Protein 2BAS (pdb70)

Solvent-accessible surface area: 36760 Å² total

Sequence (780 aa):
LDPLDILTNIDDVLPYYQAIFSAEEQKVVGYEVLGRILADSEIQSLGPFFLDAGIPEEYKLEVDNRIIRQALDRFLEADSDLLIFNQDANLLLDHGESFLELLKEYEAKGIELHRFVLEITEHNFEGDIEQLYHLAYYRTYGIKIAVDNIGKESSNLDRIALLSPDLLKIDLQALKSPSYEHVLYSISLLARKIGAALLYEDIEANFQLQYAWRNGGRYFQGYYLVSPSETFLERDVLKQRLKTEFHQFITHEKKKLETVYEHSEQFYKRVHQAVTSLRKNNLSSDDDFIKKLAEELTDCSFRIYCDEEGDQLTGNVFKQDGEWIYQPEYAEKNWSWRPYFLENIRRNLRKGFFSDLYSDLETGEIRTFSYPDDQYLFIDLPYSYLYEQDGLIALDPLDILTNIDDVLPYYQAIFSAEEQKVVGYEVLGRILADSEIQSLGPFFLDAGIPEEYKLEVDNRIIRQALDRFLEADSDLLIFNQDANLLLDHGESFLELLKEYEAKGIELHRFVLEITEHNFEGDIEQLYHLAYYRTYGIKIAVDNIGKESSNLDRIALLSPDLLKIDLQALKSPSYEHVLYSISLLARKIGAALLYEDIEANFQLQYAWRNGGRYFQGYYLVSPSETFLERDVLKQRLKTEFHQFITHEKKKLETVYEHSEQFYKRVHQAVTSLRKNNLSSDDDFIKKLAEELTDCSFRIYCDEEGDQLTGNVFKQDGEWIYQPEYAEKNWSWRPYFLENIRRNLRKGFFSDLYSDLETGEIRTFSYPDDQYLFIDLPYSYL

Structure (mmCIF, N/CA/C/O backbone):
data_2BAS
#
_entry.id   2BAS
#
_cell.length_a   46.335
_cell.length_b   125.271
_cell.length_c   167.962
_cell.angle_alpha   90.00
_cell.angle_beta   90.00
_cell.angle_gamma   90.00
#
_symmetry.space_group_name_H-M   'P 21 21 21'
#
loop_
_entity.id
_entity.type
_entity.pdbx_description
1 polymer 'YkuI protein'
2 non-polymer BETA-MERCAPTOETHANOL
3 water water
#
loop_
_atom_site.group_PDB
_atom_site.id
_atom_site.type_symbol
_atom_site.label_atom_id
_atom_site.label_alt_id
_atom_site.label_comp_id
_atom_site.label_asym_id
_atom_site.label_entity_id
_atom_site.label_seq_id
_atom_site.pdbx_PDB_ins_code
_atom_site.Cartn_x
_atom_site.Cartn_y
_atom_site.Cartn_z
_atom_site.occupancy
_atom_site.B_iso_or_equiv
_atom_site.auth_seq_id
_atom_site.auth_comp_id
_atom_site.auth_asym_id
_atom_site.auth_atom_id
_atom_site.pdbx_PDB_model_num
ATOM 1 N N . LEU A 1 26 ? 8.080 74.097 94.391 1.00 71.93 2 LEU A N 1
ATOM 2 C CA . LEU A 1 26 ? 8.943 73.904 95.595 1.00 71.58 2 LEU A CA 1
ATOM 3 C C . LEU A 1 26 ? 9.960 75.016 95.816 1.00 71.12 2 LEU A C 1
ATOM 4 O O . LEU A 1 26 ? 10.793 75.301 94.952 1.00 70.50 2 LEU A O 1
ATOM 9 N N . ASP A 1 27 ? 9.874 75.636 96.990 1.00 70.70 3 ASP A N 1
ATOM 10 C CA . ASP A 1 27 ? 10.825 76.646 97.427 1.00 70.32 3 ASP A CA 1
ATOM 11 C C . ASP A 1 27 ? 12.142 75.920 97.709 1.00 69.67 3 ASP A C 1
ATOM 12 O O . ASP A 1 27 ? 12.127 74.775 98.166 1.00 70.04 3 ASP A O 1
ATOM 17 N N . PRO A 1 28 ? 13.285 76.556 97.394 1.00 68.84 4 PRO A N 1
ATOM 18 C CA . PRO A 1 28 ? 14.574 75.986 97.806 1.00 68.05 4 PRO A CA 1
ATOM 19 C C . PRO A 1 28 ? 14.671 75.771 99.325 1.00 66.43 4 PRO A C 1
ATOM 20 O O . PRO A 1 28 ? 15.402 74.894 99.775 1.00 65.56 4 PRO A O 1
ATOM 24 N N . LEU A 1 29 ? 13.930 76.562 100.097 1.00 65.78 5 LEU A N 1
ATOM 25 C CA . LEU A 1 29 ? 13.921 76.437 101.558 1.00 64.83 5 LEU A CA 1
ATOM 26 C C . LEU A 1 29 ? 13.184 75.175 102.030 1.00 64.22 5 LEU A C 1
ATOM 27 O O . LEU A 1 29 ? 13.597 74.528 103.000 1.00 63.56 5 LEU A O 1
ATOM 32 N N . ASP A 1 30 ? 12.102 74.828 101.337 1.00 63.39 6 ASP A N 1
ATOM 33 C CA . ASP A 1 30 ? 11.354 73.607 101.636 1.00 63.27 6 ASP A CA 1
ATOM 34 C C . ASP A 1 30 ? 12.246 72.371 101.449 1.00 63.13 6 ASP A C 1
ATOM 35 O O . ASP A 1 30 ? 12.137 71.406 102.205 1.00 63.75 6 ASP A O 1
ATOM 40 N N . ILE A 1 31 ? 13.132 72.417 100.454 1.00 61.63 7 ILE A N 1
ATOM 41 C CA . ILE A 1 31 ? 14.090 71.339 100.222 1.00 60.56 7 ILE A CA 1
ATOM 42 C C . ILE A 1 31 ? 15.215 71.314 101.274 1.00 60.47 7 ILE A C 1
ATOM 43 O O . ILE A 1 31 ? 15.523 70.264 101.831 1.00 61.43 7 ILE A O 1
ATOM 48 N N . LEU A 1 32 ? 15.806 72.465 101.558 1.00 60.04 8 LEU A N 1
ATOM 49 C CA . LEU A 1 32 ? 16.963 72.530 102.451 1.00 61.08 8 LEU A CA 1
ATOM 50 C C . LEU A 1 32 ? 16.709 72.152 103.907 1.00 62.04 8 LEU A C 1
ATOM 51 O O . LEU A 1 32 ? 17.545 71.492 104.522 1.00 63.50 8 LEU A O 1
ATOM 56 N N . THR A 1 33 ? 15.579 72.572 104.468 1.00 61.63 9 THR A N 1
ATOM 57 C CA . THR A 1 33 ? 15.279 72.203 105.845 1.00 61.61 9 THR A CA 1
ATOM 58 C C . THR A 1 33 ? 14.717 70.779 105.954 1.00 61.94 9 THR A C 1
ATOM 59 O O . THR A 1 33 ? 14.754 70.175 107.028 1.00 62.48 9 THR A O 1
ATOM 63 N N . ASN A 1 34 ? 14.221 70.237 104.845 1.00 60.90 10 ASN A N 1
ATOM 64 C CA . ASN A 1 34 ? 13.784 68.837 104.807 1.00 61.35 10 ASN A CA 1
ATOM 65 C C . ASN A 1 34 ? 14.808 67.933 104.110 1.00 61.04 10 ASN A C 1
ATOM 66 O O . ASN A 1 34 ? 14.452 66.932 103.475 1.00 61.44 10 ASN A O 1
ATOM 71 N N . ILE A 1 35 ? 16.082 68.286 104.250 1.00 60.47 11 ILE A N 1
ATOM 72 C CA . ILE A 1 35 ? 17.165 67.562 103.591 1.00 59.94 11 ILE A CA 1
ATOM 73 C C . ILE A 1 35 ? 17.127 66.050 103.842 1.00 61.43 11 ILE A C 1
ATOM 74 O O . ILE A 1 35 ? 17.669 65.281 103.055 1.00 63.12 11 ILE A O 1
ATOM 79 N N . ASP A 1 36 ? 16.457 65.633 104.912 1.00 62.83 12 ASP A N 1
ATOM 80 C CA . ASP A 1 36 ? 16.329 64.209 105.257 1.00 65.28 12 ASP A CA 1
ATOM 81 C C . ASP A 1 36 ? 15.351 63.400 104.381 1.00 65.05 12 ASP A C 1
ATOM 82 O O . ASP A 1 36 ? 15.541 62.196 104.202 1.00 65.18 12 ASP A O 1
ATOM 87 N N . ASP A 1 37 ? 14.317 64.053 103.846 1.00 64.56 13 ASP A N 1
ATOM 88 C CA . ASP A 1 37 ? 13.340 63.385 102.974 1.00 64.22 13 ASP A CA 1
ATOM 89 C C . ASP A 1 37 ? 13.918 63.091 101.590 1.00 63.43 13 ASP A C 1
ATOM 90 O O . ASP A 1 37 ? 13.402 62.252 100.852 1.00 62.38 13 ASP A O 1
ATOM 95 N N . VAL A 1 38 ? 14.987 63.805 101.252 1.00 62.87 14 VAL A N 1
ATOM 96 C CA . VAL A 1 38 ? 15.688 63.663 99.977 1.00 62.77 14 VAL A CA 1
ATOM 97 C C . VAL A 1 38 ? 16.171 62.225 99.762 1.00 62.02 14 VAL A C 1
ATOM 98 O O . VAL A 1 38 ? 16.627 61.565 100.707 1.00 62.22 14 VAL A O 1
ATOM 102 N N . LEU A 1 39 ? 16.055 61.747 98.525 1.00 59.34 15 LEU A N 1
ATOM 103 C CA . LEU A 1 39 ? 16.432 60.382 98.204 1.00 59.05 15 LEU A CA 1
ATOM 104 C C . LEU A 1 39 ? 16.843 60.212 96.737 1.00 58.82 15 LEU A C 1
ATOM 105 O O . LEU A 1 39 ? 16.418 60.993 95.880 1.00 57.65 15 LEU A O 1
ATOM 110 N N . PRO A 1 40 ? 17.688 59.199 96.448 1.00 58.97 16 PRO A N 1
ATOM 111 C CA . PRO A 1 40 ? 17.982 58.860 95.061 1.00 59.31 16 PRO A CA 1
ATOM 112 C C . PRO A 1 40 ? 16.928 57.957 94.422 1.00 59.67 16 PRO A C 1
ATOM 113 O O . PRO A 1 40 ? 16.368 57.089 95.081 1.00 60.59 16 PRO A O 1
ATOM 117 N N . TYR A 1 41 ? 16.648 58.196 93.148 1.00 59.41 17 TYR A N 1
ATOM 118 C CA . TYR A 1 41 ? 15.900 57.259 92.331 1.00 58.47 17 TYR A CA 1
ATOM 119 C C . TYR A 1 41 ? 16.860 56.699 91.295 1.00 58.55 17 TYR A C 1
ATOM 120 O O . TYR A 1 41 ? 18.004 57.160 91.191 1.00 57.47 17 TYR A O 1
ATOM 129 N N . TYR A 1 42 ? 16.406 55.702 90.534 1.00 58.17 18 TYR A N 1
ATOM 130 C CA . TYR A 1 42 ? 17.265 55.048 89.541 1.00 57.44 18 TYR A CA 1
ATOM 131 C C . TYR A 1 42 ? 16.542 54.735 88.231 1.00 57.82 18 TYR A C 1
ATOM 132 O O . TYR A 1 42 ? 15.343 54.443 88.220 1.00 56.59 18 TYR A O 1
ATOM 141 N N . GLN A 1 43 ? 17.283 54.797 87.127 1.00 58.35 19 GLN A N 1
ATOM 142 C CA . GLN A 1 43 ? 16.764 54.385 85.831 1.00 57.63 19 GLN A CA 1
ATOM 143 C C . GLN A 1 43 ? 17.766 53.453 85.168 1.00 57.09 19 GLN A C 1
ATOM 144 O O . GLN A 1 43 ? 18.931 53.798 85.002 1.00 56.74 19 GLN A O 1
ATOM 150 N N . ALA A 1 44 ? 17.301 52.266 84.799 1.00 57.50 20 ALA A N 1
ATOM 151 C CA . ALA A 1 44 ? 18.166 51.239 84.224 1.00 56.34 20 ALA A CA 1
ATOM 152 C C . ALA A 1 44 ? 18.661 51.597 82.840 1.00 55.99 20 ALA A C 1
ATOM 153 O O . ALA A 1 44 ? 17.973 52.278 82.064 1.00 55.53 20 ALA A O 1
ATOM 155 N N . ILE A 1 45 ? 19.874 51.142 82.546 1.00 54.61 21 ILE A N 1
ATOM 156 C CA . ILE A 1 45 ? 20.459 51.318 81.235 1.00 54.80 21 ILE A CA 1
ATOM 157 C C . ILE A 1 45 ? 20.725 49.940 80.663 1.00 56.27 21 ILE A C 1
ATOM 158 O O . ILE A 1 45 ? 21.266 49.065 81.356 1.00 56.45 21 ILE A O 1
ATOM 163 N N . PHE A 1 46 ? 20.334 49.758 79.402 1.00 56.52 22 PHE A N 1
ATOM 164 C CA . PHE A 1 46 ? 20.292 48.432 78.789 1.00 57.83 22 PHE A CA 1
ATOM 165 C C . PHE A 1 46 ? 21.381 48.116 77.786 1.00 57.96 22 PHE A C 1
ATOM 166 O O . PHE A 1 46 ? 21.770 48.953 76.988 1.00 57.03 22 PHE A O 1
ATOM 174 N N . SER A 1 47 ? 21.857 46.878 77.866 1.00 60.25 23 SER A N 1
ATOM 175 C CA . SER A 1 47 ? 22.906 46.328 77.012 1.00 61.63 23 SER A CA 1
ATOM 176 C C . SER A 1 47 ? 22.337 45.977 75.649 1.00 61.76 23 SER A C 1
ATOM 177 O O . SER A 1 47 ? 21.167 45.600 75.544 1.00 61.61 23 SER A O 1
ATOM 180 N N . ALA A 1 48 ? 23.159 46.083 74.608 1.00 61.91 24 ALA A N 1
ATOM 181 C CA . ALA A 1 48 ? 22.730 45.680 73.275 1.00 62.81 24 ALA A CA 1
ATOM 182 C C . ALA A 1 48 ? 23.074 44.221 72.990 1.00 63.91 24 ALA A C 1
ATOM 183 O O . ALA A 1 48 ? 22.283 43.517 72.358 1.00 63.98 24 ALA A O 1
ATOM 185 N N . GLU A 1 49 ? 24.241 43.775 73.466 1.00 65.14 25 GLU A N 1
ATOM 186 C CA . GLU A 1 49 ? 24.736 42.411 73.220 1.00 65.97 25 GLU A CA 1
ATOM 187 C C . GLU A 1 49 ? 23.848 41.369 73.896 1.00 66.83 25 GLU A C 1
ATOM 188 O O . GLU A 1 49 ? 23.226 40.545 73.220 1.00 65.87 25 GLU A O 1
ATOM 194 N N . GLU A 1 50 ? 23.829 41.391 75.229 1.00 67.94 26 GLU A N 1
ATOM 195 C CA . GLU A 1 50 ? 22.795 40.715 76.006 1.00 68.26 26 GLU A CA 1
ATOM 196 C C . GLU A 1 50 ? 21.721 41.784 76.023 1.00 68.12 26 GLU A C 1
ATOM 197 O O . GLU A 1 50 ? 22.012 42.937 75.702 1.00 68.88 26 GLU A O 1
ATOM 203 N N . GLN A 1 51 ? 20.488 41.452 76.375 1.00 66.89 27 GLN A N 1
ATOM 204 C CA . GLN A 1 51 ? 19.500 42.518 76.464 1.00 66.78 27 GLN A CA 1
ATOM 205 C C . GLN A 1 51 ? 19.229 42.771 77.939 1.00 65.54 27 GLN A C 1
ATOM 206 O O . GLN A 1 51 ? 18.097 42.606 78.400 1.00 65.57 27 GLN A O 1
ATOM 212 N N . LYS A 1 52 ? 20.275 43.166 78.672 1.00 64.38 28 LYS A N 1
ATOM 213 C CA . LYS A 1 52 ? 20.192 43.306 80.133 1.00 64.18 28 LYS A CA 1
ATOM 214 C C . LYS A 1 52 ? 20.681 44.632 80.714 1.00 62.84 28 LYS A C 1
ATOM 215 O O . LYS A 1 52 ? 21.324 45.432 80.025 1.00 62.00 28 LYS A O 1
ATOM 221 N N . VAL A 1 53 ? 20.375 44.842 81.996 1.00 60.69 29 VAL A N 1
ATOM 222 C CA . VAL A 1 53 ? 20.764 46.060 82.687 1.00 60.05 29 VAL A CA 1
ATOM 223 C C . VAL A 1 53 ? 22.272 46.031 82.994 1.00 59.49 29 VAL A C 1
ATOM 224 O O . VAL A 1 53 ? 22.789 45.055 83.528 1.00 60.26 29 VAL A O 1
ATOM 228 N N . VAL A 1 54 ? 22.969 47.097 82.614 1.00 59.10 30 VAL A N 1
ATOM 229 C CA . VAL A 1 54 ? 24.420 47.203 82.799 1.00 57.49 30 VAL A CA 1
ATOM 230 C C . VAL A 1 54 ? 24.755 48.224 83.887 1.00 58.73 30 VAL A C 1
ATOM 231 O O . VAL A 1 54 ? 25.882 48.267 84.390 1.00 58.51 30 VAL A O 1
ATOM 235 N N . GLY A 1 55 ? 23.758 49.037 84.236 1.00 58.14 31 GLY A N 1
ATOM 236 C CA . GLY A 1 55 ? 23.883 50.038 85.283 1.00 58.28 31 GLY A CA 1
ATOM 237 C C . GLY A 1 55 ? 22.606 50.836 85.468 1.00 57.63 31 GLY A C 1
ATOM 238 O O . GLY A 1 55 ? 21.561 50.498 84.907 1.00 57.34 31 GLY A O 1
ATOM 239 N N . TYR A 1 56 ? 22.698 51.892 86.269 1.00 57.01 32 TYR A N 1
ATOM 240 C CA . TYR A 1 56 ? 21.566 52.762 86.551 1.00 57.45 32 TYR A CA 1
ATOM 241 C C . TYR A 1 56 ? 22.052 54.196 86.652 1.00 58.48 32 TYR A C 1
ATOM 242 O O . TYR A 1 56 ? 23.054 54.465 87.314 1.00 59.27 32 TYR A O 1
ATOM 251 N N . GLU A 1 57 ? 21.352 55.121 86.009 1.00 58.94 33 GLU A N 1
ATOM 252 C CA . GLU A 1 57 ? 21.631 56.530 86.224 1.00 59.73 33 GLU A CA 1
ATOM 253 C C . GLU A 1 57 ? 21.056 56.851 87.597 1.00 60.06 33 GLU A C 1
ATOM 254 O O . GLU A 1 57 ? 19.980 56.354 87.953 1.00 59.22 33 GLU A O 1
ATOM 260 N N . VAL A 1 58 ? 21.797 57.646 88.370 1.00 59.95 34 VAL A N 1
ATOM 261 C CA . VAL A 1 58 ? 21.380 58.065 89.703 1.00 59.64 34 VAL A CA 1
ATOM 262 C C . VAL A 1 58 ? 20.622 59.394 89.603 1.00 59.93 34 VAL A C 1
ATOM 263 O O . VAL A 1 58 ? 21.188 60.403 89.186 1.00 60.62 34 VAL A O 1
ATOM 267 N N . LEU A 1 59 ? 19.347 59.382 89.991 1.00 59.31 35 LEU A N 1
ATOM 268 C CA . LEU A 1 59 ? 18.471 60.554 89.858 1.00 59.00 35 LEU A CA 1
ATOM 269 C C . LEU A 1 59 ? 18.077 61.151 91.213 1.00 58.48 35 LEU A C 1
ATOM 270 O O . LEU A 1 59 ? 17.886 60.420 92.175 1.00 59.86 35 LEU A O 1
ATOM 275 N N . GLY A 1 60 ? 17.961 62.476 91.284 1.00 58.46 36 GLY A N 1
ATOM 276 C CA . GLY A 1 60 ? 17.632 63.166 92.539 1.00 58.97 36 GLY A CA 1
ATOM 277 C C . GLY A 1 60 ? 16.150 63.402 92.782 1.00 59.85 36 GLY A C 1
ATOM 278 O O . GLY A 1 60 ? 15.456 63.921 91.914 1.00 58.85 36 GLY A O 1
ATOM 279 N N . ARG A 1 61 ? 15.661 63.028 93.965 1.00 60.77 37 ARG A N 1
ATOM 280 C CA . ARG A 1 61 ? 14.240 63.206 94.294 1.00 61.88 37 ARG A CA 1
ATOM 281 C C . ARG A 1 61 ? 14.025 63.686 95.719 1.00 62.54 37 ARG A C 1
ATOM 282 O O . ARG A 1 61 ? 14.917 63.594 96.566 1.00 63.70 37 ARG A O 1
ATOM 290 N N . ILE A 1 62 ? 12.815 64.180 95.973 1.00 64.12 38 ILE A N 1
ATOM 291 C CA . ILE A 1 62 ? 12.386 64.574 97.310 1.00 63.54 38 ILE A CA 1
ATOM 292 C C . ILE A 1 62 ? 10.920 64.174 97.560 1.00 65.16 38 ILE A C 1
ATOM 293 O O . ILE A 1 62 ? 10.043 64.379 96.708 1.00 63.11 38 ILE A O 1
ATOM 298 N N . LEU A 1 63 ? 10.683 63.563 98.723 1.00 67.63 39 LEU A N 1
ATOM 299 C CA . LEU A 1 63 ? 9.336 63.260 99.204 1.00 68.51 39 LEU A CA 1
ATOM 300 C C . LEU A 1 63 ? 8.789 64.480 99.939 1.00 69.06 39 LEU A C 1
ATOM 301 O O . LEU A 1 63 ? 9.217 64.799 101.048 1.00 69.17 39 LEU A O 1
ATOM 306 N N . ALA A 1 64 ? 7.853 65.162 99.294 1.00 70.58 40 ALA A N 1
ATOM 307 C CA . ALA A 1 64 ? 7.262 66.368 99.836 1.00 72.66 40 ALA A CA 1
ATOM 308 C C . ALA A 1 64 ? 5.757 66.276 99.710 1.00 74.69 40 ALA A C 1
ATOM 309 O O . ALA A 1 64 ? 5.231 65.954 98.634 1.00 75.85 40 ALA A O 1
ATOM 311 N N . ASP A 1 65 ? 5.079 66.547 100.824 1.00 75.93 41 ASP A N 1
ATOM 312 C CA . ASP A 1 65 ? 3.622 66.472 100.924 1.00 77.32 41 ASP A CA 1
ATOM 313 C C . ASP A 1 65 ? 3.082 65.170 100.326 1.00 77.44 41 ASP A C 1
ATOM 314 O O . ASP A 1 65 ? 2.148 65.180 99.521 1.00 77.72 41 ASP A O 1
ATOM 319 N N . SER A 1 66 ? 3.709 64.064 100.733 1.00 78.03 42 SER A N 1
ATOM 320 C CA . SER A 1 66 ? 3.357 62.694 100.316 1.00 78.53 42 SER A CA 1
ATOM 321 C C . SER A 1 66 ? 3.443 62.398 98.811 1.00 78.53 42 SER A C 1
ATOM 322 O O . SER A 1 66 ? 2.668 61.602 98.286 1.00 79.26 42 SER A O 1
ATOM 325 N N . GLU A 1 67 ? 4.398 63.023 98.127 1.00 79.18 43 GLU A N 1
ATOM 326 C CA . GLU A 1 67 ? 4.600 62.777 96.698 1.00 79.62 43 GLU A CA 1
ATOM 327 C C . GLU A 1 67 ? 6.070 62.972 96.267 1.00 78.34 43 GLU A C 1
ATOM 328 O O . GLU A 1 67 ? 6.732 63.923 96.694 1.00 78.61 43 GLU A O 1
ATOM 334 N N . ILE A 1 68 ? 6.563 62.056 95.433 1.00 76.41 44 ILE A N 1
ATOM 335 C CA . ILE A 1 68 ? 7.926 62.106 94.901 1.00 75.33 44 ILE A CA 1
ATOM 336 C C . ILE A 1 68 ? 8.036 63.202 93.835 1.00 75.04 44 ILE A C 1
ATOM 337 O O . ILE A 1 68 ? 7.252 63.233 92.888 1.00 76.11 44 ILE A O 1
ATOM 342 N N . GLN A 1 69 ? 9.007 64.098 93.996 1.00 74.30 45 GLN A N 1
ATOM 343 C CA . GLN A 1 69 ? 9.194 65.221 93.074 1.00 74.03 45 GLN A CA 1
ATOM 344 C C . GLN A 1 69 ? 10.656 65.390 92.630 1.00 73.39 45 GLN A C 1
ATOM 345 O O . GLN A 1 69 ? 11.586 65.086 93.384 1.00 74.22 45 GLN A O 1
ATOM 351 N N . SER A 1 70 ? 10.847 65.875 91.405 1.00 71.51 46 SER A N 1
ATOM 352 C CA . SER A 1 70 ? 12.184 66.117 90.861 1.00 71.08 46 SER A CA 1
ATOM 353 C C . SER A 1 70 ? 12.934 67.227 91.577 1.00 69.40 46 SER A C 1
ATOM 354 O O . SER A 1 70 ? 12.343 68.228 91.975 1.00 69.05 46 SER A O 1
ATOM 357 N N . LEU A 1 71 ? 14.244 67.038 91.713 1.00 67.78 47 LEU A N 1
ATOM 358 C CA . LEU A 1 71 ? 15.140 68.062 92.234 1.00 66.70 47 LEU A CA 1
ATOM 359 C C . LEU A 1 71 ? 15.800 68.861 91.092 1.00 68.28 47 LEU A C 1
ATOM 360 O O . LEU A 1 71 ? 16.610 69.762 91.338 1.00 67.58 47 LEU A O 1
ATOM 365 N N . GLY A 1 72 ? 15.442 68.521 89.849 1.00 68.91 48 GLY A N 1
ATOM 366 C CA . GLY A 1 72 ? 15.949 69.203 88.653 1.00 68.67 48 GLY A CA 1
ATOM 367 C C . GLY A 1 72 ? 15.711 70.706 88.663 1.00 68.95 48 GLY A C 1
ATOM 368 O O . GLY A 1 72 ? 16.657 71.487 88.508 1.00 68.91 48 GLY A O 1
ATOM 369 N N . PRO A 1 73 ? 14.444 71.127 88.841 1.00 68.81 49 PRO A N 1
ATOM 370 C CA . PRO A 1 73 ? 14.101 72.553 88.955 1.00 68.68 49 PRO A CA 1
ATOM 371 C C . PRO A 1 73 ? 14.828 73.280 90.099 1.00 69.14 49 PRO A C 1
ATOM 372 O O . PRO A 1 73 ? 14.614 74.481 90.309 1.00 70.07 49 PRO A O 1
ATOM 376 N N . PHE A 1 74 ? 15.678 72.554 90.823 1.00 68.34 50 PHE A N 1
ATOM 377 C CA . PHE A 1 74 ? 16.430 73.094 91.956 1.00 66.86 50 PHE A CA 1
ATOM 378 C C . PHE A 1 74 ? 17.925 73.222 91.615 1.00 67.47 50 PHE A C 1
ATOM 379 O O . PHE A 1 74 ? 18.543 74.256 91.891 1.00 67.73 50 PHE A O 1
ATOM 387 N N . PHE A 1 75 ? 18.492 72.180 91.003 1.00 67.02 51 PHE A N 1
ATOM 388 C CA . PHE A 1 75 ? 19.882 72.195 90.550 1.00 66.59 51 PHE A CA 1
ATOM 389 C C . PHE A 1 75 ? 20.104 73.145 89.381 1.00 67.28 51 PHE A C 1
ATOM 390 O O . PHE A 1 75 ? 21.241 73.505 89.094 1.00 67.09 51 PHE A O 1
ATOM 398 N N . LEU A 1 76 ? 19.017 73.536 88.715 1.00 68.70 52 LEU A N 1
ATOM 399 C CA . LEU A 1 76 ? 19.068 74.489 87.606 1.00 70.35 52 LEU A CA 1
ATOM 400 C C . LEU A 1 76 ? 19.008 75.934 88.081 1.00 70.70 52 LEU A C 1
ATOM 401 O O . LEU A 1 76 ? 19.570 76.824 87.439 1.00 70.46 52 LEU A O 1
ATOM 406 N N . ASP A 1 77 ? 18.308 76.166 89.190 1.00 71.34 53 ASP A N 1
ATOM 407 C CA . ASP A 1 77 ? 18.089 77.521 89.709 1.00 71.34 53 ASP A CA 1
ATOM 408 C C . ASP A 1 77 ? 19.404 78.292 89.886 1.00 71.55 53 ASP A C 1
ATOM 409 O O . ASP A 1 77 ? 20.386 77.765 90.418 1.00 71.79 53 ASP A O 1
ATOM 414 N N . ALA A 1 78 ? 19.409 79.541 89.431 1.00 71.18 54 ALA A N 1
ATOM 415 C CA . ALA A 1 78 ? 20.631 80.337 89.379 1.00 70.13 54 ALA A CA 1
ATOM 416 C C . ALA A 1 78 ? 20.918 81.125 90.660 1.00 69.44 54 ALA A C 1
ATOM 417 O O . ALA A 1 78 ? 22.076 81.449 90.949 1.00 68.45 54 ALA A O 1
ATOM 419 N N . GLY A 1 79 ? 19.864 81.423 91.419 1.00 68.58 55 GLY A N 1
ATOM 420 C CA . GLY A 1 79 ? 19.982 82.205 92.654 1.00 67.62 55 GLY A CA 1
ATOM 421 C C . GLY A 1 79 ? 20.328 81.423 93.914 1.00 66.63 55 GLY A C 1
ATOM 422 O O . GLY A 1 79 ? 20.473 82.015 94.990 1.00 66.96 55 GLY A O 1
ATOM 423 N N . ILE A 1 80 ? 20.448 80.100 93.781 1.00 65.45 56 ILE A N 1
ATOM 424 C CA . ILE A 1 80 ? 20.812 79.211 94.891 1.00 63.39 56 ILE A CA 1
ATOM 425 C C . ILE A 1 80 ? 22.326 78.996 94.874 1.00 62.47 56 ILE A C 1
ATOM 426 O O . ILE A 1 80 ? 22.844 78.376 93.932 1.00 61.14 56 ILE A O 1
ATOM 431 N N . PRO A 1 81 ? 23.038 79.504 95.908 1.00 61.45 57 PRO A N 1
ATOM 432 C CA . PRO A 1 81 ? 24.495 79.367 96.000 1.00 61.64 57 PRO A CA 1
ATOM 433 C C . PRO A 1 81 ? 24.920 77.907 95.984 1.00 61.89 57 PRO A C 1
ATOM 434 O O . PRO A 1 81 ? 24.146 77.028 96.378 1.00 61.30 57 PRO A O 1
ATOM 438 N N . GLU A 1 82 ? 26.147 77.666 95.534 1.00 62.05 58 GLU A N 1
ATOM 439 C CA . GLU A 1 82 ? 26.651 76.314 95.324 1.00 63.53 58 GLU A CA 1
ATOM 440 C C . GLU A 1 82 ? 26.758 75.529 96.612 1.00 62.71 58 GLU A C 1
ATOM 441 O O . GLU A 1 82 ? 26.522 74.325 96.611 1.00 62.58 58 GLU A O 1
ATOM 447 N N . GLU A 1 83 ? 27.110 76.211 97.703 1.00 63.03 59 GLU A N 1
ATOM 448 C CA . GLU A 1 83 ? 27.138 75.608 99.037 1.00 63.38 59 GLU A CA 1
ATOM 449 C C . GLU A 1 83 ? 25.980 74.635 99.170 1.00 61.76 59 GLU A C 1
ATOM 450 O O . GLU A 1 83 ? 26.159 73.467 99.508 1.00 62.14 59 GLU A O 1
ATOM 456 N N . TYR A 1 84 ? 24.789 75.153 98.874 1.00 61.09 60 TYR A N 1
ATOM 457 C CA . TYR A 1 84 ? 23.528 74.457 99.084 1.00 59.38 60 TYR A CA 1
ATOM 458 C C . TYR A 1 84 ? 23.208 73.383 98.055 1.00 58.62 60 TYR A C 1
ATOM 459 O O . TYR A 1 84 ? 22.595 72.372 98.398 1.00 58.43 60 TYR A O 1
ATOM 468 N N . LYS A 1 85 ? 23.628 73.588 96.809 1.00 58.27 61 LYS A N 1
ATOM 469 C CA . LYS A 1 85 ? 23.433 72.575 95.777 1.00 58.25 61 LYS A CA 1
ATOM 470 C C . LYS A 1 85 ? 24.305 71.359 96.086 1.00 58.69 61 LYS A C 1
ATOM 471 O O . LYS A 1 85 ? 23.854 70.210 95.969 1.00 58.02 61 LYS A O 1
ATOM 477 N N . LEU A 1 86 ? 25.544 71.621 96.499 1.00 58.92 62 LEU A N 1
ATOM 478 C CA . LEU A 1 86 ? 26.481 70.560 96.870 1.00 59.69 62 LEU A CA 1
ATOM 479 C C . LEU A 1 86 ? 26.015 69.788 98.106 1.00 59.40 62 LEU A C 1
ATOM 480 O O . LEU A 1 86 ? 26.176 68.572 98.157 1.00 59.96 62 LEU A O 1
ATOM 485 N N . GLU A 1 87 ? 25.435 70.485 99.083 1.00 58.08 63 GLU A N 1
ATOM 486 C CA . GLU A 1 87 ? 24.876 69.824 100.269 1.00 59.33 63 GLU A CA 1
ATOM 487 C C . GLU A 1 87 ? 23.800 68.779 99.924 1.00 58.43 63 GLU A C 1
ATOM 488 O O . GLU A 1 87 ? 23.771 67.685 100.494 1.00 58.56 63 GLU A O 1
ATOM 494 N N . VAL A 1 88 ? 22.914 69.132 99.004 1.00 57.87 64 VAL A N 1
ATOM 495 C CA . VAL A 1 88 ? 21.868 68.228 98.568 1.00 58.11 64 VAL A CA 1
ATOM 496 C C . VAL A 1 88 ? 22.476 67.107 97.714 1.00 58.74 64 VAL A C 1
ATOM 497 O O . VAL A 1 88 ? 22.213 65.929 97.944 1.00 57.92 64 VAL A O 1
ATOM 501 N N . ASP A 1 89 ? 23.302 67.484 96.745 1.00 60.87 65 ASP A N 1
ATOM 502 C CA . ASP A 1 89 ? 23.949 66.524 95.854 1.00 63.08 65 ASP A CA 1
ATOM 503 C C . ASP A 1 89 ? 24.691 65.432 96.622 1.00 62.91 65 ASP A C 1
ATOM 504 O O . ASP A 1 89 ? 24.524 64.249 96.339 1.00 62.82 65 ASP A O 1
ATOM 509 N N . ASN A 1 90 ? 25.485 65.835 97.608 1.00 64.11 66 ASN A N 1
ATOM 510 C CA . ASN A 1 90 ? 26.205 64.897 98.468 1.00 65.40 66 ASN A CA 1
ATOM 511 C C . ASN A 1 90 ? 25.302 63.901 99.211 1.00 65.09 66 ASN A C 1
ATOM 512 O O . ASN A 1 90 ? 25.634 62.719 99.327 1.00 65.28 66 ASN A O 1
ATOM 517 N N . ARG A 1 91 ? 24.157 64.365 99.697 1.00 65.09 67 ARG A N 1
ATOM 518 C CA . ARG A 1 91 ? 23.226 63.470 100.370 1.00 65.24 67 ARG A CA 1
ATOM 519 C C . ARG A 1 91 ? 22.743 62.392 99.397 1.00 63.75 67 ARG A C 1
ATOM 520 O O . ARG A 1 91 ? 22.844 61.198 99.684 1.00 65.20 67 ARG A O 1
ATOM 528 N N . ILE A 1 92 ? 22.259 62.811 98.236 1.00 61.56 68 ILE A N 1
ATOM 529 C CA . ILE A 1 92 ? 21.780 61.868 97.229 1.00 61.09 68 ILE A CA 1
ATOM 530 C C . ILE A 1 92 ? 22.829 60.823 96.840 1.00 60.44 68 ILE A C 1
ATOM 531 O O . ILE A 1 92 ? 22.545 59.629 96.896 1.00 60.21 68 ILE A O 1
ATOM 536 N N . ILE A 1 93 ? 24.024 61.276 96.445 1.00 59.42 69 ILE A N 1
ATOM 537 C CA . ILE A 1 93 ? 25.109 60.387 96.001 1.00 59.61 69 ILE A CA 1
ATOM 538 C C . ILE A 1 93 ? 25.455 59.312 97.027 1.00 60.73 69 ILE A C 1
ATOM 539 O O . ILE A 1 93 ? 25.530 58.126 96.691 1.00 61.06 69 ILE A O 1
ATOM 544 N N . ARG A 1 94 ? 25.664 59.734 98.273 1.00 62.20 70 ARG A N 1
ATOM 545 C CA . ARG A 1 94 ? 26.003 58.818 99.359 1.00 63.37 70 ARG A CA 1
ATOM 546 C C . ARG A 1 94 ? 24.941 57.747 99.609 1.00 64.30 70 ARG A C 1
ATOM 547 O O . ARG A 1 94 ? 25.275 56.574 99.785 1.00 66.12 70 ARG A O 1
ATOM 555 N N . GLN A 1 95 ? 23.670 58.134 99.613 1.00 63.67 71 GLN A N 1
ATOM 556 C CA . GLN A 1 95 ? 22.601 57.155 99.751 1.00 64.01 71 GLN A CA 1
ATOM 557 C C . GLN A 1 95 ? 22.647 56.150 98.618 1.00 64.14 71 GLN A C 1
ATOM 558 O O . GLN A 1 95 ? 22.455 54.953 98.836 1.00 65.94 71 GLN A O 1
ATOM 564 N N . ALA A 1 96 ? 22.905 56.643 97.409 1.00 62.31 72 ALA A N 1
ATOM 565 C CA . ALA A 1 96 ? 22.916 55.803 96.233 1.00 60.90 72 ALA A CA 1
ATOM 566 C C . ALA A 1 96 ? 24.078 54.822 96.237 1.00 61.12 72 ALA A C 1
ATOM 567 O O . ALA A 1 96 ? 23.882 53.640 95.950 1.00 62.27 72 ALA A O 1
ATOM 569 N N . LEU A 1 97 ? 25.281 55.297 96.554 1.00 60.41 73 LEU A N 1
ATOM 570 C CA . LEU A 1 97 ? 26.440 54.405 96.585 1.00 61.45 73 LEU A CA 1
ATOM 571 C C . LEU A 1 97 ? 26.281 53.386 97.715 1.00 62.83 73 LEU A C 1
ATOM 572 O O . LEU A 1 97 ? 26.812 52.278 97.636 1.00 63.05 73 LEU A O 1
ATOM 577 N N . ASP A 1 98 ? 25.535 53.760 98.752 1.00 63.63 74 ASP A N 1
ATOM 578 C CA . ASP A 1 98 ? 25.169 52.817 99.804 1.00 66.70 74 ASP A CA 1
ATOM 579 C C . ASP A 1 98 ? 24.293 51.699 99.218 1.00 67.61 74 ASP A C 1
ATOM 580 O O . ASP A 1 98 ? 24.549 50.517 99.459 1.00 69.32 74 ASP A O 1
ATOM 585 N N . ARG A 1 99 ? 23.286 52.071 98.428 1.00 67.77 75 ARG A N 1
ATOM 586 C CA . ARG A 1 99 ? 22.403 51.089 97.796 1.00 67.29 75 ARG A CA 1
ATOM 587 C C . ARG A 1 99 ? 23.181 50.159 96.868 1.00 68.32 75 ARG A C 1
ATOM 588 O O . ARG A 1 99 ? 22.972 48.944 96.901 1.00 69.60 75 ARG A O 1
ATOM 596 N N . PHE A 1 100 ? 24.083 50.730 96.064 1.00 67.99 76 PHE A N 1
ATOM 597 C CA . PHE A 1 100 ? 24.954 49.949 95.174 1.00 66.86 76 PHE A CA 1
ATOM 598 C C . PHE A 1 100 ? 25.821 48.925 95.918 1.00 67.50 76 PHE A C 1
ATOM 599 O O . PHE A 1 100 ? 26.002 47.803 95.435 1.00 67.54 76 PHE A O 1
ATOM 607 N N . LEU A 1 101 ? 26.339 49.301 97.091 1.00 67.93 77 LEU A N 1
ATOM 608 C CA . LEU A 1 101 ? 27.157 48.399 97.915 1.00 67.74 77 LEU A CA 1
ATOM 609 C C . LEU A 1 101 ? 26.446 47.081 98.262 1.00 68.13 77 LEU A C 1
ATOM 610 O O . LEU A 1 101 ? 27.086 46.127 98.706 1.00 66.89 77 LEU A O 1
ATOM 615 N N . GLU A 1 102 ? 25.128 47.043 98.059 1.00 68.48 78 GLU A N 1
ATOM 616 C CA . GLU A 1 102 ? 24.322 45.853 98.330 1.00 68.65 78 GLU A CA 1
ATOM 617 C C . GLU A 1 102 ? 24.048 45.035 97.070 1.00 68.04 78 GLU A C 1
ATOM 618 O O . GLU A 1 102 ? 23.926 43.814 97.132 1.00 68.91 78 GLU A O 1
ATOM 624 N N . ALA A 1 103 ? 23.959 45.708 95.929 1.00 67.98 79 ALA A N 1
ATOM 625 C CA . ALA A 1 103 ? 23.648 45.041 94.663 1.00 67.72 79 ALA A CA 1
ATOM 626 C C . ALA A 1 103 ? 24.856 44.379 93.990 1.00 67.13 79 ALA A C 1
ATOM 627 O O . ALA A 1 103 ? 25.921 44.242 94.588 1.00 66.39 79 ALA A O 1
ATOM 629 N N . ASP A 1 104 ? 24.670 43.988 92.732 1.00 67.67 80 ASP A N 1
ATOM 630 C CA . ASP A 1 104 ? 25.686 43.293 91.942 1.00 68.28 80 ASP A CA 1
ATOM 631 C C . ASP A 1 104 ? 26.951 44.131 91.746 1.00 68.16 80 ASP A C 1
ATOM 632 O O . ASP A 1 104 ? 26.878 45.325 91.448 1.00 67.97 80 ASP A O 1
ATOM 637 N N . SER A 1 105 ? 28.102 43.478 91.898 1.00 67.41 81 SER A N 1
ATOM 638 C CA . SER A 1 105 ? 29.426 44.116 91.873 1.00 66.63 81 SER A CA 1
ATOM 639 C C . SER A 1 105 ? 29.915 44.625 90.493 1.00 66.10 81 SER A C 1
ATOM 640 O O . SER A 1 105 ? 31.025 45.160 90.376 1.00 66.29 81 SER A O 1
ATOM 643 N N . ASP A 1 106 ? 29.089 44.480 89.459 1.00 64.49 82 ASP A N 1
ATOM 644 C CA . ASP A 1 106 ? 29.503 44.818 88.092 1.00 62.34 82 ASP A CA 1
ATOM 645 C C . ASP A 1 106 ? 28.630 45.893 87.436 1.00 61.65 82 ASP A C 1
ATOM 646 O O . ASP A 1 106 ? 28.866 46.284 86.283 1.00 59.19 82 ASP A O 1
ATOM 651 N N . LEU A 1 107 ? 27.620 46.350 88.175 1.00 61.25 83 LEU A N 1
ATOM 652 C CA . LEU A 1 107 ? 26.709 47.387 87.711 1.00 60.17 83 LEU A CA 1
ATOM 653 C C . LEU A 1 107 ? 27.448 48.707 87.509 1.00 60.56 83 LEU A C 1
ATOM 654 O O . LEU A 1 107 ? 28.286 49.097 88.319 1.00 60.54 83 LEU A O 1
ATOM 659 N N . LEU A 1 108 ? 27.153 49.376 86.407 1.00 61.12 84 LEU A N 1
ATOM 660 C CA . LEU A 1 108 ? 27.746 50.677 86.142 1.00 62.04 84 LEU A CA 1
ATOM 661 C C . LEU A 1 108 ? 26.979 51.719 86.941 1.00 61.48 84 LEU A C 1
ATOM 662 O O . LEU A 1 108 ? 25.777 51.563 87.156 1.00 62.95 84 LEU A O 1
ATOM 667 N N . ILE A 1 109 ? 27.674 52.762 87.394 1.00 60.29 85 ILE A N 1
ATOM 668 C CA . ILE A 1 109 ? 27.039 53.858 88.132 1.00 58.29 85 ILE A CA 1
ATOM 669 C C . ILE A 1 109 ? 27.138 55.162 87.327 1.00 59.07 85 ILE A C 1
ATOM 670 O O . ILE A 1 109 ? 28.211 55.782 87.255 1.00 59.40 85 ILE A O 1
ATOM 675 N N . PHE A 1 110 ? 26.024 55.564 86.713 1.00 59.03 86 PHE A N 1
ATOM 676 C CA . PHE A 1 110 ? 25.960 56.809 85.930 1.00 59.35 86 PHE A CA 1
ATOM 677 C C . PHE A 1 110 ? 25.518 57.997 86.795 1.00 61.93 86 PHE A C 1
ATOM 678 O O . PHE A 1 110 ? 24.378 58.051 87.278 1.00 59.75 86 PHE A O 1
ATOM 694 N N . ASN A 1 112 ? 25.310 62.165 86.719 1.00 70.67 88 ASN A N 1
ATOM 695 C CA . ASN A 1 112 ? 25.345 63.409 85.943 1.00 71.29 88 ASN A CA 1
ATOM 696 C C . ASN A 1 112 ? 25.771 64.566 86.826 1.00 71.45 88 ASN A C 1
ATOM 697 O O . ASN A 1 112 ? 25.004 65.033 87.667 1.00 71.77 88 ASN A O 1
ATOM 702 N N . GLN A 1 113 ? 26.994 65.035 86.618 1.00 71.47 89 GLN A N 1
ATOM 703 C CA . GLN A 1 113 ? 27.576 66.043 87.487 1.00 70.65 89 GLN A CA 1
ATOM 704 C C . GLN A 1 113 ? 27.809 67.343 86.761 1.00 69.32 89 GLN A C 1
ATOM 705 O O . GLN A 1 113 ? 28.345 67.355 85.662 1.00 68.56 89 GLN A O 1
ATOM 711 N N . ASP A 1 114 ? 27.384 68.428 87.399 1.00 68.61 90 ASP A N 1
ATOM 712 C CA . ASP A 1 114 ? 27.530 69.786 86.888 1.00 67.42 90 ASP A CA 1
ATOM 713 C C . ASP A 1 114 ? 29.014 70.169 86.856 1.00 65.67 90 ASP A C 1
ATOM 714 O O . ASP A 1 114 ? 29.691 70.148 87.880 1.00 64.49 90 ASP A O 1
ATOM 719 N N . ALA A 1 115 ? 29.511 70.492 85.668 1.00 64.54 91 ALA A N 1
ATOM 720 C CA . ALA A 1 115 ? 30.915 70.834 85.471 1.00 64.71 91 ALA A CA 1
ATOM 721 C C . ALA A 1 115 ? 31.357 72.050 86.298 1.00 65.71 91 ALA A C 1
ATOM 722 O O . ALA A 1 115 ? 32.465 72.064 86.842 1.00 65.78 91 ALA A O 1
ATOM 724 N N . ASN A 1 116 ? 30.494 73.062 86.388 1.00 65.17 92 ASN A N 1
ATOM 725 C CA . ASN A 1 116 ? 30.795 74.259 87.170 1.00 64.76 92 ASN A CA 1
ATOM 726 C C . ASN A 1 116 ? 30.927 73.952 88.665 1.00 63.62 92 ASN A C 1
ATOM 727 O O . ASN A 1 116 ? 31.867 74.419 89.308 1.00 64.59 92 ASN A O 1
ATOM 732 N N . LEU A 1 117 ? 29.992 73.172 89.213 1.00 61.98 93 LEU A N 1
ATOM 733 C CA . LEU A 1 117 ? 30.062 72.759 90.625 1.00 60.84 93 LEU A CA 1
ATOM 734 C C . LEU A 1 117 ? 31.303 71.929 90.882 1.00 59.51 93 LEU A C 1
ATOM 735 O O . LEU A 1 117 ? 31.973 72.089 91.905 1.00 60.52 93 LEU A O 1
ATOM 740 N N . LEU A 1 118 ? 31.606 71.058 89.928 1.00 58.45 94 LEU A N 1
ATOM 741 C CA . LEU A 1 118 ? 32.737 70.163 90.004 1.00 58.06 94 LEU A CA 1
ATOM 742 C C . LEU A 1 118 ? 34.058 70.934 90.009 1.00 57.41 94 LEU A C 1
ATOM 743 O O . LEU A 1 118 ? 34.961 70.644 90.793 1.00 56.36 94 LEU A O 1
ATOM 756 N N . LEU A 1 120 ? 34.791 73.916 90.981 1.00 59.76 96 LEU A N 1
ATOM 757 C CA . LEU A 1 120 ? 35.020 74.870 92.085 1.00 60.26 96 LEU A CA 1
ATOM 758 C C . LEU A 1 120 ? 36.245 74.545 92.956 1.00 60.07 96 LEU A C 1
ATOM 759 O O . LEU A 1 120 ? 36.789 75.431 93.624 1.00 61.26 96 LEU A O 1
ATOM 764 N N . ASP A 1 121 ? 36.657 73.276 92.951 1.00 59.47 97 ASP A N 1
ATOM 765 C CA . ASP A 1 121 ? 37.829 72.815 93.697 1.00 58.83 97 ASP A CA 1
ATOM 766 C C . ASP A 1 121 ? 38.649 71.812 92.890 1.00 57.85 97 ASP A C 1
ATOM 767 O O . ASP A 1 121 ? 39.368 70.993 93.468 1.00 57.79 97 ASP A O 1
ATOM 772 N N . HIS A 1 122 ? 38.525 71.886 91.560 1.00 57.16 98 HIS A N 1
ATOM 773 C CA . HIS A 1 122 ? 39.249 71.026 90.610 1.00 56.22 98 HIS A CA 1
ATOM 774 C C . HIS A 1 122 ? 38.935 69.546 90.814 1.00 55.49 98 HIS A C 1
ATOM 775 O O . HIS A 1 122 ? 39.822 68.692 90.683 1.00 53.48 98 HIS A O 1
ATOM 782 N N . GLY A 1 123 ? 37.677 69.253 91.150 1.00 54.43 99 GLY A N 1
ATOM 783 C CA . GLY A 1 123 ? 37.227 67.878 91.373 1.00 54.41 99 GLY A CA 1
ATOM 784 C C . GLY A 1 123 ? 37.757 67.172 92.622 1.00 54.10 99 GLY A C 1
ATOM 785 O O . GLY A 1 123 ? 37.365 66.037 92.914 1.00 52.93 99 GLY A O 1
ATOM 786 N N . GLU A 1 124 ? 38.635 67.838 93.365 1.00 54.14 100 GLU A N 1
ATOM 787 C CA . GLU A 1 124 ? 39.259 67.246 94.543 1.00 56.25 100 GLU A CA 1
ATOM 788 C C . GLU A 1 124 ? 38.261 66.559 95.499 1.00 57.05 100 GLU A C 1
ATOM 789 O O . GLU A 1 124 ? 38.302 65.334 95.655 1.00 57.19 100 GLU A O 1
ATOM 795 N N . SER A 1 125 ? 37.357 67.328 96.105 1.00 55.93 101 SER A N 1
ATOM 796 C CA . SER A 1 125 ? 36.398 66.758 97.061 1.00 57.34 101 SER A CA 1
ATOM 797 C C . SER A 1 125 ? 35.526 65.612 96.508 1.00 58.76 101 SER A C 1
ATOM 798 O O . SER A 1 125 ? 35.295 64.624 97.211 1.00 59.55 101 SER A O 1
ATOM 801 N N . PHE A 1 126 ? 35.048 65.731 95.268 1.00 58.96 102 PHE A N 1
ATOM 802 C CA . PHE A 1 126 ? 34.220 64.670 94.662 1.00 58.77 102 PHE A CA 1
ATOM 803 C C . PHE A 1 126 ? 35.006 63.375 94.438 1.00 58.05 102 PHE A C 1
ATOM 804 O O . PHE A 1 126 ? 34.488 62.282 94.664 1.00 58.76 102 PHE A O 1
ATOM 812 N N . LEU A 1 127 ? 36.251 63.504 93.990 1.00 56.68 103 LEU A N 1
ATOM 813 C CA . LEU A 1 127 ? 37.125 62.349 93.849 1.00 56.07 103 LEU A CA 1
ATOM 814 C C . LEU A 1 127 ? 37.384 61.760 95.240 1.00 58.51 103 LEU A C 1
ATOM 815 O O . LEU A 1 127 ? 37.430 60.536 95.398 1.00 58.10 103 LEU A O 1
ATOM 820 N N . GLU A 1 128 ? 37.538 62.642 96.236 1.00 60.22 104 GLU A N 1
ATOM 821 C CA . GLU A 1 128 ? 37.676 62.242 97.644 1.00 61.73 104 GLU A CA 1
ATOM 822 C C . GLU A 1 128 ? 36.448 61.415 98.057 1.00 61.97 104 GLU A C 1
ATOM 823 O O . GLU A 1 128 ? 36.585 60.365 98.688 1.00 61.72 104 GLU A O 1
ATOM 829 N N . LEU A 1 129 ? 35.257 61.883 97.678 1.00 62.58 105 LEU A N 1
ATOM 830 C CA . LEU A 1 129 ? 34.021 61.140 97.930 1.00 62.31 105 LEU A CA 1
ATOM 831 C C . LEU A 1 129 ? 34.050 59.791 97.236 1.00 63.25 105 LEU A C 1
ATOM 832 O O . LEU A 1 129 ? 33.588 58.803 97.803 1.00 64.95 105 LEU A O 1
ATOM 837 N N . LEU A 1 130 ? 34.592 59.750 96.020 1.00 63.31 106 LEU A N 1
ATOM 838 C CA . LEU A 1 130 ? 34.672 58.499 95.269 1.00 63.73 106 LEU A CA 1
ATOM 839 C C . LEU A 1 130 ? 35.626 57.499 95.921 1.00 64.32 106 LEU A C 1
ATOM 840 O O . LEU A 1 130 ? 35.313 56.310 96.016 1.00 64.21 106 LEU A O 1
ATOM 845 N N . LYS A 1 131 ? 36.772 57.995 96.385 1.00 65.20 107 LYS A N 1
ATOM 846 C CA . LYS A 1 131 ? 37.802 57.170 97.027 1.00 66.13 107 LYS A CA 1
ATOM 847 C C . LYS A 1 131 ? 37.344 56.499 98.325 1.00 66.03 107 LYS A C 1
ATOM 848 O O . LYS A 1 131 ? 37.835 55.429 98.681 1.00 64.99 107 LYS A O 1
ATOM 854 N N . GLU A 1 132 ? 36.404 57.135 99.023 1.00 67.36 108 GLU A N 1
ATOM 855 C CA . GLU A 1 132 ? 35.848 56.597 100.269 1.00 68.16 108 GLU A CA 1
ATOM 856 C C . GLU A 1 132 ? 35.050 55.320 99.996 1.00 67.53 108 GLU A C 1
ATOM 857 O O . GLU A 1 132 ? 35.086 54.371 100.783 1.00 66.92 108 GLU A O 1
ATOM 863 N N . TYR A 1 133 ? 34.325 55.312 98.881 1.00 66.94 109 TYR A N 1
ATOM 864 C CA . TYR A 1 133 ? 33.545 54.146 98.493 1.00 66.64 109 TYR A CA 1
ATOM 865 C C . TYR A 1 133 ? 34.392 53.123 97.758 1.00 67.34 109 TYR A C 1
ATOM 866 O O . TYR A 1 133 ? 33.994 51.965 97.616 1.00 68.62 109 TYR A O 1
ATOM 875 N N . GLU A 1 134 ? 35.572 53.559 97.318 1.00 67.85 110 GLU A N 1
ATOM 876 C CA . GLU A 1 134 ? 36.598 52.662 96.792 1.00 67.76 110 GLU A CA 1
ATOM 877 C C . GLU A 1 134 ? 37.105 51.846 97.983 1.00 66.67 110 GLU A C 1
ATOM 878 O O . GLU A 1 134 ? 37.349 50.645 97.869 1.00 66.53 110 GLU A O 1
ATOM 884 N N . ALA A 1 135 ? 37.226 52.520 99.127 1.00 65.91 111 ALA A N 1
ATOM 885 C CA . ALA A 1 135 ? 37.644 51.907 100.384 1.00 65.20 111 ALA A CA 1
ATOM 886 C C . ALA A 1 135 ? 36.592 50.944 100.940 1.00 65.29 111 ALA A C 1
ATOM 887 O O . ALA A 1 135 ? 36.923 50.027 101.687 1.00 65.46 111 ALA A O 1
ATOM 889 N N . LYS A 1 136 ? 35.329 51.156 100.574 1.00 65.68 112 LYS A N 1
ATOM 890 C CA . LYS A 1 136 ? 34.235 50.290 101.029 1.00 65.25 112 LYS A CA 1
ATOM 891 C C . LYS A 1 136 ? 33.973 49.132 100.059 1.00 65.25 112 LYS A C 1
ATOM 892 O O . LYS A 1 136 ? 33.135 48.268 100.327 1.00 65.39 112 LYS A O 1
ATOM 898 N N . GLY A 1 137 ? 34.685 49.124 98.933 1.00 64.79 113 GLY A N 1
ATOM 899 C CA . GLY A 1 137 ? 34.616 48.010 97.990 1.00 65.32 113 GLY A CA 1
ATOM 900 C C . GLY A 1 137 ? 34.004 48.247 96.618 1.00 66.35 113 GLY A C 1
ATOM 901 O O . GLY A 1 137 ? 33.612 47.285 95.959 1.00 67.17 113 GLY A O 1
ATOM 902 N N . ILE A 1 138 ? 33.905 49.508 96.186 1.00 66.06 114 ILE A N 1
ATOM 903 C CA . ILE A 1 138 ? 33.425 49.821 94.832 1.00 65.76 114 ILE A CA 1
ATOM 904 C C . ILE A 1 138 ? 34.588 50.240 93.936 1.00 66.41 114 ILE A C 1
ATOM 905 O O . ILE A 1 138 ? 35.155 51.325 94.098 1.00 66.92 114 ILE A O 1
ATOM 910 N N . GLU A 1 139 ? 34.924 49.379 92.984 1.00 65.69 115 GLU A N 1
ATOM 911 C CA . GLU A 1 139 ? 36.011 49.642 92.054 1.00 65.57 115 GLU A CA 1
ATOM 912 C C . GLU A 1 139 ? 35.725 50.905 91.237 1.00 65.13 115 GLU A C 1
ATOM 913 O O . GLU A 1 139 ? 34.637 51.060 90.680 1.00 66.23 115 GLU A O 1
ATOM 919 N N . LEU A 1 140 ? 36.703 51.807 91.185 1.00 64.22 116 LEU A N 1
ATOM 920 C CA . LEU A 1 140 ? 36.558 53.098 90.502 1.00 63.58 116 LEU A CA 1
ATOM 921 C C . LEU A 1 140 ? 36.144 53.005 89.035 1.00 63.88 116 LEU A C 1
ATOM 922 O O . LEU A 1 140 ? 35.545 53.946 88.497 1.00 63.40 116 LEU A O 1
ATOM 927 N N . HIS A 1 141 ? 36.456 51.877 88.398 1.00 64.10 117 HIS A N 1
ATOM 928 C CA . HIS A 1 141 ? 36.146 51.682 86.985 1.00 64.33 117 HIS A CA 1
ATOM 929 C C . HIS A 1 141 ? 34.652 51.501 86.740 1.00 64.47 117 HIS A C 1
ATOM 930 O O . HIS A 1 141 ? 34.221 51.408 85.599 1.00 64.89 117 HIS A O 1
ATOM 937 N N . ARG A 1 142 ? 33.870 51.450 87.813 1.00 64.64 118 ARG A N 1
ATOM 938 C CA . ARG A 1 142 ? 32.425 51.281 87.701 1.00 65.16 118 ARG A CA 1
ATOM 939 C C . ARG A 1 142 ? 31.671 52.603 87.598 1.00 65.05 118 ARG A C 1
ATOM 940 O O . ARG A 1 142 ? 30.458 52.614 87.345 1.00 65.71 118 ARG A O 1
ATOM 948 N N . PHE A 1 143 ? 32.386 53.707 87.801 1.00 63.71 119 PHE A N 1
ATOM 949 C CA . PHE A 1 143 ? 31.776 55.029 87.791 1.00 63.95 119 PHE A CA 1
ATOM 950 C C . PHE A 1 143 ? 31.773 55.654 86.412 1.00 63.31 119 PHE A C 1
ATOM 951 O O . PHE A 1 143 ? 32.805 55.718 85.739 1.00 63.07 119 PHE A O 1
ATOM 959 N N . VAL A 1 144 ? 30.602 56.121 85.996 1.00 63.09 120 VAL A N 1
ATOM 960 C CA . VAL A 1 144 ? 30.501 56.887 84.764 1.00 62.18 120 VAL A CA 1
ATOM 961 C C . VAL A 1 144 ? 30.099 58.330 85.095 1.00 61.05 120 VAL A C 1
ATOM 962 O O . VAL A 1 144 ? 28.963 58.611 85.483 1.00 60.52 120 VAL A O 1
ATOM 966 N N . LEU A 1 145 ? 31.070 59.225 84.959 1.00 59.50 121 LEU A N 1
ATOM 967 C CA . LEU A 1 145 ? 30.875 60.636 85.195 1.00 59.44 121 LEU A CA 1
ATOM 968 C C . LEU A 1 145 ? 30.372 61.322 83.917 1.00 61.27 121 LEU A C 1
ATOM 969 O O . LEU A 1 145 ? 31.118 61.482 82.939 1.00 59.56 121 LEU A O 1
ATOM 974 N N . GLU A 1 146 ? 29.098 61.711 83.932 1.00 62.61 122 GLU A N 1
ATOM 975 C CA . GLU A 1 146 ? 28.501 62.426 82.821 1.00 66.50 122 GLU A CA 1
ATOM 976 C C . GLU A 1 146 ? 28.753 63.922 82.967 1.00 65.45 122 GLU A C 1
ATOM 977 O O . GLU A 1 146 ? 28.444 64.513 84.000 1.00 68.19 122 GLU A O 1
ATOM 983 N N . ILE A 1 147 ? 29.316 64.525 81.931 1.00 65.38 123 ILE A N 1
ATOM 984 C CA . ILE A 1 147 ? 29.605 65.947 81.929 1.00 67.83 123 ILE A CA 1
ATOM 985 C C . ILE A 1 147 ? 28.823 66.662 80.819 1.00 68.48 123 ILE A C 1
ATOM 986 O O . ILE A 1 147 ? 28.618 66.110 79.732 1.00 67.87 123 ILE A O 1
ATOM 991 N N . THR A 1 148 ? 28.368 67.877 81.117 1.00 68.58 124 THR A N 1
ATOM 992 C CA . THR A 1 148 ? 27.679 68.716 80.147 1.00 70.29 124 THR A CA 1
ATOM 993 C C . THR A 1 148 ? 28.526 69.967 79.942 1.00 70.26 124 THR A C 1
ATOM 994 O O . THR A 1 148 ? 28.583 70.836 80.817 1.00 70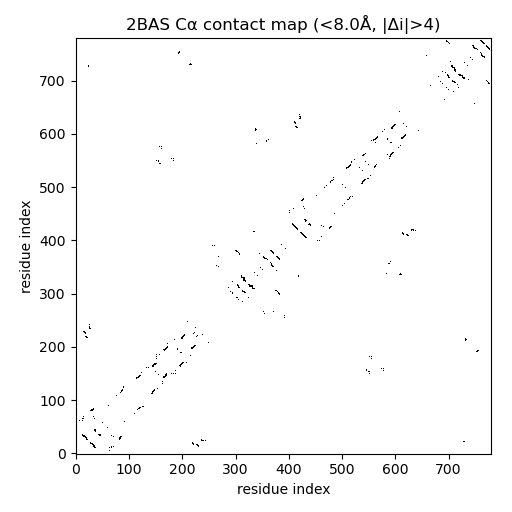.93 124 THR A O 1
ATOM 998 N N . GLU A 1 149 ? 29.189 70.049 78.791 1.00 71.04 125 GLU A N 1
ATOM 999 C CA . GLU A 1 149 ? 30.085 71.175 78.498 1.00 71.96 125 GLU A CA 1
ATOM 1000 C C . GLU A 1 149 ? 29.336 72.355 77.899 1.00 72.14 125 GLU A C 1
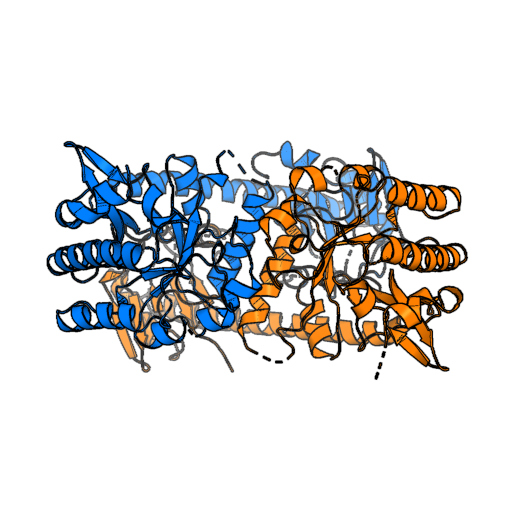ATOM 1001 O O . GLU A 1 149 ? 29.914 73.416 77.683 1.00 72.43 125 GLU A O 1
ATOM 1007 N N . HIS A 1 150 ? 28.057 72.154 77.604 1.00 73.34 126 HIS A N 1
ATOM 1008 C CA . HIS A 1 150 ? 27.207 73.225 77.116 1.00 74.80 126 HIS A CA 1
ATOM 1009 C C . HIS A 1 150 ? 27.178 74.366 78.140 1.00 75.12 126 HIS A C 1
ATOM 1010 O O . HIS A 1 150 ? 27.292 75.540 77.784 1.00 75.17 126 HIS A O 1
ATOM 1017 N N . ASN A 1 151 ? 27.072 74.002 79.414 1.00 75.44 127 ASN A N 1
ATOM 1018 C CA . ASN A 1 151 ? 26.914 74.971 80.492 1.00 75.79 127 ASN A CA 1
ATOM 1019 C C . ASN A 1 151 ? 28.189 75.671 80.987 1.00 75.67 127 ASN A C 1
ATOM 1020 O O . ASN A 1 151 ? 28.105 76.594 81.797 1.00 74.95 127 ASN A O 1
ATOM 1025 N N . PHE A 1 152 ? 29.351 75.258 80.481 1.00 75.06 128 PHE A N 1
ATOM 1026 C CA . PHE A 1 152 ? 30.631 75.622 81.099 1.00 74.41 128 PHE A CA 1
ATOM 1027 C C . PHE A 1 152 ? 31.114 77.053 80.890 1.00 75.55 128 PHE A C 1
ATOM 1028 O O . PHE A 1 152 ? 31.386 77.472 79.764 1.00 76.84 128 PHE A O 1
ATOM 1036 N N . GLU A 1 153 ? 31.224 77.793 81.995 1.00 75.68 129 GLU A N 1
ATOM 1037 C CA . GLU A 1 153 ? 31.710 79.174 81.969 1.00 75.34 129 GLU A CA 1
ATOM 1038 C C . GLU A 1 153 ? 33.225 79.246 82.095 1.00 74.11 129 GLU A C 1
ATOM 1039 O O . GLU A 1 153 ? 33.840 80.217 81.648 1.00 74.46 129 GLU A O 1
ATOM 1045 N N . GLY A 1 154 ? 33.819 78.221 82.700 1.00 72.30 130 GLY A N 1
ATOM 1046 C CA . GLY A 1 154 ? 35.256 78.201 82.959 1.00 70.59 130 GLY A CA 1
ATOM 1047 C C . GLY A 1 154 ? 36.147 78.007 81.746 1.00 69.49 130 GLY A C 1
ATOM 1048 O O . GLY A 1 154 ? 35.686 78.020 80.601 1.00 68.68 130 GLY A O 1
ATOM 1049 N N . ASP A 1 155 ? 37.440 77.842 82.019 1.00 69.13 131 ASP A N 1
ATOM 1050 C CA . ASP A 1 155 ? 38.449 77.576 80.998 1.00 69.29 131 ASP A CA 1
ATOM 1051 C C . ASP A 1 155 ? 38.258 76.135 80.547 1.00 68.65 131 ASP A C 1
ATOM 1052 O O . ASP A 1 155 ? 38.326 75.212 81.362 1.00 68.54 131 ASP A O 1
ATOM 1057 N N . ILE A 1 156 ? 38.020 75.947 79.253 1.00 68.12 132 ILE A N 1
ATOM 1058 C CA . ILE A 1 156 ? 37.652 74.627 78.731 1.00 68.08 132 ILE A CA 1
ATOM 1059 C C . ILE A 1 156 ? 38.749 73.550 78.815 1.00 67.99 132 ILE A C 1
ATOM 1060 O O . ILE A 1 156 ? 38.456 72.380 79.087 1.00 66.79 132 ILE A O 1
ATOM 1065 N N . GLU A 1 157 ? 40.002 73.942 78.591 1.00 67.41 133 GLU A N 1
ATOM 1066 C CA . GLU A 1 157 ? 41.106 72.984 78.671 1.00 67.65 133 GLU A CA 1
ATOM 1067 C C . GLU A 1 157 ? 41.495 72.696 80.129 1.00 66.46 133 GLU A C 1
ATOM 1068 O O . GLU A 1 157 ? 42.215 71.739 80.412 1.00 66.93 133 GLU A O 1
ATOM 1074 N N . GLN A 1 158 ? 40.987 73.521 81.042 1.00 64.91 134 GLN A N 1
ATOM 1075 C CA . GLN A 1 158 ? 41.153 73.315 82.473 1.00 64.57 134 GLN A CA 1
ATOM 1076 C C . GLN A 1 158 ? 40.274 72.137 82.921 1.00 64.40 134 GLN A C 1
ATOM 1077 O O . GLN A 1 158 ? 40.697 71.306 83.728 1.00 64.17 134 GLN A O 1
ATOM 1083 N N . LEU A 1 159 ? 39.054 72.074 82.389 1.00 63.38 135 LEU A N 1
ATOM 1084 C CA . LEU A 1 159 ? 38.134 70.984 82.677 1.00 63.69 135 LEU A CA 1
ATOM 1085 C C . LEU A 1 159 ? 38.675 69.658 82.155 1.00 64.68 135 LEU A C 1
ATOM 1086 O O . LEU A 1 159 ? 38.614 68.639 82.844 1.00 65.44 135 LEU A O 1
ATOM 1091 N N . TYR A 1 160 ? 39.207 69.689 80.936 1.00 65.34 136 TYR A N 1
ATOM 1092 C CA . TYR A 1 160 ? 39.739 68.501 80.271 1.00 65.79 136 TYR A CA 1
ATOM 1093 C C . TYR A 1 160 ? 40.978 68.003 80.994 1.00 65.97 136 TYR A C 1
ATOM 1094 O O . TYR A 1 160 ? 41.302 66.816 80.950 1.00 65.99 136 TYR A O 1
ATOM 1103 N N . HIS A 1 161 ? 41.656 68.933 81.663 1.00 66.62 137 HIS A N 1
ATOM 1104 C CA . HIS A 1 161 ? 42.815 68.631 82.489 1.00 67.61 137 HIS A CA 1
ATOM 1105 C C . HIS A 1 161 ? 42.403 67.732 83.660 1.00 68.04 137 HIS A C 1
ATOM 1106 O O . HIS A 1 161 ? 42.945 66.633 83.799 1.00 68.21 137 HIS A O 1
ATOM 1121 N N . LEU A 1 163 ? 39.646 66.140 83.952 1.00 65.75 139 LEU A N 1
ATOM 1122 C CA . LEU A 1 163 ? 38.973 64.969 83.409 1.00 64.43 139 LEU A CA 1
ATOM 1123 C C . LEU A 1 163 ? 39.989 63.918 82.989 1.00 64.74 139 LEU A C 1
ATOM 1124 O O . LEU A 1 163 ? 39.772 62.725 83.197 1.00 65.57 139 LEU A O 1
ATOM 1129 N N . ALA A 1 164 ? 41.110 64.361 82.429 1.00 64.09 140 ALA A N 1
ATOM 1130 C CA . ALA A 1 164 ? 42.184 63.437 82.077 1.00 64.20 140 ALA A CA 1
ATOM 1131 C C . ALA A 1 164 ? 42.747 62.800 83.346 1.00 63.83 140 ALA A C 1
ATOM 1132 O O . ALA A 1 164 ? 43.092 61.618 83.347 1.00 63.70 140 ALA A O 1
ATOM 1134 N N . TYR A 1 165 ? 42.810 63.588 84.420 1.00 63.90 141 TYR A N 1
ATOM 1135 C CA . TYR A 1 165 ? 43.325 63.135 85.714 1.00 64.50 141 TYR A CA 1
ATOM 1136 C C . TYR A 1 165 ? 42.414 62.078 86.333 1.00 64.57 141 TYR A C 1
ATOM 1137 O O . TYR A 1 165 ? 42.878 61.043 86.808 1.00 64.59 141 TYR A O 1
ATOM 1146 N N . TYR A 1 166 ? 41.115 62.357 86.320 1.00 64.12 142 TYR A N 1
ATOM 1147 C CA . TYR A 1 166 ? 40.108 61.419 86.786 1.00 63.88 142 TYR A CA 1
ATOM 1148 C C . TYR A 1 166 ? 40.237 60.073 86.089 1.00 65.27 142 TYR A C 1
ATOM 1149 O O . TYR A 1 166 ? 40.020 59.028 86.707 1.00 66.39 142 TYR A O 1
ATOM 1158 N N . ARG A 1 167 ? 40.593 60.111 84.806 1.00 65.52 143 ARG A N 1
ATOM 1159 C CA . ARG A 1 167 ? 40.748 58.905 83.994 1.00 67.04 143 ARG A CA 1
ATOM 1160 C C . ARG A 1 167 ? 41.886 58.000 84.495 1.00 65.68 143 ARG A C 1
ATOM 1161 O O . ARG A 1 167 ? 41.788 56.776 84.383 1.00 66.20 143 ARG A O 1
ATOM 1169 N N . THR A 1 168 ? 42.935 58.596 85.069 1.00 64.23 144 THR A N 1
ATOM 1170 C CA . THR A 1 168 ? 44.094 57.826 85.572 1.00 63.49 144 THR A CA 1
ATOM 1171 C C . THR A 1 168 ? 43.733 56.866 86.720 1.00 63.00 144 THR A C 1
ATOM 1172 O O . THR A 1 168 ? 44.523 55.989 87.073 1.00 61.33 144 THR A O 1
ATOM 1176 N N . TYR A 1 169 ? 42.539 57.044 87.288 1.00 61.96 145 TYR A N 1
ATOM 1177 C CA . TYR A 1 169 ? 42.011 56.149 88.314 1.00 60.39 145 TYR A CA 1
ATOM 1178 C C . TYR A 1 169 ? 41.059 55.091 87.736 1.00 58.79 145 TYR A C 1
ATOM 1179 O O . TYR A 1 169 ? 40.488 54.293 88.483 1.00 58.04 145 TYR A O 1
ATOM 1188 N N . GLY A 1 170 ? 40.889 55.090 86.415 1.00 57.56 146 GLY A N 1
ATOM 1189 C CA . GLY A 1 170 ? 40.000 54.139 85.750 1.00 57.66 146 GLY A CA 1
ATOM 1190 C C . GLY A 1 170 ? 38.552 54.592 85.587 1.00 58.71 146 GLY A C 1
ATOM 1191 O O . GLY A 1 170 ? 37.748 53.888 84.978 1.00 60.68 146 GLY A O 1
ATOM 1192 N N . ILE A 1 171 ? 38.215 55.757 86.136 1.00 57.41 147 ILE A N 1
ATOM 1193 C CA . ILE A 1 171 ? 36.871 56.333 86.019 1.00 57.61 147 ILE A CA 1
ATOM 1194 C C . ILE A 1 171 ? 36.460 56.519 84.545 1.00 58.16 147 ILE A C 1
ATOM 1195 O O . ILE A 1 171 ? 37.262 56.953 83.711 1.00 58.12 147 ILE A O 1
ATOM 1200 N N . LYS A 1 172 ? 35.217 56.166 84.228 1.00 57.91 148 LYS A N 1
ATOM 1201 C CA . LYS A 1 172 ? 34.708 56.323 82.865 1.00 57.30 148 LYS A CA 1
ATOM 1202 C C . LYS A 1 172 ? 34.038 57.684 82.670 1.00 56.70 148 LYS A C 1
ATOM 1203 O O . LYS A 1 172 ? 33.393 58.217 83.583 1.00 57.70 148 LYS A O 1
ATOM 1209 N N . ILE A 1 173 ? 34.208 58.253 81.483 1.00 55.29 149 ILE A N 1
ATOM 1210 C CA . ILE A 1 173 ? 33.704 59.594 81.201 1.00 54.95 149 ILE A CA 1
ATOM 1211 C C . ILE A 1 173 ? 32.719 59.625 80.032 1.00 54.75 149 ILE A C 1
ATOM 1212 O O . ILE A 1 173 ? 33.023 59.197 78.917 1.00 55.25 149 ILE A O 1
ATOM 1217 N N . ALA A 1 174 ? 31.523 60.113 80.326 1.00 55.73 150 ALA A N 1
ATOM 1218 C CA . ALA A 1 174 ? 30.469 60.241 79.351 1.00 56.87 150 ALA A CA 1
ATOM 1219 C C . ALA A 1 174 ? 30.272 61.719 79.073 1.00 59.09 150 ALA A C 1
ATOM 1220 O O . ALA A 1 174 ? 30.246 62.515 80.002 1.00 58.63 150 ALA A O 1
ATOM 1222 N N . VAL A 1 175 ? 30.174 62.080 77.796 1.00 61.18 151 VAL A N 1
ATOM 1223 C CA . VAL A 1 175 ? 29.820 63.441 77.404 1.00 63.79 151 VAL A CA 1
ATOM 1224 C C . VAL A 1 175 ? 28.323 63.450 77.048 1.00 65.30 151 VAL A C 1
ATOM 1225 O O . VAL A 1 175 ? 27.801 62.497 76.465 1.00 63.98 151 VAL A O 1
ATOM 1229 N N . ASP A 1 176 ? 27.661 64.518 77.355 1.00 67.43 152 ASP A N 1
ATOM 1230 C CA . ASP A 1 176 ? 26.201 64.674 77.316 1.00 68.41 152 ASP A CA 1
ATOM 1231 C C . ASP A 1 176 ? 25.798 65.621 76.166 1.00 66.33 152 ASP A C 1
ATOM 1232 O O . ASP A 1 176 ? 26.631 66.371 75.642 1.00 66.85 152 ASP A O 1
ATOM 1237 N N . ASN A 1 177 ? 24.517 65.534 75.822 1.00 64.87 153 ASN A N 1
ATOM 1238 C CA . ASN A 1 177 ? 23.869 66.353 74.757 1.00 64.85 153 ASN A CA 1
ATOM 1239 C C . ASN A 1 177 ? 24.664 66.383 73.440 1.00 64.57 153 ASN A C 1
ATOM 1240 O O . ASN A 1 177 ? 24.933 67.450 72.870 1.00 65.08 153 ASN A O 1
ATOM 1245 N N . ILE A 1 178 ? 25.034 65.229 72.949 1.00 64.08 154 ILE A N 1
ATOM 1246 C CA . ILE A 1 178 ? 25.787 65.157 71.691 1.00 64.65 154 ILE A CA 1
ATOM 1247 C C . ILE A 1 178 ? 24.809 65.129 70.504 1.00 65.10 154 ILE A C 1
ATOM 1248 O O . ILE A 1 178 ? 23.740 64.496 70.571 1.00 64.82 154 ILE A O 1
ATOM 1253 N N . GLY A 1 179 ? 25.227 65.834 69.463 1.00 65.65 155 GLY A N 1
ATOM 1254 C CA . GLY A 1 179 ? 24.477 65.953 68.206 1.00 66.94 155 GLY A CA 1
ATOM 1255 C C . GLY A 1 179 ? 23.734 67.291 68.127 1.00 68.55 155 GLY A C 1
ATOM 1256 O O . GLY A 1 179 ? 23.654 67.918 67.059 1.00 67.00 155 GLY A O 1
ATOM 1257 N N . LYS A 1 180 ? 23.220 67.698 69.261 1.00 69.84 156 LYS A N 1
ATOM 1258 C CA . LYS A 1 180 ? 22.423 68.917 69.361 1.00 72.47 156 LYS A CA 1
ATOM 1259 C C . LYS A 1 180 ? 23.221 70.148 69.863 1.00 73.29 156 LYS A C 1
ATOM 1260 O O . LYS A 1 180 ? 23.845 70.889 69.101 1.00 73.52 156 LYS A O 1
ATOM 1266 N N . GLU A 1 181 ? 23.197 70.365 71.139 1.00 73.20 157 GLU A N 1
ATOM 1267 C CA . GLU A 1 181 ? 23.834 71.550 71.732 1.00 73.76 157 GLU A CA 1
ATOM 1268 C C . GLU A 1 181 ? 25.341 71.394 71.857 1.00 73.29 157 GLU A C 1
ATOM 1269 O O . GLU A 1 181 ? 26.106 72.360 71.739 1.00 73.87 157 GLU A O 1
ATOM 1275 N N . SER A 1 182 ? 25.760 70.210 72.094 1.00 73.61 158 SER A N 1
ATOM 1276 C CA . SER A 1 182 ? 27.168 69.933 72.199 1.00 73.07 158 SER A CA 1
ATOM 1277 C C . SER A 1 182 ? 27.540 69.044 71.032 1.00 71.84 158 SER A C 1
ATOM 1278 O O . SER A 1 182 ? 27.622 67.822 71.166 1.00 72.12 158 SER A O 1
ATOM 1281 N N . SER A 1 183 ? 27.751 69.687 69.896 1.00 70.00 159 SER A N 1
ATOM 1282 C CA . SER A 1 183 ? 28.109 68.979 68.661 1.00 68.03 159 SER A CA 1
ATOM 1283 C C . SER A 1 183 ? 29.360 69.595 68.021 1.00 67.38 159 SER A C 1
ATOM 1284 O O . SER A 1 183 ? 29.277 70.345 67.037 1.00 66.12 159 SER A O 1
ATOM 1287 N N . ASN A 1 184 ? 30.493 69.250 68.611 1.00 66.59 160 ASN A N 1
ATOM 1288 C CA . ASN A 1 184 ? 31.811 69.712 68.146 1.00 67.25 160 ASN A CA 1
ATOM 1289 C C . ASN A 1 184 ? 32.787 68.530 68.087 1.00 67.02 160 ASN A C 1
ATOM 1290 O O . ASN A 1 184 ? 33.136 67.932 69.117 1.00 66.20 160 ASN A O 1
ATOM 1295 N N . LEU A 1 185 ? 33.159 68.161 66.857 1.00 65.85 161 LEU A N 1
ATOM 1296 C CA . LEU A 1 185 ? 34.098 67.078 66.568 1.00 65.84 161 LEU A CA 1
ATOM 1297 C C . LEU A 1 185 ? 35.491 67.298 67.179 1.00 66.03 161 LEU A C 1
ATOM 1298 O O . LEU A 1 185 ? 36.030 66.411 67.847 1.00 64.34 161 LEU A O 1
ATOM 1303 N N . ASP A 1 186 ? 36.057 68.485 66.953 1.00 67.32 162 ASP A N 1
ATOM 1304 C CA . ASP A 1 186 ? 37.372 68.850 67.489 1.00 67.66 162 ASP A CA 1
ATOM 1305 C C . ASP A 1 186 ? 37.468 68.523 68.975 1.00 66.04 162 ASP A C 1
ATOM 1306 O O . ASP A 1 186 ? 38.531 68.149 69.462 1.00 67.24 162 ASP A O 1
ATOM 1311 N N . ARG A 1 187 ? 36.346 68.648 69.675 1.00 64.39 163 ARG A N 1
ATOM 1312 C CA . ARG A 1 187 ? 36.324 68.561 71.134 1.00 64.06 163 ARG A CA 1
ATOM 1313 C C . ARG A 1 187 ? 36.141 67.160 71.686 1.00 63.57 163 ARG A C 1
ATOM 1314 O O . ARG A 1 187 ? 36.779 66.783 72.685 1.00 63.38 163 ARG A O 1
ATOM 1322 N N . ILE A 1 188 ? 35.288 66.429 71.029 1.00 62.38 164 ILE A N 1
ATOM 1323 C CA . ILE A 1 188 ? 35.087 65.008 71.326 1.00 63.97 164 ILE A CA 1
ATOM 1324 C C . ILE A 1 188 ? 36.413 64.240 71.209 1.00 63.96 164 ILE A C 1
ATOM 1325 O O . ILE A 1 188 ? 36.806 63.498 72.119 1.00 63.66 164 ILE A O 1
ATOM 1330 N N . ALA A 1 189 ? 37.072 64.448 70.085 1.00 64.50 165 ALA A N 1
ATOM 1331 C CA . ALA A 1 189 ? 38.349 63.778 69.767 1.00 66.54 165 ALA A CA 1
ATOM 1332 C C . ALA A 1 189 ? 39.458 64.129 70.778 1.00 67.47 165 ALA A C 1
ATOM 1333 O O . ALA A 1 189 ? 40.231 63.261 71.202 1.00 67.13 165 ALA A O 1
ATOM 1335 N N . LEU A 1 190 ? 39.522 65.395 71.151 1.00 68.56 166 LEU A N 1
ATOM 1336 C CA . LEU A 1 190 ? 40.547 65.887 72.104 1.00 69.26 166 LEU A CA 1
ATOM 1337 C C . LEU A 1 190 ? 40.380 65.191 73.484 1.00 68.71 166 LEU A C 1
ATOM 1338 O O . LEU A 1 190 ? 41.355 64.784 74.119 1.00 68.93 166 LEU A O 1
ATOM 1343 N N . LEU A 1 191 ? 39.141 65.059 73.923 1.00 68.38 167 LEU A N 1
ATOM 1344 C CA . LEU A 1 191 ? 38.806 64.424 75.231 1.00 67.31 167 LEU A CA 1
ATOM 1345 C C . LEU A 1 191 ? 38.864 62.897 75.070 1.00 66.90 167 LEU A C 1
ATOM 1346 O O . LEU A 1 191 ? 39.413 62.172 75.911 1.00 65.49 167 LEU A O 1
ATOM 1351 N N . SER A 1 192 ? 38.303 62.438 73.985 1.00 66.95 168 SER A N 1
ATOM 1352 C CA . SER A 1 192 ? 38.269 61.011 73.675 1.00 66.61 168 SER A CA 1
ATOM 1353 C C . SER A 1 192 ? 37.547 60.263 74.798 1.00 66.08 168 SER A C 1
ATOM 1354 O O . SER A 1 192 ? 38.128 59.398 75.470 1.00 65.84 168 SER A O 1
ATOM 1357 N N . PRO A 1 193 ? 36.266 60.620 75.006 1.00 65.13 169 PRO A N 1
ATOM 1358 C CA . PRO A 1 193 ? 35.579 60.058 76.163 1.00 64.73 169 PRO A CA 1
ATOM 1359 C C . PRO A 1 193 ? 35.184 58.610 75.913 1.00 63.79 169 PRO A C 1
ATOM 1360 O O . PRO A 1 193 ? 35.154 58.162 74.771 1.00 61.99 169 PRO A O 1
ATOM 1364 N N . ASP A 1 194 ? 34.894 57.890 76.990 1.00 63.75 170 ASP A N 1
ATOM 1365 C CA . ASP A 1 194 ? 34.493 56.492 76.922 1.00 62.03 170 ASP A CA 1
ATOM 1366 C C . ASP A 1 194 ? 33.046 56.340 76.429 1.00 61.62 170 ASP A C 1
ATOM 1367 O O . ASP A 1 194 ? 32.672 55.299 75.913 1.00 61.82 170 ASP A O 1
ATOM 1372 N N . LEU A 1 195 ? 32.244 57.392 76.572 1.00 61.15 171 LEU A N 1
ATOM 1373 C CA . LEU A 1 195 ? 30.833 57.338 76.210 1.00 61.97 171 LEU A CA 1
ATOM 1374 C C . LEU A 1 195 ? 30.292 58.659 75.668 1.00 61.16 171 LEU A C 1
ATOM 1375 O O . LEU A 1 195 ? 30.637 59.734 76.155 1.00 60.84 171 LEU A O 1
ATOM 1380 N N . LEU A 1 196 ? 29.416 58.554 74.675 1.00 59.78 172 LEU A N 1
ATOM 1381 C CA . LEU A 1 196 ? 28.703 59.701 74.144 1.00 59.11 172 LEU A CA 1
ATOM 1382 C C . LEU A 1 196 ? 27.225 59.471 74.385 1.00 58.62 172 LEU A C 1
ATOM 1383 O O . LEU A 1 196 ? 26.684 58.453 73.959 1.00 58.85 172 LEU A O 1
ATOM 1388 N N . LYS A 1 197 ? 26.571 60.389 75.086 1.00 60.34 173 LYS A N 1
ATOM 1389 C CA . LYS A 1 197 ? 25.127 60.275 75.324 1.00 62.77 173 LYS A CA 1
ATOM 1390 C C . LYS A 1 197 ? 24.361 61.116 74.314 1.00 63.21 173 LYS A C 1
ATOM 1391 O O . LYS A 1 197 ? 24.550 62.336 74.230 1.00 62.90 173 LYS A O 1
ATOM 1397 N N . ILE A 1 198 ? 23.503 60.450 73.550 1.00 62.88 174 ILE A N 1
ATOM 1398 C CA . ILE A 1 198 ? 22.704 61.093 72.516 1.00 61.36 174 ILE A CA 1
ATOM 1399 C C . ILE A 1 198 ? 21.232 61.084 72.927 1.00 61.25 174 ILE A C 1
ATOM 1400 O O . ILE A 1 198 ? 20.673 60.043 73.242 1.00 59.21 174 ILE A O 1
ATOM 1405 N N . ASP A 1 199 ? 20.637 62.271 72.965 1.00 65.19 175 ASP A N 1
ATOM 1406 C CA . ASP A 1 199 ? 19.229 62.475 73.290 1.00 69.01 175 ASP A CA 1
ATOM 1407 C C . ASP A 1 199 ? 18.419 62.338 72.003 1.00 71.40 175 ASP A C 1
ATOM 1408 O O . ASP A 1 199 ? 18.850 62.796 70.949 1.00 72.92 175 ASP A O 1
ATOM 1413 N N . LEU A 1 200 ? 17.249 61.717 72.078 1.00 73.87 176 LEU A N 1
ATOM 1414 C CA . LEU A 1 200 ? 16.454 61.495 70.871 1.00 76.38 176 LEU A CA 1
ATOM 1415 C C . LEU A 1 200 ? 15.095 62.198 70.872 1.00 78.85 176 LEU A C 1
ATOM 1416 O O . LEU A 1 200 ? 14.222 61.871 70.060 1.00 79.23 176 LEU A O 1
ATOM 1421 N N . GLN A 1 201 ? 14.919 63.155 71.783 1.00 81.03 177 GLN A N 1
ATOM 1422 C CA . GLN A 1 201 ? 13.722 63.991 71.803 1.00 82.99 177 GLN A CA 1
ATOM 1423 C C . GLN A 1 201 ? 13.667 64.801 70.516 1.00 84.40 177 GLN A C 1
ATOM 1424 O O . GLN A 1 201 ? 12.606 64.946 69.902 1.00 84.42 177 GLN A O 1
ATOM 1430 N N . ALA A 1 202 ? 14.832 65.313 70.120 1.00 85.60 178 ALA A N 1
ATOM 1431 C CA . ALA A 1 202 ? 14.994 66.143 68.928 1.00 87.41 178 ALA A CA 1
ATOM 1432 C C . ALA A 1 202 ? 14.488 65.483 67.643 1.00 88.04 178 ALA A C 1
ATOM 1433 O O . ALA A 1 202 ? 13.994 66.169 66.745 1.00 87.71 178 ALA A O 1
ATOM 1435 N N . LEU A 1 203 ? 14.624 64.157 67.564 1.00 88.68 179 LEU A N 1
ATOM 1436 C CA . LEU A 1 203 ? 14.199 63.380 66.398 1.00 88.18 179 LEU A CA 1
ATOM 1437 C C . LEU A 1 203 ? 12.703 63.534 66.122 1.00 88.24 179 LEU A C 1
ATOM 1438 O O . LEU A 1 203 ? 12.283 63.513 64.961 1.00 88.41 179 LEU A O 1
ATOM 1443 N N . LYS A 1 204 ? 11.915 63.691 67.188 1.00 88.01 180 LYS A N 1
ATOM 1444 C CA . LYS A 1 204 ? 10.467 63.916 67.091 1.00 88.10 180 LYS A CA 1
ATOM 1445 C C . LYS A 1 204 ? 10.133 65.295 66.520 1.00 87.08 180 LYS A C 1
ATOM 1446 O O . LYS A 1 204 ? 9.426 65.404 65.491 1.00 85.99 180 LYS A O 1
ATOM 1452 N N . SER A 1 209 ? 17.095 61.941 54.826 1.00 75.78 185 SER A N 1
ATOM 1453 C CA . SER A 1 209 ? 17.467 62.445 56.145 1.00 76.05 185 SER A CA 1
ATOM 1454 C C . SER A 1 209 ? 17.477 63.973 56.205 1.00 75.85 185 SER A C 1
ATOM 1455 O O . SER A 1 209 ? 17.906 64.628 55.249 1.00 75.91 185 SER A O 1
ATOM 1458 N N . PRO A 1 210 ? 16.985 64.545 57.322 1.00 75.38 186 PRO A N 1
ATOM 1459 C CA . PRO A 1 210 ? 17.222 65.964 57.578 1.00 74.18 186 PRO A CA 1
ATOM 1460 C C . PRO A 1 210 ? 18.650 66.164 58.125 1.00 72.80 186 PRO A C 1
ATOM 1461 O O . PRO A 1 210 ? 19.344 65.183 58.451 1.00 72.60 186 PRO A O 1
ATOM 1465 N N . SER A 1 211 ? 19.073 67.421 58.229 1.00 70.13 187 SER A N 1
ATOM 1466 C CA . SER A 1 211 ? 20.390 67.771 58.757 1.00 67.75 187 SER A CA 1
ATOM 1467 C C . SER A 1 211 ? 20.788 66.963 60.001 1.00 66.89 187 SER A C 1
ATOM 1468 O O . SER A 1 211 ? 21.906 66.447 60.080 1.00 65.21 187 SER A O 1
ATOM 1471 N N . TYR A 1 212 ? 19.863 66.849 60.957 1.00 65.76 188 TYR A N 1
ATOM 1472 C CA . TYR A 1 212 ? 20.136 66.197 62.243 1.00 65.36 188 TYR A CA 1
ATOM 1473 C C . TYR A 1 212 ? 20.654 64.762 62.137 1.00 63.64 188 TYR A C 1
ATOM 1474 O O . TYR A 1 212 ? 21.572 64.374 62.874 1.00 62.31 188 TYR A O 1
ATOM 1483 N N . GLU A 1 213 ? 20.072 63.982 61.226 1.00 61.95 189 GLU A N 1
ATOM 1484 C CA . GLU A 1 213 ? 20.509 62.608 61.012 1.00 60.64 189 GLU A CA 1
ATOM 1485 C C . GLU A 1 213 ? 21.902 62.539 60.352 1.00 58.19 189 GLU A C 1
ATOM 1486 O O . GLU A 1 213 ? 22.678 61.621 60.600 1.00 59.21 189 GLU A O 1
ATOM 1492 N N . HIS A 1 214 ? 22.242 63.525 59.539 1.00 53.63 190 HIS A N 1
ATOM 1493 C CA . HIS A 1 214 ? 23.574 63.543 58.981 1.00 50.51 190 HIS A CA 1
ATOM 1494 C C . HIS A 1 214 ? 24.628 63.877 60.038 1.00 51.92 190 HIS A C 1
ATOM 1495 O O . HIS A 1 214 ? 25.677 63.239 60.088 1.00 53.46 190 HIS A O 1
ATOM 1502 N N . VAL A 1 215 ? 24.335 64.849 60.897 1.00 51.58 191 VAL A N 1
ATOM 1503 C CA . VAL A 1 215 ? 25.230 65.204 61.992 1.00 51.48 191 VAL A CA 1
ATOM 1504 C C . VAL A 1 215 ? 25.502 64.003 62.898 1.00 55.83 191 VAL A C 1
ATOM 1505 O O . VAL A 1 215 ? 26.652 63.749 63.251 1.00 58.43 191 VAL A O 1
ATOM 1509 N N . LEU A 1 216 ? 24.456 63.261 63.262 1.00 58.50 192 LEU A N 1
ATOM 1510 C CA . LEU A 1 216 ? 24.618 62.067 64.094 1.00 60.48 192 LEU A CA 1
ATOM 1511 C C . LEU A 1 216 ? 25.471 61.009 63.415 1.00 61.77 192 LEU A C 1
ATOM 1512 O O . LEU A 1 216 ? 26.278 60.335 64.063 1.00 61.67 192 LEU A O 1
ATOM 1517 N N . TYR A 1 217 ? 25.273 60.871 62.108 1.00 63.54 193 TYR A N 1
ATOM 1518 C CA . TYR A 1 217 ? 26.022 59.922 61.295 1.00 65.50 193 TYR A CA 1
ATOM 1519 C C . TYR A 1 217 ? 27.542 60.191 61.323 1.00 65.10 193 TYR A C 1
ATOM 1520 O O . TYR A 1 217 ? 28.325 59.255 61.504 1.00 66.06 193 TYR A O 1
ATOM 1529 N N . SER A 1 218 ? 27.953 61.449 61.180 1.00 62.98 194 SER A N 1
ATOM 1530 C CA . SER A 1 218 ? 29.375 61.778 61.243 1.00 66.57 194 SER A CA 1
ATOM 1531 C C . SER A 1 218 ? 29.946 61.605 62.651 1.00 68.02 194 SER A C 1
ATOM 1532 O O . SER A 1 218 ? 31.116 61.227 62.818 1.00 68.96 194 SER A O 1
ATOM 1535 N N . ILE A 1 219 ? 29.126 61.886 63.659 1.00 69.05 195 ILE A N 1
ATOM 1536 C CA . ILE A 1 219 ? 29.529 61.681 65.049 1.00 68.63 195 ILE A CA 1
ATOM 1537 C C . ILE A 1 219 ? 29.708 60.184 65.324 1.00 68.84 195 ILE A C 1
ATOM 1538 O O . ILE A 1 219 ? 30.664 59.772 65.986 1.00 68.22 195 ILE A O 1
ATOM 1543 N N . SER A 1 220 ? 28.781 59.386 64.802 1.00 68.27 196 SER A N 1
ATOM 1544 C CA . SER A 1 220 ? 28.801 57.933 64.935 1.00 68.51 196 SER A CA 1
ATOM 1545 C C . SER A 1 220 ? 30.131 57.346 64.419 1.00 69.23 196 SER A C 1
ATOM 1546 O O . SER A 1 220 ? 30.738 56.493 65.074 1.00 69.00 196 SER A O 1
ATOM 1549 N N . LEU A 1 221 ? 30.575 57.822 63.252 1.00 68.25 197 LEU A N 1
ATOM 1550 C CA . LEU A 1 221 ? 31.825 57.375 62.630 1.00 68.46 197 LEU A CA 1
ATOM 1551 C C . LEU A 1 221 ? 33.037 57.695 63.470 1.00 68.46 197 LEU A C 1
ATOM 1552 O O . LEU A 1 221 ? 33.853 56.814 63.746 1.00 71.13 197 LEU A O 1
ATOM 1557 N N . LEU A 1 222 ? 33.167 58.970 63.835 1.00 66.37 198 LEU A N 1
ATOM 1558 C CA . LEU A 1 222 ? 34.256 59.439 64.677 1.00 63.46 198 LEU A CA 1
ATOM 1559 C C . LEU A 1 222 ? 34.339 58.595 65.942 1.00 62.53 198 LEU A C 1
ATOM 1560 O O . LEU A 1 222 ? 35.446 58.279 66.407 1.00 61.04 198 LEU A O 1
ATOM 1565 N N . ALA A 1 223 ? 33.172 58.219 66.470 1.00 61.25 199 ALA A N 1
ATOM 1566 C CA . ALA A 1 223 ? 33.088 57.441 67.708 1.00 61.50 199 ALA A CA 1
ATOM 1567 C C . ALA A 1 223 ? 33.615 56.031 67.508 1.00 62.41 199 ALA A C 1
ATOM 1568 O O . ALA A 1 223 ? 34.256 55.467 68.398 1.00 64.74 199 ALA A O 1
ATOM 1570 N N . ARG A 1 224 ? 33.358 55.454 66.342 1.00 61.12 200 ARG A N 1
ATOM 1571 C CA . ARG A 1 224 ? 33.844 54.111 66.080 1.00 60.82 200 ARG A CA 1
ATOM 1572 C C . ARG A 1 224 ? 35.364 54.151 66.009 1.00 60.47 200 ARG A C 1
ATOM 1573 O O . ARG A 1 224 ? 36.043 53.259 66.531 1.00 59.36 200 ARG A O 1
ATOM 1581 N N . LYS A 1 225 ? 35.885 55.201 65.369 1.00 59.12 201 LYS A N 1
ATOM 1582 C CA . LYS A 1 225 ? 37.330 55.383 65.223 1.00 58.29 201 LYS A CA 1
ATOM 1583 C C . LYS A 1 225 ? 38.083 55.587 66.544 1.00 56.96 201 LYS A C 1
ATOM 1584 O O . LYS A 1 225 ? 39.164 55.034 66.718 1.00 55.83 201 LYS A O 1
ATOM 1590 N N . ILE A 1 226 ? 37.498 56.343 67.472 1.00 55.66 202 ILE A N 1
ATOM 1591 C CA . ILE A 1 226 ? 38.188 56.714 68.723 1.00 55.56 202 ILE A CA 1
ATOM 1592 C C . ILE A 1 226 ? 37.816 55.863 69.936 1.00 55.99 202 ILE A C 1
ATOM 1593 O O . ILE A 1 226 ? 38.450 55.964 70.981 1.00 56.48 202 ILE A O 1
ATOM 1598 N N . GLY A 1 227 ? 36.777 55.045 69.805 1.00 57.39 203 GLY A N 1
ATOM 1599 C CA . GLY A 1 227 ? 36.407 54.098 70.852 1.00 57.27 203 GLY A CA 1
ATOM 1600 C C . GLY A 1 227 ? 35.443 54.618 71.895 1.00 58.53 203 GLY A C 1
ATOM 1601 O O . GLY A 1 227 ? 35.519 54.242 73.063 1.00 60.84 203 GLY A O 1
ATOM 1602 N N . ALA A 1 228 ? 34.534 55.488 71.486 1.00 58.17 204 ALA A N 1
ATOM 1603 C CA . ALA A 1 228 ? 33.490 55.948 72.389 1.00 59.34 204 ALA A CA 1
ATOM 1604 C C . ALA A 1 228 ? 32.227 55.173 72.036 1.00 60.22 204 ALA A C 1
ATOM 1605 O O . ALA A 1 228 ? 31.827 55.144 70.866 1.00 61.95 204 ALA A O 1
ATOM 1607 N N . ALA A 1 229 ? 31.627 54.521 73.030 1.00 58.53 205 ALA A N 1
ATOM 1608 C CA . ALA A 1 229 ? 30.356 53.837 72.826 1.00 58.93 205 ALA A CA 1
ATOM 1609 C C . ALA A 1 229 ? 29.238 54.879 72.841 1.00 60.67 205 ALA A C 1
ATOM 1610 O O . ALA A 1 229 ? 29.342 55.906 73.524 1.00 62.76 205 ALA A O 1
ATOM 1612 N N . LEU A 1 230 ? 28.173 54.604 72.102 1.00 60.14 206 LEU A N 1
ATOM 1613 C CA . LEU A 1 230 ? 27.031 55.493 72.037 1.00 60.04 206 LEU A CA 1
ATOM 1614 C C . LEU A 1 230 ? 25.941 55.022 72.982 1.00 60.68 206 LEU A C 1
ATOM 1615 O O . LEU A 1 230 ? 25.525 53.861 72.949 1.00 59.22 206 LEU A O 1
ATOM 1620 N N . LEU A 1 231 ? 25.482 55.944 73.819 1.00 61.31 207 LEU A N 1
ATOM 1621 C CA . LEU A 1 231 ? 24.331 55.721 74.681 1.00 61.54 207 LEU A CA 1
ATOM 1622 C C . LEU A 1 231 ? 23.163 56.604 74.220 1.00 60.73 207 LEU A C 1
ATOM 1623 O O . LEU A 1 231 ? 23.233 57.838 74.290 1.00 59.99 207 LEU A O 1
ATOM 1628 N N . TYR A 1 232 ? 22.105 55.977 73.718 1.00 60.09 208 TYR A N 1
ATOM 1629 C CA . TYR A 1 232 ? 20.922 56.729 73.318 1.00 59.32 208 TYR A CA 1
ATOM 1630 C C . TYR A 1 232 ? 19.980 56.792 74.486 1.00 58.92 208 TYR A C 1
ATOM 1631 O O . TYR A 1 232 ? 19.535 55.760 74.971 1.00 59.42 208 TYR A O 1
ATOM 1640 N N . GLU A 1 233 ? 19.706 58.009 74.947 1.00 60.63 209 GLU A N 1
ATOM 1641 C CA . GLU A 1 233 ? 18.776 58.254 76.051 1.00 62.15 209 GLU A CA 1
ATOM 1642 C C . GLU A 1 233 ? 17.493 58.931 75.558 1.00 61.46 209 GLU A C 1
ATOM 1643 O O . GLU A 1 233 ? 17.384 59.297 74.387 1.00 59.89 209 GLU A O 1
ATOM 1649 N N . ASP A 1 234 ? 16.540 59.108 76.474 1.00 63.08 210 ASP A N 1
ATOM 1650 C CA . ASP A 1 234 ? 15.205 59.643 76.181 1.00 63.45 210 ASP A CA 1
ATOM 1651 C C . ASP A 1 234 ? 14.459 58.865 75.090 1.00 63.07 210 ASP A C 1
ATOM 1652 O O . ASP A 1 234 ? 13.785 59.455 74.248 1.00 63.96 210 ASP A O 1
ATOM 1657 N N . ILE A 1 235 ? 14.600 57.542 75.111 1.00 62.44 211 ILE A N 1
ATOM 1658 C CA . ILE A 1 235 ? 13.850 56.655 74.232 1.00 62.08 211 ILE A CA 1
ATOM 1659 C C . ILE A 1 235 ? 12.459 56.466 74.833 1.00 63.88 211 ILE A C 1
ATOM 1660 O O . ILE A 1 235 ? 12.300 55.875 75.903 1.00 62.92 211 ILE A O 1
ATOM 1665 N N . GLU A 1 236 ? 11.453 56.983 74.139 1.00 65.70 212 GLU A N 1
ATOM 1666 C CA . GLU A 1 236 ? 10.088 56.941 74.639 1.00 67.34 212 GLU A CA 1
ATOM 1667 C C . GLU A 1 236 ? 9.053 56.533 73.586 1.00 67.29 212 GLU A C 1
ATOM 1668 O O . GLU A 1 236 ? 7.862 56.814 73.740 1.00 67.64 212 GLU A O 1
ATOM 1674 N N . ALA A 1 237 ? 9.514 55.858 72.533 1.00 66.80 213 ALA A N 1
ATOM 1675 C CA . ALA A 1 237 ? 8.645 55.333 71.473 1.00 66.14 213 ALA A CA 1
ATOM 1676 C C . ALA A 1 237 ? 9.347 54.188 70.753 1.00 66.54 213 ALA A C 1
ATOM 1677 O O . ALA A 1 237 ? 10.460 53.804 71.115 1.00 67.79 213 ALA A O 1
ATOM 1679 N N . ASN A 1 238 ? 8.708 53.641 69.731 1.00 66.99 214 ASN A N 1
ATOM 1680 C CA . ASN A 1 238 ? 9.299 52.527 69.015 1.00 67.02 214 ASN A CA 1
ATOM 1681 C C . ASN A 1 238 ? 10.359 52.955 68.005 1.00 66.63 214 ASN A C 1
ATOM 1682 O O . ASN A 1 238 ? 11.460 52.397 67.978 1.00 66.29 214 ASN A O 1
ATOM 1687 N N . PHE A 1 239 ? 10.032 53.957 67.192 1.00 65.99 215 PHE A N 1
ATOM 1688 C CA . PHE A 1 239 ? 10.942 54.446 66.153 1.00 65.03 215 PHE A CA 1
ATOM 1689 C C . PHE A 1 239 ? 12.273 54.984 66.702 1.00 65.05 215 PHE A C 1
ATOM 1690 O O . PHE A 1 239 ? 13.274 55.041 65.973 1.00 65.32 215 PHE A O 1
ATOM 16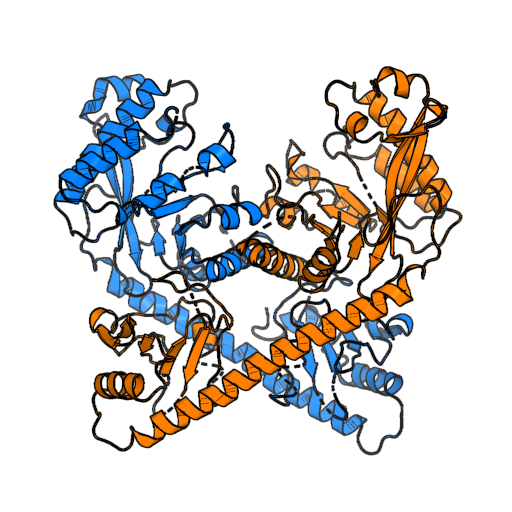98 N N . GLN A 1 240 ? 12.277 55.385 67.975 1.00 64.27 216 GLN A N 1
ATOM 1699 C CA . GLN A 1 240 ? 13.492 55.890 68.632 1.00 62.86 216 GLN A CA 1
ATOM 1700 C C . GLN A 1 240 ? 14.442 54.757 69.024 1.00 61.40 216 GLN A C 1
ATOM 1701 O O . GLN A 1 240 ? 15.659 54.882 68.879 1.00 60.08 216 GLN A O 1
ATOM 1707 N N . LEU A 1 241 ? 13.873 53.654 69.509 1.00 61.65 217 LEU A N 1
ATOM 1708 C CA . LEU A 1 241 ? 14.639 52.450 69.814 1.00 61.81 217 LEU A CA 1
ATOM 1709 C C . LEU A 1 241 ? 15.179 51.866 68.516 1.00 62.71 217 LEU A C 1
ATOM 1710 O O . LEU A 1 241 ? 16.358 51.510 68.427 1.00 63.18 217 LEU A O 1
ATOM 1715 N N . GLN A 1 242 ? 14.301 51.780 67.516 1.00 63.26 218 GLN A N 1
ATOM 1716 C CA . GLN A 1 242 ? 14.670 51.412 66.153 1.00 63.71 218 GLN A CA 1
ATOM 1717 C C . GLN A 1 242 ? 15.864 52.245 65.710 1.00 63.31 218 GLN A C 1
ATOM 1718 O O . GLN A 1 242 ? 16.895 51.700 65.315 1.00 64.18 218 GLN A O 1
ATOM 1724 N N . TYR A 1 243 ? 15.740 53.564 65.816 1.00 62.77 219 TYR A N 1
ATOM 1725 C CA . TYR A 1 243 ? 16.798 54.444 65.360 1.00 63.15 219 TYR A CA 1
ATOM 1726 C C . TYR A 1 243 ? 18.136 54.156 66.040 1.00 63.30 219 TYR A C 1
ATOM 1727 O O . TYR A 1 243 ? 19.158 54.024 65.359 1.00 63.88 219 TYR A O 1
ATOM 1736 N N . ALA A 1 244 ? 18.122 54.063 67.370 1.00 61.64 220 ALA A N 1
ATOM 1737 C CA . ALA A 1 244 ? 19.338 53.836 68.158 1.00 61.20 220 ALA A CA 1
ATOM 1738 C C . ALA A 1 244 ? 20.053 52.567 67.724 1.00 61.58 220 ALA A C 1
ATOM 1739 O O . ALA A 1 244 ? 21.267 52.549 67.496 1.00 60.56 220 ALA A O 1
ATOM 1741 N N . TRP A 1 245 ? 19.273 51.502 67.595 1.00 61.71 221 TRP A N 1
ATOM 1742 C CA . TRP A 1 245 ? 19.804 50.218 67.223 1.00 60.88 221 TRP A CA 1
ATOM 1743 C C . TRP A 1 245 ? 20.439 50.212 65.829 1.00 62.47 221 TRP A C 1
ATOM 1744 O O . TRP A 1 245 ? 21.491 49.601 65.637 1.00 65.03 221 TRP A O 1
ATOM 1755 N N . ARG A 1 246 ? 19.821 50.878 64.855 1.00 62.25 222 ARG A N 1
ATOM 1756 C CA . ARG A 1 246 ? 20.371 50.867 63.491 1.00 62.80 222 ARG A CA 1
ATOM 1757 C C . ARG A 1 246 ? 21.560 51.827 63.373 1.00 62.18 222 ARG A C 1
ATOM 1758 O O . ARG A 1 246 ? 22.333 51.753 62.425 1.00 61.42 222 ARG A O 1
ATOM 1766 N N . ASN A 1 247 ? 21.710 52.705 64.363 1.00 62.62 223 ASN A N 1
ATOM 1767 C CA . ASN A 1 247 ? 22.763 53.714 64.353 1.00 62.17 223 ASN A CA 1
ATOM 1768 C C . ASN A 1 247 ? 23.874 53.526 65.378 1.00 62.22 223 ASN A C 1
ATOM 1769 O O . ASN A 1 247 ? 24.291 54.484 66.025 1.00 64.34 223 ASN A O 1
ATOM 1774 N N . GLY A 1 248 ? 24.351 52.293 65.518 1.00 62.37 224 GLY A N 1
ATOM 1775 C CA . GLY A 1 248 ? 25.480 51.986 66.398 1.00 62.46 224 GLY A CA 1
ATOM 1776 C C . GLY A 1 248 ? 25.271 52.082 67.899 1.00 63.05 224 GLY A C 1
ATOM 1777 O O . GLY A 1 248 ? 26.240 52.031 68.653 1.00 65.10 224 GLY A O 1
ATOM 1778 N N . GLY A 1 249 ? 24.022 52.207 68.340 1.00 63.48 225 GLY A N 1
ATOM 1779 C CA . GLY A 1 249 ? 23.708 52.292 69.772 1.00 65.31 225 GLY A CA 1
ATOM 1780 C C . GLY A 1 249 ? 24.116 51.071 70.574 1.00 66.51 225 GLY A C 1
ATOM 1781 O O . GLY A 1 249 ? 23.644 49.964 70.315 1.00 68.40 225 GLY A O 1
ATOM 1782 N N . ARG A 1 250 ? 24.997 51.261 71.548 1.00 67.57 226 ARG A N 1
ATOM 1783 C CA . ARG A 1 250 ? 25.431 50.148 72.386 1.00 69.70 226 ARG A CA 1
ATOM 1784 C C . ARG A 1 250 ? 24.632 50.028 73.688 1.00 70.04 226 ARG A C 1
ATOM 1785 O O . ARG A 1 250 ? 24.469 48.931 74.220 1.00 70.27 226 ARG A O 1
ATOM 1793 N N . TYR A 1 251 ? 24.154 51.160 74.200 1.00 70.46 227 TYR A N 1
ATOM 1794 C CA . TYR A 1 251 ? 23.337 51.188 75.416 1.00 70.11 227 TYR A CA 1
ATOM 1795 C C . TYR A 1 251 ? 22.098 52.043 75.194 1.00 69.37 227 TYR A C 1
ATOM 1796 O O . TYR A 1 251 ? 22.126 52.970 74.385 1.00 69.89 227 TYR A O 1
ATOM 1805 N N . PHE A 1 252 ? 21.021 51.730 75.915 1.00 68.16 228 PHE A N 1
ATOM 1806 C CA . PHE A 1 252 ? 19.732 52.389 75.720 1.00 66.62 228 PHE A CA 1
ATOM 1807 C C . PHE A 1 252 ? 19.043 52.739 77.040 1.00 66.79 228 PHE A C 1
ATOM 1808 O O . PHE A 1 252 ? 19.110 51.977 78.008 1.00 67.75 228 PHE A O 1
ATOM 1816 N N . GLN A 1 253 ? 18.336 53.867 77.054 1.00 65.51 229 GLN A N 1
ATOM 1817 C CA . GLN A 1 253 ? 17.661 54.362 78.251 1.00 63.09 229 GLN A CA 1
ATOM 1818 C C . GLN A 1 253 ? 16.433 55.197 77.893 1.00 62.55 229 GLN A C 1
ATOM 1819 O O . GLN A 1 253 ? 16.490 56.008 76.968 1.00 64.15 229 GLN A O 1
ATOM 1825 N N . GLY A 1 254 ? 15.339 55.006 78.630 1.00 60.96 230 GLY A N 1
ATOM 1826 C CA . GLY A 1 254 ? 14.121 55.798 78.458 1.00 60.30 230 GLY A CA 1
ATOM 1827 C C . GLY A 1 254 ? 12.824 55.194 78.998 1.00 61.06 230 GLY A C 1
ATOM 1828 O O . GLY A 1 254 ? 12.778 54.019 79.406 1.00 58.48 230 GLY A O 1
ATOM 1829 N N . TYR A 1 255 ? 11.764 56.007 78.988 1.00 61.98 231 TYR A N 1
ATOM 1830 C CA . TYR A 1 255 ? 10.421 55.564 79.386 1.00 63.71 231 TYR A CA 1
ATOM 1831 C C . TYR A 1 255 ? 9.992 54.305 78.644 1.00 63.16 231 TYR A C 1
ATOM 1832 O O . TYR A 1 255 ? 9.419 53.397 79.248 1.00 63.91 231 TYR A O 1
ATOM 1841 N N . TYR A 1 256 ? 10.273 54.253 77.341 1.00 62.30 232 TYR A N 1
ATOM 1842 C CA . TYR A 1 256 ? 9.875 53.115 76.513 1.00 61.80 232 TYR A CA 1
ATOM 1843 C C . TYR A 1 256 ? 10.427 51.812 77.065 1.00 60.98 232 TYR A C 1
ATOM 1844 O O . TYR A 1 256 ? 9.731 50.801 77.072 1.00 61.12 232 TYR A O 1
ATOM 1853 N N . LEU A 1 257 ? 11.668 51.848 77.542 1.00 60.28 233 LEU A N 1
ATOM 1854 C CA . LEU A 1 257 ? 12.291 50.672 78.129 1.00 60.91 233 LEU A CA 1
ATOM 1855 C C . LEU A 1 257 ? 11.826 50.464 79.567 1.00 61.40 233 LEU A C 1
ATOM 1856 O O . LEU A 1 257 ? 11.094 49.516 79.842 1.00 61.68 233 LEU A O 1
ATOM 1861 N N . VAL A 1 258 ? 12.240 51.353 80.469 1.00 61.81 234 VAL A N 1
ATOM 1862 C CA . VAL A 1 258 ? 11.868 51.284 81.886 1.00 62.18 234 VAL A CA 1
ATOM 1863 C C . VAL A 1 258 ? 11.918 52.673 82.525 1.00 61.71 234 VAL A C 1
ATOM 1864 O O . VAL A 1 258 ? 12.942 53.346 82.482 1.00 61.20 234 VAL A O 1
ATOM 1868 N N . SER A 1 259 ? 10.799 53.090 83.111 1.00 62.85 235 SER A N 1
ATOM 1869 C CA . SER A 1 259 ? 10.704 54.360 83.845 1.00 64.11 235 SER A CA 1
ATOM 1870 C C . SER A 1 259 ? 11.589 54.378 85.118 1.00 64.12 235 SER A C 1
ATOM 1871 O O . SER A 1 259 ? 12.047 53.328 85.570 1.00 64.94 235 SER A O 1
ATOM 1874 N N . PRO A 1 260 ? 11.870 55.570 85.679 1.00 63.91 236 PRO A N 1
ATOM 1875 C CA . PRO A 1 260 ? 12.663 55.584 86.913 1.00 64.58 236 PRO A CA 1
ATOM 1876 C C . PRO A 1 260 ? 11.907 55.068 88.142 1.00 64.98 236 PRO A C 1
ATOM 1877 O O . PRO A 1 260 ? 10.749 55.428 88.355 1.00 65.22 236 PRO A O 1
ATOM 1881 N N . SER A 1 261 ? 12.565 54.224 88.932 1.00 65.12 237 SER A N 1
ATOM 1882 C CA . SER A 1 261 ? 12.010 53.773 90.204 1.00 66.32 237 SER A CA 1
ATOM 1883 C C . SER A 1 261 ? 13.053 53.844 91.313 1.00 65.64 237 SER A C 1
ATOM 1884 O O . SER A 1 261 ? 14.224 54.138 91.068 1.00 65.10 237 SER A O 1
ATOM 1887 N N . GLU A 1 262 ? 12.605 53.572 92.533 1.00 65.16 238 GLU A N 1
ATOM 1888 C CA . GLU A 1 262 ? 13.446 53.644 93.712 1.00 65.25 238 GLU A CA 1
ATOM 1889 C C . GLU A 1 262 ? 14.191 52.342 93.991 1.00 64.67 238 GLU A C 1
ATOM 1890 O O . GLU A 1 262 ? 15.019 52.284 94.910 1.00 64.64 238 GLU A O 1
ATOM 1896 N N . THR A 1 263 ? 13.903 51.305 93.198 1.00 64.76 239 THR A N 1
ATOM 1897 C CA . THR A 1 263 ? 14.481 49.984 93.446 1.00 65.34 239 THR A CA 1
ATOM 1898 C C . THR A 1 263 ? 15.121 49.364 92.207 1.00 64.56 239 THR A C 1
ATOM 1899 O O . THR A 1 263 ? 14.626 49.525 91.090 1.00 64.63 239 THR A O 1
ATOM 1903 N N . PHE A 1 264 ? 16.222 48.648 92.421 1.00 63.47 240 PHE A N 1
ATOM 1904 C CA . PHE A 1 264 ? 16.869 47.912 91.355 1.00 63.00 240 PHE A CA 1
ATOM 1905 C C . PHE A 1 264 ? 15.965 46.791 90.863 1.00 63.07 240 PHE A C 1
ATOM 1906 O O . PHE A 1 264 ? 15.193 46.211 91.629 1.00 63.90 240 PHE A O 1
ATOM 1914 N N . LEU A 1 265 ? 16.070 46.512 89.571 1.00 62.85 241 LEU A N 1
ATOM 1915 C CA . LEU A 1 265 ? 15.243 45.527 88.901 1.00 62.18 241 LEU A CA 1
ATOM 1916 C C . LEU A 1 265 ? 16.016 44.236 88.753 1.00 61.59 241 LEU A C 1
ATOM 1917 O O . LEU A 1 265 ? 17.218 44.196 89.016 1.00 62.70 241 LEU A O 1
ATOM 1922 N N . GLU A 1 266 ? 15.326 43.181 88.332 1.00 60.07 242 GLU A N 1
ATOM 1923 C CA . GLU A 1 266 ? 15.987 41.941 87.942 1.00 60.30 242 GLU A CA 1
ATOM 1924 C C . GLU A 1 266 ? 16.850 42.277 86.724 1.00 59.72 242 GLU A C 1
ATOM 1925 O O . GLU A 1 266 ? 16.435 43.039 85.847 1.00 59.46 242 GLU A O 1
ATOM 1931 N N . ARG A 1 267 ? 18.057 41.730 86.672 1.00 58.46 243 ARG A N 1
ATOM 1932 C CA . ARG A 1 267 ? 18.983 42.084 85.604 1.00 57.23 243 ARG A CA 1
ATOM 1933 C C . ARG A 1 267 ? 18.552 41.630 84.206 1.00 58.07 243 ARG A C 1
ATOM 1934 O O . ARG A 1 267 ? 19.001 42.186 83.198 1.00 57.87 243 ARG A O 1
ATOM 1942 N N . ASP A 1 268 ? 17.658 40.641 84.165 1.00 59.02 244 ASP A N 1
ATOM 1943 C CA . ASP A 1 268 ? 17.065 40.144 82.928 1.00 59.40 244 ASP A CA 1
ATOM 1944 C C . ASP A 1 268 ? 15.637 40.661 82.758 1.00 59.21 244 ASP A C 1
ATOM 1945 O O . ASP A 1 268 ? 14.867 40.115 81.964 1.00 59.84 244 ASP A O 1
ATOM 1950 N N . VAL A 1 269 ? 15.292 41.715 83.496 1.00 58.74 245 VAL A N 1
ATOM 1951 C CA . VAL A 1 269 ? 13.923 42.243 83.528 1.00 58.56 245 VAL A CA 1
ATOM 1952 C C . VAL A 1 269 ? 13.272 42.380 82.151 1.00 59.58 245 VAL A C 1
ATOM 1953 O O . VAL A 1 269 ? 12.073 42.131 81.999 1.00 59.78 245 VAL A O 1
ATOM 1957 N N . LEU A 1 270 ? 14.072 42.740 81.150 1.00 60.36 246 LEU A N 1
ATOM 1958 C CA . LEU A 1 270 ? 13.536 43.082 79.844 1.00 60.12 246 LEU A CA 1
ATOM 1959 C C . LEU A 1 270 ? 14.065 42.218 78.688 1.00 60.71 246 LEU A C 1
ATOM 1960 O O . LEU A 1 270 ? 13.690 42.440 77.534 1.00 60.87 246 LEU A O 1
ATOM 1965 N N . LYS A 1 271 ? 14.902 41.225 79.000 1.00 61.38 247 LYS A N 1
ATOM 1966 C CA . LYS A 1 271 ? 15.571 40.387 77.982 1.00 62.63 247 LYS A CA 1
ATOM 1967 C C . LYS A 1 271 ? 14.678 39.888 76.834 1.00 62.92 247 LYS A C 1
ATOM 1968 O O . LYS A 1 271 ? 15.059 39.976 75.661 1.00 62.21 247 LYS A O 1
ATOM 1974 N N . GLN A 1 272 ? 13.500 39.368 77.173 1.00 63.01 248 GLN A N 1
ATOM 1975 C CA . GLN A 1 272 ? 12.617 38.782 76.162 1.00 63.73 248 GLN A CA 1
ATOM 1976 C C . GLN A 1 272 ? 11.972 39.786 75.218 1.00 63.22 248 GLN A C 1
ATOM 1977 O O . GLN A 1 272 ? 11.953 39.567 74.011 1.00 64.03 248 GLN A O 1
ATOM 1983 N N . ARG A 1 273 ? 11.456 40.879 75.765 1.00 63.16 249 ARG A N 1
ATOM 1984 C CA . ARG A 1 273 ? 10.839 41.922 74.959 1.00 63.53 249 ARG A CA 1
ATOM 1985 C C . ARG A 1 273 ? 11.849 42.503 73.965 1.00 63.71 249 ARG A C 1
ATOM 1986 O O . ARG A 1 273 ? 11.536 42.661 72.786 1.00 64.59 249 ARG A O 1
ATOM 1994 N N . LEU A 1 274 ? 13.061 42.790 74.443 1.00 63.57 250 LEU A N 1
ATOM 1995 C CA . LEU A 1 274 ? 14.136 43.321 73.596 1.00 63.57 250 LEU A CA 1
ATOM 1996 C C . LEU A 1 274 ? 14.647 42.303 72.572 1.00 63.71 250 LEU A C 1
ATOM 1997 O O . LEU A 1 274 ? 14.826 42.646 71.405 1.00 64.19 250 LEU A O 1
ATOM 2002 N N . LYS A 1 275 ? 14.873 41.063 73.009 1.00 63.57 251 LYS A N 1
ATOM 2003 C CA . LYS A 1 275 ? 15.350 39.995 72.125 1.00 64.38 251 LYS A CA 1
ATOM 2004 C C . LYS A 1 275 ? 14.517 39.847 70.853 1.00 64.15 251 LYS A C 1
ATOM 2005 O O . LYS A 1 275 ? 15.076 39.753 69.757 1.00 65.08 251 LYS A O 1
ATOM 2011 N N . THR A 1 276 ? 13.194 39.842 70.996 1.00 63.34 252 THR A N 1
ATOM 2012 C CA . THR A 1 276 ? 12.303 39.715 69.843 1.00 63.41 252 THR A CA 1
ATOM 2013 C C . THR A 1 276 ? 12.172 41.034 69.092 1.00 63.68 252 THR A C 1
ATOM 2014 O O . THR A 1 276 ? 12.124 41.049 67.864 1.00 64.13 252 THR A O 1
ATOM 2018 N N . GLU A 1 277 ? 12.117 42.140 69.828 1.00 63.75 253 GLU A N 1
ATOM 2019 C CA . GLU A 1 277 ? 11.970 43.449 69.205 1.00 64.46 253 GLU A CA 1
ATOM 2020 C C . GLU A 1 277 ? 13.162 43.771 68.292 1.00 64.10 253 GLU A C 1
ATOM 2021 O O . GLU A 1 277 ? 13.004 44.456 67.274 1.00 63.31 253 GLU A O 1
ATOM 2027 N N . PHE A 1 278 ? 14.339 43.250 68.642 1.00 63.72 254 PHE A N 1
ATOM 2028 C CA . PHE A 1 278 ? 15.517 43.415 67.796 1.00 64.02 254 PHE A CA 1
ATOM 2029 C C . PHE A 1 278 ? 15.457 42.539 66.542 1.00 65.19 254 PHE A C 1
ATOM 2030 O O . PHE A 1 278 ? 15.944 42.943 65.481 1.00 66.30 254 PHE A O 1
ATOM 2038 N N . HIS A 1 279 ? 14.868 41.346 66.664 1.00 65.53 255 HIS A N 1
ATOM 2039 C CA . HIS A 1 279 ? 14.720 40.441 65.521 1.00 66.02 255 HIS A CA 1
ATOM 2040 C C . HIS A 1 279 ? 13.882 41.056 64.406 1.00 64.73 255 HIS A C 1
ATOM 2041 O O . HIS A 1 279 ? 14.123 40.789 63.228 1.00 64.48 255 HIS A O 1
ATOM 2048 N N . GLN A 1 280 ? 12.890 41.857 64.786 1.00 63.24 256 GLN A N 1
ATOM 2049 C CA . GLN A 1 280 ? 12.100 42.600 63.820 1.00 63.25 256 GLN A CA 1
ATOM 2050 C C . GLN A 1 280 ? 13.024 43.580 63.102 1.00 63.57 256 GLN A C 1
ATOM 2051 O O . GLN A 1 280 ? 13.028 43.626 61.870 1.00 64.67 256 GLN A O 1
ATOM 2057 N N . PHE A 1 281 ? 13.827 44.324 63.876 1.00 62.14 257 PHE A N 1
ATOM 2058 C CA . PHE A 1 281 ? 14.809 45.272 63.338 1.00 61.23 257 PHE A CA 1
ATOM 2059 C C . PHE A 1 281 ? 15.796 44.615 62.370 1.00 62.77 257 PHE A C 1
ATOM 2060 O O . PHE A 1 281 ? 16.101 45.181 61.313 1.00 62.33 257 PHE A O 1
ATOM 2068 N N . ILE A 1 282 ? 16.292 43.432 62.735 1.00 62.68 258 ILE A N 1
ATOM 2069 C CA . ILE A 1 282 ? 17.234 42.690 61.891 1.00 62.47 258 ILE A CA 1
ATOM 2070 C C . ILE A 1 282 ? 16.596 42.302 60.553 1.00 63.26 258 ILE A C 1
ATOM 2071 O O . ILE A 1 282 ? 17.142 42.614 59.495 1.00 64.24 258 ILE A O 1
ATOM 2076 N N . THR A 1 283 ? 15.437 41.648 60.609 1.00 63.32 259 THR A N 1
ATOM 2077 C CA . THR A 1 283 ? 14.715 41.205 59.405 1.00 63.69 259 THR A CA 1
ATOM 2078 C C . THR A 1 283 ? 14.299 42.361 58.491 1.00 63.74 259 THR A C 1
ATOM 2079 O O . THR A 1 283 ? 14.309 42.224 57.268 1.00 61.81 259 THR A O 1
ATOM 2083 N N . HIS A 1 284 ? 13.945 43.501 59.086 1.00 65.41 260 HIS A N 1
ATOM 2084 C CA . HIS A 1 284 ? 13.600 44.685 58.304 1.00 65.52 260 HIS A CA 1
ATOM 2085 C C . HIS A 1 284 ? 14.844 45.272 57.640 1.00 64.94 260 HIS A C 1
ATOM 2086 O O . HIS A 1 284 ? 14.758 45.797 56.526 1.00 65.19 260 HIS A O 1
ATOM 2093 N N . GLU A 1 285 ? 15.991 45.169 58.317 1.00 64.17 261 GLU A N 1
ATOM 2094 C CA . GLU A 1 285 ? 17.260 45.658 57.765 1.00 64.33 261 GLU A CA 1
ATOM 2095 C C . GLU A 1 285 ? 17.847 44.727 56.713 1.00 64.78 261 GLU A C 1
ATOM 2096 O O . GLU A 1 285 ? 18.421 45.203 55.715 1.00 63.56 261 GLU A O 1
ATOM 2102 N N . LYS A 1 286 ? 17.711 43.414 56.945 1.00 63.74 262 LYS A N 1
ATOM 2103 C CA . LYS A 1 286 ? 18.144 42.409 55.979 1.00 63.27 262 LYS A CA 1
ATOM 2104 C C . LYS A 1 286 ? 17.444 42.714 54.662 1.00 64.20 262 LYS A C 1
ATOM 2105 O O . LYS A 1 286 ? 18.100 42.898 53.632 1.00 62.93 262 LYS A O 1
ATOM 2111 N N . LYS A 1 287 ? 16.113 42.802 54.733 1.00 65.36 263 LYS A N 1
ATOM 2112 C CA . LYS A 1 287 ? 15.238 43.074 53.589 1.00 67.46 263 LYS A CA 1
ATOM 2113 C C . LYS A 1 287 ? 15.600 44.389 52.912 1.00 68.49 263 LYS A C 1
ATOM 2114 O O . LYS A 1 287 ? 15.583 44.484 51.688 1.00 70.39 263 LYS A O 1
ATOM 2120 N N . LYS A 1 288 ? 15.943 45.390 53.716 1.00 68.78 264 LYS A N 1
ATOM 2121 C CA . LYS A 1 288 ? 16.315 46.700 53.212 1.00 68.00 264 LYS A CA 1
ATOM 2122 C C . LYS A 1 288 ? 17.659 46.671 52.483 1.00 66.89 264 LYS A C 1
ATOM 2123 O O . LYS A 1 288 ? 17.816 47.320 51.456 1.00 69.17 264 LYS A O 1
ATOM 2129 N N . LEU A 1 289 ? 18.623 45.915 53.000 1.00 64.78 265 LEU A N 1
ATOM 2130 C CA . LEU A 1 289 ? 19.964 45.863 52.399 1.00 61.43 265 LEU A CA 1
ATOM 2131 C C . LEU A 1 289 ? 20.011 45.149 51.054 1.00 60.76 265 LEU A C 1
ATOM 2132 O O . LEU A 1 289 ? 20.774 45.543 50.161 1.00 61.57 265 LEU A O 1
ATOM 2137 N N . GLU A 1 290 ? 19.179 44.120 50.917 1.00 58.98 266 GLU A N 1
ATOM 2138 C CA . GLU A 1 290 ? 19.175 43.263 49.745 1.00 58.82 266 GLU A CA 1
ATOM 2139 C C . GLU A 1 290 ? 18.420 43.906 48.606 1.00 58.15 266 GLU A C 1
ATOM 2140 O O . GLU A 1 290 ? 18.771 43.705 47.444 1.00 57.39 266 GLU A O 1
ATOM 2146 N N . THR A 1 291 ? 17.388 44.680 48.938 1.00 56.80 267 THR A N 1
ATOM 2147 C CA . THR A 1 291 ? 16.645 45.403 47.907 1.00 55.15 267 THR A CA 1
ATOM 2148 C C . THR A 1 291 ? 17.528 46.418 47.187 1.00 55.67 267 THR A C 1
ATOM 2149 O O . THR A 1 291 ? 17.446 46.541 45.962 1.00 56.32 267 THR A O 1
ATOM 2153 N N . VAL A 1 292 ? 18.371 47.124 47.940 1.00 56.48 268 VAL A N 1
ATOM 2154 C CA . VAL A 1 292 ? 19.358 48.024 47.333 1.00 58.31 268 VAL A CA 1
ATOM 2155 C C . VAL A 1 292 ? 20.348 47.194 46.516 1.00 60.44 268 VAL A C 1
ATOM 2156 O O . VAL A 1 292 ? 20.602 47.515 45.350 1.00 60.47 268 VAL A O 1
ATOM 2160 N N . TYR A 1 293 ? 20.867 46.117 47.117 1.00 61.78 269 TYR A N 1
ATOM 2161 C CA . TYR A 1 293 ? 21.836 45.246 46.441 1.00 63.34 269 TYR A CA 1
ATOM 2162 C C . TYR A 1 293 ? 21.282 44.643 45.153 1.00 63.88 269 TYR A C 1
ATOM 2163 O O . TYR A 1 293 ? 21.977 44.607 44.136 1.00 64.37 269 TYR A O 1
ATOM 2172 N N . GLU A 1 294 ? 20.040 44.166 45.215 1.00 63.75 270 GLU A N 1
ATOM 2173 C CA . GLU A 1 294 ? 19.347 43.630 44.056 1.00 64.70 270 GLU A CA 1
ATOM 2174 C C . GLU A 1 294 ? 19.291 44.683 42.945 1.00 64.66 270 GLU A C 1
ATOM 2175 O O . GLU A 1 294 ? 19.652 44.400 41.803 1.00 65.23 270 GLU A O 1
ATOM 2181 N N . HIS A 1 295 ? 18.862 45.897 43.290 1.00 63.38 271 HIS A N 1
ATOM 2182 C CA . HIS A 1 295 ? 18.720 46.953 42.309 1.00 64.21 271 HIS A CA 1
ATOM 2183 C C . HIS A 1 295 ? 20.047 47.294 41.622 1.00 65.25 271 HIS A C 1
ATOM 2184 O O . HIS A 1 295 ? 20.091 47.539 40.415 1.00 66.75 271 HIS A O 1
ATOM 2191 N N . SER A 1 296 ? 21.119 47.322 42.400 1.00 65.09 272 SER A N 1
ATOM 2192 C CA . SER A 1 296 ? 22.448 47.515 41.878 1.00 63.79 272 SER A CA 1
ATOM 2193 C C . SER A 1 296 ? 22.782 46.420 40.857 1.00 64.30 272 SER A C 1
ATOM 2194 O O . SER A 1 296 ? 23.338 46.715 39.805 1.00 64.63 272 SER A O 1
ATOM 2197 N N . GLU A 1 297 ? 22.443 45.163 41.166 1.00 63.87 273 GLU A N 1
ATOM 2198 C CA . GLU A 1 297 ? 22.679 44.046 40.243 1.00 62.63 273 GLU A CA 1
ATOM 2199 C C . GLU A 1 297 ? 21.929 44.270 38.945 1.00 62.00 273 GLU A C 1
ATOM 2200 O O . GLU A 1 297 ? 22.534 44.284 37.885 1.00 62.73 273 GLU A O 1
ATOM 2206 N N . GLN A 1 298 ? 20.619 44.479 39.021 1.00 60.99 274 GLN A N 1
ATOM 2207 C CA . GLN A 1 298 ? 19.857 44.721 37.803 1.00 61.93 274 GLN A CA 1
ATOM 2208 C C . GLN A 1 298 ? 20.340 45.956 37.041 1.00 61.92 274 GLN A C 1
ATOM 2209 O O . GLN A 1 298 ? 20.298 45.981 35.823 1.00 62.18 274 GLN A O 1
ATOM 2215 N N . PHE A 1 299 ? 20.832 46.967 37.751 1.00 63.80 275 PHE A N 1
ATOM 2216 C CA . PHE A 1 299 ? 21.322 48.172 37.090 1.00 64.83 275 PHE A CA 1
ATOM 2217 C C . PHE A 1 299 ? 22.578 47.838 36.301 1.00 66.13 275 PHE A C 1
ATOM 2218 O O . PHE A 1 299 ? 22.703 48.231 35.140 1.00 67.88 275 PHE A O 1
ATOM 2226 N N . TYR A 1 300 ? 23.485 47.090 36.929 1.00 64.09 276 TYR A N 1
ATOM 2227 C CA . TYR A 1 300 ? 24.730 46.689 36.294 1.00 64.41 276 TYR A CA 1
ATOM 2228 C C . TYR A 1 300 ? 24.482 45.966 34.975 1.00 64.20 276 TYR A C 1
ATOM 2229 O O . TYR A 1 300 ? 25.212 46.176 34.005 1.00 64.96 276 TYR A O 1
ATOM 2238 N N . LYS A 1 301 ? 23.463 45.113 34.942 1.00 63.34 277 LYS A N 1
ATOM 2239 C CA . LYS A 1 301 ? 23.161 44.340 33.734 1.00 63.91 277 LYS A CA 1
ATOM 2240 C C . LYS A 1 301 ? 22.712 45.263 32.605 1.00 64.15 277 LYS A C 1
ATOM 2241 O O . LYS A 1 301 ? 23.142 45.094 31.457 1.00 63.91 277 LYS A O 1
ATOM 2247 N N . ARG A 1 302 ? 21.874 46.245 32.945 1.00 63.13 278 ARG A N 1
ATOM 2248 C CA . ARG A 1 302 ? 21.380 47.208 31.965 1.00 64.11 278 ARG A CA 1
ATOM 2249 C C . ARG A 1 302 ? 22.543 47.974 31.330 1.00 64.76 278 ARG A C 1
ATOM 2250 O O . ARG A 1 302 ? 22.647 48.057 30.100 1.00 66.72 278 ARG A O 1
ATOM 2258 N N . VAL A 1 303 ? 23.432 48.494 32.168 1.00 64.81 279 VAL A N 1
ATOM 2259 C CA . VAL A 1 303 ? 24.590 49.251 31.703 1.00 64.12 279 VAL A CA 1
ATOM 2260 C C . VAL A 1 303 ? 25.576 48.388 30.902 1.00 64.44 279 VAL A C 1
ATOM 2261 O O . VAL A 1 303 ? 26.096 48.836 29.883 1.00 66.41 279 VAL A O 1
ATOM 2265 N N . HIS A 1 304 ? 25.813 47.155 31.342 1.00 63.45 280 HIS A N 1
ATOM 2266 C CA . HIS A 1 304 ? 26.701 46.239 30.632 1.00 61.75 280 HIS A CA 1
ATOM 2267 C C . HIS A 1 304 ? 26.197 45.972 29.193 1.00 62.42 280 HIS A C 1
ATOM 2268 O O . HIS A 1 304 ? 26.990 45.983 28.240 1.00 61.90 280 HIS A O 1
ATOM 2275 N N . GLN A 1 305 ? 24.892 45.740 29.032 1.00 61.48 281 GLN A N 1
ATOM 2276 C CA . GLN A 1 305 ? 24.305 45.592 27.695 1.00 61.89 281 GLN A CA 1
ATOM 2277 C C . GLN A 1 305 ? 24.546 46.837 26.857 1.00 61.70 281 GLN A C 1
ATOM 2278 O O . GLN A 1 305 ? 25.051 46.746 25.746 1.00 62.54 281 GLN A O 1
ATOM 2284 N N . ALA A 1 306 ? 24.195 47.997 27.409 1.00 61.57 282 ALA A N 1
ATOM 2285 C CA . ALA A 1 306 ? 24.335 49.274 26.713 1.00 61.76 282 ALA A CA 1
ATOM 2286 C C . ALA A 1 306 ? 25.770 49.567 26.237 1.00 62.54 282 ALA A C 1
ATOM 2287 O O . ALA A 1 306 ? 25.990 49.776 25.040 1.00 63.14 282 ALA A O 1
ATOM 2289 N N . VAL A 1 307 ? 26.734 49.570 27.159 1.00 61.80 283 VAL A N 1
ATOM 2290 C CA . VAL A 1 307 ? 28.144 49.764 26.805 1.00 62.24 283 VAL A CA 1
ATOM 2291 C C . VAL A 1 307 ? 28.605 48.767 25.720 1.00 63.47 283 VAL A C 1
ATOM 2292 O O . VAL A 1 307 ? 28.834 49.156 24.580 1.00 61.95 283 VAL A O 1
ATOM 2296 N N . THR A 1 308 ? 28.706 47.486 26.075 1.00 64.57 284 THR A N 1
ATOM 2297 C CA . THR A 1 308 ? 29.187 46.452 25.150 1.00 66.93 284 THR A CA 1
ATOM 2298 C C . THR A 1 308 ? 28.485 46.488 23.786 1.00 65.93 284 THR A C 1
ATOM 2299 O O . THR A 1 308 ? 29.119 46.291 22.755 1.00 64.55 284 THR A O 1
ATOM 2303 N N . SER A 1 309 ? 27.181 46.752 23.794 1.00 65.31 285 SER A N 1
ATOM 2304 C CA . SER A 1 309 ? 26.400 46.909 22.567 1.00 63.44 285 SER A CA 1
ATOM 2305 C C . SER A 1 309 ? 26.810 48.157 21.768 1.00 62.28 285 SER A C 1
ATOM 2306 O O . SER A 1 309 ? 27.061 48.072 20.563 1.00 62.84 285 SER A O 1
ATOM 2309 N N . LEU A 1 310 ? 26.876 49.308 22.441 1.00 62.66 286 LEU A N 1
ATOM 2310 C CA . LEU A 1 310 ? 27.307 50.564 21.810 1.00 61.36 286 LEU A CA 1
ATOM 2311 C C . LEU A 1 310 ? 28.773 50.555 21.379 1.00 62.18 286 LEU A C 1
ATOM 2312 O O . LEU A 1 310 ? 29.119 51.113 20.333 1.00 61.44 286 LEU A O 1
ATOM 2317 N N . ARG A 1 311 ? 29.623 49.907 22.171 1.00 63.06 287 ARG A N 1
ATOM 2318 C CA . ARG A 1 311 ? 31.050 49.862 21.867 1.00 64.96 287 ARG A CA 1
ATOM 2319 C C . ARG A 1 311 ? 31.436 48.793 20.862 1.00 67.92 287 ARG A C 1
ATOM 2320 O O . ARG A 1 311 ? 32.411 48.966 20.129 1.00 68.91 287 ARG A O 1
ATOM 2328 N N . LYS A 1 312 ? 30.676 47.699 20.820 1.00 70.57 288 LYS A N 1
ATOM 2329 C CA . LYS A 1 312 ? 30.992 46.585 19.927 1.00 72.29 288 LYS A CA 1
ATOM 2330 C C . LYS A 1 312 ? 30.873 46.994 18.469 1.00 73.26 288 LYS A C 1
ATOM 2331 O O . LYS A 1 312 ? 29.871 47.589 18.059 1.00 74.03 288 LYS A O 1
ATOM 2337 N N . ASN A 1 313 ? 31.918 46.672 17.707 1.00 74.16 289 ASN A N 1
ATOM 2338 C CA . ASN A 1 313 ? 32.006 46.969 16.278 1.00 74.92 289 ASN A CA 1
ATOM 2339 C C . ASN A 1 313 ? 31.830 48.449 15.920 1.00 75.21 289 ASN A C 1
ATOM 2340 O O . ASN A 1 313 ? 31.443 48.777 14.793 1.00 75.41 289 ASN A O 1
ATOM 2345 N N . ASN A 1 314 ? 32.123 49.336 16.873 1.00 74.93 290 ASN A N 1
ATOM 2346 C CA . ASN A 1 314 ? 31.994 50.776 16.645 1.00 74.84 290 ASN A CA 1
ATOM 2347 C C . ASN A 1 314 ? 33.288 51.546 16.884 1.00 73.90 290 ASN A C 1
ATOM 2348 O O . ASN A 1 314 ? 33.892 51.443 17.959 1.00 73.07 290 ASN A O 1
ATOM 2353 N N . LEU A 1 315 ? 33.672 52.343 15.884 1.00 72.00 291 LEU A N 1
ATOM 2354 C CA . LEU A 1 315 ? 34.969 53.028 15.848 1.00 70.33 291 LEU A CA 1
ATOM 2355 C C . LEU A 1 315 ? 34.993 54.499 16.322 1.00 69.07 291 LEU A C 1
ATOM 2356 O O . LEU A 1 315 ? 35.965 55.211 16.077 1.00 69.03 291 LEU A O 1
ATOM 2361 N N . SER A 1 316 ? 33.952 54.952 17.010 1.00 67.84 292 SER A N 1
ATOM 2362 C CA . SER A 1 316 ? 33.874 56.364 17.419 1.00 67.84 292 SER A CA 1
ATOM 2363 C C . SER A 1 316 ? 34.422 56.676 18.823 1.00 66.85 292 SER A C 1
ATOM 2364 O O . SER A 1 316 ? 34.344 55.846 19.727 1.00 67.22 292 SER A O 1
ATOM 2367 N N . SER A 1 317 ? 34.943 57.895 18.987 1.00 65.38 293 SER A N 1
ATOM 2368 C CA . SER A 1 317 ? 35.629 58.353 20.210 1.00 63.16 293 SER A CA 1
ATOM 2369 C C . SER A 1 317 ? 34.803 58.332 21.502 1.00 63.31 293 SER A C 1
ATOM 2370 O O . SER A 1 317 ? 33.587 58.146 21.470 1.00 64.33 293 SER A O 1
ATOM 2373 N N . ASP A 1 318 ? 35.485 58.557 22.627 1.00 62.77 294 ASP A N 1
ATOM 2374 C CA . ASP A 1 318 ? 34.888 58.517 23.964 1.00 62.09 294 ASP A CA 1
ATOM 2375 C C . ASP A 1 318 ? 33.763 59.532 24.166 1.00 63.37 294 ASP A C 1
ATOM 2376 O O . ASP A 1 318 ? 32.710 59.184 24.717 1.00 64.27 294 ASP A O 1
ATOM 2381 N N . ASP A 1 319 ? 33.989 60.780 23.745 1.00 63.14 295 ASP A N 1
ATOM 2382 C CA . ASP A 1 319 ? 32.992 61.855 23.901 1.00 64.12 295 ASP A CA 1
ATOM 2383 C C . ASP A 1 319 ? 31.712 61.563 23.120 1.00 64.62 295 ASP A C 1
ATOM 2384 O O . ASP A 1 319 ? 30.609 61.864 23.578 1.00 66.57 295 ASP A O 1
ATOM 2389 N N . ASP A 1 320 ? 31.862 60.953 21.953 1.00 64.31 296 ASP A N 1
ATOM 2390 C CA . ASP A 1 320 ? 30.716 60.554 21.166 1.00 65.44 296 ASP A CA 1
ATOM 2391 C C . ASP A 1 320 ? 30.010 59.352 21.792 1.00 65.02 296 ASP A C 1
ATOM 2392 O O . ASP A 1 320 ? 28.782 59.250 21.725 1.00 65.81 296 ASP A O 1
ATOM 2397 N N . PHE A 1 321 ? 30.781 58.464 22.423 1.00 62.44 297 PHE A N 1
ATOM 2398 C CA . PHE A 1 321 ? 30.209 57.283 23.083 1.00 60.24 297 PHE A CA 1
ATOM 2399 C C . PHE A 1 321 ? 29.252 57.617 24.239 1.00 59.65 297 PHE A C 1
ATOM 2400 O O . PHE A 1 321 ? 28.182 57.009 24.351 1.00 60.32 297 PHE A O 1
ATOM 2408 N N . ILE A 1 322 ? 29.633 58.572 25.088 1.00 58.27 298 ILE A N 1
ATOM 2409 C CA . ILE A 1 322 ? 28.805 58.920 26.248 1.00 58.30 298 ILE A CA 1
ATOM 2410 C C . ILE A 1 322 ? 27.528 59.670 25.855 1.00 60.03 298 ILE A C 1
ATOM 2411 O O . ILE A 1 322 ? 26.502 59.557 26.536 1.00 61.11 298 ILE A O 1
ATOM 2416 N N . LYS A 1 323 ? 27.592 60.419 24.755 1.00 60.43 299 LYS A N 1
ATOM 2417 C CA . LYS A 1 323 ? 26.428 61.134 24.250 1.00 60.55 299 LYS A CA 1
ATOM 2418 C C . LYS A 1 323 ? 25.372 60.122 23.840 1.00 59.80 299 LYS A C 1
ATOM 2419 O O . LYS A 1 323 ? 24.173 60.326 24.067 1.00 59.84 299 LYS A O 1
ATOM 2425 N N . LYS A 1 324 ? 25.837 59.028 23.240 1.00 58.50 300 LYS A N 1
ATOM 2426 C CA . LYS A 1 324 ? 24.973 57.937 22.824 1.00 57.63 300 LYS A CA 1
ATOM 2427 C C . LYS A 1 324 ? 24.529 57.135 24.043 1.00 57.03 300 LYS A C 1
ATOM 2428 O O . LYS A 1 324 ? 23.373 56.747 24.138 1.00 56.57 300 LYS A O 1
ATOM 2434 N N . LEU A 1 325 ? 25.437 56.886 24.984 1.00 57.29 301 LEU A N 1
ATOM 2435 C CA . LEU A 1 325 ? 25.033 56.193 26.206 1.00 56.81 301 LEU A CA 1
ATOM 2436 C C . LEU A 1 325 ? 23.923 56.971 26.932 1.00 57.11 301 LEU A C 1
ATOM 2437 O O . LEU A 1 325 ? 22.914 56.383 27.333 1.00 56.86 301 LEU A O 1
ATOM 2442 N N . ALA A 1 326 ? 24.108 58.287 27.051 1.00 56.88 302 ALA A N 1
ATOM 2443 C CA . ALA A 1 326 ? 23.150 59.169 27.722 1.00 59.62 302 ALA A CA 1
ATOM 2444 C C . ALA A 1 326 ? 21.740 58.974 27.207 1.00 60.52 302 ALA A C 1
ATOM 2445 O O . ALA A 1 326 ? 20.803 58.859 27.995 1.00 61.74 302 ALA A O 1
ATOM 2447 N N . GLU A 1 327 ? 21.601 58.945 25.886 1.00 60.67 303 GLU A N 1
ATOM 2448 C CA . GLU A 1 327 ? 20.312 58.751 25.239 1.00 61.94 303 GLU A CA 1
ATOM 2449 C C . GLU A 1 327 ? 19.734 57.363 25.481 1.00 62.15 303 GLU A C 1
ATOM 2450 O O . GLU A 1 327 ? 18.525 57.215 25.654 1.00 63.46 303 GLU A O 1
ATOM 2456 N N . GLU A 1 328 ? 20.596 56.352 25.499 1.00 63.30 304 GLU A N 1
ATOM 2457 C CA . GLU A 1 328 ? 20.180 54.985 25.803 1.00 64.60 304 GLU A CA 1
ATOM 2458 C C . GLU A 1 328 ? 19.705 54.873 27.258 1.00 64.84 304 GLU A C 1
ATOM 2459 O O . GLU A 1 328 ? 18.740 54.166 27.550 1.00 64.54 304 GLU A O 1
ATOM 2465 N N . LEU A 1 329 ? 20.384 55.577 28.159 1.00 63.56 305 LEU A N 1
ATOM 2466 C CA . LEU A 1 329 ? 20.014 55.581 29.571 1.00 63.87 305 LEU A CA 1
ATOM 2467 C C . LEU A 1 329 ? 19.241 56.843 29.989 1.00 64.36 305 LEU A C 1
ATOM 2468 O O . LEU A 1 329 ? 19.158 57.170 31.179 1.00 65.01 305 LEU A O 1
ATOM 2473 N N . THR A 1 330 ? 18.639 57.527 29.018 1.00 64.35 306 THR A N 1
ATOM 2474 C CA . THR A 1 330 ? 17.998 58.827 29.281 1.00 64.27 306 THR A CA 1
ATOM 2475 C C . THR A 1 330 ? 17.067 58.892 30.495 1.00 63.76 306 THR A C 1
ATOM 2476 O O . THR A 1 330 ? 17.026 59.914 31.192 1.00 62.76 306 THR A O 1
ATOM 2480 N N . ASP A 1 331 ? 16.350 57.799 30.752 1.00 64.75 307 ASP A N 1
ATOM 2481 C CA . ASP A 1 331 ? 15.343 57.759 31.819 1.00 66.26 307 ASP A CA 1
ATOM 2482 C C . ASP A 1 331 ? 15.899 57.610 33.246 1.00 67.15 307 ASP A C 1
ATOM 2483 O O . ASP A 1 331 ? 15.198 57.911 34.206 1.00 67.56 307 ASP A O 1
ATOM 2488 N N . CYS A 1 332 ? 17.159 57.191 33.387 1.00 67.60 308 CYS A N 1
ATOM 2489 C CA . CYS A 1 332 ? 17.730 56.978 34.722 1.00 67.60 308 CYS A CA 1
ATOM 2490 C C . CYS A 1 332 ? 19.029 57.709 35.038 1.00 66.46 308 CYS A C 1
ATOM 2491 O O . CYS A 1 332 ? 19.708 57.366 36.003 1.00 68.19 308 CYS A O 1
ATOM 2494 N N . SER A 1 333 ? 19.379 58.723 34.258 1.00 64.41 309 SER A N 1
ATOM 2495 C CA . SER A 1 333 ? 20.583 59.492 34.573 1.00 62.62 309 SER A CA 1
ATOM 2496 C C . SER A 1 333 ? 20.468 60.975 34.219 1.00 61.83 309 SER A C 1
ATOM 2497 O O . SER A 1 333 ? 19.548 61.374 33.526 1.00 61.59 309 SER A O 1
ATOM 2500 N N . PHE A 1 334 ? 21.388 61.793 34.722 1.00 62.10 310 PHE A N 1
ATOM 2501 C CA . PHE A 1 334 ? 21.388 63.225 34.378 1.00 61.95 310 PHE A CA 1
ATOM 2502 C C . PHE A 1 334 ? 22.823 63.712 34.154 1.00 59.37 310 PHE A C 1
ATOM 2503 O O . PHE A 1 334 ? 23.044 64.809 33.667 1.00 61.50 310 PHE A O 1
ATOM 2511 N N . ARG A 1 335 ? 23.793 62.880 34.490 1.00 58.11 311 ARG A N 1
ATOM 2512 C CA . ARG A 1 335 ? 25.199 63.190 34.182 1.00 57.85 311 ARG A CA 1
ATOM 2513 C C . ARG A 1 335 ? 25.985 61.915 33.941 1.00 58.62 311 ARG A C 1
ATOM 2514 O O . ARG A 1 335 ? 25.829 60.932 34.684 1.00 58.19 311 ARG A O 1
ATOM 2522 N N . ILE A 1 336 ? 26.792 61.929 32.877 1.00 59.90 312 ILE A N 1
ATOM 2523 C CA . ILE A 1 336 ? 27.695 60.818 32.527 1.00 59.67 312 ILE A CA 1
ATOM 2524 C C . ILE A 1 336 ? 29.066 61.359 32.089 1.00 60.94 312 ILE A C 1
ATOM 2525 O O . ILE A 1 336 ? 29.129 62.341 31.342 1.00 60.09 312 ILE A O 1
ATOM 2530 N N . TYR A 1 337 ? 30.143 60.714 32.561 1.00 61.46 313 TYR A N 1
ATOM 2531 C CA . TYR A 1 337 ? 31.533 61.058 32.219 1.00 60.90 313 TYR A CA 1
ATOM 2532 C C . TYR A 1 337 ? 32.476 59.878 32.521 1.00 62.25 313 TYR A C 1
ATOM 2533 O O . TYR A 1 337 ? 32.099 58.961 33.261 1.00 62.19 313 TYR A O 1
ATOM 2550 N N . CYS A 1 339 ? 36.731 58.598 33.508 1.00 58.57 315 CYS A N 1
ATOM 2551 C CA . CYS A 1 339 ? 38.032 58.952 34.096 1.00 58.34 315 CYS A CA 1
ATOM 2552 C C . CYS A 1 339 ? 39.033 57.798 33.994 1.00 57.36 315 CYS A C 1
ATOM 2553 O O . CYS A 1 339 ? 38.619 56.641 33.871 1.00 57.92 315 CYS A O 1
ATOM 2556 N N . ASP A 1 340 ? 40.333 58.108 34.101 1.00 55.42 316 ASP A N 1
ATOM 2557 C CA . ASP A 1 340 ? 41.412 57.089 34.096 1.00 56.19 316 ASP A CA 1
ATOM 2558 C C . ASP A 1 340 ? 41.813 56.637 35.522 1.00 57.37 316 ASP A C 1
ATOM 2559 O O . ASP A 1 340 ? 41.228 57.113 36.494 1.00 56.72 316 ASP A O 1
ATOM 2564 N N . GLU A 1 341 ? 42.808 55.752 35.644 1.00 57.77 317 GLU A N 1
ATOM 2565 C CA . GLU A 1 341 ? 43.171 55.187 36.952 1.00 62.01 317 GLU A CA 1
ATOM 2566 C C . GLU A 1 341 ? 43.442 56.243 38.034 1.00 62.68 317 GLU A C 1
ATOM 2567 O O . GLU A 1 341 ? 43.203 56.000 39.211 1.00 62.02 317 GLU A O 1
ATOM 2573 N N . GLU A 1 342 ? 43.942 57.406 37.629 1.00 63.27 318 GLU A N 1
ATOM 2574 C CA . GLU A 1 342 ? 44.357 58.433 38.583 1.00 63.89 318 GLU A CA 1
ATOM 2575 C C . GLU A 1 342 ? 43.330 59.550 38.830 1.00 63.11 318 GLU A C 1
ATOM 2576 O O . GLU A 1 342 ? 43.623 60.524 39.515 1.00 63.31 318 GLU A O 1
ATOM 2582 N N . GLY A 1 343 ? 42.126 59.405 38.286 1.00 62.73 319 GLY A N 1
ATOM 2583 C CA . GLY A 1 343 ? 41.081 60.383 38.505 1.00 62.23 319 GLY A CA 1
ATOM 2584 C C . GLY A 1 343 ? 40.962 61.466 37.452 1.00 64.41 319 GLY A C 1
ATOM 2585 O O . GLY A 1 343 ? 40.114 62.354 37.578 1.00 65.43 319 GLY A O 1
ATOM 2586 N N . ASP A 1 344 ? 41.801 61.408 36.416 1.00 63.87 320 ASP A N 1
ATOM 2587 C CA . ASP A 1 344 ? 41.732 62.373 35.327 1.00 63.07 320 ASP A CA 1
ATOM 2588 C C . ASP A 1 344 ? 40.535 62.083 34.426 1.00 62.78 320 ASP A C 1
ATOM 2589 O O . ASP A 1 344 ? 40.407 60.994 33.886 1.00 64.69 320 ASP A O 1
ATOM 2594 N N . GLN A 1 345 ? 39.670 63.074 34.257 1.00 61.86 321 GLN A N 1
ATOM 2595 C CA . GLN A 1 345 ? 38.509 62.934 33.404 1.00 62.94 321 GLN A CA 1
ATOM 2596 C C . GLN A 1 345 ? 38.938 62.855 31.933 1.00 63.65 321 GLN A C 1
ATOM 2597 O O . GLN A 1 345 ? 39.602 63.760 31.435 1.00 64.83 321 GLN A O 1
ATOM 2603 N N . LEU A 1 346 ? 38.578 61.758 31.260 1.00 63.83 322 LEU A N 1
ATOM 2604 C CA . LEU A 1 346 ? 38.957 61.507 29.854 1.00 62.94 322 LEU A CA 1
ATOM 2605 C C . LEU A 1 346 ? 38.015 62.150 28.824 1.00 62.70 322 LEU A C 1
ATOM 2606 O O . LEU A 1 346 ? 38.326 62.191 27.636 1.00 63.18 322 LEU A O 1
ATOM 2611 N N . THR A 1 347 ? 36.864 62.629 29.286 1.00 63.07 323 THR A N 1
ATOM 2612 C CA . THR A 1 347 ? 35.817 63.185 28.431 1.00 63.48 323 THR A CA 1
ATOM 2613 C C . THR A 1 347 ? 35.268 64.471 29.032 1.00 65.45 323 THR A C 1
ATOM 2614 O O . THR A 1 347 ? 35.465 64.739 30.210 1.00 66.47 323 THR A O 1
ATOM 2618 N N . GLY A 1 348 ? 34.542 65.253 28.239 1.00 66.32 324 GLY A N 1
ATOM 2619 C CA . GLY A 1 348 ? 33.723 66.311 28.812 1.00 64.61 324 GLY A CA 1
ATOM 2620 C C . GLY A 1 348 ? 32.578 65.622 29.542 1.00 64.50 324 GLY A C 1
ATOM 2621 O O . GLY A 1 348 ? 32.578 64.391 29.676 1.00 64.24 324 GLY A O 1
ATOM 2622 N N . ASN A 1 349 ? 31.607 66.400 30.021 1.00 63.06 325 ASN A N 1
ATOM 2623 C CA . ASN A 1 349 ? 30.412 65.833 30.631 1.00 61.22 325 ASN A CA 1
ATOM 2624 C C . ASN A 1 349 ? 29.276 65.864 29.634 1.00 62.11 325 ASN A C 1
ATOM 2625 O O . ASN A 1 349 ? 29.243 66.742 28.760 1.00 63.03 325 ASN A O 1
ATOM 2630 N N . VAL A 1 350 ? 28.353 64.908 29.752 1.00 60.49 326 VAL A N 1
ATOM 2631 C CA . VAL A 1 350 ? 27.037 65.066 29.133 1.00 60.61 326 VAL A CA 1
ATOM 2632 C C . VAL A 1 350 ? 26.096 65.249 30.309 1.00 60.29 326 VAL A C 1
ATOM 2633 O O . VAL A 1 350 ? 26.245 64.571 31.333 1.00 59.34 326 VAL A O 1
ATOM 2637 N N . PHE A 1 351 ? 25.171 66.195 30.178 1.00 59.03 327 PHE A N 1
ATOM 2638 C CA . PHE A 1 351 ? 24.377 66.650 31.309 1.00 60.09 327 PHE A CA 1
ATOM 2639 C C . PHE A 1 351 ? 22.946 66.862 30.866 1.00 60.70 327 PHE A C 1
ATOM 2640 O O . PHE A 1 351 ? 22.700 67.449 29.812 1.00 61.29 327 PHE A O 1
ATOM 2648 N N . LYS A 1 352 ? 22.007 66.349 31.656 1.00 61.83 328 LYS A N 1
ATOM 2649 C CA . LYS A 1 352 ? 20.582 66.472 31.352 1.00 63.29 328 LYS A CA 1
ATOM 2650 C C . LYS A 1 352 ? 19.956 67.624 32.138 1.00 65.78 328 LYS A C 1
ATOM 2651 O O . LYS A 1 352 ? 19.751 67.532 33.356 1.00 66.80 328 LYS A O 1
ATOM 2657 N N . GLN A 1 353 ? 19.664 68.707 31.424 1.00 66.16 329 GLN A N 1
ATOM 2658 C CA . GLN A 1 353 ? 19.116 69.913 32.014 1.00 67.09 329 GLN A CA 1
ATOM 2659 C C . GLN A 1 353 ? 17.757 70.173 31.392 1.00 68.07 329 GLN A C 1
ATOM 2660 O O . GLN A 1 353 ? 17.649 70.407 30.184 1.00 68.51 329 GLN A O 1
ATOM 2666 N N . ASP A 1 354 ? 16.718 70.123 32.221 1.00 68.97 330 ASP A N 1
ATOM 2667 C CA . ASP A 1 354 ? 15.342 70.333 31.763 1.00 68.72 330 ASP A CA 1
ATOM 2668 C C . ASP A 1 354 ? 14.941 69.394 30.614 1.00 68.16 330 ASP A C 1
ATOM 2669 O O . ASP A 1 354 ? 14.351 69.830 29.633 1.00 68.91 330 ASP A O 1
ATOM 2674 N N . GLY A 1 355 ? 15.283 68.113 30.737 1.00 68.38 331 GLY A N 1
ATOM 2675 C CA . GLY A 1 355 ? 14.843 67.087 29.778 1.00 68.54 331 GLY A CA 1
ATOM 2676 C C . GLY A 1 355 ? 15.606 66.917 28.468 1.00 68.25 331 GLY A C 1
ATOM 2677 O O . GLY A 1 355 ? 15.259 66.049 27.656 1.00 68.29 331 GLY A O 1
ATOM 2678 N N . GLU A 1 356 ? 16.638 67.736 28.257 1.00 66.78 332 GLU A N 1
ATOM 2679 C CA . GLU A 1 356 ? 17.441 67.696 27.029 1.00 65.10 332 GLU A CA 1
ATOM 2680 C C . GLU A 1 356 ? 18.931 67.584 27.374 1.00 63.96 332 GLU A C 1
ATOM 2681 O O . GLU A 1 356 ? 19.439 68.339 28.207 1.00 63.92 332 GLU A O 1
ATOM 2687 N N . TRP A 1 357 ? 19.626 66.641 26.737 1.00 63.04 333 TRP A N 1
ATOM 2688 C CA . TRP A 1 357 ? 21.047 66.391 27.026 1.00 62.36 333 TRP A CA 1
ATOM 2689 C C . TRP A 1 357 ? 21.954 67.458 26.443 1.00 62.80 333 TRP A C 1
ATOM 2690 O O . TRP A 1 357 ? 21.749 67.918 25.322 1.00 62.23 333 TRP A O 1
ATOM 2701 N N . ILE A 1 358 ? 22.960 67.833 27.222 1.00 62.98 334 ILE A N 1
ATOM 2702 C CA . ILE A 1 358 ? 23.897 68.882 26.855 1.00 64.80 334 ILE A CA 1
ATOM 2703 C C . ILE A 1 358 ? 25.333 68.354 26.939 1.00 63.52 334 ILE A C 1
ATOM 2704 O O . ILE A 1 358 ? 25.581 67.345 27.575 1.00 64.03 334 ILE A O 1
ATOM 2709 N N . TYR A 1 359 ? 26.265 69.007 26.257 1.00 63.38 335 TYR A N 1
ATOM 2710 C CA . TYR A 1 359 ? 27.648 68.570 26.267 1.00 63.52 335 TYR A CA 1
ATOM 2711 C C . TYR A 1 359 ? 28.552 69.668 26.790 1.00 62.90 335 TYR A C 1
ATOM 2712 O O . TYR A 1 359 ? 28.604 70.766 26.231 1.00 63.07 335 TYR A O 1
ATOM 2721 N N . GLN A 1 360 ? 29.270 69.352 27.862 1.00 61.84 336 GLN A N 1
ATOM 2722 C CA . GLN A 1 360 ? 30.157 70.304 28.518 1.00 62.41 336 GLN A CA 1
ATOM 2723 C C . GLN A 1 360 ? 31.633 69.876 28.407 1.00 62.64 336 GLN A C 1
ATOM 2724 O O . GLN A 1 360 ? 32.150 69.180 29.288 1.00 63.41 336 GLN A O 1
ATOM 2730 N N . PRO A 1 361 ? 32.311 70.289 27.318 1.00 62.38 337 PRO A N 1
ATOM 2731 C CA . PRO A 1 361 ? 33.711 69.928 27.065 1.00 62.97 337 PRO A CA 1
ATOM 2732 C C . PRO A 1 361 ? 34.692 70.401 28.140 1.00 64.07 337 PRO A C 1
ATOM 2733 O O . PRO A 1 361 ? 35.702 69.740 28.373 1.00 64.87 337 PRO A O 1
ATOM 2737 N N . GLU A 1 362 ? 34.395 71.533 28.778 1.00 64.55 338 GLU A N 1
ATOM 2738 C CA . GLU A 1 362 ? 35.284 72.131 29.785 1.00 64.81 338 GLU A CA 1
ATOM 2739 C C . GLU A 1 362 ? 35.653 71.193 30.950 1.00 64.77 338 GLU A C 1
ATOM 2740 O O . GLU A 1 362 ? 36.687 71.365 31.586 1.00 65.73 338 GLU A O 1
ATOM 2746 N N . TYR A 1 363 ? 34.819 70.194 31.207 1.00 64.30 339 TYR A N 1
ATOM 2747 C CA . TYR A 1 363 ? 35.069 69.253 32.293 1.00 64.64 339 TYR A CA 1
ATOM 2748 C C . TYR A 1 363 ? 36.203 68.276 32.030 1.00 64.84 339 TYR A C 1
ATOM 2749 O O . TYR A 1 363 ? 36.591 67.525 32.931 1.00 65.20 339 TYR A O 1
ATOM 2758 N N . ALA A 1 364 ? 36.718 68.265 30.805 1.00 64.68 340 ALA A N 1
ATOM 2759 C CA . ALA A 1 364 ? 37.834 67.390 30.472 1.00 66.16 340 ALA A CA 1
ATOM 2760 C C . ALA A 1 364 ? 39.120 67.887 31.121 1.00 66.46 340 ALA A C 1
ATOM 2761 O O . ALA A 1 364 ? 39.401 69.089 31.131 1.00 69.17 340 ALA A O 1
ATOM 2763 N N . GLU A 1 365 ? 39.902 66.956 31.657 1.00 66.25 341 GLU A N 1
ATOM 2764 C CA . GLU A 1 365 ? 41.186 67.272 32.299 1.00 66.74 341 GLU A CA 1
ATOM 2765 C C . GLU A 1 365 ? 41.074 67.660 33.785 1.00 64.92 341 GLU A C 1
ATOM 2766 O O . GLU A 1 365 ? 42.091 67.803 34.462 1.00 65.42 341 GLU A O 1
ATOM 2772 N N . LYS A 1 366 ? 39.848 67.823 34.285 1.00 61.84 342 LYS A N 1
ATOM 2773 C CA . LYS A 1 366 ? 39.616 68.013 35.717 1.00 58.80 342 LYS A CA 1
ATOM 2774 C C . LYS A 1 366 ? 39.988 66.721 36.441 1.00 57.88 342 LYS A C 1
ATOM 2775 O O . LYS A 1 366 ? 39.899 65.640 35.858 1.00 56.42 342 LYS A O 1
ATOM 2781 N N . ASN A 1 367 ? 40.394 66.839 37.709 1.00 56.26 343 ASN A N 1
ATOM 2782 C CA . ASN A 1 367 ? 40.802 65.681 38.501 1.00 54.80 343 ASN A CA 1
ATOM 2783 C C . ASN A 1 367 ? 39.919 65.438 39.711 1.00 53.68 343 ASN A C 1
ATOM 2784 O O . ASN A 1 367 ? 39.676 66.346 40.474 1.00 58.50 343 ASN A O 1
ATOM 2789 N N . TRP A 1 368 ? 39.468 64.211 39.914 1.00 53.42 344 TRP A N 1
ATOM 2790 C CA . TRP A 1 368 ? 38.507 63.948 40.994 1.00 56.72 344 TRP A CA 1
ATOM 2791 C C . TRP A 1 368 ? 39.038 63.136 42.160 1.00 57.29 344 TRP A C 1
ATOM 2792 O O . TRP A 1 368 ? 38.263 62.701 43.018 1.00 60.63 344 TRP A O 1
ATOM 2803 N N . SER A 1 369 ? 40.346 62.965 42.215 1.00 55.96 345 SER A N 1
ATOM 2804 C CA . SER A 1 369 ? 40.922 62.044 43.175 1.00 60.04 345 SER A CA 1
ATOM 2805 C C . SER A 1 369 ? 40.813 62.450 44.642 1.00 60.03 345 SER A C 1
ATOM 2806 O O . SER A 1 369 ? 40.999 61.610 45.529 1.00 60.11 345 SER A O 1
ATOM 2809 N N . TRP A 1 370 ? 40.503 63.730 44.869 1.00 59.20 346 TRP A N 1
ATOM 2810 C CA . TRP A 1 370 ? 40.365 64.304 46.205 1.00 57.83 346 TRP A CA 1
ATOM 2811 C C . TRP A 1 370 ? 39.010 63.948 46.825 1.00 57.78 346 TRP A C 1
ATOM 2812 O O . TRP A 1 370 ? 38.867 64.002 48.048 1.00 60.26 346 TRP A O 1
ATOM 2823 N N . ARG A 1 371 ? 38.032 63.580 45.995 1.00 57.56 347 ARG A N 1
ATOM 2824 C CA . ARG A 1 371 ? 36.705 63.161 46.478 1.00 59.96 347 ARG A CA 1
ATOM 2825 C C . ARG A 1 371 ? 36.779 61.902 47.352 1.00 60.86 347 ARG A C 1
ATOM 2826 O O . ARG A 1 371 ? 37.480 60.940 47.016 1.00 62.44 347 ARG A O 1
ATOM 2834 N N . PRO A 1 372 ? 36.060 61.896 48.480 1.00 61.59 348 PRO A N 1
ATOM 2835 C CA . PRO A 1 372 ? 36.080 60.713 49.341 1.00 60.71 348 PRO A CA 1
ATOM 2836 C C . PRO A 1 372 ? 35.648 59.473 48.579 1.00 59.72 348 PRO A C 1
ATOM 2837 O O . PRO A 1 372 ? 34.662 59.534 47.818 1.00 61.81 348 PRO A O 1
ATOM 2841 N N . TYR A 1 373 ? 36.374 58.371 48.783 1.00 56.78 349 TYR A N 1
ATOM 2842 C CA . TYR A 1 373 ? 36.048 57.080 48.200 1.00 56.46 349 TYR A CA 1
ATOM 2843 C C . TYR A 1 373 ? 36.504 56.890 46.744 1.00 57.83 349 TYR A C 1
ATOM 2844 O O . TYR A 1 373 ? 36.363 55.790 46.184 1.00 57.66 349 TYR A O 1
ATOM 2853 N N . PHE A 1 374 ? 37.013 57.940 46.108 1.00 56.29 350 PHE A N 1
ATOM 2854 C CA . PHE A 1 374 ? 37.274 57.853 44.680 1.00 57.71 350 PHE A CA 1
ATOM 2855 C C . PHE A 1 374 ? 38.349 56.809 44.291 1.00 58.15 350 PHE A C 1
ATOM 2856 O O . PHE A 1 374 ? 38.115 55.974 43.413 1.00 59.50 350 PHE A O 1
ATOM 2864 N N . LEU A 1 375 ? 39.506 56.865 44.939 1.00 56.42 351 LEU A N 1
ATOM 2865 C CA . LEU A 1 375 ? 40.598 55.939 44.643 1.00 56.48 351 LEU A CA 1
ATOM 2866 C C . LEU A 1 375 ? 40.293 54.541 45.195 1.00 57.17 351 LEU A C 1
ATOM 2867 O O . LEU A 1 375 ? 40.746 53.526 44.650 1.00 56.08 351 LEU A O 1
ATOM 2872 N N . GLU A 1 376 ? 39.539 54.522 46.291 1.00 57.89 352 GLU A N 1
ATOM 2873 C CA . GLU A 1 376 ? 39.099 53.307 46.966 1.00 61.28 352 GLU A CA 1
ATOM 2874 C C . GLU A 1 376 ? 38.184 52.546 45.988 1.00 59.90 352 GLU A C 1
ATOM 2875 O O . GLU A 1 376 ? 38.339 51.344 45.790 1.00 58.51 352 GLU A O 1
ATOM 2881 N N . ASN A 1 377 ? 37.253 53.272 45.368 1.00 59.50 353 ASN A N 1
ATOM 2882 C CA . ASN A 1 377 ? 36.334 52.709 44.388 1.00 62.02 353 ASN A CA 1
ATOM 2883 C C . ASN A 1 377 ? 37.020 52.104 43.163 1.00 62.82 353 ASN A C 1
ATOM 2884 O O . ASN A 1 377 ? 36.674 50.998 42.738 1.00 64.14 353 ASN A O 1
ATOM 2889 N N . ILE A 1 378 ? 37.981 52.834 42.603 1.00 62.47 354 ILE A N 1
ATOM 2890 C CA . ILE A 1 378 ? 38.802 52.323 41.511 1.00 61.91 354 ILE A CA 1
ATOM 2891 C C . ILE A 1 378 ? 39.434 50.994 41.913 1.00 62.91 354 ILE A C 1
ATOM 2892 O O . ILE A 1 378 ? 39.272 49.996 41.209 1.00 63.37 354 ILE A O 1
ATOM 2905 N N . ARG A 1 380 ? 38.413 48.911 44.169 1.00 64.57 356 ARG A N 1
ATOM 2906 C CA . ARG A 1 380 ? 37.363 47.901 44.275 1.00 65.30 356 ARG A CA 1
ATOM 2907 C C . ARG A 1 380 ? 36.908 47.390 42.896 1.00 64.57 356 ARG A C 1
ATOM 2908 O O . ARG A 1 380 ? 36.817 46.179 42.684 1.00 63.78 356 ARG A O 1
ATOM 2924 N N . ARG A 1 382 ? 38.554 47.438 40.035 1.00 65.96 358 ARG A N 1
ATOM 2925 C CA . ARG A 1 382 ? 39.676 46.788 39.369 1.00 66.70 358 ARG A CA 1
ATOM 2926 C C . ARG A 1 382 ? 39.963 45.396 39.934 1.00 67.89 358 ARG A C 1
ATOM 2927 O O . ARG A 1 382 ? 40.653 44.598 39.304 1.00 68.89 358 ARG A O 1
ATOM 2935 N N . ASN A 1 383 ? 39.420 45.105 41.111 1.00 68.91 359 ASN A N 1
ATOM 2936 C CA . ASN A 1 383 ? 39.616 43.811 41.750 1.00 70.02 359 ASN A CA 1
ATOM 2937 C C . ASN A 1 383 ? 38.365 42.954 41.750 1.00 70.14 359 ASN A C 1
ATOM 2938 O O . ASN A 1 383 ? 38.446 41.732 41.678 1.00 71.71 359 ASN A O 1
ATOM 2943 N N . LEU A 1 384 ? 37.213 43.602 41.838 1.00 69.83 360 LEU A N 1
ATOM 2944 C CA . LEU A 1 384 ? 35.931 42.918 41.831 1.00 70.51 360 LEU A CA 1
ATOM 2945 C C . LEU A 1 384 ? 35.439 42.718 40.391 1.00 70.91 360 LEU A C 1
ATOM 2946 O O . LEU A 1 384 ? 34.683 41.783 40.106 1.00 69.90 360 LEU A O 1
ATOM 2951 N N . ARG A 1 385 ? 35.879 43.608 39.497 1.00 70.81 361 ARG A N 1
ATOM 2952 C CA . ARG A 1 385 ? 35.514 43.589 38.071 1.00 70.55 361 ARG A CA 1
ATOM 2953 C C . ARG A 1 385 ? 34.016 43.754 37.815 1.00 69.89 361 ARG A C 1
ATOM 2954 O O . ARG A 1 385 ? 33.499 43.278 36.799 1.00 70.27 361 ARG A O 1
ATOM 2962 N N . LYS A 1 386 ? 33.336 44.421 38.751 1.00 69.02 362 LYS A N 1
ATOM 2963 C CA . LYS A 1 386 ? 31.912 44.739 38.647 1.00 68.36 362 LYS A CA 1
ATOM 2964 C C . LYS A 1 386 ? 31.728 46.217 38.948 1.00 68.67 362 LYS A C 1
ATOM 2965 O O . LYS A 1 386 ? 32.626 46.862 39.510 1.00 67.19 362 LYS A O 1
ATOM 2971 N N . GLY A 1 387 ? 30.557 46.745 38.586 1.00 69.12 363 GLY A N 1
ATOM 2972 C CA . GLY A 1 387 ? 30.176 48.117 38.913 1.00 68.81 363 GLY A CA 1
ATOM 2973 C C . GLY A 1 387 ? 29.372 48.126 40.201 1.00 69.67 363 GLY A C 1
ATOM 2974 O O . GLY A 1 387 ? 2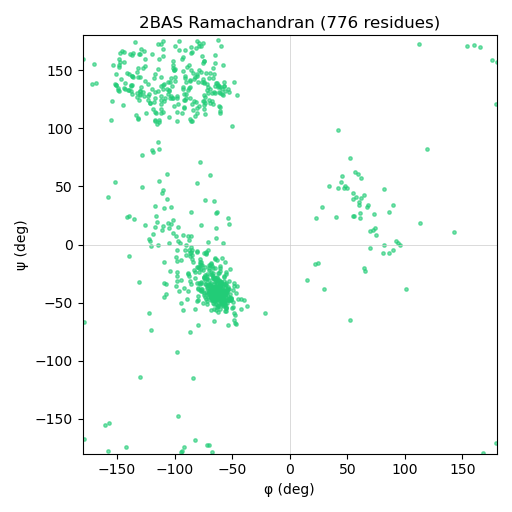9.181 47.059 40.797 1.00 71.06 363 GLY A O 1
ATOM 2975 N N . PHE A 1 388 ? 28.904 49.310 40.636 1.00 68.86 364 PHE A N 1
ATOM 2976 C CA . PHE A 1 388 ? 28.108 49.448 41.885 1.00 66.05 364 PHE A CA 1
ATOM 2977 C C . PHE A 1 388 ? 27.653 50.868 42.235 1.00 66.29 364 PHE A C 1
ATOM 2978 O O . PHE A 1 388 ? 28.265 51.854 41.814 1.00 66.36 364 PHE A O 1
ATOM 2986 N N . PHE A 1 389 ? 26.582 50.943 43.033 1.00 64.33 365 PHE A N 1
ATOM 2987 C CA . PHE A 1 389 ? 25.992 52.195 43.474 1.00 62.74 365 PHE A CA 1
ATOM 2988 C C . PHE A 1 389 ? 26.765 52.804 44.619 1.00 61.76 365 PHE A C 1
ATOM 2989 O O . PHE A 1 389 ? 27.148 52.111 45.563 1.00 61.63 365 PHE A O 1
ATOM 2997 N N . SER A 1 390 ? 26.925 54.116 44.590 1.00 59.60 366 SER A N 1
ATOM 2998 C CA . SER A 1 390 ? 27.400 54.815 45.773 1.00 58.40 366 SER A CA 1
ATOM 2999 C C . SER A 1 390 ? 26.224 54.879 46.734 1.00 58.34 366 SER A C 1
ATOM 3000 O O . SER A 1 390 ? 25.101 54.501 46.379 1.00 59.95 366 SER A O 1
ATOM 3003 N N . ASP A 1 391 ? 26.471 55.359 47.945 1.00 58.09 367 ASP A N 1
ATOM 3004 C CA . ASP A 1 391 ? 25.391 55.676 48.874 1.00 59.63 367 ASP A CA 1
ATOM 3005 C C . ASP A 1 391 ? 24.796 57.045 48.521 1.00 60.73 367 ASP A C 1
ATOM 3006 O O . ASP A 1 391 ? 25.287 57.708 47.614 1.00 62.15 367 ASP A O 1
ATOM 3011 N N . LEU A 1 392 ? 23.725 57.437 49.215 1.00 62.47 368 LEU A N 1
ATOM 3012 C CA . LEU A 1 392 ? 23.073 58.724 49.010 1.00 61.34 368 LEU A CA 1
ATOM 3013 C C . LEU A 1 392 ? 23.972 59.859 49.442 1.00 61.61 368 LEU A C 1
ATOM 3014 O O . LEU A 1 392 ? 24.414 59.920 50.600 1.00 63.52 368 LEU A O 1
ATOM 3019 N N . TYR A 1 393 ? 24.230 60.766 48.514 1.00 59.91 369 TYR A N 1
ATOM 3020 C CA . TYR A 1 393 ? 24.956 61.983 48.824 1.00 60.38 369 TYR A CA 1
ATOM 3021 C C . TYR A 1 393 ? 24.406 63.158 48.010 1.00 60.61 369 TYR A C 1
ATOM 3022 O O . TYR A 1 393 ? 23.667 62.967 47.046 1.00 61.58 369 TYR A O 1
ATOM 3031 N N . SER A 1 394 ? 24.764 64.375 48.393 1.00 62.22 370 SER A N 1
ATOM 3032 C CA . SER A 1 394 ? 24.185 65.568 47.762 1.00 63.54 370 SER A CA 1
ATOM 3033 C C . SER A 1 394 ? 24.992 66.082 46.549 1.00 65.21 370 SER A C 1
ATOM 3034 O O . SER A 1 394 ? 26.191 66.358 46.662 1.00 65.48 370 SER A O 1
ATOM 3037 N N . ASP A 1 395 ? 24.346 66.205 45.391 1.00 66.12 371 ASP A N 1
ATOM 3038 C CA . ASP A 1 395 ? 25.054 66.686 44.191 1.00 67.80 371 ASP A CA 1
ATOM 3039 C C . ASP A 1 395 ? 25.395 68.164 44.336 1.00 68.86 371 ASP A C 1
ATOM 3040 O O . ASP A 1 395 ? 24.505 68.982 44.555 1.00 69.46 371 ASP A O 1
ATOM 3045 N N . LEU A 1 396 ? 26.674 68.511 44.205 1.00 71.54 372 LEU A N 1
ATOM 3046 C CA . LEU A 1 396 ? 27.109 69.903 44.431 1.00 73.97 372 LEU A CA 1
ATOM 3047 C C . LEU A 1 396 ? 26.526 70.938 43.480 1.00 74.78 372 LEU A C 1
ATOM 3048 O O . LEU A 1 396 ? 26.283 72.079 43.883 1.00 74.27 372 LEU A O 1
ATOM 3053 N N . GLU A 1 397 ? 26.280 70.536 42.236 1.00 75.89 373 GLU A N 1
ATOM 3054 C CA . GLU A 1 397 ? 25.730 71.459 41.248 1.00 76.61 373 GLU A CA 1
ATOM 3055 C C . GLU A 1 397 ? 24.219 71.592 41.362 1.00 75.01 373 GLU A C 1
ATOM 3056 O O . GLU A 1 397 ? 23.713 72.700 41.520 1.00 77.41 373 GLU A O 1
ATOM 3062 N N . THR A 1 398 ? 23.501 70.473 41.299 1.00 73.47 374 THR A N 1
ATOM 3063 C CA . THR A 1 398 ? 22.034 70.511 41.264 1.00 72.26 374 THR A CA 1
ATOM 3064 C C . THR A 1 398 ? 21.379 70.766 42.622 1.00 71.96 374 THR A C 1
ATOM 3065 O O . THR A 1 398 ? 20.333 71.425 42.696 1.00 74.81 374 THR A O 1
ATOM 3069 N N . GLY A 1 399 ? 21.995 70.263 43.687 1.00 70.44 375 GLY A N 1
ATOM 3070 C CA . GLY A 1 399 ? 21.501 70.476 45.041 1.00 69.86 375 GLY A CA 1
ATOM 3071 C C . GLY A 1 399 ? 20.455 69.468 45.490 1.00 69.85 375 GLY A C 1
ATOM 3072 O O . GLY A 1 399 ? 19.592 69.776 46.314 1.00 69.40 375 GLY A O 1
ATOM 3073 N N . GLU A 1 400 ? 20.517 68.262 44.942 1.00 69.28 376 GLU A N 1
ATOM 3074 C CA . GLU A 1 400 ? 19.590 67.214 45.357 1.00 67.91 376 GLU A CA 1
ATOM 3075 C C . GLU A 1 400 ? 20.336 65.939 45.691 1.00 63.75 376 GLU A C 1
ATOM 3076 O O . GLU A 1 400 ? 21.460 65.737 45.242 1.00 62.16 376 GLU A O 1
ATOM 3090 N N . ILE A 1 402 ? 21.419 62.407 45.362 1.00 55.19 378 ILE A N 1
ATOM 3091 C CA . ILE A 1 402 ? 21.604 61.494 44.242 1.00 56.51 378 ILE A CA 1
ATOM 3092 C C . ILE A 1 402 ? 22.365 60.196 44.641 1.00 57.79 378 ILE A C 1
ATOM 3093 O O . ILE A 1 402 ? 22.757 59.990 45.801 1.00 56.93 378 ILE A O 1
ATOM 3098 N N . ARG A 1 403 ? 22.565 59.334 43.659 1.00 57.89 379 ARG A N 1
ATOM 3099 C CA . ARG A 1 403 ? 23.478 58.198 43.752 1.00 60.23 379 ARG A CA 1
ATOM 3100 C C . ARG A 1 403 ? 24.240 58.148 42.438 1.00 58.69 379 ARG A C 1
ATOM 3101 O O . ARG A 1 403 ? 23.684 58.484 41.394 1.00 59.84 379 ARG A O 1
ATOM 3109 N N . THR A 1 404 ? 25.508 57.763 42.503 1.00 60.48 380 THR A N 1
ATOM 3110 C CA . THR A 1 404 ? 26.387 57.620 41.337 1.00 61.17 380 THR A CA 1
ATOM 3111 C C . THR A 1 404 ? 26.628 56.136 41.141 1.00 60.51 380 THR A C 1
ATOM 3112 O O . THR A 1 404 ? 26.840 55.416 42.118 1.00 62.36 380 THR A O 1
ATOM 3116 N N . PHE A 1 405 ? 26.604 55.684 39.887 1.00 59.70 381 PHE A N 1
ATOM 3117 C CA . PHE A 1 405 ? 26.930 54.301 39.545 1.00 58.89 381 PHE A CA 1
ATOM 3118 C C . PHE A 1 405 ? 28.275 54.214 38.805 1.00 58.88 381 PHE A C 1
ATOM 3119 O O . PHE A 1 405 ? 28.435 54.853 37.767 1.00 58.89 381 PHE A O 1
ATOM 3127 N N . SER A 1 406 ? 29.206 53.419 39.346 1.00 57.49 382 SER A N 1
ATOM 3128 C CA . SER A 1 406 ? 30.580 53.249 38.827 1.00 59.50 382 SER A CA 1
ATOM 3129 C C . SER A 1 406 ? 30.750 51.945 38.073 1.00 59.10 382 SER A C 1
ATOM 3130 O O . SER A 1 406 ? 30.480 50.883 38.618 1.00 59.69 382 SER A O 1
ATOM 3133 N N . TYR A 1 407 ? 31.262 52.028 36.852 1.00 59.00 383 TYR A N 1
ATOM 3134 C CA . TYR A 1 407 ? 31.388 50.870 35.988 1.00 60.53 383 TYR A CA 1
ATOM 3135 C C . TYR A 1 407 ? 32.805 50.765 35.417 1.00 61.28 383 TYR A C 1
ATOM 3136 O O . TYR A 1 407 ? 33.325 51.750 34.898 1.00 63.31 383 TYR A O 1
ATOM 3145 N N . PRO A 1 408 ? 33.445 49.583 35.541 1.00 61.31 384 PRO A N 1
ATOM 3146 C CA . PRO A 1 408 ? 34.761 49.380 34.935 1.00 62.08 384 PRO A CA 1
ATOM 3147 C C . PRO A 1 408 ? 34.677 48.958 33.464 1.00 63.78 384 PRO A C 1
ATOM 3148 O O . PRO A 1 408 ? 33.963 48.016 33.125 1.00 63.62 384 PRO A O 1
ATOM 3160 N N . ASP A 1 410 ? 37.071 48.459 29.591 1.00 67.09 386 ASP A N 1
ATOM 3161 C CA . ASP A 1 410 ? 38.368 47.965 29.167 1.00 66.62 386 ASP A CA 1
ATOM 3162 C C . ASP A 1 410 ? 39.400 49.104 29.105 1.00 64.99 386 ASP A C 1
ATOM 3163 O O . ASP A 1 410 ? 39.032 50.276 29.024 1.00 62.86 386 ASP A O 1
ATOM 3168 N N . ASP A 1 411 ? 40.684 48.742 29.150 1.00 64.36 387 ASP A N 1
ATOM 3169 C CA . ASP A 1 411 ? 41.803 49.697 29.132 1.00 63.62 387 ASP A CA 1
ATOM 3170 C C . ASP A 1 411 ? 41.832 50.586 30.366 1.00 63.05 387 ASP A C 1
ATOM 3171 O O . ASP A 1 411 ? 42.062 51.793 30.255 1.00 63.73 387 ASP A O 1
ATOM 3176 N N . GLN A 1 412 ? 41.600 49.998 31.535 1.00 61.39 388 GLN A N 1
ATOM 3177 C CA . GLN A 1 412 ? 41.626 50.753 32.786 1.00 60.54 388 GLN A CA 1
ATOM 3178 C C . GLN A 1 412 ? 40.946 52.125 32.654 1.00 59.48 388 GLN A C 1
ATOM 3179 O O . GLN A 1 412 ? 41.543 53.156 32.956 1.00 57.31 388 GLN A O 1
ATOM 3193 N N . TYR A 1 414 ? 37.118 54.301 33.417 1.00 56.67 390 TYR A N 1
ATOM 3194 C CA . TYR A 1 414 ? 36.028 54.211 34.361 1.00 55.46 390 TYR A CA 1
ATOM 3195 C C . TYR A 1 414 ? 34.893 55.137 33.976 1.00 57.16 390 TYR A C 1
ATOM 3196 O O . TYR A 1 414 ? 35.107 56.274 33.560 1.00 57.00 390 TYR A O 1
ATOM 3205 N N . LEU A 1 415 ? 33.683 54.611 34.120 1.00 58.47 391 LEU A N 1
ATOM 3206 C CA . LEU A 1 415 ? 32.483 55.270 33.692 1.00 58.64 391 LEU A CA 1
ATOM 3207 C C . LEU A 1 415 ? 31.677 55.649 34.928 1.00 60.43 391 LEU A C 1
ATOM 3208 O O . LEU A 1 415 ? 31.541 54.856 35.874 1.00 57.09 391 LEU A O 1
ATOM 3213 N N . PHE A 1 416 ? 31.152 56.872 34.918 1.00 59.53 392 PHE A N 1
ATOM 3214 C CA . PHE A 1 416 ? 30.368 57.343 36.034 1.00 59.52 392 PHE A CA 1
ATOM 3215 C C . PHE A 1 416 ? 29.032 57.841 35.524 1.00 61.11 392 PHE A C 1
ATOM 3216 O O . PHE A 1 416 ? 28.967 58.621 34.558 1.00 62.45 392 PHE A O 1
ATOM 3224 N N . ILE A 1 417 ? 27.969 57.325 36.138 1.00 61.61 393 ILE A N 1
ATOM 3225 C CA . ILE A 1 417 ? 26.600 57.673 35.788 1.00 61.33 393 ILE A CA 1
ATOM 3226 C C . ILE A 1 417 ? 25.889 58.158 37.046 1.00 63.14 393 IL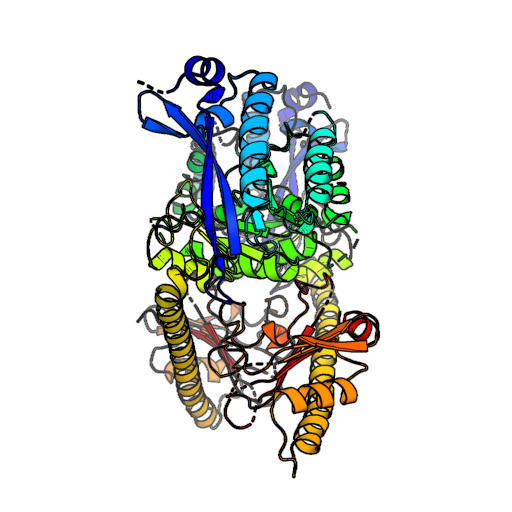E A C 1
ATOM 3227 O O . ILE A 1 417 ? 25.689 57.383 37.977 1.00 65.10 393 ILE A O 1
ATOM 3232 N N . ASP A 1 418 ? 25.526 59.437 37.078 1.00 64.24 394 ASP A N 1
ATOM 3233 C CA . ASP A 1 418 ? 24.816 60.016 38.227 1.00 65.01 394 ASP A CA 1
ATOM 3234 C C . ASP A 1 418 ? 23.324 59.836 38.029 1.00 63.06 394 ASP A C 1
ATOM 3235 O O . ASP A 1 418 ? 22.814 60.104 36.947 1.00 64.60 394 ASP A O 1
ATOM 3240 N N . LEU A 1 419 ? 22.619 59.378 39.056 1.00 62.46 395 LEU A N 1
ATOM 3241 C CA . LEU A 1 419 ? 21.168 59.164 38.927 1.00 62.07 395 LEU A CA 1
ATOM 3242 C C . LEU A 1 419 ? 20.392 60.300 39.601 1.00 61.36 395 LEU A C 1
ATOM 3243 O O . LEU A 1 419 ? 20.727 60.705 40.712 1.00 60.26 395 LEU A O 1
ATOM 3248 N N . PRO A 1 420 ? 19.337 60.808 38.939 1.00 61.16 396 PRO A N 1
ATOM 3249 C CA . PRO A 1 420 ? 18.600 61.923 39.527 1.00 59.84 396 PRO A CA 1
ATOM 3250 C C . PRO A 1 420 ? 17.734 61.446 40.673 1.00 59.04 396 PRO A C 1
ATOM 3251 O O . PRO A 1 420 ? 17.420 60.260 40.742 1.00 61.85 396 PRO A O 1
ATOM 3255 N N . TYR A 1 421 ? 17.366 62.353 41.571 1.00 58.61 397 TYR A N 1
ATOM 3256 C CA . TYR A 1 421 ? 16.423 62.035 42.655 1.00 59.59 397 TYR A CA 1
ATOM 3257 C C . TYR A 1 421 ? 15.072 61.562 42.106 1.00 59.43 397 TYR A C 1
ATOM 3258 O O . TYR A 1 421 ? 14.406 60.734 42.729 1.00 59.35 397 TYR A O 1
ATOM 3267 N N . SER A 1 422 ? 14.673 62.093 40.950 1.00 58.73 398 SER A N 1
ATOM 3268 C CA . SER A 1 422 ? 13.397 61.723 40.347 1.00 60.05 398 SER A CA 1
ATOM 3269 C C . SER A 1 422 ? 13.348 60.245 39.929 1.00 60.37 398 SER A C 1
ATOM 3270 O O . SER A 1 422 ? 12.269 59.682 39.761 1.00 62.04 398 SER A O 1
ATOM 3273 N N . TYR A 1 423 ? 14.509 59.624 39.764 1.00 57.84 399 TYR A N 1
ATOM 3274 C CA . TYR A 1 423 ? 14.559 58.214 39.413 1.00 57.76 399 TYR A CA 1
ATOM 3275 C C . TYR A 1 423 ? 14.575 57.352 40.670 1.00 57.12 399 TYR A C 1
ATOM 3276 O O . TYR A 1 423 ? 13.866 56.348 40.756 1.00 54.69 399 TYR A O 1
ATOM 3285 N N . LEU A 1 424 ? 15.427 57.737 41.616 1.00 56.97 400 LEU A N 1
ATOM 3286 C CA . LEU A 1 424 ? 15.555 57.049 42.890 1.00 58.36 400 LEU A CA 1
ATOM 3287 C C . LEU A 1 424 ? 14.220 56.904 43.618 1.00 61.30 400 LEU A C 1
ATOM 3288 O O . LEU A 1 424 ? 13.859 55.800 44.069 1.00 63.46 400 LEU A O 1
ATOM 3293 N N . TYR A 1 425 ? 13.456 57.995 43.709 1.00 61.42 401 TYR A N 1
ATOM 3294 C CA . TYR A 1 425 ? 12.263 57.946 44.531 1.00 60.95 401 TYR A CA 1
ATOM 3295 C C . TYR A 1 425 ? 11.171 57.062 43.934 1.00 60.76 401 TYR A C 1
ATOM 3296 O O . TYR A 1 425 ? 10.303 56.593 44.671 1.00 60.08 401 TYR A O 1
ATOM 3305 N N . GLU A 1 426 ? 11.203 56.822 42.621 1.00 60.47 402 GLU A N 1
ATOM 3306 C CA . GLU A 1 426 ? 10.205 55.918 42.032 1.00 61.10 402 GLU A CA 1
ATOM 3307 C C . GLU A 1 426 ? 10.654 54.467 41.937 1.00 60.22 402 GLU A C 1
ATOM 3308 O O . GLU A 1 426 ? 9.976 53.630 41.359 1.00 61.92 402 GLU A O 1
ATOM 3314 N N . GLN A 1 427 ? 11.794 54.183 42.550 1.00 61.62 403 GLN A N 1
ATOM 3315 C CA . GLN A 1 427 ? 12.269 52.825 42.729 1.00 62.86 403 GLN A CA 1
ATOM 3316 C C . GLN A 1 427 ? 11.968 52.433 44.162 1.00 63.93 403 GLN A C 1
ATOM 3317 O O . GLN A 1 427 ? 11.946 53.286 45.045 1.00 65.75 403 GLN A O 1
ATOM 3323 N N . ASP A 1 428 ? 11.771 51.145 44.408 1.00 64.90 404 ASP A N 1
ATOM 3324 C CA . ASP A 1 428 ? 11.582 50.685 45.776 1.00 66.62 404 ASP A CA 1
ATOM 3325 C C . ASP A 1 428 ? 12.908 50.688 46.547 1.00 65.81 404 ASP A C 1
ATOM 3326 O O . ASP A 1 428 ? 13.882 50.064 46.133 1.00 67.02 404 ASP A O 1
ATOM 3331 N N . GLY A 1 429 ? 12.937 51.458 47.631 1.00 65.66 405 GLY A N 1
ATOM 3332 C CA . GLY A 1 429 ? 14.004 51.420 48.621 1.00 66.18 405 GLY A CA 1
ATOM 3333 C C . GLY A 1 429 ? 15.360 52.006 48.306 1.00 67.19 405 GLY A C 1
ATOM 3334 O O . GLY A 1 429 ? 16.344 51.577 48.887 1.00 68.50 405 GLY A O 1
ATOM 3335 N N . LEU A 1 430 ? 15.440 52.983 47.409 1.00 68.75 406 LEU A N 1
ATOM 3336 C CA . LEU A 1 430 ? 16.745 53.610 47.105 1.00 69.17 406 LEU A CA 1
ATOM 3337 C C . LEU A 1 430 ? 16.930 54.954 47.792 1.00 70.91 406 LEU A C 1
ATOM 3338 O O . LEU A 1 430 ? 17.859 55.690 47.492 1.00 71.04 406 LEU A O 1
ATOM 3343 N N . ILE A 1 431 ? 16.021 55.285 48.700 1.00 74.81 407 ILE A N 1
ATOM 3344 C CA . ILE A 1 431 ? 16.223 56.412 49.600 1.00 76.79 407 ILE A CA 1
ATOM 3345 C C . ILE A 1 431 ? 16.233 55.841 51.007 1.00 78.37 407 ILE A C 1
ATOM 3346 O O . ILE A 1 431 ? 15.199 55.419 51.545 1.00 79.34 407 ILE A O 1
ATOM 3352 N N . ALA B 1 24 ? 52.848 101.354 70.072 1.00 85.33 0 ALA B N 1
ATOM 3353 C CA . ALA B 1 24 ? 53.632 100.429 69.202 1.00 85.50 0 ALA B CA 1
ATOM 3354 C C . ALA B 1 24 ? 52.860 100.024 67.942 1.00 85.74 0 ALA B C 1
ATOM 3355 O O . ALA B 1 24 ? 53.322 100.271 66.826 1.00 85.47 0 ALA B O 1
ATOM 3365 N N . LEU B 1 26 ? 48.873 99.630 65.739 1.00 79.29 2 LEU B N 1
ATOM 3366 C CA . LEU B 1 26 ? 47.798 100.528 65.285 1.00 75.88 2 LEU B CA 1
ATOM 3367 C C . LEU B 1 26 ? 46.694 100.855 66.290 1.00 73.18 2 LEU B C 1
ATOM 3368 O O . LEU B 1 26 ? 46.168 99.979 66.984 1.00 72.29 2 LEU B O 1
ATOM 3373 N N . ASP B 1 27 ? 46.347 102.140 66.325 1.00 70.08 3 ASP B N 1
ATOM 3374 C CA . ASP B 1 27 ? 45.273 102.668 67.152 1.00 66.60 3 ASP B CA 1
ATOM 3375 C C . ASP B 1 27 ? 44.053 102.928 66.262 1.00 64.11 3 ASP B C 1
ATOM 3376 O O . ASP B 1 27 ? 44.199 103.298 65.087 1.00 61.70 3 ASP B O 1
ATOM 3381 N N . PRO B 1 28 ? 42.845 102.679 66.802 1.00 62.19 4 PRO B N 1
ATOM 3382 C CA . PRO B 1 28 ? 41.594 103.045 66.150 1.00 60.26 4 PRO B CA 1
ATOM 3383 C C . PRO B 1 28 ? 41.671 104.405 65.463 1.00 57.59 4 PRO B C 1
ATOM 3384 O O . PRO B 1 28 ? 41.284 104.529 64.305 1.00 57.18 4 PRO B O 1
ATOM 3388 N N . LEU B 1 29 ? 42.182 105.406 66.175 1.00 55.18 5 LEU B N 1
ATOM 3389 C CA . LEU B 1 29 ? 42.270 106.760 65.640 1.00 53.95 5 LEU B CA 1
ATOM 3390 C C . LEU B 1 29 ? 43.241 106.910 64.470 1.00 53.03 5 LEU B C 1
ATOM 3391 O O . LEU B 1 29 ? 43.040 107.770 63.624 1.00 52.55 5 LEU B O 1
ATOM 3396 N N . ASP B 1 30 ? 44.280 106.078 64.417 1.00 53.31 6 ASP B N 1
ATOM 3397 C CA . ASP B 1 30 ? 45.203 106.066 63.272 1.00 53.82 6 ASP B CA 1
ATOM 3398 C C . ASP B 1 30 ? 44.477 105.700 61.980 1.00 53.75 6 ASP B C 1
ATOM 3399 O O . ASP B 1 30 ? 44.767 106.242 60.910 1.00 54.18 6 ASP B O 1
ATOM 3404 N N . ILE B 1 31 ? 43.523 104.785 62.091 1.00 52.68 7 ILE B N 1
ATOM 3405 C CA . ILE B 1 31 ? 42.774 104.319 60.935 1.00 53.12 7 ILE B CA 1
ATOM 3406 C C . ILE B 1 31 ? 41.646 105.291 60.539 1.00 54.54 7 ILE B C 1
ATOM 3407 O O . ILE B 1 31 ? 41.532 105.661 59.370 1.00 55.34 7 ILE B O 1
ATOM 3412 N N . LEU B 1 32 ? 40.836 105.714 61.509 1.00 54.62 8 LEU B N 1
ATOM 3413 C CA . LEU B 1 32 ? 39.691 106.590 61.238 1.00 55.76 8 LEU B CA 1
ATOM 3414 C C . LEU B 1 32 ? 40.081 107.992 60.778 1.00 56.22 8 LEU B C 1
ATOM 3415 O O . LEU B 1 32 ? 39.264 108.719 60.211 1.00 56.61 8 LEU B O 1
ATOM 3420 N N . THR B 1 33 ? 41.329 108.362 61.037 1.00 56.63 9 THR B N 1
ATOM 3421 C CA . THR B 1 33 ? 41.875 109.640 60.605 1.00 57.10 9 THR B CA 1
ATOM 3422 C C . THR B 1 33 ? 42.410 109.534 59.173 1.00 58.68 9 THR B C 1
ATOM 3423 O O . THR B 1 33 ? 42.318 110.490 58.398 1.00 58.94 9 THR B O 1
ATOM 3427 N N . ASN B 1 34 ? 42.946 108.360 58.830 1.00 59.31 10 ASN B N 1
ATOM 3428 C CA . ASN B 1 34 ? 43.564 108.120 57.529 1.00 59.88 10 ASN B CA 1
ATOM 3429 C C . ASN B 1 34 ? 42.763 107.112 56.703 1.00 60.82 10 ASN B C 1
ATOM 3430 O O . ASN B 1 34 ? 43.290 106.102 56.224 1.00 60.44 10 ASN B O 1
ATOM 3435 N N . ILE B 1 35 ? 41.482 107.413 56.533 1.00 61.49 11 ILE B N 1
ATOM 3436 C CA . ILE B 1 35 ? 40.553 106.537 55.840 1.00 62.43 11 ILE B CA 1
ATOM 3437 C C . ILE B 1 35 ? 40.820 106.450 54.326 1.00 63.63 11 ILE B C 1
ATOM 3438 O O . ILE B 1 35 ? 40.382 105.515 53.668 1.00 65.30 11 ILE B O 1
ATOM 3443 N N . ASP B 1 36 ? 41.565 107.409 53.790 1.00 64.89 12 ASP B N 1
ATOM 3444 C CA . ASP B 1 36 ? 41.886 107.432 52.366 1.00 66.16 12 ASP B CA 1
ATOM 3445 C C . ASP B 1 36 ? 43.041 106.491 52.032 1.00 66.17 12 ASP B C 1
ATOM 3446 O O . ASP B 1 36 ? 43.216 106.128 50.867 1.00 66.68 12 ASP B O 1
ATOM 3451 N N . ASP B 1 37 ? 43.831 106.119 53.044 1.00 65.89 13 ASP B N 1
ATOM 3452 C CA . ASP B 1 37 ? 45.018 105.256 52.861 1.00 65.45 13 ASP B CA 1
ATOM 3453 C C . ASP B 1 37 ? 44.675 103.767 52.861 1.00 64.30 13 ASP B C 1
ATOM 3454 O O . ASP B 1 37 ? 45.527 102.918 52.576 1.00 64.84 13 ASP B O 1
ATOM 3459 N N . VAL B 1 38 ? 43.425 103.477 53.204 1.00 62.18 14 VAL B N 1
ATOM 3460 C CA . VAL B 1 38 ? 42.886 102.128 53.316 1.00 60.48 14 VAL B CA 1
ATOM 3461 C C . VAL B 1 38 ? 42.694 101.456 51.944 1.00 60.47 14 VAL B C 1
ATOM 3462 O O . VAL B 1 38 ? 42.160 102.061 51.014 1.00 61.67 14 VAL B O 1
ATOM 3466 N N . LEU B 1 39 ? 43.154 100.212 51.824 1.00 60.19 15 LEU B N 1
ATOM 3467 C CA . LEU B 1 39 ? 43.058 99.449 50.572 1.00 59.97 15 LEU B CA 1
ATOM 3468 C C . LEU B 1 39 ? 42.802 97.955 50.825 1.00 60.07 15 LEU B C 1
ATOM 3469 O O . LEU B 1 39 ? 43.089 97.448 51.908 1.00 59.39 15 LEU B O 1
ATOM 3474 N N . PRO B 1 40 ? 42.244 97.245 49.832 1.00 60.30 16 PRO B N 1
ATOM 3475 C CA . PRO B 1 40 ? 42.113 95.818 50.060 1.00 61.95 16 PRO B CA 1
ATOM 3476 C C . PRO B 1 40 ? 43.335 95.026 49.595 1.00 62.93 16 PRO B C 1
ATOM 3477 O O . PRO B 1 40 ? 44.057 95.461 48.693 1.00 63.51 16 PRO B O 1
ATOM 3481 N N . TYR B 1 41 ? 43.571 93.880 50.226 1.00 63.85 17 TYR B N 1
ATOM 3482 C CA . TYR B 1 41 ? 44.541 92.905 49.710 1.00 65.92 17 TYR B CA 1
ATOM 3483 C C . TYR B 1 41 ? 43.779 91.692 49.216 1.00 66.04 17 TYR B C 1
ATOM 3484 O O . TYR B 1 41 ? 42.577 91.565 49.481 1.00 67.75 17 TYR B O 1
ATOM 3493 N N . TYR B 1 42 ? 44.466 90.810 48.495 1.00 65.22 18 TYR B N 1
ATOM 3494 C CA . TYR B 1 42 ? 43.829 89.622 47.945 1.00 64.54 18 TYR B CA 1
ATOM 3495 C C . TYR B 1 42 ? 44.699 88.389 48.125 1.00 64.63 18 TYR B C 1
ATOM 3496 O O . TYR B 1 42 ? 45.918 88.449 47.911 1.00 65.71 18 TYR B O 1
ATOM 3505 N N . GLN B 1 43 ? 44.073 87.280 48.522 1.00 62.72 19 GLN B N 1
ATOM 3506 C CA . GLN B 1 43 ? 44.757 85.995 48.600 1.00 60.52 19 GLN B CA 1
ATOM 3507 C C . GLN B 1 43 ? 44.060 84.944 47.746 1.00 61.29 19 GLN B C 1
ATOM 3508 O O . GLN B 1 43 ? 42.861 84.672 47.897 1.00 62.72 19 GLN B O 1
ATOM 3514 N N . ALA B 1 44 ? 44.839 84.352 46.853 1.00 61.37 20 ALA B N 1
ATOM 3515 C CA . ALA B 1 44 ? 44.351 83.379 45.887 1.00 60.75 20 ALA B CA 1
ATOM 3516 C C . ALA B 1 44 ? 43.942 82.067 46.528 1.00 60.88 20 ALA B C 1
ATOM 3517 O O . ALA B 1 44 ? 44.665 81.512 47.363 1.00 61.34 20 ALA B O 1
ATOM 3519 N N . ILE B 1 45 ? 42.774 81.587 46.116 1.00 61.00 21 ILE B N 1
ATOM 3520 C CA . ILE B 1 45 ? 42.261 80.268 46.485 1.00 60.76 21 ILE B CA 1
ATOM 3521 C C . ILE B 1 45 ? 42.416 79.344 45.260 1.00 61.29 21 ILE B C 1
ATOM 3522 O O . ILE B 1 45 ? 42.093 79.729 44.134 1.00 62.58 21 ILE B O 1
ATOM 3527 N N . PHE B 1 46 ? 42.949 78.147 45.484 1.00 61.59 22 PHE B N 1
ATOM 3528 C CA . PHE B 1 46 ? 43.262 77.210 44.401 1.00 61.57 22 PHE B CA 1
ATOM 3529 C C . PHE B 1 46 ? 42.399 75.971 44.485 1.00 63.49 22 PHE B C 1
ATOM 3530 O O . PHE B 1 46 ? 41.971 75.571 45.587 1.00 64.51 22 PHE B O 1
ATOM 3538 N N . SER B 1 47 ? 42.136 75.355 43.333 1.00 63.24 23 SER B N 1
ATOM 3539 C CA . SER B 1 47 ? 41.259 74.170 43.299 1.00 61.74 23 SER B CA 1
ATOM 3540 C C . SER B 1 47 ? 42.038 72.874 43.186 1.00 61.60 23 SER B C 1
ATOM 3541 O O . SER B 1 47 ? 43.176 72.867 42.704 1.00 63.29 23 SER B O 1
ATOM 3544 N N . ALA B 1 48 ? 41.443 71.782 43.651 1.00 60.41 24 ALA B N 1
ATOM 3545 C CA . ALA B 1 48 ? 42.046 70.481 43.459 1.00 62.32 24 ALA B CA 1
ATOM 3546 C C . ALA B 1 48 ? 41.819 70.042 42.000 1.00 63.86 24 ALA B C 1
ATOM 3547 O O . ALA B 1 48 ? 42.720 69.490 41.362 1.00 65.03 24 ALA B O 1
ATOM 3549 N N . GLU B 1 49 ? 40.624 70.332 41.490 1.00 63.27 25 GLU B N 1
ATOM 3550 C CA . GLU B 1 49 ? 40.183 69.971 40.141 1.00 65.05 25 GLU B CA 1
ATOM 3551 C C . GLU B 1 49 ? 41.139 70.348 39.022 1.00 63.45 25 GLU B C 1
ATOM 3552 O O . GLU B 1 49 ? 41.507 69.522 38.188 1.00 61.69 25 GLU B O 1
ATOM 3558 N N . GLU B 1 50 ? 41.483 71.624 38.984 1.00 62.95 26 GLU B N 1
ATOM 3559 C CA . GLU B 1 50 ? 42.277 72.162 37.894 1.00 63.65 26 GLU B CA 1
ATOM 3560 C C . GLU B 1 50 ? 43.581 72.803 38.379 1.00 63.15 26 GLU B C 1
ATOM 3561 O O . GLU B 1 50 ? 44.349 73.354 37.594 1.00 61.14 26 GLU B O 1
ATOM 3567 N N . GLN B 1 51 ? 43.825 72.687 39.681 1.00 63.12 27 GLN B N 1
ATOM 3568 C CA . GLN B 1 51 ? 44.955 73.323 40.340 1.00 63.68 27 GLN B CA 1
ATOM 3569 C C . GLN B 1 51 ? 45.182 74.769 39.849 1.00 64.54 27 GLN B C 1
ATOM 3570 O O . GLN B 1 51 ? 46.297 75.183 39.516 1.00 66.40 27 GLN B O 1
ATOM 3576 N N . LYS B 1 52 ? 44.093 75.532 39.818 1.00 64.04 28 LYS B N 1
ATOM 3577 C CA . LYS B 1 52 ? 44.143 76.911 39.383 1.00 65.28 28 LYS B CA 1
ATOM 3578 C C . LYS B 1 52 ? 43.456 77.875 40.338 1.00 64.61 28 LYS B C 1
ATOM 3579 O O . LYS B 1 52 ? 42.700 77.469 41.215 1.00 67.66 28 LYS B O 1
ATOM 3585 N N . VAL B 1 53 ? 43.756 79.154 40.161 1.00 63.86 29 VAL B N 1
ATOM 3586 C CA . VAL B 1 53 ? 43.145 80.227 40.925 1.00 64.08 29 VAL B CA 1
ATOM 3587 C C . VAL B 1 53 ? 41.642 80.213 40.670 1.00 64.22 29 VAL B C 1
ATOM 3588 O O . VAL B 1 53 ? 41.204 80.448 39.550 1.00 65.34 29 VAL B O 1
ATOM 3592 N N . VAL B 1 54 ? 40.859 79.922 41.703 1.00 64.93 30 VAL B N 1
ATOM 3593 C CA . VAL B 1 54 ? 39.408 79.842 41.547 1.00 65.88 30 VAL B CA 1
ATOM 3594 C C . VAL B 1 54 ? 38.705 81.138 41.991 1.00 66.43 30 VAL B C 1
ATOM 3595 O O . VAL B 1 54 ? 37.588 81.443 41.546 1.00 65.89 30 VAL B O 1
ATOM 3599 N N . GLY B 1 55 ? 39.381 81.888 42.863 1.00 66.64 31 GLY B N 1
ATOM 3600 C CA . GLY B 1 55 ? 38.880 83.160 43.405 1.00 67.05 31 GLY B CA 1
ATOM 3601 C C . GLY B 1 55 ? 39.891 83.804 44.353 1.00 67.28 31 GLY B C 1
ATOM 3602 O O . GLY B 1 55 ? 41.065 83.399 44.399 1.00 69.05 31 GLY B O 1
ATOM 3603 N N . TYR B 1 56 ? 39.448 84.810 45.102 1.00 64.49 32 TYR B N 1
ATOM 3604 C CA . TYR B 1 56 ? 40.324 85.530 46.031 1.00 63.37 32 TYR B CA 1
ATOM 3605 C C . TYR B 1 56 ? 39.597 85.888 47.315 1.00 62.99 32 TYR B C 1
ATOM 3606 O O . TYR B 1 56 ? 38.395 86.138 47.300 1.00 61.92 32 TYR B O 1
ATOM 3615 N N . GLU B 1 57 ? 40.317 85.916 48.429 1.00 63.86 33 GLU B N 1
ATOM 3616 C CA . GLU B 1 57 ? 39.735 86.458 49.653 1.00 65.95 33 GLU B CA 1
ATOM 3617 C C . GLU B 1 57 ? 40.133 87.939 49.687 1.00 65.61 33 GLU B C 1
ATOM 3618 O O . GLU B 1 57 ? 41.262 88.292 49.362 1.00 65.51 33 GLU B O 1
ATOM 3624 N N . VAL B 1 58 ? 39.179 88.796 50.025 1.00 65.53 34 VAL B N 1
ATOM 3625 C CA . VAL B 1 58 ? 39.421 90.222 50.137 1.00 64.42 34 VAL B CA 1
ATOM 3626 C C . VAL B 1 58 ? 39.789 90.501 51.589 1.00 65.13 34 VAL B C 1
ATOM 3627 O O . VAL B 1 58 ? 39.042 90.152 52.513 1.00 64.85 34 VAL B O 1
ATOM 3631 N N . LEU B 1 59 ? 40.944 91.119 51.792 1.00 64.34 35 LEU B N 1
ATOM 3632 C CA . LEU B 1 59 ? 41.428 91.361 53.142 1.00 63.70 35 LEU B CA 1
ATOM 3633 C C . LEU B 1 59 ? 41.677 92.849 53.356 1.00 63.68 35 LEU B C 1
ATOM 3634 O O . LEU B 1 59 ? 42.212 93.528 52.475 1.00 64.11 35 LEU B O 1
ATOM 3639 N N . GLY B 1 60 ? 41.280 93.342 54.528 1.00 62.81 36 GLY B N 1
ATOM 3640 C CA . GLY B 1 60 ? 41.494 94.736 54.906 1.00 62.34 36 GLY B CA 1
ATOM 3641 C C . GLY B 1 60 ? 42.949 95.055 55.200 1.00 61.92 36 GLY B C 1
ATOM 3642 O O . GLY B 1 60 ? 43.604 94.324 55.947 1.00 62.66 36 GLY B O 1
ATOM 3643 N N . ARG B 1 61 ? 43.443 96.138 54.590 1.00 60.23 37 ARG B N 1
ATOM 3644 C CA . ARG B 1 61 ? 44.812 96.650 54.761 1.00 59.35 37 ARG B CA 1
ATOM 3645 C C . ARG B 1 61 ? 44.832 98.182 54.901 1.00 59.71 37 ARG B C 1
ATOM 3646 O O . ARG B 1 61 ? 43.858 98.863 54.550 1.00 59.24 37 ARG B O 1
ATOM 3654 N N . ILE B 1 62 ? 45.946 98.715 55.409 1.00 59.48 38 ILE B N 1
ATOM 3655 C CA . ILE B 1 62 ? 46.182 100.168 55.474 1.00 57.95 38 ILE B CA 1
ATOM 3656 C C . ILE B 1 62 ? 47.666 100.505 55.338 1.00 58.60 38 ILE B C 1
ATOM 3657 O O . ILE B 1 62 ? 48.520 99.902 56.004 1.00 57.32 38 ILE B O 1
ATOM 3662 N N . LEU B 1 63 ? 47.955 101.472 54.466 1.00 59.55 39 LEU B N 1
ATOM 3663 C CA . LEU B 1 63 ? 49.300 102.012 54.301 1.00 60.08 39 LEU B CA 1
ATOM 3664 C C . LEU B 1 63 ? 49.507 103.107 55.343 1.00 60.25 39 LEU B C 1
ATOM 3665 O O . LEU B 1 63 ? 48.940 104.196 55.240 1.00 61.32 39 LEU B O 1
ATOM 3670 N N . ALA B 1 64 ? 50.302 102.800 56.360 1.00 60.78 40 ALA B N 1
ATOM 3671 C CA . ALA B 1 64 ? 50.597 103.756 57.414 1.00 61.47 40 ALA B CA 1
ATOM 3672 C C . ALA B 1 64 ? 52.098 103.820 57.630 1.00 63.23 40 ALA B C 1
ATOM 3673 O O . ALA B 1 64 ? 52.761 102.784 57.735 1.00 62.80 40 ALA B O 1
ATOM 3675 N N . ASP B 1 65 ? 52.620 105.046 57.692 1.00 64.82 41 ASP B N 1
ATOM 3676 C CA . ASP B 1 65 ? 54.046 105.291 57.862 1.00 66.21 41 ASP B CA 1
ATOM 3677 C C . ASP B 1 65 ? 54.866 104.387 56.940 1.00 67.40 41 ASP B C 1
ATOM 3678 O O . ASP B 1 65 ? 55.686 103.578 57.393 1.00 66.49 41 ASP B O 1
ATOM 3683 N N . SER B 1 66 ? 54.594 104.528 55.641 1.00 69.24 42 SER B N 1
ATOM 3684 C CA . SER B 1 66 ? 55.289 103.809 54.567 1.00 71.70 42 SER B CA 1
ATOM 3685 C C . SER B 1 66 ? 55.261 102.293 54.736 1.00 72.20 42 SER B C 1
ATOM 3686 O O . SER B 1 66 ? 56.124 101.585 54.214 1.00 73.21 42 SER B O 1
ATOM 3689 N N . GLU B 1 67 ? 54.261 101.804 55.463 1.00 73.05 43 GLU B N 1
ATOM 3690 C CA . GLU B 1 67 ? 54.108 100.375 55.722 1.00 73.11 43 GLU B CA 1
ATOM 3691 C C . GLU B 1 67 ? 52.664 99.925 55.589 1.00 72.68 43 GLU B C 1
ATOM 3692 O O . GLU B 1 67 ? 51.757 100.525 56.172 1.00 72.45 43 GLU B O 1
ATOM 3698 N N . ILE B 1 68 ? 52.470 98.866 54.808 1.00 72.27 44 ILE B N 1
ATOM 3699 C CA . ILE B 1 68 ? 51.169 98.240 54.646 1.00 71.64 44 ILE B CA 1
ATOM 3700 C C . ILE B 1 68 ? 50.977 97.272 55.807 1.00 71.10 44 ILE B C 1
ATOM 3701 O O . ILE B 1 68 ? 51.732 96.312 55.948 1.00 70.96 44 ILE B O 1
ATOM 3706 N N . GLN B 1 69 ? 49.984 97.556 56.649 1.00 71.04 45 GLN B N 1
ATOM 3707 C CA . GLN B 1 69 ? 49.716 96.762 57.847 1.00 71.59 45 GLN B CA 1
ATOM 3708 C C . GLN B 1 69 ? 48.253 96.289 57.908 1.00 72.13 45 GLN B C 1
ATOM 3709 O O . GLN B 1 69 ? 47.407 96.790 57.161 1.00 72.69 45 GLN B O 1
ATOM 3715 N N . SER B 1 70 ? 47.961 95.340 58.804 1.00 71.99 46 SER B N 1
ATOM 3716 C CA . SER B 1 70 ? 46.647 94.676 58.849 1.00 71.93 46 SER B CA 1
ATOM 3717 C C . SER B 1 70 ? 45.559 95.360 59.681 1.00 70.29 46 SER B C 1
ATOM 3718 O O . SER B 1 70 ? 45.781 95.769 60.828 1.00 69.71 46 SER B O 1
ATOM 3721 N N . LEU B 1 71 ? 44.372 95.436 59.089 1.00 67.98 47 LEU B N 1
ATOM 3722 C CA . LEU B 1 71 ? 43.187 95.940 59.765 1.00 66.88 47 LEU B CA 1
ATOM 3723 C C . LEU B 1 71 ? 42.464 94.809 60.496 1.00 66.67 47 LEU B C 1
ATOM 3724 O O . LEU B 1 71 ? 41.362 95.004 61.010 1.00 66.42 47 LEU B O 1
ATOM 3729 N N . GLY B 1 72 ? 43.093 93.632 60.531 1.00 66.50 48 GLY B N 1
ATOM 3730 C CA . GLY B 1 72 ? 42.551 92.451 61.204 1.00 65.27 48 GLY B CA 1
ATOM 3731 C C . GLY B 1 72 ? 42.021 92.697 62.607 1.00 65.75 48 GLY B C 1
ATOM 3732 O O . GLY B 1 72 ? 40.834 92.468 62.863 1.00 66.14 48 GLY B O 1
ATOM 3733 N N . PRO B 1 73 ? 42.894 93.153 63.533 1.00 65.61 49 PRO B N 1
ATOM 3734 C CA . PRO B 1 73 ? 42.465 93.427 64.906 1.00 65.08 49 PRO B CA 1
ATOM 3735 C C . PRO B 1 73 ? 41.406 94.525 64.999 1.00 65.07 49 PRO B C 1
ATOM 3736 O O . PRO B 1 73 ? 40.487 94.414 65.813 1.00 65.34 49 PRO B O 1
ATOM 3740 N N . PHE B 1 74 ? 41.538 95.566 64.174 1.00 64.98 50 PHE B N 1
ATOM 3741 C CA . PHE B 1 74 ? 40.586 96.683 64.155 1.00 65.23 50 PHE B CA 1
ATOM 3742 C C . PHE B 1 74 ? 39.148 96.189 64.004 1.00 67.04 50 PHE B C 1
ATOM 3743 O O . PHE B 1 74 ? 38.253 96.643 64.726 1.00 67.68 50 PHE B O 1
ATOM 3751 N N . PHE B 1 75 ? 38.942 95.256 63.075 1.00 67.92 51 PHE B N 1
ATOM 3752 C CA . PHE B 1 75 ? 37.625 94.684 62.829 1.00 69.62 51 PHE B CA 1
ATOM 3753 C C . PHE B 1 75 ? 37.237 93.671 63.902 1.00 71.05 51 PHE B C 1
ATOM 3754 O O . PHE B 1 75 ? 36.062 93.331 64.045 1.00 71.67 51 PHE B O 1
ATOM 3762 N N . LEU B 1 76 ? 38.226 93.195 64.653 1.00 72.28 52 LEU B N 1
ATOM 3763 C CA . LEU B 1 76 ? 37.983 92.210 65.700 1.00 73.35 52 LEU B CA 1
ATOM 3764 C C . LEU B 1 76 ? 38.061 92.844 67.086 1.00 73.27 52 LEU B C 1
ATOM 3765 O O . LEU B 1 76 ? 38.225 92.141 68.082 1.00 73.53 52 LEU B O 1
ATOM 3770 N N . ASP B 1 77 ? 37.947 94.168 67.142 1.00 73.72 53 ASP B N 1
ATOM 3771 C CA . ASP B 1 77 ? 38.003 94.898 68.407 1.00 74.98 53 ASP B CA 1
ATOM 3772 C C . ASP B 1 77 ? 36.615 95.379 68.820 1.00 75.58 53 ASP B C 1
ATOM 3773 O O . ASP B 1 77 ? 35.910 96.017 68.035 1.00 75.67 53 ASP B O 1
ATOM 3778 N N . ALA B 1 78 ? 36.240 95.084 70.061 1.00 76.38 54 ALA B N 1
ATOM 3779 C CA . ALA B 1 78 ? 34.915 95.425 70.584 1.00 76.87 54 ALA B CA 1
ATOM 3780 C C . ALA B 1 78 ? 34.821 96.839 71.167 1.00 77.40 54 ALA B C 1
ATOM 3781 O O . ALA B 1 78 ? 33.725 97.319 71.477 1.00 77.68 54 ALA B O 1
ATOM 3783 N N . GLY B 1 79 ? 35.966 97.500 71.316 1.00 77.47 55 GLY B N 1
ATOM 3784 C CA . GLY B 1 79 ? 36.000 98.864 71.837 1.00 77.26 55 GLY B CA 1
ATOM 3785 C C . GLY B 1 79 ? 35.581 99.885 70.797 1.00 77.40 55 GLY B C 1
ATOM 3786 O O . GLY B 1 79 ? 35.177 100.996 71.139 1.00 77.09 55 GLY B O 1
ATOM 3787 N N . ILE B 1 80 ? 35.669 99.497 69.525 1.00 78.06 56 ILE B N 1
ATOM 3788 C CA . ILE B 1 80 ? 35.373 100.388 68.401 1.00 78.22 56 ILE B CA 1
ATOM 3789 C C . ILE B 1 80 ? 33.876 100.444 68.109 1.00 77.85 56 ILE B C 1
ATOM 3790 O O . ILE B 1 80 ? 33.249 99.402 67.887 1.00 78.17 56 ILE B O 1
ATOM 3795 N N . PRO B 1 81 ? 33.299 101.660 68.131 1.00 77.10 57 PRO B N 1
ATOM 3796 C CA . PRO B 1 81 ? 31.922 101.919 67.707 1.00 76.57 57 PRO B CA 1
ATOM 3797 C C . PRO B 1 81 ? 31.650 101.368 66.303 1.00 76.42 57 PRO B C 1
ATOM 3798 O O . PRO B 1 81 ? 32.425 101.617 65.374 1.00 75.54 57 PRO B O 1
ATOM 3802 N N . GLU B 1 82 ? 30.548 100.630 66.176 1.00 76.16 58 GLU B N 1
ATOM 3803 C CA . GLU B 1 82 ? 30.185 99.892 64.956 1.00 75.85 58 GLU B CA 1
ATOM 3804 C C . GLU B 1 82 ? 29.959 100.724 63.688 1.00 75.54 58 GLU B C 1
ATOM 3805 O O . GLU B 1 82 ? 30.197 100.233 62.584 1.00 74.34 58 GLU B O 1
ATOM 3811 N N . GLU B 1 83 ? 29.489 101.962 63.842 1.00 75.96 59 GLU B N 1
ATOM 3812 C CA . GLU B 1 83 ? 29.224 102.824 62.685 1.00 76.32 59 GLU B CA 1
ATOM 3813 C C . GLU B 1 83 ? 30.508 103.130 61.918 1.00 75.88 59 GLU B C 1
ATOM 3814 O O . GLU B 1 83 ? 30.497 103.213 60.688 1.00 76.31 59 GLU B O 1
ATOM 3820 N N . TYR B 1 84 ? 31.608 103.273 62.655 1.00 75.09 60 TYR B N 1
ATOM 3821 C CA . TYR B 1 84 ? 32.903 103.573 62.066 1.00 74.21 60 TYR B CA 1
ATOM 3822 C C . TYR B 1 84 ? 33.498 102.354 61.371 1.00 74.19 60 TYR B C 1
ATOM 3823 O O . TYR B 1 84 ? 34.274 102.494 60.423 1.00 74.48 60 TYR B O 1
ATOM 3832 N N . LYS B 1 85 ? 33.128 101.163 61.840 1.00 73.40 61 LYS B N 1
ATOM 3833 C CA . LYS B 1 85 ? 33.550 99.925 61.196 1.00 73.08 61 LYS B CA 1
ATOM 3834 C C . LYS B 1 85 ? 32.952 99.811 59.802 1.00 73.23 61 LYS B C 1
ATOM 3835 O O . LYS B 1 85 ? 33.684 99.573 58.843 1.00 74.10 61 LYS B O 1
ATOM 3841 N N . LEU B 1 86 ? 31.633 99.993 59.690 1.00 73.13 62 LEU B N 1
ATOM 3842 C CA . LEU B 1 86 ? 30.944 99.927 58.396 1.00 73.35 62 LEU B CA 1
ATOM 3843 C C . LEU B 1 86 ? 31.517 100.868 57.359 1.00 73.42 62 LEU B C 1
ATOM 3844 O O . LEU B 1 86 ? 31.654 100.491 56.195 1.00 74.03 62 LEU B O 1
ATOM 3849 N N . GLU B 1 87 ? 31.842 102.090 57.780 1.00 72.56 63 GLU B N 1
ATOM 3850 C CA . GLU B 1 87 ? 32.435 103.082 56.883 1.00 72.52 63 GLU B CA 1
ATOM 3851 C C . GLU B 1 87 ? 33.807 102.631 56.356 1.00 71.25 63 GLU B C 1
ATOM 3852 O O . GLU B 1 87 ? 34.177 102.949 55.227 1.00 71.66 63 GLU B O 1
ATOM 3858 N N . VAL B 1 88 ? 34.549 101.886 57.171 1.00 69.51 64 VAL B N 1
ATOM 3859 C CA . VAL B 1 88 ? 35.843 101.358 56.755 1.00 68.25 64 VAL B CA 1
ATOM 3860 C C . VAL B 1 88 ? 35.663 100.172 55.788 1.00 68.64 64 VAL B C 1
ATOM 3861 O O . VAL B 1 88 ? 36.262 100.129 54.702 1.00 68.76 64 VAL B O 1
ATOM 3865 N N . ASP B 1 89 ? 34.825 99.223 56.194 1.00 67.65 65 ASP B N 1
ATOM 3866 C CA . ASP B 1 89 ? 34.551 98.031 55.411 1.00 67.55 65 ASP B CA 1
ATOM 3867 C C . ASP B 1 89 ? 33.955 98.422 54.068 1.00 67.08 65 ASP B C 1
ATOM 3868 O O . ASP B 1 89 ? 34.296 97.840 53.044 1.00 66.99 65 ASP B O 1
ATOM 3873 N N . ASN B 1 90 ? 33.075 99.422 54.083 1.00 67.41 66 ASN B N 1
ATOM 3874 C CA . ASN B 1 90 ? 32.435 99.918 52.872 1.00 67.89 66 ASN B CA 1
ATOM 3875 C C . ASN B 1 90 ? 33.453 100.327 51.812 1.00 67.94 66 ASN B C 1
ATOM 3876 O O . ASN B 1 90 ? 33.328 99.929 50.653 1.00 68.02 66 ASN B O 1
ATOM 3881 N N . ARG B 1 91 ? 34.463 101.100 52.220 1.00 67.24 67 ARG B N 1
ATOM 3882 C CA . ARG B 1 91 ? 35.533 101.543 51.322 1.00 67.35 67 ARG B CA 1
ATOM 3883 C C . ARG B 1 91 ? 36.357 100.400 50.741 1.00 67.47 67 ARG B C 1
ATOM 3884 O O . ARG B 1 91 ? 36.660 100.394 49.547 1.00 68.26 67 ARG B O 1
ATOM 3892 N N . ILE B 1 92 ? 36.707 99.432 51.581 1.00 66.35 68 ILE B N 1
ATOM 3893 C CA . ILE B 1 92 ? 37.489 98.283 51.138 1.00 65.78 68 ILE B CA 1
ATOM 3894 C C . ILE B 1 92 ? 36.723 97.452 50.109 1.00 65.69 68 ILE B C 1
ATOM 3895 O O . ILE B 1 92 ? 37.285 97.048 49.082 1.00 65.18 68 ILE B O 1
ATOM 3900 N N . ILE B 1 93 ? 35.441 97.211 50.384 1.00 64.71 69 ILE B N 1
ATOM 3901 C CA . ILE B 1 93 ? 34.615 96.390 49.511 1.00 63.91 69 ILE B CA 1
ATOM 3902 C C . ILE B 1 93 ? 34.457 97.076 48.152 1.00 63.58 69 ILE B C 1
ATOM 3903 O O . ILE B 1 93 ? 34.657 96.443 47.110 1.00 64.26 69 ILE B O 1
ATOM 3908 N N . ARG B 1 94 ? 34.129 98.367 48.164 1.00 62.27 70 ARG B N 1
ATOM 3909 C CA . ARG B 1 94 ? 33.920 99.105 46.917 1.00 62.56 70 ARG B CA 1
ATOM 3910 C C . ARG B 1 94 ? 35.159 99.082 46.021 1.00 62.97 70 ARG B C 1
ATOM 3911 O O . ARG B 1 94 ? 35.040 99.076 44.791 1.00 62.56 70 ARG B O 1
ATOM 3919 N N . GLN B 1 95 ? 36.337 99.089 46.644 1.00 61.70 71 GLN B N 1
ATOM 3920 C CA . GLN B 1 95 ? 37.592 99.022 45.914 1.00 62.20 71 GLN B CA 1
ATOM 3921 C C . GLN B 1 95 ? 37.784 97.625 45.344 1.00 61.79 71 GLN B C 1
ATOM 3922 O O . GLN B 1 95 ? 38.045 97.469 44.150 1.00 61.54 71 GLN B O 1
ATOM 3928 N N . ALA B 1 96 ? 37.645 96.619 46.205 1.00 61.28 72 ALA B N 1
ATOM 3929 C CA . ALA B 1 96 ? 37.719 95.228 45.789 1.00 61.24 72 ALA B CA 1
ATOM 3930 C C . ALA B 1 96 ? 36.847 94.991 44.563 1.00 61.95 72 ALA B C 1
ATOM 3931 O O . ALA B 1 96 ? 37.338 94.600 43.511 1.00 62.99 72 ALA B O 1
ATOM 3933 N N . LEU B 1 97 ? 35.556 95.267 44.689 1.00 62.33 73 LEU B N 1
ATOM 3934 C CA . LEU B 1 97 ? 34.623 94.971 43.611 1.00 62.90 73 LEU B CA 1
ATOM 3935 C C . LEU B 1 97 ? 34.913 95.757 42.328 1.00 63.67 73 LEU B C 1
ATOM 3936 O O . LEU B 1 97 ? 34.599 95.288 41.225 1.00 63.59 73 LEU B O 1
ATOM 3941 N N . ASP B 1 98 ? 35.517 96.940 42.474 1.00 63.19 74 ASP B N 1
ATOM 3942 C CA . ASP B 1 98 ? 35.999 97.710 41.327 1.00 62.21 74 ASP B CA 1
ATOM 3943 C C . ASP B 1 98 ? 37.117 96.952 40.606 1.00 63.17 74 ASP B C 1
ATOM 3944 O O . ASP B 1 98 ? 37.182 96.952 39.375 1.00 63.31 74 ASP B O 1
ATOM 3949 N N . ARG B 1 99 ? 37.987 96.295 41.375 1.00 63.44 75 ARG B N 1
ATOM 3950 C CA . ARG B 1 99 ? 39.075 95.508 40.800 1.00 64.98 75 ARG B CA 1
ATOM 3951 C C . ARG B 1 99 ? 38.497 94.319 40.030 1.00 65.54 75 ARG B C 1
ATOM 3952 O O . ARG B 1 99 ? 38.929 94.034 38.910 1.00 67.07 75 ARG B O 1
ATOM 3960 N N . PHE B 1 100 ? 37.516 93.646 40.630 1.00 65.25 76 PHE B N 1
ATOM 3961 C CA . PHE B 1 100 ? 36.845 92.512 40.001 1.00 65.69 76 PHE B CA 1
ATOM 3962 C C . PHE B 1 100 ? 36.146 92.860 38.684 1.00 65.73 76 PHE B C 1
ATOM 3963 O O . PHE B 1 100 ? 36.139 92.049 37.761 1.00 66.24 76 PHE B O 1
ATOM 3971 N N . LEU B 1 101 ? 35.570 94.058 38.589 1.00 66.04 77 LEU B N 1
ATOM 3972 C CA . LEU B 1 101 ? 34.874 94.472 37.362 1.00 66.35 77 LEU B CA 1
ATOM 3973 C C . LEU B 1 101 ? 35.746 94.409 36.116 1.00 66.75 77 LEU B C 1
ATOM 3974 O O . LEU B 1 101 ? 35.268 94.092 35.031 1.00 64.92 77 LEU B O 1
ATOM 3979 N N . GLU B 1 102 ? 37.028 94.700 36.294 1.00 69.07 78 GLU B N 1
ATOM 3980 C CA . GLU B 1 102 ? 37.988 94.734 35.201 1.00 70.59 78 GLU B CA 1
ATOM 3981 C C . GLU B 1 102 ? 38.912 93.527 35.256 1.00 71.08 78 GLU B C 1
ATOM 3982 O O . GLU B 1 102 ? 40.112 93.644 34.988 1.00 72.66 78 GLU B O 1
ATOM 3988 N N . ALA B 1 103 ? 38.342 92.372 35.609 1.00 69.98 79 ALA B N 1
ATOM 3989 C CA . ALA B 1 103 ? 39.070 91.104 35.659 1.00 69.33 79 ALA B CA 1
ATOM 3990 C C . ALA B 1 103 ? 38.199 89.935 35.165 1.00 69.91 79 ALA B C 1
ATOM 3991 O O . ALA B 1 103 ? 37.071 90.148 34.700 1.00 68.30 79 ALA B O 1
ATOM 3993 N N . ASP B 1 104 ? 38.729 88.710 35.273 1.00 70.24 80 ASP B N 1
ATOM 3994 C CA . ASP B 1 104 ? 38.050 87.497 34.802 1.00 70.23 80 ASP B CA 1
ATOM 3995 C C . ASP B 1 104 ? 36.701 87.243 35.487 1.00 69.85 80 ASP B C 1
ATOM 3996 O O . ASP B 1 104 ? 36.627 86.942 36.681 1.00 70.21 80 ASP B O 1
ATOM 4001 N N . SER B 1 105 ? 35.645 87.343 34.685 1.00 69.20 81 SER B N 1
ATOM 4002 C CA . SER B 1 105 ? 34.251 87.288 35.130 1.00 68.10 81 SER B CA 1
ATOM 4003 C C . SER B 1 105 ? 33.732 85.986 35.761 1.00 67.36 81 SER B C 1
ATOM 4004 O O . SER B 1 105 ? 32.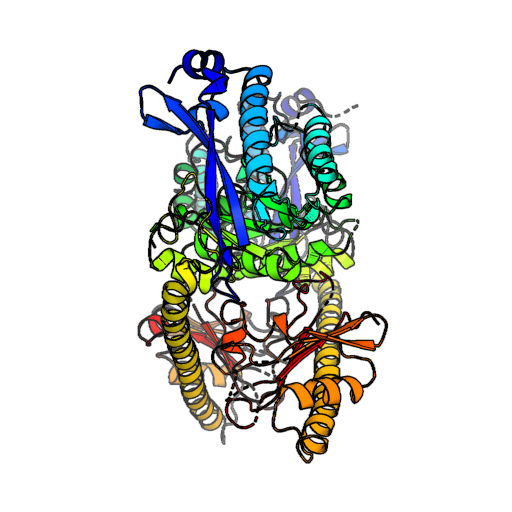536 85.885 36.031 1.00 68.36 81 SER B O 1
ATOM 4007 N N . ASP B 1 106 ? 34.582 84.985 35.983 1.00 64.84 82 ASP B N 1
ATOM 4008 C CA . ASP B 1 106 ? 34.103 83.754 36.650 1.00 63.97 82 ASP B CA 1
ATOM 4009 C C . ASP B 1 106 ? 34.737 83.544 38.025 1.00 62.37 82 ASP B C 1
ATOM 4010 O O . ASP B 1 106 ? 34.445 82.560 38.716 1.00 62.97 82 ASP B O 1
ATOM 4015 N N . LEU B 1 107 ? 35.612 84.471 38.402 1.00 59.61 83 LEU B N 1
ATOM 4016 C CA . LEU B 1 107 ? 36.275 84.442 39.690 1.00 56.95 83 LEU B CA 1
ATOM 4017 C C . LEU B 1 107 ? 35.277 84.514 40.851 1.00 56.25 83 LEU B C 1
ATOM 4018 O O . LEU B 1 107 ? 34.329 85.317 40.822 1.00 54.00 83 LEU B O 1
ATOM 4023 N N . LEU B 1 108 ? 35.495 83.676 41.864 1.00 54.17 84 LEU B N 1
ATOM 4024 C CA . LEU B 1 108 ? 34.725 83.763 43.105 1.00 54.28 84 LEU B CA 1
ATOM 4025 C C . LEU B 1 108 ? 35.282 84.880 43.995 1.00 54.24 84 LEU B C 1
ATOM 4026 O O . LEU B 1 108 ? 36.490 85.127 44.024 1.00 55.47 84 LEU B O 1
ATOM 4031 N N . ILE B 1 109 ? 34.392 85.555 44.707 1.00 54.17 85 ILE B N 1
ATOM 4032 C CA . ILE B 1 109 ? 34.748 86.675 45.585 1.00 54.15 85 ILE B CA 1
ATOM 4033 C C . ILE B 1 109 ? 34.475 86.288 47.048 1.00 54.42 85 ILE B C 1
ATOM 4034 O O . ILE B 1 109 ? 33.317 86.217 47.472 1.00 53.63 85 ILE B O 1
ATOM 4039 N N . PHE B 1 110 ? 35.531 86.018 47.807 1.00 55.12 86 PHE B N 1
ATOM 4040 C CA . PHE B 1 110 ? 35.383 85.616 49.207 1.00 57.40 86 PHE B CA 1
ATOM 4041 C C . PHE B 1 110 ? 35.467 86.834 50.119 1.00 59.77 86 PHE B C 1
ATOM 4042 O O . PHE B 1 110 ? 36.487 87.535 50.156 1.00 58.85 86 PHE B O 1
ATOM 4058 N N . ASN B 1 112 ? 34.542 88.371 54.129 1.00 67.15 88 ASN B N 1
ATOM 4059 C CA . ASN B 1 112 ? 34.085 88.203 55.499 1.00 68.70 88 ASN B CA 1
ATOM 4060 C C . ASN B 1 112 ? 33.024 89.238 55.828 1.00 68.13 88 ASN B C 1
ATOM 4061 O O . ASN B 1 112 ? 33.159 90.412 55.483 1.00 68.11 88 ASN B O 1
ATOM 4066 N N . GLN B 1 113 ? 31.957 88.790 56.474 1.00 67.76 89 GLN B N 1
ATOM 4067 C CA . GLN B 1 113 ? 30.948 89.694 56.992 1.00 68.46 89 GLN B CA 1
ATOM 4068 C C . GLN B 1 113 ? 30.525 89.252 58.385 1.00 68.22 89 GLN B C 1
ATOM 4069 O O . GLN B 1 113 ? 30.344 88.066 58.645 1.00 68.40 89 GLN B O 1
ATOM 4075 N N . ASP B 1 114 ? 30.404 90.215 59.285 1.00 69.34 90 ASP B N 1
ATOM 4076 C CA . ASP B 1 114 ? 29.909 89.950 60.625 1.00 70.64 90 ASP B CA 1
ATOM 4077 C C . ASP B 1 114 ? 28.385 89.881 60.574 1.00 71.06 90 ASP B C 1
ATOM 4078 O O . ASP B 1 114 ? 27.727 90.866 60.234 1.00 70.90 90 ASP B O 1
ATOM 4083 N N . ALA B 1 115 ? 27.838 88.713 60.905 1.00 71.91 91 ALA B N 1
ATOM 4084 C CA . ALA B 1 115 ? 26.389 88.487 60.892 1.00 72.29 91 ALA B CA 1
ATOM 4085 C C . ALA B 1 115 ? 25.659 89.326 61.936 1.00 72.56 91 ALA B C 1
ATOM 4086 O O . ALA B 1 115 ? 24.499 89.687 61.738 1.00 72.57 91 ALA B O 1
ATOM 4088 N N . ASN B 1 116 ? 26.340 89.629 63.040 1.00 73.01 92 ASN B N 1
ATOM 4089 C CA . ASN B 1 116 ? 25.793 90.521 64.064 1.00 73.86 92 ASN B CA 1
ATOM 4090 C C . ASN B 1 116 ? 25.659 91.942 63.528 1.00 73.85 92 ASN B C 1
ATOM 4091 O O . ASN B 1 116 ? 24.678 92.634 63.807 1.00 74.72 92 ASN B O 1
ATOM 4096 N N . LEU B 1 117 ? 26.655 92.364 62.756 1.00 74.08 93 LEU B N 1
ATOM 4097 C CA . LEU B 1 117 ? 26.677 93.692 62.156 1.00 74.96 93 LEU B CA 1
ATOM 4098 C C . LEU B 1 117 ? 25.729 93.753 60.962 1.00 74.81 93 LEU B C 1
ATOM 4099 O O . LEU B 1 117 ? 25.049 94.759 60.744 1.00 74.86 93 LEU B O 1
ATOM 4104 N N . LEU B 1 118 ? 25.692 92.659 60.206 1.00 74.85 94 LEU B N 1
ATOM 4105 C CA . LEU B 1 118 ? 24.870 92.533 59.004 1.00 75.01 94 LEU B CA 1
ATOM 4106 C C . LEU B 1 118 ? 23.373 92.569 59.313 1.00 75.38 94 LEU B C 1
ATOM 4107 O O . LEU B 1 118 ? 22.574 93.005 58.482 1.00 75.45 94 LEU B O 1
ATOM 4120 N N . LEU B 1 120 ? 21.781 94.368 61.550 1.00 71.73 96 LEU B N 1
ATOM 4121 C CA . LEU B 1 120 ? 21.279 95.695 61.928 1.00 70.25 96 LEU B CA 1
ATOM 4122 C C . LEU B 1 120 ? 20.191 96.251 61.000 1.00 70.12 96 LEU B C 1
ATOM 4123 O O . LEU B 1 120 ? 19.432 97.141 61.395 1.00 70.95 96 LEU B O 1
ATOM 4128 N N . ASP B 1 121 ? 20.119 95.726 59.779 1.00 69.56 97 ASP B N 1
ATOM 4129 C CA . ASP B 1 121 ? 19.109 96.140 58.806 1.00 69.41 97 ASP B CA 1
ATOM 4130 C C . ASP B 1 121 ? 18.597 94.945 57.998 1.00 69.94 97 ASP B C 1
ATOM 4131 O O . ASP B 1 121 ? 18.101 95.105 56.879 1.00 70.29 97 ASP B O 1
ATOM 4136 N N . HIS B 1 122 ? 18.720 93.753 58.580 1.00 70.64 98 HIS B N 1
ATOM 4137 C CA . HIS B 1 122 ? 18.383 92.481 57.919 1.00 71.50 98 HIS B CA 1
ATOM 4138 C C . HIS B 1 122 ? 19.213 92.212 56.651 1.00 71.76 98 HIS B C 1
ATOM 4139 O O . HIS B 1 122 ? 18.797 91.442 55.778 1.00 71.47 98 HIS B O 1
ATOM 4146 N N . GLY B 1 123 ? 20.385 92.849 56.573 1.00 72.00 99 GLY B N 1
ATOM 4147 C CA . GLY B 1 123 ? 21.315 92.693 55.449 1.00 71.30 99 GLY B CA 1
ATOM 4148 C C . GLY B 1 123 ? 20.899 93.378 54.158 1.00 70.68 99 GLY B C 1
ATOM 4149 O O . GLY B 1 123 ? 21.465 93.090 53.099 1.00 70.30 99 GLY B O 1
ATOM 4150 N N . GLU B 1 124 ? 19.919 94.283 54.245 1.00 69.63 100 GLU B N 1
ATOM 4151 C CA . GLU B 1 124 ? 19.382 94.979 53.071 1.00 68.86 100 GLU B CA 1
ATOM 4152 C C . GLU B 1 124 ? 20.410 95.831 52.344 1.00 68.07 100 GLU B C 1
ATOM 4153 O O . GLU B 1 124 ? 20.648 95.628 51.153 1.00 68.41 100 GLU B O 1
ATOM 4159 N N . SER B 1 125 ? 21.010 96.783 53.058 1.00 66.92 101 SER B N 1
ATOM 4160 C CA . SER B 1 125 ? 22.015 97.668 52.469 1.00 65.57 101 SER B CA 1
ATOM 4161 C C . SER B 1 125 ? 23.169 96.879 51.854 1.00 64.94 101 SER B C 1
ATOM 4162 O O . SER B 1 125 ? 23.698 97.260 50.811 1.00 66.29 101 SER B O 1
ATOM 4165 N N . PHE B 1 126 ? 23.543 95.772 52.487 1.00 62.80 102 PHE B N 1
ATOM 4166 C CA . PHE B 1 126 ? 24.586 94.923 51.935 1.00 61.09 102 PHE B CA 1
ATOM 4167 C C . PHE B 1 126 ? 24.113 94.223 50.662 1.00 61.12 102 PHE B C 1
ATOM 4168 O O . PHE B 1 126 ? 24.840 94.177 49.667 1.00 62.15 102 PHE B O 1
ATOM 4176 N N . LEU B 1 127 ? 22.899 93.680 50.695 1.00 60.61 103 LEU B N 1
ATOM 4177 C CA . LEU B 1 127 ? 22.319 93.058 49.512 1.00 60.06 103 LEU B CA 1
ATOM 4178 C C . LEU B 1 127 ? 22.198 94.080 48.382 1.00 60.24 103 LEU B C 1
ATOM 4179 O O . LEU B 1 127 ? 22.458 93.761 47.223 1.00 60.68 103 LEU B O 1
ATOM 4184 N N . GLU B 1 128 ? 21.808 95.303 48.733 1.00 59.38 104 GLU B N 1
ATOM 4185 C CA . GLU B 1 128 ? 21.714 96.401 47.775 1.00 59.25 104 GLU B CA 1
ATOM 4186 C C . GLU B 1 128 ? 23.052 96.681 47.118 1.00 58.61 104 GLU B C 1
ATOM 4187 O O . GLU B 1 128 ? 23.125 96.880 45.905 1.00 58.56 104 GLU B O 1
ATOM 4193 N N . LEU B 1 129 ? 24.106 96.686 47.929 1.00 57.69 105 LEU B N 1
ATOM 4194 C CA . LEU B 1 129 ? 25.452 96.923 47.443 1.00 56.94 105 LEU B CA 1
ATOM 4195 C C . LEU B 1 129 ? 25.817 95.826 46.448 1.00 56.02 105 LEU B C 1
ATOM 4196 O O . LEU B 1 129 ? 26.323 96.114 45.363 1.00 56.76 105 LEU B O 1
ATOM 4201 N N . LEU B 1 130 ? 25.542 94.575 46.820 1.00 53.76 106 LEU B N 1
ATOM 4202 C CA . LEU B 1 130 ? 25.763 93.441 45.936 1.00 50.95 106 LEU B CA 1
ATOM 4203 C C . LEU B 1 130 ? 24.889 93.539 44.678 1.00 50.54 106 LEU B C 1
ATOM 4204 O O . LEU B 1 130 ? 25.373 93.324 43.563 1.00 47.01 106 LEU B O 1
ATOM 4209 N N . LYS B 1 131 ? 23.612 93.889 44.872 1.00 51.32 107 LYS B N 1
ATOM 4210 C CA . LYS B 1 131 ? 22.656 94.086 43.774 1.00 53.11 107 LYS B CA 1
ATOM 4211 C C . LYS B 1 131 ? 23.141 95.181 42.830 1.00 53.83 107 LYS B C 1
ATOM 4212 O O . LYS B 1 131 ? 22.926 95.113 41.618 1.00 54.10 107 LYS B O 1
ATOM 4218 N N . GLU B 1 132 ? 23.793 96.189 43.403 1.00 54.42 108 GLU B N 1
ATOM 4219 C CA . GLU B 1 132 ? 24.399 97.270 42.639 1.00 55.44 108 GLU B CA 1
ATOM 4220 C C . GLU B 1 132 ? 25.505 96.748 41.721 1.00 55.84 108 GLU B C 1
ATOM 4221 O O . GLU B 1 132 ? 25.635 97.205 40.586 1.00 55.97 108 GLU B O 1
ATOM 4227 N N . TYR B 1 133 ? 26.293 95.788 42.199 1.00 56.85 109 TYR B N 1
ATOM 4228 C CA . TYR B 1 133 ? 27.383 95.252 41.370 1.00 57.83 109 TYR B CA 1
ATOM 4229 C C . TYR B 1 133 ? 26.938 94.247 40.311 1.00 58.37 109 TYR B C 1
ATOM 4230 O O . TYR B 1 133 ? 27.609 94.093 39.289 1.00 58.89 109 TYR B O 1
ATOM 4239 N N . GLU B 1 134 ? 25.795 93.602 40.536 1.00 59.60 110 GLU B N 1
ATOM 4240 C CA . GLU B 1 134 ? 25.190 92.732 39.528 1.00 61.70 110 GLU B CA 1
ATOM 4241 C C . GLU B 1 134 ? 24.856 93.553 38.284 1.00 61.32 110 GLU B C 1
ATOM 4242 O O . GLU B 1 134 ? 25.137 93.137 37.157 1.00 61.29 110 GLU B O 1
ATOM 4248 N N . ALA B 1 135 ? 24.266 94.726 38.504 1.00 61.52 111 ALA B N 1
ATOM 4249 C CA . ALA B 1 135 ? 23.900 95.623 37.419 1.00 61.59 111 ALA B CA 1
ATOM 4250 C C . ALA B 1 135 ? 25.152 96.156 36.739 1.00 62.03 111 ALA B C 1
ATOM 4251 O O . ALA B 1 135 ? 25.132 96.453 35.547 1.00 62.25 111 ALA B O 1
ATOM 4253 N N . LYS B 1 136 ? 26.243 96.254 37.498 1.00 63.05 112 LYS B N 1
ATOM 4254 C CA . LYS B 1 136 ? 27.518 96.732 36.961 1.00 64.02 112 LYS B CA 1
ATOM 4255 C C . LYS B 1 136 ? 28.328 95.655 36.224 1.00 64.59 112 LYS B C 1
ATOM 4256 O O . LYS B 1 136 ? 29.154 95.992 35.377 1.00 65.86 112 LYS B O 1
ATOM 4262 N N . GLY B 1 137 ? 28.090 94.377 36.528 1.00 63.95 113 GLY B N 1
ATOM 4263 C CA . GLY B 1 137 ? 28.726 93.286 35.779 1.00 64.33 113 GLY B CA 1
ATOM 4264 C C . GLY B 1 137 ? 29.174 92.041 36.539 1.00 65.29 113 GLY B C 1
ATOM 4265 O O . GLY B 1 137 ? 29.890 91.195 35.985 1.00 64.83 113 GLY B O 1
ATOM 4266 N N . ILE B 1 138 ? 28.763 91.917 37.800 1.00 65.04 114 ILE B N 1
ATOM 4267 C CA . ILE B 1 138 ? 29.157 90.775 38.616 1.00 65.55 114 ILE B CA 1
ATOM 4268 C C . ILE B 1 138 ? 27.940 89.947 39.004 1.00 66.19 114 ILE B C 1
ATOM 4269 O O . ILE B 1 138 ? 27.079 90.414 39.751 1.00 67.32 114 ILE B O 1
ATOM 4274 N N . GLU B 1 139 ? 27.877 88.723 38.488 1.00 66.14 115 GLU B N 1
ATOM 4275 C CA . GLU B 1 139 ? 26.802 87.791 38.817 1.00 67.43 115 GLU B CA 1
ATOM 4276 C C . GLU B 1 139 ? 26.865 87.491 40.317 1.00 66.63 115 GLU B C 1
ATOM 4277 O O . GLU B 1 139 ? 27.947 87.279 40.869 1.00 67.17 115 GLU B O 1
ATOM 4283 N N . LEU B 1 140 ? 25.708 87.466 40.968 1.00 65.43 116 LEU B N 1
ATOM 4284 C CA . LEU B 1 140 ? 25.643 87.317 42.421 1.00 65.02 116 LEU B CA 1
ATOM 4285 C C . LEU B 1 140 ? 26.158 85.977 42.934 1.00 65.57 116 LEU B C 1
ATOM 4286 O O . LEU B 1 140 ? 26.669 85.890 44.054 1.00 65.64 116 LEU B O 1
ATOM 4291 N N . HIS B 1 141 ? 26.034 84.937 42.112 1.00 65.79 117 HIS B N 1
ATOM 4292 C CA . HIS B 1 141 ? 26.489 83.606 42.507 1.00 64.47 117 HIS B CA 1
ATOM 4293 C C . HIS B 1 141 ? 27.991 83.512 42.707 1.00 62.36 117 HIS B C 1
ATOM 4294 O O . HIS B 1 141 ? 28.469 82.540 43.275 1.00 64.38 117 HIS B O 1
ATOM 4301 N N . ARG B 1 142 ? 28.721 84.537 42.278 1.00 61.45 118 ARG B N 1
ATOM 4302 C CA . ARG B 1 142 ? 30.181 84.616 42.485 1.00 60.96 118 ARG B CA 1
ATOM 4303 C C . ARG B 1 142 ? 30.555 85.022 43.919 1.00 60.77 118 ARG B C 1
ATOM 4304 O O . ARG B 1 142 ? 31.700 84.839 44.354 1.00 59.98 118 ARG B O 1
ATOM 4312 N N . PHE B 1 143 ? 29.595 85.587 44.650 1.00 61.02 119 PHE B N 1
ATOM 4313 C CA . PHE B 1 143 ? 29.866 86.051 46.008 1.00 60.08 119 PHE B CA 1
ATOM 4314 C C . PHE B 1 143 ? 29.798 84.903 46.998 1.00 59.16 119 PHE B C 1
ATOM 4315 O O . PHE B 1 143 ? 28.791 84.194 47.078 1.00 60.57 119 PHE B O 1
ATOM 4323 N N . VAL B 1 144 ? 30.895 84.702 47.717 1.00 57.46 120 VAL B N 1
ATOM 4324 C CA . VAL B 1 144 ? 30.948 83.735 48.796 1.00 56.40 120 VAL B CA 1
ATOM 4325 C C . VAL B 1 144 ? 31.048 84.565 50.060 1.00 56.70 120 VAL B C 1
ATOM 4326 O O . VAL B 1 144 ? 32.036 85.271 50.276 1.00 57.27 120 VAL B O 1
ATOM 4330 N N . LEU B 1 145 ? 30.003 84.495 50.877 1.00 58.25 121 LEU B N 1
ATOM 4331 C CA . LEU B 1 145 ? 29.901 85.290 52.098 1.00 59.33 121 LEU B CA 1
ATOM 4332 C C . LEU B 1 145 ? 30.341 84.433 53.277 1.00 60.24 121 LEU B C 1
ATOM 4333 O O . LEU B 1 145 ? 29.709 83.431 53.603 1.00 61.04 121 LEU B O 1
ATOM 4338 N N . GLU B 1 146 ? 31.451 84.818 53.893 1.00 62.06 122 GLU B N 1
ATOM 4339 C CA . GLU B 1 146 ? 32.044 84.029 54.966 1.00 63.50 122 GLU B CA 1
ATOM 4340 C C . GLU B 1 146 ? 31.508 84.520 56.285 1.00 62.00 122 GLU B C 1
ATOM 4341 O O . GLU B 1 146 ? 31.463 85.721 56.543 1.00 61.92 122 GLU B O 1
ATOM 4347 N N . ILE B 1 147 ? 31.114 83.578 57.126 1.00 62.26 123 ILE B N 1
ATOM 4348 C CA . ILE B 1 147 ? 30.416 83.913 58.344 1.00 62.27 123 ILE B CA 1
ATOM 4349 C C . ILE B 1 147 ? 30.755 82.893 59.429 1.00 63.38 123 ILE B C 1
ATOM 4350 O O . ILE B 1 147 ? 31.126 81.760 59.123 1.00 63.26 123 ILE B O 1
ATOM 4355 N N . THR B 1 148 ? 30.650 83.307 60.691 1.00 63.58 124 THR B N 1
ATOM 4356 C CA . THR B 1 148 ? 30.916 82.416 61.816 1.00 63.35 124 THR B CA 1
ATOM 4357 C C . THR B 1 148 ? 29.626 82.260 62.618 1.00 62.06 124 THR B C 1
ATOM 4358 O O . THR B 1 148 ? 29.228 83.195 63.312 1.00 62.54 124 THR B O 1
ATOM 4362 N N . GLU B 1 149 ? 28.979 81.089 62.530 1.00 60.82 125 GLU B N 1
ATOM 4363 C CA . GLU B 1 149 ? 27.691 80.865 63.221 1.00 59.73 125 GLU B CA 1
ATOM 4364 C C . GLU B 1 149 ? 27.763 80.969 64.735 1.00 59.02 125 GLU B C 1
ATOM 4365 O O . GLU B 1 149 ? 26.750 81.248 65.373 1.00 59.00 125 GLU B O 1
ATOM 4371 N N . HIS B 1 150 ? 28.943 80.741 65.308 1.00 58.15 126 HIS B N 1
ATOM 4372 C CA . HIS B 1 150 ? 29.066 80.783 66.760 1.00 59.27 126 HIS B CA 1
ATOM 4373 C C . HIS B 1 150 ? 29.292 82.175 67.330 1.00 58.89 126 HIS B C 1
ATOM 4374 O O . HIS B 1 150 ? 29.306 82.352 68.552 1.00 58.53 126 HIS B O 1
ATOM 4381 N N . ASN B 1 151 ? 29.443 83.163 66.448 1.00 59.24 127 ASN B N 1
ATOM 4382 C CA . ASN B 1 151 ? 29.526 84.574 66.864 1.00 60.79 127 ASN B CA 1
ATOM 4383 C C . ASN B 1 151 ? 28.168 85.296 66.815 1.00 60.83 127 ASN B C 1
ATOM 4384 O O . ASN B 1 151 ? 28.003 86.385 67.377 1.00 59.92 127 ASN B O 1
ATOM 4389 N N . PHE B 1 152 ? 27.204 84.652 66.157 1.00 61.60 128 PHE B N 1
ATOM 4390 C CA . PHE B 1 152 ? 25.851 85.170 65.967 1.00 62.81 128 PHE B CA 1
ATOM 4391 C C . PHE B 1 152 ? 24.961 85.006 67.217 1.00 63.59 128 PHE B C 1
ATOM 4392 O O . PHE B 1 152 ? 24.733 83.880 67.678 1.00 63.99 128 PHE B O 1
ATOM 4400 N N . GLU B 1 153 ? 24.477 86.119 67.773 1.00 63.80 129 GLU B N 1
ATOM 4401 C CA . GLU B 1 153 ? 23.456 86.050 68.833 1.00 65.36 129 GLU B CA 1
ATOM 4402 C C . GLU B 1 153 ? 22.089 86.429 68.262 1.00 66.09 129 GLU B C 1
ATOM 4403 O O . GLU B 1 153 ? 21.973 87.343 67.444 1.00 65.98 129 GLU B O 1
ATOM 4409 N N . GLY B 1 154 ? 21.060 85.712 68.697 1.00 67.19 130 GLY B N 1
ATOM 4410 C CA . GLY B 1 154 ? 19.742 85.817 68.087 1.00 68.20 130 GLY B CA 1
ATOM 4411 C C . GLY B 1 154 ? 19.424 84.511 67.380 1.00 69.04 130 GLY B C 1
ATOM 4412 O O . GLY B 1 154 ? 20.291 83.639 67.253 1.00 68.23 130 GLY B O 1
ATOM 4413 N N . ASP B 1 155 ? 18.188 84.388 66.904 1.00 70.02 131 ASP B N 1
ATOM 4414 C CA . ASP B 1 155 ? 17.672 83.127 66.366 1.00 70.92 131 ASP B CA 1
ATOM 4415 C C . ASP B 1 155 ? 18.303 82.653 65.064 1.00 71.66 131 ASP B C 1
ATOM 4416 O O . ASP B 1 155 ? 18.415 83.416 64.100 1.00 70.95 131 ASP B O 1
ATOM 4421 N N . ILE B 1 156 ? 18.703 81.381 65.065 1.00 72.83 132 ILE B N 1
ATOM 4422 C CA . ILE B 1 156 ? 19.163 80.676 63.872 1.00 74.64 132 ILE B CA 1
ATOM 4423 C C . ILE B 1 156 ? 18.138 80.764 62.743 1.00 75.09 132 ILE B C 1
ATOM 4424 O O . ILE B 1 156 ? 18.508 81.018 61.597 1.00 75.72 132 ILE B O 1
ATOM 4429 N N . GLU B 1 157 ? 16.861 80.569 63.079 1.00 76.00 133 GLU B N 1
ATOM 4430 C CA . GLU B 1 157 ? 15.767 80.622 62.100 1.00 76.48 133 GLU B CA 1
ATOM 4431 C C . GLU B 1 157 ? 15.656 81.978 61.412 1.00 76.04 133 GLU B C 1
ATOM 4432 O O . GLU B 1 157 ? 15.355 82.040 60.221 1.00 75.67 133 GLU B O 1
ATOM 4438 N N . GLN B 1 158 ? 15.906 83.053 62.160 1.00 76.11 134 GLN B N 1
ATOM 4439 C CA . GLN B 1 158 ? 15.874 84.403 61.600 1.00 76.42 134 GLN B CA 1
ATOM 4440 C C . GLN B 1 158 ? 17.050 84.627 60.644 1.00 76.74 134 GLN B C 1
ATOM 4441 O O . GLN B 1 158 ? 16.878 85.204 59.570 1.00 77.04 134 GLN B O 1
ATOM 4447 N N . LEU B 1 159 ? 18.233 84.158 61.037 1.00 76.73 135 LEU B N 1
ATOM 4448 C CA . LEU B 1 159 ? 19.424 84.238 60.195 1.00 76.70 135 LEU B CA 1
ATOM 4449 C C . LEU B 1 159 ? 19.278 83.360 58.957 1.00 77.55 135 LEU B C 1
ATOM 4450 O O . LEU B 1 159 ? 19.561 83.807 57.843 1.00 78.57 135 LEU B O 1
ATOM 4455 N N . TYR B 1 160 ? 18.840 82.118 59.162 1.00 78.01 136 TYR B N 1
ATOM 4456 C CA . TYR B 1 160 ? 18.656 81.151 58.072 1.00 78.90 136 TYR B CA 1
ATOM 4457 C C . TYR B 1 160 ? 17.802 81.697 56.922 1.00 79.01 136 TYR B C 1
ATOM 4458 O O . TYR B 1 160 ? 18.198 81.571 55.763 1.00 78.86 136 TYR B O 1
ATOM 4467 N N . HIS B 1 161 ? 16.651 82.299 57.243 1.00 78.71 137 HIS B N 1
ATOM 4468 C CA . HIS B 1 161 ? 15.758 82.850 56.214 1.00 79.30 137 HIS B CA 1
ATOM 4469 C C . HIS B 1 161 ? 16.410 83.988 55.430 1.00 79.28 137 HIS B C 1
ATOM 4470 O O . HIS B 1 161 ? 16.172 84.132 54.229 1.00 79.63 137 HIS B O 1
ATOM 4485 N N . LEU B 1 163 ? 19.763 84.340 54.886 1.00 74.81 139 LEU B N 1
ATOM 4486 C CA . LEU B 1 163 ? 20.726 83.659 54.024 1.00 73.12 139 LEU B CA 1
ATOM 4487 C C . LEU B 1 163 ? 20.035 82.830 52.946 1.00 72.46 139 LEU B C 1
ATOM 4488 O O . LEU B 1 163 ? 20.582 82.663 51.857 1.00 72.14 139 LEU B O 1
ATOM 4493 N N . ALA B 1 164 ? 18.845 82.313 53.262 1.00 71.69 140 ALA B N 1
ATOM 4494 C CA . ALA B 1 164 ? 18.025 81.543 52.312 1.00 71.46 140 ALA B CA 1
ATOM 4495 C C . ALA B 1 164 ? 17.414 82.455 51.261 1.00 70.86 140 ALA B C 1
ATOM 4496 O O . ALA B 1 164 ? 17.144 82.029 50.136 1.00 70.92 140 ALA B O 1
ATOM 4498 N N . TYR B 1 165 ? 17.183 83.707 51.645 1.00 70.32 141 TYR B N 1
ATOM 4499 C CA . TYR B 1 165 ? 16.734 84.722 50.713 1.00 69.92 141 TYR B CA 1
ATOM 4500 C C . TYR B 1 165 ? 17.925 85.111 49.852 1.00 69.11 141 TYR B C 1
ATOM 4501 O O . TYR B 1 165 ? 17.813 85.244 48.635 1.00 69.16 141 TYR B O 1
ATOM 4510 N N . TYR B 1 166 ? 19.069 85.275 50.508 1.00 68.72 142 TYR B N 1
ATOM 4511 C CA . TYR B 1 166 ? 20.340 85.527 49.841 1.00 68.16 142 TYR B CA 1
ATOM 4512 C C . TYR B 1 166 ? 20.602 84.460 48.779 1.00 69.55 142 TYR B C 1
ATOM 4513 O O . TYR B 1 166 ? 20.949 84.780 47.640 1.00 69.92 142 TYR B O 1
ATOM 4522 N N . ARG B 1 167 ? 20.389 83.200 49.159 1.00 70.94 143 ARG B N 1
ATOM 4523 C CA . ARG B 1 167 ? 20.594 82.039 48.287 1.00 71.89 143 ARG B CA 1
ATOM 4524 C C . ARG B 1 167 ? 19.725 81.988 47.022 1.00 71.54 143 ARG B C 1
ATOM 4525 O O . ARG B 1 167 ? 20.105 81.343 46.039 1.00 72.21 143 ARG B O 1
ATOM 4533 N N . THR B 1 168 ? 18.567 82.648 47.042 1.00 69.78 144 THR B N 1
ATOM 4534 C CA . THR B 1 168 ? 17.679 82.653 45.873 1.00 68.65 144 THR B CA 1
ATOM 4535 C C . THR B 1 168 ? 18.286 83.436 44.703 1.00 68.71 144 THR B C 1
ATOM 4536 O O . THR B 1 168 ? 17.839 83.305 43.558 1.00 68.65 144 THR B O 1
ATOM 4540 N N . TYR B 1 169 ? 19.300 84.248 45.007 1.00 67.61 145 TYR B N 1
ATOM 4541 C CA . TYR B 1 169 ? 20.035 85.015 44.004 1.00 66.11 145 TYR B CA 1
ATOM 4542 C C . TYR B 1 169 ? 21.334 84.304 43.610 1.00 65.14 145 TYR B C 1
ATOM 4543 O O . TYR B 1 169 ? 22.055 84.749 42.706 1.00 64.11 145 TYR B O 1
ATOM 4552 N N . GLY B 1 170 ? 21.617 83.200 44.298 1.00 63.53 146 GLY B N 1
ATOM 4553 C CA . GLY B 1 170 ? 22.792 82.390 44.025 1.00 62.88 146 GLY B CA 1
ATOM 4554 C C . GLY B 1 170 ? 23.997 82.772 44.866 1.00 63.02 146 GLY B C 1
ATOM 4555 O O . GLY B 1 170 ? 25.075 82.210 44.686 1.00 63.50 146 GLY B O 1
ATOM 4556 N N . ILE B 1 171 ? 23.821 83.738 45.770 1.00 62.15 147 ILE B N 1
ATOM 4557 C CA . ILE B 1 171 ? 24.873 84.134 46.708 1.00 59.98 147 ILE B CA 1
ATOM 4558 C C . ILE B 1 171 ? 25.255 82.907 47.523 1.00 60.17 147 ILE B C 1
ATOM 4559 O O . ILE B 1 171 ? 24.386 82.223 48.058 1.00 60.97 147 ILE B O 1
ATOM 4564 N N . LYS B 1 172 ? 26.547 82.612 47.595 1.00 60.14 148 LYS B N 1
ATOM 4565 C CA . LYS B 1 172 ? 27.004 81.466 48.368 1.00 60.71 148 LYS B CA 1
ATOM 4566 C C . LYS B 1 172 ? 27.339 81.836 49.803 1.00 61.04 148 LYS B C 1
ATOM 4567 O O . LYS B 1 172 ? 27.822 82.946 50.086 1.00 60.21 148 LYS B O 1
ATOM 4573 N N . ILE B 1 173 ? 27.058 80.900 50.703 1.00 61.15 149 ILE B N 1
ATOM 4574 C CA . ILE B 1 173 ? 27.340 81.052 52.127 1.00 61.25 149 ILE B CA 1
ATOM 4575 C C . ILE B 1 173 ? 28.440 80.095 52.569 1.00 60.93 149 ILE B C 1
ATOM 4576 O O . ILE B 1 173 ? 28.270 78.884 52.496 1.00 63.27 149 ILE B O 1
ATOM 4581 N N . ALA B 1 174 ? 29.564 80.644 53.010 1.00 62.09 150 ALA B N 1
ATOM 4582 C CA . ALA B 1 174 ? 30.641 79.862 53.628 1.00 61.65 150 ALA B CA 1
ATOM 4583 C C . ALA B 1 174 ? 30.542 79.977 55.145 1.00 62.11 150 ALA B C 1
ATOM 4584 O O . ALA B 1 174 ? 30.235 81.051 55.672 1.00 63.54 150 ALA B O 1
ATOM 4586 N N . VAL B 1 175 ? 30.798 78.881 55.847 1.00 60.83 151 VAL B N 1
ATOM 4587 C CA . VAL B 1 175 ? 30.894 78.934 57.297 1.00 62.20 151 VAL B CA 1
ATOM 4588 C C . VAL B 1 175 ? 32.362 78.753 57.725 1.00 64.23 151 VAL B C 1
ATOM 4589 O O . VAL B 1 175 ? 33.005 77.767 57.355 1.00 65.51 151 VAL B O 1
ATOM 4593 N N . ASP B 1 176 ? 32.885 79.684 58.520 1.00 65.75 152 ASP B N 1
ATOM 4594 C CA . ASP B 1 176 ? 34.284 79.769 58.971 1.00 68.35 152 ASP B CA 1
ATOM 4595 C C . ASP B 1 176 ? 34.476 79.136 60.359 1.00 67.99 152 ASP B C 1
ATOM 4596 O O . ASP B 1 176 ? 33.512 78.714 61.004 1.00 67.51 152 ASP B O 1
ATOM 4601 N N . ASN B 1 177 ? 35.741 79.115 60.722 1.00 68.89 153 ASN B N 1
ATOM 4602 C CA . ASN B 1 177 ? 36.270 78.636 62.020 1.00 69.61 153 ASN B CA 1
ATOM 4603 C C . ASN B 1 177 ? 35.485 77.446 62.640 1.00 70.89 153 ASN B C 1
ATOM 4604 O O . ASN B 1 177 ? 35.108 77.474 63.827 1.00 70.43 153 ASN B O 1
ATOM 4609 N N . ILE B 1 178 ? 35.269 76.421 61.828 1.00 71.48 154 ILE B N 1
ATOM 4610 C CA . ILE B 1 178 ? 34.563 75.191 62.258 1.00 73.23 154 ILE B CA 1
ATOM 4611 C C . ILE B 1 178 ? 35.294 74.546 63.453 1.00 73.88 154 ILE B C 1
ATOM 4612 O O . ILE B 1 178 ? 36.511 74.323 63.405 1.00 73.11 154 ILE B O 1
ATOM 4617 N N . GLY B 1 179 ? 34.508 74.274 64.484 1.00 74.68 155 GLY B N 1
ATOM 4618 C CA . GLY B 1 179 ? 34.971 73.632 65.739 1.00 75.65 155 GLY B CA 1
ATOM 4619 C C . GLY B 1 179 ? 36.115 74.413 66.413 1.00 75.77 155 GLY B C 1
ATOM 4620 O O . GLY B 1 179 ? 37.239 73.908 66.572 1.00 76.41 155 GLY B O 1
ATOM 4621 N N . LYS B 1 180 ? 35.828 75.645 66.817 1.00 76.10 156 LYS B N 1
ATOM 4622 C CA . LYS B 1 180 ? 36.851 76.463 67.482 1.00 77.32 156 LYS B CA 1
ATOM 4623 C C . LYS B 1 180 ? 36.388 76.926 68.877 1.00 77.13 156 LYS B C 1
ATOM 4624 O O . LYS B 1 180 ? 37.022 76.626 69.895 1.00 78.65 156 LYS B O 1
ATOM 4630 N N . GLU B 1 181 ? 35.283 77.658 68.998 1.00 75.43 157 GLU B N 1
ATOM 4631 C CA . GLU B 1 181 ? 34.884 78.089 70.362 1.00 73.21 157 GLU B CA 1
ATOM 4632 C C . GLU B 1 181 ? 33.469 77.568 70.752 1.00 71.97 157 GLU B C 1
ATOM 4633 O O . GLU B 1 181 ? 33.342 76.659 71.572 1.00 71.17 157 GLU B O 1
ATOM 4639 N N . SER B 1 182 ? 32.409 78.128 70.187 1.00 70.75 158 SER B N 1
ATOM 4640 C CA . SER B 1 182 ? 31.020 77.665 70.497 1.00 69.61 158 SER B CA 1
ATOM 4641 C C . SER B 1 182 ? 30.425 76.960 69.267 1.00 68.50 158 SER B C 1
ATOM 4642 O O . SER B 1 182 ? 29.204 76.750 69.170 1.00 67.78 158 SER B O 1
ATOM 4645 N N . SER B 1 183 ? 31.329 76.616 68.358 1.00 67.29 159 SER B N 1
ATOM 4646 C CA . SER B 1 183 ? 30.988 75.940 67.086 1.00 66.97 159 SER B CA 1
ATOM 4647 C C . SER B 1 183 ? 30.009 74.789 67.355 1.00 66.84 159 SER B C 1
ATOM 4648 O O . SER B 1 183 ? 30.254 73.926 68.209 1.00 66.57 159 SER B O 1
ATOM 4651 N N . ASN B 1 184 ? 28.922 74.817 66.598 1.00 65.67 160 ASN B N 1
ATOM 4652 C CA . ASN B 1 184 ? 27.829 73.837 66.727 1.00 65.21 160 ASN B CA 1
ATOM 4653 C C . ASN B 1 184 ? 27.424 73.260 65.349 1.00 66.00 160 ASN B C 1
ATOM 4654 O O . ASN B 1 184 ? 26.820 73.953 64.519 1.00 65.64 160 ASN B O 1
ATOM 4659 N N . LEU B 1 185 ? 27.773 71.990 65.165 1.00 65.41 161 LEU B N 1
ATOM 4660 C CA . LEU B 1 185 ? 27.508 71.231 63.916 1.00 63.65 161 LEU B CA 1
ATOM 4661 C C . LEU B 1 185 ? 26.024 71.228 63.517 1.00 62.48 161 LEU B C 1
ATOM 4662 O O . LEU B 1 185 ? 25.678 71.236 62.330 1.00 61.76 161 LEU B O 1
ATOM 4667 N N . ASP B 1 186 ? 25.151 71.206 64.506 1.00 61.25 162 ASP B N 1
ATOM 4668 C CA . ASP B 1 186 ? 23.706 71.177 64.236 1.00 61.62 162 ASP B CA 1
ATOM 4669 C C . ASP B 1 186 ? 23.250 72.499 63.626 1.00 60.75 162 ASP B C 1
ATOM 4670 O O . ASP B 1 186 ? 22.607 72.518 62.565 1.00 60.81 162 ASP B O 1
ATOM 4675 N N . ARG B 1 187 ? 23.652 73.646 64.206 1.00 59.45 163 ARG B N 1
ATOM 4676 C CA . ARG B 1 187 ? 23.302 74.969 63.656 1.00 58.97 163 ARG B CA 1
ATOM 4677 C C . ARG B 1 187 ? 23.951 75.189 62.280 1.00 59.45 163 ARG B C 1
ATOM 4678 O O . ARG B 1 187 ? 23.384 75.882 61.432 1.00 58.92 163 ARG B O 1
ATOM 4686 N N . ILE B 1 188 ? 25.137 74.603 62.080 1.00 59.45 164 ILE B N 1
ATOM 4687 C CA . ILE B 1 188 ? 25.841 74.638 60.798 1.00 59.09 164 ILE B CA 1
ATOM 4688 C C . ILE B 1 188 ? 25.057 73.867 59.730 1.00 59.92 164 ILE B C 1
ATOM 4689 O O . ILE B 1 188 ? 24.727 74.418 58.682 1.00 59.32 164 ILE B O 1
ATOM 4694 N N . ALA B 1 189 ? 24.752 72.603 60.010 1.00 59.49 165 ALA B N 1
ATOM 4695 C CA . ALA B 1 189 ? 23.987 71.781 59.088 1.00 60.38 165 ALA B CA 1
ATOM 4696 C C . ALA B 1 189 ? 22.692 72.485 58.649 1.00 62.55 165 ALA B C 1
ATOM 4697 O O . ALA B 1 189 ? 22.375 72.513 57.450 1.00 62.97 165 ALA B O 1
ATOM 4699 N N . LEU B 1 190 ? 21.966 73.066 59.609 1.00 62.89 166 LEU B N 1
ATOM 4700 C CA . LEU B 1 190 ? 20.721 73.785 59.314 1.00 64.20 166 LEU B CA 1
ATOM 4701 C C . LEU B 1 190 ? 20.917 74.969 58.353 1.00 64.02 166 LEU B C 1
ATOM 4702 O O . LEU B 1 190 ? 20.127 75.136 57.419 1.00 65.70 166 LEU B O 1
ATOM 4707 N N . LEU B 1 191 ? 21.956 75.779 58.571 1.00 61.99 167 LEU B N 1
ATOM 4708 C CA . LEU B 1 191 ? 22.251 76.906 57.675 1.00 62.49 167 LEU B CA 1
ATOM 4709 C C . LEU B 1 191 ? 22.497 76.428 56.237 1.00 62.58 167 LEU B C 1
ATOM 4710 O O . LEU B 1 191 ? 22.560 77.246 55.313 1.00 63.41 167 LEU B O 1
ATOM 4715 N N . SER B 1 192 ? 22.645 75.108 56.075 1.00 61.67 168 SER B N 1
ATOM 4716 C CA . SER B 1 192 ? 22.919 74.445 54.787 1.00 60.34 168 SER B CA 1
ATOM 4717 C C . SER B 1 192 ? 24.002 75.140 53.934 1.00 57.97 168 SER B C 1
ATOM 4718 O O . SER B 1 192 ? 23.760 75.430 52.763 1.00 59.30 168 SER B O 1
ATOM 4721 N N . PRO B 1 193 ? 25.209 75.375 54.501 1.00 53.46 169 PRO B N 1
ATOM 4722 C CA . PRO B 1 193 ? 26.204 76.195 53.823 1.00 52.60 169 PRO B CA 1
ATOM 4723 C C . PRO B 1 193 ? 26.714 75.598 52.513 1.00 53.34 169 PRO B C 1
ATOM 4724 O O . PRO B 1 193 ? 26.659 74.397 52.308 1.00 51.05 169 PRO B O 1
ATOM 4728 N N . ASP B 1 194 ? 27.217 76.456 51.638 1.00 55.76 170 ASP B N 1
ATOM 4729 C CA . ASP B 1 194 ? 27.763 76.002 50.373 1.00 57.34 170 ASP B CA 1
ATOM 4730 C C . ASP B 1 194 ? 29.192 75.562 50.607 1.00 57.24 170 ASP B C 1
ATOM 4731 O O . ASP B 1 194 ? 29.733 74.732 49.860 1.00 57.53 170 ASP B O 1
ATOM 4736 N N . LEU B 1 195 ? 29.773 76.070 51.686 1.00 55.19 171 LEU B N 1
ATOM 4737 C CA . LEU B 1 195 ? 31.190 75.882 51.907 1.00 58.06 171 LEU B CA 1
ATOM 4738 C C . LEU B 1 195 ? 31.553 75.874 53.390 1.00 57.20 171 LEU B C 1
ATOM 4739 O O . LEU B 1 195 ? 31.035 76.677 54.170 1.00 56.93 171 LEU B O 1
ATOM 4744 N N . LEU B 1 196 ? 32.422 74.943 53.767 1.00 55.77 172 LEU B N 1
ATOM 4745 C CA . LEU B 1 196 ? 32.954 74.874 55.118 1.00 55.67 172 LEU B CA 1
ATOM 4746 C C . LEU B 1 196 ? 34.441 75.221 55.061 1.00 54.68 172 LEU B C 1
ATOM 4747 O O . LEU B 1 196 ? 35.166 74.632 54.277 1.00 55.58 172 LEU B O 1
ATOM 4752 N N . LYS B 1 197 ? 34.884 76.169 55.890 1.00 55.91 173 LYS B N 1
ATOM 4753 C CA . LYS B 1 197 ? 36.288 76.585 55.965 1.00 55.34 173 LYS B CA 1
ATOM 4754 C C . LYS B 1 197 ? 37.027 75.952 57.155 1.00 55.01 173 LYS B C 1
ATOM 4755 O O . LYS B 1 197 ? 36.667 76.189 58.312 1.00 53.15 173 LYS B O 1
ATOM 4761 N N . ILE B 1 198 ? 38.077 75.178 56.868 1.00 54.35 174 ILE B N 1
ATOM 4762 C CA . ILE B 1 198 ? 38.814 74.453 57.902 1.00 55.79 174 ILE B CA 1
ATOM 4763 C C . ILE B 1 198 ? 40.266 74.914 58.011 1.00 59.45 174 ILE B C 1
ATOM 4764 O O . ILE B 1 198 ? 40.980 74.960 57.014 1.00 62.38 174 ILE B O 1
ATOM 4769 N N . ASP B 1 199 ? 40.685 75.293 59.216 1.00 62.55 175 ASP B N 1
ATOM 4770 C CA . ASP B 1 199 ? 42.094 75.573 59.483 1.00 66.74 175 ASP B CA 1
ATOM 4771 C C . ASP B 1 199 ? 42.710 74.358 60.168 1.00 68.56 175 ASP B C 1
ATOM 4772 O O . ASP B 1 199 ? 42.021 73.604 60.855 1.00 70.02 175 ASP B O 1
ATOM 4777 N N . LEU B 1 200 ? 44.004 74.157 59.974 1.00 70.37 176 LEU B N 1
ATOM 4778 C CA . LEU B 1 200 ? 44.643 72.961 60.503 1.00 72.94 176 LEU B CA 1
ATOM 4779 C C . LEU B 1 200 ? 45.577 73.280 61.671 1.00 75.08 176 LEU B C 1
ATOM 4780 O O . LEU B 1 200 ? 46.567 72.587 61.906 1.00 75.24 176 LEU B O 1
ATOM 4785 N N . GLN B 1 201 ? 45.214 74.324 62.416 1.00 77.88 177 GLN B N 1
ATOM 4786 C CA . GLN B 1 201 ? 46.002 74.833 63.541 1.00 80.30 177 GLN B CA 1
ATOM 4787 C C . GLN B 1 201 ? 46.122 73.859 64.705 1.00 81.56 177 GLN B C 1
ATOM 4788 O O . GLN B 1 201 ? 47.117 73.884 65.429 1.00 82.16 177 GLN B O 1
ATOM 4794 N N . ALA B 1 202 ? 45.109 73.009 64.876 1.00 83.60 178 ALA B N 1
ATOM 4795 C CA . ALA B 1 202 ? 45.134 71.944 65.887 1.00 85.05 178 ALA B CA 1
ATOM 4796 C C . ALA B 1 202 ? 45.823 70.689 65.327 1.00 85.62 178 ALA B C 1
ATOM 4797 O O . ALA B 1 202 ? 45.544 69.560 65.739 1.00 85.01 178 ALA B O 1
ATOM 4799 N N . LEU B 1 203 ? 46.727 70.920 64.378 1.00 86.79 179 LEU B N 1
ATOM 4800 C CA . LEU B 1 203 ? 47.519 69.879 63.742 1.00 87.91 179 LEU B CA 1
ATOM 4801 C C . LEU B 1 203 ? 48.984 70.318 63.764 1.00 88.10 179 LEU B C 1
ATOM 4802 O O . LEU B 1 203 ? 49.882 69.483 63.859 1.00 88.30 179 LEU B O 1
ATOM 4807 N N . LYS B 1 204 ? 49.198 71.635 63.682 1.00 88.25 180 LYS B N 1
ATOM 4808 C CA . LYS B 1 204 ? 50.522 72.275 63.771 1.00 88.37 180 LYS B CA 1
ATOM 4809 C C . LYS B 1 204 ? 51.558 71.688 62.809 1.00 88.67 180 LYS B C 1
ATOM 4810 O O . LYS B 1 204 ? 52.378 70.846 63.188 1.00 89.01 180 LYS B O 1
ATOM 4816 N N . SER B 1 209 ? 50.358 63.773 68.302 1.00 79.62 185 SER B N 1
ATOM 4817 C CA . SER B 1 209 ? 49.127 64.197 67.633 1.00 79.66 185 SER B CA 1
ATOM 4818 C C . SER B 1 209 ? 48.577 63.111 66.691 1.00 79.65 185 SER B C 1
ATOM 4819 O O . SER B 1 209 ? 48.846 63.140 65.484 1.00 80.13 185 SER B O 1
ATOM 4822 N N . PRO B 1 210 ? 47.832 62.131 67.245 1.00 79.14 186 PRO B N 1
ATOM 4823 C CA . PRO B 1 210 ? 47.267 61.066 66.418 1.00 77.94 186 PRO B CA 1
ATOM 4824 C C . PRO B 1 210 ? 45.831 61.311 65.946 1.00 76.61 186 PRO B C 1
ATOM 4825 O O . PRO B 1 210 ? 45.543 61.211 64.750 1.00 77.31 186 PRO B O 1
ATOM 4829 N N . SER B 1 211 ? 44.961 61.664 66.887 1.00 74.50 187 SER B N 1
ATOM 4830 C CA . SER B 1 211 ? 43.508 61.642 66.705 1.00 71.19 187 SER B CA 1
ATOM 4831 C C . SER B 1 211 ? 42.836 62.696 65.815 1.00 68.75 187 SER B C 1
ATOM 4832 O O . SER B 1 211 ? 41.631 62.601 65.574 1.00 69.17 187 SER B O 1
ATOM 4835 N N . TYR B 1 212 ? 43.566 63.691 65.323 1.00 65.15 188 TYR B N 1
ATOM 4836 C CA . TYR B 1 212 ? 42.888 64.741 64.559 1.00 62.09 188 TYR B CA 1
ATOM 4837 C C . TYR B 1 212 ? 42.516 64.347 63.118 1.00 60.99 188 TYR B C 1
ATOM 4838 O O . TYR B 1 212 ? 41.702 65.019 62.480 1.00 58.68 188 TYR B O 1
ATOM 4847 N N . GLU B 1 213 ? 43.080 63.262 62.594 1.00 59.91 189 GLU B N 1
ATOM 4848 C CA . GLU B 1 213 ? 42.726 62.913 61.223 1.00 60.03 189 GLU B CA 1
ATOM 4849 C C . GLU B 1 213 ? 41.307 62.334 61.112 1.00 59.63 189 GLU B C 1
ATOM 4850 O O . GLU B 1 213 ? 40.658 62.463 60.053 1.00 57.63 189 GLU B O 1
ATOM 4856 N N . HIS B 1 214 ? 40.823 61.729 62.204 1.00 59.06 190 HIS B N 1
ATOM 4857 C CA . HIS B 1 214 ? 39.455 61.196 62.226 1.00 60.05 190 HIS B CA 1
ATOM 4858 C C . HIS B 1 214 ? 38.444 62.341 62.204 1.00 60.74 190 HIS B C 1
ATOM 4859 O O . HIS B 1 214 ? 37.367 62.228 61.605 1.00 62.56 190 HIS B O 1
ATOM 4866 N N . VAL B 1 215 ? 38.797 63.439 62.860 1.00 60.06 191 VAL B N 1
ATOM 4867 C CA . VAL B 1 215 ? 37.986 64.646 62.813 1.00 59.42 191 VAL B CA 1
ATOM 4868 C C . VAL B 1 215 ? 37.804 65.119 61.371 1.00 59.69 191 VAL B C 1
ATOM 4869 O O . VAL B 1 215 ? 36.684 65.376 60.934 1.00 62.83 191 VAL B O 1
ATOM 4873 N N . LEU B 1 216 ? 38.896 65.234 60.627 1.00 59.76 192 LEU B N 1
ATOM 4874 C CA . LEU B 1 216 ? 38.799 65.706 59.236 1.00 61.18 192 LEU B CA 1
ATOM 4875 C C . LEU B 1 216 ? 38.012 64.730 58.401 1.00 62.23 192 LEU B C 1
ATOM 4876 O O . LEU B 1 216 ? 37.181 65.137 57.602 1.00 62.85 192 LEU B O 1
ATOM 4881 N N . TYR B 1 217 ? 38.273 63.437 58.616 1.00 64.81 193 TYR B N 1
ATOM 4882 C CA . TYR B 1 217 ? 37.597 62.346 57.920 1.00 65.05 193 TYR B CA 1
ATOM 4883 C C . TYR B 1 217 ? 36.069 62.428 58.110 1.00 64.70 193 TYR B C 1
ATOM 4884 O O . TYR B 1 217 ? 35.324 62.434 57.135 1.00 65.24 193 TYR B O 1
ATOM 4893 N N . SER B 1 218 ? 35.608 62.521 59.352 1.00 63.63 194 SER B N 1
ATOM 4894 C CA . SER B 1 218 ? 34.183 62.666 59.623 1.00 65.17 194 SER B CA 1
ATOM 4895 C C . SER B 1 218 ? 33.610 63.952 59.022 1.00 66.12 194 SER B C 1
ATOM 4896 O O . SER B 1 218 ? 32.520 63.926 58.444 1.00 67.50 194 SER B O 1
ATOM 4899 N N . ILE B 1 219 ? 34.323 65.067 59.174 1.00 65.39 195 ILE B N 1
ATOM 4900 C CA . ILE B 1 219 ? 33.882 66.319 58.573 1.00 70.21 195 ILE B CA 1
ATOM 4901 C C . ILE B 1 219 ? 33.681 66.192 57.047 1.00 70.10 195 ILE B C 1
ATOM 4902 O O . ILE B 1 219 ? 32.632 66.593 56.520 1.00 68.17 195 ILE B O 1
ATOM 4907 N N . SER B 1 220 ? 34.659 65.613 56.347 1.00 70.21 196 SER B N 1
ATOM 4908 C CA . SER B 1 220 ? 34.523 65.452 54.895 1.00 71.86 196 SER B CA 1
ATOM 4909 C C . SER B 1 220 ? 33.302 64.633 54.523 1.00 70.65 196 SER B C 1
ATOM 4910 O O . SER B 1 220 ? 32.610 64.959 53.545 1.00 74.17 196 SER B O 1
ATOM 4913 N N . LEU B 1 221 ? 33.031 63.581 55.292 1.00 66.88 197 LEU B N 1
ATOM 4914 C CA . LEU B 1 221 ? 31.860 62.760 55.018 1.00 64.74 197 LEU B CA 1
ATOM 4915 C C . LEU B 1 221 ? 30.575 63.515 55.327 1.00 63.70 197 LEU B C 1
ATOM 4916 O O . LEU B 1 221 ? 29.619 63.437 54.556 1.00 64.76 197 LEU B O 1
ATOM 4921 N N . LEU B 1 222 ? 30.556 64.272 56.424 1.00 62.52 198 LEU B N 1
ATOM 4922 C CA . LEU B 1 222 ? 29.419 65.161 56.698 1.00 63.17 198 LEU B CA 1
ATOM 4923 C C . LEU B 1 222 ? 29.174 66.145 55.535 1.00 61.95 198 LEU B C 1
ATOM 4924 O O . LEU B 1 222 ? 28.050 66.268 55.013 1.00 62.16 198 LEU B O 1
ATOM 4929 N N . ALA B 1 223 ? 30.231 66.826 55.120 1.00 58.72 199 ALA B N 1
ATOM 4930 C CA . ALA B 1 223 ? 30.121 67.782 54.052 1.00 60.26 199 ALA B CA 1
ATOM 4931 C C . ALA B 1 223 ? 29.618 67.122 52.763 1.00 60.96 199 ALA B C 1
ATOM 4932 O O . ALA B 1 223 ? 28.830 67.712 52.018 1.00 60.87 199 ALA B O 1
ATOM 4934 N N . ARG B 1 224 ? 30.051 65.889 52.517 1.00 61.10 200 ARG B N 1
ATOM 4935 C CA . ARG B 1 224 ? 29.561 65.138 51.361 1.00 61.36 200 ARG B CA 1
ATOM 4936 C C . ARG B 1 224 ? 28.051 64.892 51.437 1.00 61.50 200 ARG B C 1
ATOM 4937 O O . ARG B 1 224 ? 27.369 65.026 50.430 1.00 64.59 200 ARG B O 1
ATOM 4945 N N . LYS B 1 225 ? 27.523 64.556 52.617 1.00 61.34 201 LYS B N 1
ATOM 4946 C CA . LYS B 1 225 ? 26.068 64.337 52.785 1.00 60.31 201 LYS B CA 1
ATOM 4947 C C . LYS B 1 225 ? 25.259 65.608 52.644 1.00 60.32 201 LYS B C 1
ATOM 4948 O O . LYS B 1 225 ? 24.225 65.612 51.995 1.00 60.97 201 LYS B O 1
ATOM 4954 N N . ILE B 1 226 ? 25.708 66.693 53.261 1.00 61.96 202 ILE B N 1
ATOM 4955 C CA . ILE B 1 226 ? 24.878 67.918 53.279 1.00 59.75 202 ILE B CA 1
ATOM 4956 C C . ILE B 1 226 ? 25.077 68.815 52.057 1.00 59.08 202 ILE B C 1
ATOM 4957 O O . ILE B 1 226 ? 24.375 69.795 51.892 1.00 59.27 202 ILE B O 1
ATOM 4962 N N . GLY B 1 227 ? 26.048 68.477 51.215 1.00 59.58 203 GLY B N 1
ATOM 4963 C CA . GLY B 1 227 ? 26.306 69.229 50.000 1.00 60.21 203 GLY B CA 1
ATOM 4964 C C . GLY B 1 227 ? 27.136 70.487 50.182 1.00 61.50 203 GLY B C 1
ATOM 4965 O O . GLY B 1 227 ? 26.771 71.546 49.661 1.00 59.72 203 GLY B O 1
ATOM 4966 N N . ALA B 1 228 ? 28.251 70.371 50.910 1.00 61.87 204 ALA B N 1
ATOM 4967 C CA . ALA B 1 228 ? 29.169 71.496 51.122 1.00 62.21 204 ALA B CA 1
ATOM 4968 C C . ALA B 1 228 ? 30.581 71.136 50.715 1.00 64.42 204 ALA B C 1
ATOM 4969 O O . ALA B 1 228 ? 31.067 70.024 50.971 1.00 67.10 204 ALA B O 1
ATOM 4971 N N . ALA B 1 229 ? 31.244 72.101 50.095 1.00 64.13 205 ALA B N 1
ATOM 4972 C CA . ALA B 1 229 ? 32.599 71.948 49.646 1.00 62.71 205 ALA B CA 1
ATOM 4973 C C . ALA B 1 229 ? 33.534 72.284 50.787 1.00 65.90 205 ALA B C 1
ATOM 4974 O O . ALA B 1 229 ? 33.202 73.114 51.639 1.00 69.15 205 ALA B O 1
ATOM 4976 N N . LEU B 1 230 ? 34.710 71.654 50.809 1.00 66.56 206 LEU B N 1
ATOM 4977 C CA . LEU B 1 230 ? 35.711 71.973 51.821 1.00 66.39 206 LEU B CA 1
ATOM 4978 C C . LEU B 1 230 ? 36.824 72.855 51.279 1.00 66.07 206 LEU B C 1
ATOM 4979 O O . LEU B 1 230 ? 37.444 72.544 50.259 1.00 62.83 206 LEU B O 1
ATOM 4984 N N . LEU B 1 231 ? 37.036 73.973 51.976 1.00 67.20 207 LEU B N 1
ATOM 4985 C CA . LEU B 1 231 ? 38.155 74.862 51.752 1.00 67.50 207 LEU B CA 1
ATOM 4986 C C . LEU B 1 231 ? 39.052 74.771 52.968 1.00 67.14 207 LEU B C 1
ATOM 4987 O O . LEU B 1 231 ? 38.608 75.042 54.087 1.00 66.97 207 LEU B O 1
ATOM 4992 N N . TYR B 1 232 ? 40.306 74.384 52.750 1.00 65.92 208 TYR B N 1
ATOM 4993 C CA . TYR B 1 232 ? 41.298 74.348 53.826 1.00 65.94 208 TYR B CA 1
ATOM 4994 C C . TYR B 1 232 ? 42.136 75.624 53.775 1.00 65.95 208 TYR B C 1
ATOM 4995 O O . TYR B 1 232 ? 42.692 75.973 52.734 1.00 66.98 208 TYR B O 1
ATOM 5004 N N . GLU B 1 233 ? 42.211 76.333 54.890 1.00 64.55 209 GLU B N 1
ATOM 5005 C CA . GLU B 1 233 ? 42.935 77.586 54.909 1.00 66.30 209 GLU B CA 1
ATOM 5006 C C . GLU B 1 233 ? 44.157 77.487 55.828 1.00 66.04 209 GLU B C 1
ATOM 5007 O O . GLU B 1 233 ? 44.332 76.477 56.528 1.00 65.47 209 GLU B O 1
ATOM 5013 N N . ASP B 1 234 ? 44.989 78.530 55.807 1.00 65.18 210 ASP B N 1
ATOM 5014 C CA . ASP B 1 234 ? 46.191 78.616 56.636 1.00 66.67 210 ASP B CA 1
ATOM 5015 C C . ASP B 1 234 ? 47.137 77.439 56.393 1.00 64.97 210 ASP B C 1
ATOM 5016 O O . ASP B 1 234 ? 47.712 76.884 57.324 1.00 65.20 210 ASP B O 1
ATOM 5021 N N . ILE B 1 235 ? 47.282 77.057 55.132 1.00 64.03 211 ILE B N 1
ATOM 5022 C CA . ILE B 1 235 ? 48.208 75.987 54.765 1.00 64.40 211 ILE B CA 1
ATOM 5023 C C . ILE B 1 235 ? 49.613 76.570 54.656 1.00 64.05 211 ILE B C 1
ATOM 5024 O O . ILE B 1 235 ? 49.894 77.340 53.744 1.00 64.87 211 ILE B O 1
ATOM 5029 N N . GLU B 1 236 ? 50.478 76.197 55.591 1.00 64.06 212 GLU B N 1
ATOM 5030 C CA . GLU B 1 236 ? 51.836 76.729 55.655 1.00 66.08 212 GLU B CA 1
ATOM 5031 C C . GLU B 1 236 ? 52.920 75.722 55.242 1.00 64.75 212 GLU B C 1
ATOM 5032 O O . GLU B 1 236 ? 53.925 76.112 54.651 1.00 65.23 212 GLU B O 1
ATOM 5038 N N . ALA B 1 237 ? 52.713 74.440 55.530 1.00 63.30 213 ALA B N 1
ATOM 5039 C CA . ALA B 1 237 ? 53.676 73.399 55.151 1.00 62.18 213 ALA B CA 1
ATOM 5040 C C . ALA B 1 237 ? 53.075 72.339 54.221 1.00 63.27 213 ALA B C 1
ATOM 5041 O O . ALA B 1 237 ? 51.852 72.207 54.126 1.00 61.85 213 ALA B O 1
ATOM 5043 N N . ASN B 1 238 ? 53.946 71.562 53.575 1.00 64.00 214 ASN B N 1
ATOM 5044 C CA . ASN B 1 238 ? 53.541 70.530 52.622 1.00 63.95 214 ASN B CA 1
ATOM 5045 C C . ASN B 1 238 ? 52.666 69.444 53.231 1.00 64.15 214 ASN B C 1
ATOM 5046 O O . ASN B 1 238 ? 51.793 68.911 52.551 1.00 66.89 214 ASN B O 1
ATOM 5051 N N . PHE B 1 239 ? 52.885 69.103 54.498 1.00 64.08 215 PHE B N 1
ATOM 5052 C CA . PHE B 1 239 ? 52.074 68.056 55.121 1.00 63.43 215 PHE B CA 1
ATOM 5053 C C . PHE B 1 239 ? 50.654 68.527 55.380 1.00 64.55 215 PHE B C 1
ATOM 5054 O O . PHE B 1 239 ? 49.731 67.722 55.439 1.00 66.07 215 PHE B O 1
ATOM 5062 N N . GLN B 1 240 ? 50.474 69.836 55.516 1.00 65.96 216 GLN B N 1
ATOM 5063 C CA . GLN B 1 240 ? 49.133 70.389 55.694 1.00 66.45 216 GLN B CA 1
ATOM 5064 C C . GLN B 1 240 ? 48.357 70.274 54.392 1.00 64.63 216 GLN B C 1
ATOM 5065 O O . GLN B 1 240 ? 47.192 69.898 54.411 1.00 64.84 216 GLN B O 1
ATOM 5071 N N . LEU B 1 241 ? 49.008 70.563 53.265 1.00 63.25 217 LEU B N 1
ATOM 5072 C CA . LEU B 1 241 ? 48.359 70.417 51.964 1.00 64.00 217 LEU B CA 1
ATOM 5073 C C . LEU B 1 241 ? 47.952 68.964 51.714 1.00 65.05 217 LEU B C 1
ATOM 5074 O O . LEU B 1 241 ? 46.858 68.709 51.196 1.00 62.77 217 LEU B O 1
ATOM 5079 N N . GLN B 1 242 ? 48.828 68.021 52.084 1.00 64.48 218 GLN B N 1
ATOM 5080 C CA . GLN B 1 242 ? 48.533 66.603 51.912 1.00 64.82 218 GLN B CA 1
ATOM 5081 C C . GLN B 1 242 ? 47.313 66.179 52.738 1.00 64.90 218 GLN B C 1
ATOM 5082 O O . GLN B 1 242 ? 46.347 65.611 52.189 1.00 65.66 218 GLN B O 1
ATOM 5088 N N . TYR B 1 243 ? 47.332 66.481 54.037 1.00 63.37 219 TYR B N 1
ATOM 5089 C CA . TYR B 1 243 ? 46.190 66.187 54.906 1.00 62.97 219 TYR B CA 1
ATOM 5090 C C . TYR B 1 243 ? 44.898 66.773 54.347 1.00 62.54 219 TYR B C 1
ATOM 5091 O O . TYR B 1 243 ? 43.842 66.155 54.433 1.00 62.75 219 TYR B O 1
ATOM 5100 N N . ALA B 1 244 ? 44.992 67.969 53.772 1.00 62.58 220 ALA B N 1
ATOM 5101 C CA . ALA B 1 244 ? 43.841 68.647 53.197 1.00 62.92 220 ALA B CA 1
ATOM 5102 C C . ALA B 1 244 ? 43.353 67.890 51.975 1.00 64.27 220 ALA B C 1
ATOM 5103 O O . ALA B 1 244 ? 42.158 67.605 51.846 1.00 66.19 220 ALA B O 1
ATOM 5105 N N . TRP B 1 245 ? 44.280 67.527 51.094 1.00 63.71 221 TRP B N 1
ATOM 5106 C CA . TRP B 1 245 ? 43.899 66.892 49.842 1.00 63.53 221 TRP B CA 1
ATOM 5107 C C . TRP B 1 245 ? 43.263 65.533 50.072 1.00 63.84 221 TRP B C 1
ATOM 5108 O O . TRP B 1 245 ? 42.307 65.196 49.415 1.00 63.54 221 TRP B O 1
ATOM 5119 N N . ARG B 1 246 ? 43.796 64.761 51.012 1.00 65.58 222 ARG B N 1
ATOM 5120 C CA . ARG B 1 246 ? 43.295 63.410 51.249 1.00 65.15 222 ARG B CA 1
ATOM 5121 C C . ARG B 1 246 ? 42.098 63.368 52.212 1.00 64.35 222 ARG B C 1
ATOM 5122 O O . ARG B 1 246 ? 41.636 62.295 52.597 1.00 66.72 222 ARG B O 1
ATOM 5130 N N . ASN B 1 247 ? 41.575 64.530 52.581 1.00 62.75 223 ASN B N 1
ATOM 5131 C CA . ASN B 1 247 ? 40.357 64.583 53.396 1.00 61.42 223 ASN B CA 1
ATOM 5132 C C . ASN B 1 247 ? 39.309 65.499 52.769 1.00 61.48 223 ASN B C 1
ATOM 5133 O O . ASN B 1 247 ? 38.787 66.414 53.425 1.00 63.23 223 ASN B O 1
ATOM 5138 N N . GLY B 1 248 ? 39.057 65.283 51.481 1.00 58.76 224 GLY B N 1
ATOM 5139 C CA . GLY B 1 248 ? 37.989 65.960 50.758 1.00 59.81 224 GLY B CA 1
ATOM 5140 C C . GLY B 1 248 ? 38.198 67.417 50.374 1.00 62.55 224 GLY B C 1
ATOM 5141 O O . GLY B 1 248 ? 37.267 68.079 49.899 1.00 64.30 224 GLY B O 1
ATOM 5142 N N . GLY B 1 249 ? 39.399 67.933 50.576 1.00 59.54 225 GLY B N 1
ATOM 5143 C CA . GLY B 1 249 ? 39.655 69.318 50.250 1.00 59.10 225 GLY B CA 1
ATOM 5144 C C . GLY B 1 249 ? 39.445 69.629 48.792 1.00 60.57 225 GLY B C 1
ATOM 5145 O O . GLY B 1 249 ? 40.126 69.090 47.919 1.00 61.32 225 GLY B O 1
ATOM 5146 N N . ARG B 1 250 ? 38.506 70.520 48.526 1.00 61.54 226 ARG B N 1
ATOM 5147 C CA . ARG B 1 250 ? 38.237 70.952 47.177 1.00 63.23 226 ARG B CA 1
ATOM 5148 C C . ARG B 1 250 ? 38.943 72.271 46.876 1.00 64.54 226 ARG B C 1
ATOM 5149 O O . ARG B 1 250 ? 39.231 72.559 45.719 1.00 66.83 226 ARG B O 1
ATOM 5157 N N . TYR B 1 251 ? 39.187 73.090 47.893 1.00 62.82 227 TYR B N 1
ATOM 5158 C CA . TYR B 1 251 ? 39.830 74.381 47.671 1.00 64.01 227 TYR B CA 1
ATOM 5159 C C . TYR B 1 251 ? 40.894 74.607 48.729 1.00 65.33 227 TYR B C 1
ATOM 5160 O O . TYR B 1 251 ? 40.716 74.211 49.891 1.00 65.50 227 TYR B O 1
ATOM 5169 N N . PHE B 1 252 ? 41.991 75.253 48.325 1.00 64.12 228 PHE B N 1
ATOM 5170 C CA . PHE B 1 252 ? 43.129 75.442 49.206 1.00 63.22 228 PHE B CA 1
ATOM 5171 C C . PHE B 1 252 ? 43.653 76.879 49.237 1.00 63.24 228 PHE B C 1
ATOM 5172 O O . PHE B 1 252 ? 43.686 77.577 48.208 1.00 63.01 228 PHE B O 1
ATOM 5180 N N . GLN B 1 253 ? 44.101 77.288 50.422 1.00 61.19 229 GLN B N 1
ATOM 5181 C CA . GLN B 1 253 ? 44.602 78.634 50.669 1.00 61.98 229 GLN B CA 1
ATOM 5182 C C . GLN B 1 253 ? 45.662 78.631 51.797 1.00 62.07 229 GLN B C 1
ATOM 5183 O O . GLN B 1 253 ? 45.576 77.824 52.733 1.00 61.52 229 GLN B O 1
ATOM 5189 N N . GLY B 1 254 ? 46.655 79.523 51.704 1.00 60.85 230 GLY B N 1
ATOM 5190 C CA . GLY B 1 254 ? 47.716 79.604 52.718 1.00 61.43 230 GLY B CA 1
ATOM 5191 C C . GLY B 1 254 ? 49.020 80.176 52.207 1.00 62.76 230 GLY B C 1
ATOM 5192 O O . GLY B 1 254 ? 49.170 80.379 50.997 1.00 64.22 230 GLY B O 1
ATOM 5193 N N . TYR B 1 255 ? 49.965 80.444 53.116 1.00 62.45 231 TYR B N 1
ATOM 5194 C CA . TYR B 1 255 ? 51.306 80.928 52.712 1.00 63.36 231 TYR B CA 1
ATOM 5195 C C . TYR B 1 255 ? 52.048 79.948 51.816 1.00 62.23 231 TYR B C 1
ATOM 5196 O O . TYR B 1 255 ? 52.803 80.363 50.938 1.00 62.84 231 TYR B O 1
ATOM 5205 N N . TYR B 1 256 ? 51.855 78.652 52.061 1.00 62.02 232 TYR B N 1
ATOM 5206 C CA . TYR B 1 256 ? 52.524 77.605 51.282 1.00 62.90 232 TYR B CA 1
ATOM 5207 C C . TYR B 1 256 ? 52.199 77.729 49.795 1.00 64.04 232 TYR B C 1
ATOM 5208 O O . TYR B 1 256 ? 53.062 77.479 48.937 1.00 62.63 232 TYR B O 1
ATOM 5217 N N . LEU B 1 257 ? 50.960 78.134 49.509 1.00 64.66 233 LEU B N 1
ATOM 5218 C CA . LEU B 1 257 ? 50.514 78.350 48.144 1.00 64.87 233 LEU B CA 1
ATOM 5219 C C . LEU B 1 257 ? 50.875 79.778 47.732 1.00 63.91 233 LEU B C 1
ATOM 5220 O O . LEU B 1 257 ? 51.834 79.968 46.988 1.00 61.55 233 LEU B O 1
ATOM 5225 N N . VAL B 1 258 ? 50.126 80.771 48.227 1.00 63.52 234 VAL B N 1
ATOM 5226 C CA . VAL B 1 258 ? 50.415 82.191 47.964 1.00 62.51 234 VAL B CA 1
ATOM 5227 C C . VAL B 1 258 ? 50.000 83.133 49.110 1.00 61.90 234 VAL B C 1
ATOM 5228 O O . VAL B 1 258 ? 48.890 83.048 49.638 1.00 62.54 234 VAL B O 1
ATOM 5232 N N . SER B 1 259 ? 50.908 84.033 49.480 1.00 61.64 235 SER B N 1
ATOM 5233 C CA . SER B 1 259 ? 50.639 85.089 50.456 1.00 61.27 235 SER B CA 1
ATOM 5234 C C . SER B 1 259 ? 49.788 86.197 49.820 1.00 61.08 235 SER B C 1
ATOM 5235 O O . SER B 1 259 ? 49.789 86.341 48.595 1.00 61.45 235 SER B O 1
ATOM 5238 N N . PRO B 1 260 ? 49.047 86.971 50.644 1.00 60.90 236 PRO B N 1
ATOM 5239 C CA . PRO B 1 260 ? 48.325 88.175 50.213 1.00 60.48 236 PRO B CA 1
ATOM 5240 C C . PRO B 1 260 ? 49.141 89.152 49.373 1.00 60.06 236 PRO B C 1
ATOM 5241 O O . PRO B 1 260 ? 50.314 89.373 49.649 1.00 61.40 236 PRO B O 1
ATOM 5245 N N . SER B 1 261 ? 48.508 89.718 48.349 1.00 60.53 237 SER B N 1
ATOM 5246 C CA . SER B 1 261 ? 49.088 90.785 47.529 1.00 61.49 237 SER B CA 1
ATOM 5247 C C . SER B 1 261 ? 47.978 91.701 47.064 1.00 61.26 237 SER B C 1
ATOM 5248 O O . SER B 1 261 ? 46.798 91.338 47.136 1.00 61.84 237 SER B O 1
ATOM 5251 N N . GLU B 1 262 ? 48.350 92.881 46.578 1.00 61.38 238 GLU B N 1
ATOM 5252 C CA . GLU B 1 262 ? 47.363 93.827 46.076 1.00 61.89 238 GLU B CA 1
ATOM 5253 C C . GLU B 1 262 ? 47.070 93.658 44.591 1.00 62.00 238 GLU B C 1
ATOM 5254 O O . GLU B 1 262 ? 46.243 94.379 44.036 1.00 63.70 238 GLU B O 1
ATOM 5260 N N . THR B 1 263 ? 47.743 92.707 43.953 1.00 62.38 239 THR B N 1
ATOM 5261 C CA . THR B 1 263 ? 47.487 92.411 42.549 1.00 63.16 239 THR B CA 1
ATOM 5262 C C . THR B 1 263 ? 46.970 90.987 42.378 1.00 63.21 239 THR B C 1
ATOM 5263 O O . THR B 1 263 ? 47.346 90.077 43.126 1.00 62.51 239 THR B O 1
ATOM 5267 N N . PHE B 1 264 ? 46.094 90.814 41.392 1.00 63.80 240 PHE B N 1
ATOM 5268 C CA . PHE B 1 264 ? 45.621 89.499 41.003 1.00 63.32 240 PHE B CA 1
ATOM 5269 C C . PHE B 1 264 ? 46.752 88.791 40.277 1.00 63.20 240 PHE B C 1
ATOM 5270 O O . PHE B 1 264 ? 47.562 89.423 39.597 1.00 62.39 240 PHE B O 1
ATOM 5278 N N . LEU B 1 265 ? 46.790 87.474 40.429 1.00 63.39 241 LEU B N 1
ATOM 5279 C CA . LEU B 1 265 ? 47.828 86.646 39.841 1.00 62.91 241 LEU B CA 1
ATOM 5280 C C . LEU B 1 265 ? 47.374 86.051 38.522 1.00 63.43 241 LEU B C 1
ATOM 5281 O O . LEU B 1 265 ? 46.195 86.119 38.183 1.00 63.22 241 LEU B O 1
ATOM 5286 N N . GLU B 1 266 ? 48.315 85.486 37.770 1.00 64.99 242 GLU B N 1
ATOM 5287 C CA . GLU B 1 266 ? 47.981 84.707 36.586 1.00 67.69 242 GLU B CA 1
ATOM 5288 C C . GLU B 1 266 ? 47.176 83.493 37.066 1.00 67.15 242 GLU B C 1
ATOM 5289 O O . GLU B 1 266 ? 47.494 82.912 38.098 1.00 67.15 242 GLU B O 1
ATOM 5295 N N . ARG B 1 267 ? 46.121 83.118 36.350 1.00 66.92 243 ARG B N 1
ATOM 5296 C CA . ARG B 1 267 ? 45.266 82.008 36.811 1.00 66.78 243 ARG B CA 1
ATOM 5297 C C . ARG B 1 267 ? 45.935 80.629 36.859 1.00 65.81 243 ARG B C 1
ATOM 5298 O O . ARG B 1 267 ? 45.415 79.698 37.474 1.00 65.41 243 ARG B O 1
ATOM 5306 N N . ASP B 1 268 ? 47.109 80.528 36.253 1.00 66.40 244 ASP B N 1
ATOM 5307 C CA . ASP B 1 268 ? 47.857 79.278 36.184 1.00 67.50 244 ASP B CA 1
ATOM 5308 C C . ASP B 1 268 ? 49.199 79.327 36.931 1.00 67.06 244 ASP B C 1
ATOM 5309 O O . ASP B 1 268 ? 50.059 78.488 36.685 1.00 67.49 244 ASP B O 1
ATOM 5314 N N . VAL B 1 269 ? 49.364 80.281 37.853 1.00 67.13 245 VAL B N 1
ATOM 5315 C CA . VAL B 1 269 ? 50.644 80.484 38.551 1.00 67.63 245 VAL B CA 1
ATOM 5316 C C . VAL B 1 269 ? 51.216 79.195 39.116 1.00 67.98 245 VAL B C 1
ATOM 5317 O O . VAL B 1 269 ? 52.391 78.886 38.893 1.00 66.95 245 VAL B O 1
ATOM 5321 N N . LEU B 1 270 ? 50.379 78.449 39.842 1.00 67.20 246 LEU B N 1
ATOM 5322 C CA . LEU B 1 270 ? 50.818 77.240 40.544 1.00 65.99 246 LEU B CA 1
ATOM 5323 C C . LEU B 1 270 ? 50.389 75.941 39.875 1.00 65.59 246 LEU B C 1
ATOM 5324 O O . LEU B 1 270 ? 50.462 74.873 40.488 1.00 65.92 246 LEU B O 1
ATOM 5329 N N . LYS B 1 271 ? 49.945 76.015 38.627 1.00 65.85 247 LYS B N 1
ATOM 5330 C CA . LYS B 1 271 ? 49.447 74.820 37.957 1.00 66.66 247 LYS B CA 1
ATOM 5331 C C . LYS B 1 271 ? 50.511 73.735 37.907 1.00 67.41 247 LYS B C 1
ATOM 5332 O O . LYS B 1 271 ? 50.233 72.586 38.244 1.00 67.34 247 LYS B O 1
ATOM 5338 N N . GLN B 1 272 ? 51.727 74.099 37.507 1.00 67.89 248 GLN B N 1
ATOM 5339 C CA . GLN B 1 272 ? 52.790 73.112 37.410 1.00 69.02 248 GLN B CA 1
ATOM 5340 C C . GLN B 1 272 ? 53.179 72.562 38.771 1.00 68.57 248 GLN B C 1
ATOM 5341 O O . GLN B 1 272 ? 53.286 71.349 38.932 1.00 70.16 248 GLN B O 1
ATOM 5347 N N . ARG B 1 273 ? 53.379 73.442 39.748 1.00 67.94 249 ARG B N 1
ATOM 5348 C CA . ARG B 1 273 ? 53.806 73.008 41.077 1.00 66.42 249 ARG B CA 1
ATOM 5349 C C . ARG B 1 273 ? 52.823 71.992 41.657 1.00 67.29 249 ARG B C 1
ATOM 5350 O O . ARG B 1 273 ? 53.227 70.897 42.092 1.00 67.90 249 ARG B O 1
ATOM 5358 N N . LEU B 1 274 ? 51.541 72.361 41.628 1.00 64.85 250 LEU B N 1
ATOM 5359 C CA . LEU B 1 274 ? 50.475 71.579 42.239 1.00 65.91 250 LEU B CA 1
ATOM 5360 C C . LEU B 1 274 ? 50.156 70.297 41.477 1.00 66.75 250 LEU B C 1
ATOM 5361 O O . LEU B 1 274 ? 49.839 69.271 42.095 1.00 68.00 250 LEU B O 1
ATOM 5366 N N . LYS B 1 275 ? 50.237 70.347 40.151 1.00 65.88 251 LYS B N 1
ATOM 5367 C CA . LYS B 1 275 ? 49.992 69.159 39.349 1.00 68.19 251 LYS B CA 1
ATOM 5368 C C . LYS B 1 275 ? 50.944 68.037 39.769 1.00 69.74 251 LYS B C 1
ATOM 5369 O O . LYS B 1 275 ? 50.512 66.895 39.956 1.00 69.96 251 LYS B O 1
ATOM 5375 N N . THR B 1 276 ? 52.223 68.376 39.946 1.00 69.30 252 THR B N 1
ATOM 5376 C CA . THR B 1 276 ? 53.212 67.397 40.371 1.00 70.84 252 THR B CA 1
ATOM 5377 C C . THR B 1 276 ? 52.987 66.978 41.828 1.00 71.83 252 THR B C 1
ATOM 5378 O O . THR B 1 276 ? 53.090 65.790 42.159 1.00 73.27 252 THR B O 1
ATOM 5382 N N . GLU B 1 277 ? 52.665 67.933 42.695 1.00 70.09 253 GLU B N 1
ATOM 5383 C CA . GLU B 1 277 ? 52.414 67.584 44.089 1.00 71.27 253 GLU B CA 1
ATOM 5384 C C . GLU B 1 277 ? 51.166 66.714 44.281 1.00 70.02 253 GLU B C 1
ATOM 5385 O O . GLU B 1 277 ? 51.154 65.820 45.128 1.00 69.78 253 GLU B O 1
ATOM 5391 N N . PHE B 1 278 ? 50.117 66.961 43.504 1.00 69.07 254 PHE B N 1
ATOM 5392 C CA . PHE B 1 278 ? 48.939 66.108 43.621 1.00 68.85 254 PHE B CA 1
ATOM 5393 C C . PHE B 1 278 ? 49.230 64.713 43.067 1.00 68.80 254 PHE B C 1
ATOM 5394 O O . PHE B 1 278 ? 48.812 63.717 43.655 1.00 70.81 254 PHE B O 1
ATOM 5402 N N . HIS B 1 279 ? 49.973 64.630 41.969 1.00 66.93 255 HIS B N 1
ATOM 5403 C CA . HIS B 1 279 ? 50.265 63.325 41.398 1.00 66.79 255 HIS B CA 1
ATOM 5404 C C . HIS B 1 279 ? 50.917 62.444 42.447 1.00 66.97 255 HIS B C 1
ATOM 5405 O O . HIS B 1 279 ? 50.594 61.260 42.570 1.00 67.30 255 HIS B O 1
ATOM 5412 N N . GLN B 1 280 ? 51.818 63.045 43.218 1.00 67.27 256 GLN B N 1
ATOM 5413 C CA . GLN B 1 280 ? 52.476 62.340 44.298 1.00 67.29 256 GLN B CA 1
ATOM 5414 C C . GLN B 1 280 ? 51.484 61.909 45.389 1.00 66.52 256 GLN B C 1
ATOM 5415 O O . GLN B 1 280 ? 51.569 60.789 45.882 1.00 67.75 256 GLN B O 1
ATOM 5421 N N . PHE B 1 281 ? 50.543 62.772 45.759 1.00 64.27 257 PHE B N 1
ATOM 5422 C CA . PHE B 1 281 ? 49.523 62.360 46.729 1.00 63.82 257 PHE B CA 1
ATOM 5423 C C . PHE B 1 281 ? 48.749 61.155 46.182 1.00 62.24 257 PHE B C 1
ATOM 5424 O O . PHE B 1 281 ? 48.628 60.131 46.851 1.00 60.60 257 PHE B O 1
ATOM 5432 N N . ILE B 1 282 ? 48.268 61.281 44.946 1.00 61.59 258 ILE B N 1
ATOM 5433 C CA . ILE B 1 282 ? 47.548 60.203 44.251 1.00 59.25 258 ILE B CA 1
ATOM 5434 C C . ILE B 1 282 ? 48.358 58.911 44.307 1.00 62.19 258 ILE B C 1
ATOM 5435 O O . ILE B 1 282 ? 47.832 57.860 44.683 1.00 64.09 258 ILE B O 1
ATOM 5440 N N . THR B 1 283 ? 49.651 59.005 43.979 1.00 62.21 259 THR B N 1
ATOM 5441 C CA . THR B 1 283 ? 50.539 57.849 43.989 1.00 60.26 259 THR B CA 1
ATOM 5442 C C . THR B 1 283 ? 50.753 57.261 45.390 1.00 60.69 259 THR B C 1
ATOM 5443 O O . THR B 1 283 ? 50.737 56.039 45.560 1.00 60.55 259 THR B O 1
ATOM 5447 N N . HIS B 1 284 ? 50.945 58.122 46.389 1.00 61.81 260 HIS B N 1
ATOM 5448 C CA . HIS B 1 284 ? 51.096 57.669 47.785 1.00 61.35 260 HIS B CA 1
ATOM 5449 C C . HIS B 1 284 ? 49.851 56.886 48.231 1.00 63.64 260 HIS B C 1
ATOM 5450 O O . HIS B 1 284 ? 49.953 55.763 48.743 1.00 65.89 260 HIS B O 1
ATOM 5457 N N . GLU B 1 285 ? 48.684 57.471 47.976 1.00 60.93 261 GLU B N 1
ATOM 5458 C CA . GLU B 1 285 ? 47.415 56.881 48.327 1.00 62.74 261 GLU B CA 1
ATOM 5459 C C . GLU B 1 285 ? 47.136 55.556 47.618 1.00 62.74 261 GLU B C 1
ATOM 5460 O O . GLU B 1 285 ? 46.615 54.612 48.236 1.00 62.65 261 GLU B O 1
ATOM 5466 N N . LYS B 1 286 ? 47.469 55.481 46.328 1.00 60.90 262 LYS B N 1
ATOM 5467 C CA . LYS B 1 286 ? 47.250 54.241 45.593 1.00 61.08 262 LYS B CA 1
ATOM 5468 C C . LYS B 1 286 ? 48.094 53.102 46.187 1.00 61.23 262 LYS B C 1
ATOM 5469 O O . LYS B 1 286 ? 47.595 51.996 46.361 1.00 61.77 262 LYS B O 1
ATOM 5475 N N . LYS B 1 287 ? 49.366 53.376 46.486 1.00 61.60 263 LYS B N 1
ATOM 5476 C CA . LYS B 1 287 ? 50.268 52.368 47.045 1.00 62.02 263 LYS B CA 1
ATOM 5477 C C . LYS B 1 287 ? 49.777 51.858 48.380 1.00 62.59 263 LYS B C 1
ATOM 5478 O O . LYS B 1 287 ? 49.872 50.663 48.644 1.00 61.92 263 LYS B O 1
ATOM 5484 N N . LYS B 1 288 ? 49.254 52.763 49.213 1.00 62.49 264 LYS B N 1
ATOM 5485 C CA . LYS B 1 288 ? 48.771 52.381 50.534 1.00 64.53 264 LYS B CA 1
ATOM 5486 C C . LYS B 1 288 ? 47.576 51.442 50.422 1.00 64.15 264 LYS B C 1
ATOM 5487 O O . LYS B 1 288 ? 47.438 50.518 51.212 1.00 63.42 264 LYS B O 1
ATOM 5493 N N . LEU B 1 289 ? 46.719 51.685 49.428 1.00 65.74 265 LEU B N 1
ATOM 5494 C CA . LEU B 1 289 ? 45.600 50.792 49.127 1.00 63.09 265 LEU B CA 1
ATOM 5495 C C . LEU B 1 289 ? 46.086 49.437 48.577 1.00 62.85 265 LEU B C 1
ATOM 5496 O O . LEU B 1 289 ? 45.459 48.410 48.823 1.00 63.12 265 LEU B O 1
ATOM 5501 N N . GLU B 1 290 ? 47.195 49.434 47.842 1.00 62.89 266 GLU B N 1
ATOM 5502 C CA . GLU B 1 290 ? 47.735 48.184 47.292 1.00 64.76 266 GLU B CA 1
ATOM 5503 C C . GLU B 1 290 ? 48.264 47.292 48.412 1.00 63.79 266 GLU B C 1
ATOM 5504 O O . GLU B 1 290 ? 47.986 46.093 48.449 1.00 63.05 266 GLU B O 1
ATOM 5510 N N . THR B 1 291 ? 49.014 47.896 49.330 1.00 63.74 267 THR B N 1
ATOM 5511 C CA . THR B 1 291 ? 49.581 47.186 50.466 1.00 63.15 267 THR B CA 1
ATOM 5512 C C . THR B 1 291 ? 48.483 46.473 51.259 1.00 64.34 267 THR B C 1
ATOM 5513 O O . THR B 1 291 ? 48.517 45.247 51.434 1.00 64.50 267 THR B O 1
ATOM 5517 N N . VAL B 1 292 ? 47.503 47.250 51.712 1.00 63.84 268 VAL B N 1
ATOM 5518 C CA . VAL B 1 292 ? 46.411 46.739 52.538 1.00 64.63 268 VAL B CA 1
ATOM 5519 C C . VAL B 1 292 ? 45.656 45.604 51.835 1.00 66.32 268 VAL B C 1
ATOM 5520 O O . VAL B 1 292 ? 45.331 44.590 52.458 1.00 66.18 268 VAL B O 1
ATOM 5524 N N . TYR B 1 293 ? 45.417 45.768 50.536 1.00 66.20 269 TYR B N 1
ATOM 5525 C CA . TYR B 1 293 ? 44.798 44.731 49.737 1.00 67.73 269 TYR B CA 1
ATOM 5526 C C . TYR B 1 293 ? 45.688 43.487 49.618 1.00 68.31 269 TYR B C 1
ATOM 5527 O O . TYR B 1 293 ? 45.201 42.356 49.705 1.00 67.71 269 TYR B O 1
ATOM 5536 N N . GLU B 1 294 ? 46.983 43.711 49.406 1.00 68.62 270 GLU B N 1
ATOM 5537 C CA . GLU B 1 294 ? 47.961 42.632 49.293 1.00 69.91 270 GLU B CA 1
ATOM 5538 C C . GLU B 1 294 ? 48.012 41.824 50.590 1.00 70.38 270 GLU B C 1
ATOM 5539 O O . GLU B 1 294 ? 47.948 40.596 50.560 1.00 70.07 270 GLU B O 1
ATOM 5545 N N . HIS B 1 295 ? 48.105 42.518 51.726 1.00 71.14 271 HIS B N 1
ATOM 5546 C CA . HIS B 1 295 ? 48.156 41.846 53.021 1.00 71.17 271 HIS B CA 1
ATOM 5547 C C . HIS B 1 295 ? 46.842 41.129 53.343 1.00 71.00 271 HIS B C 1
ATOM 5548 O O . HIS B 1 295 ? 46.830 40.160 54.093 1.00 73.16 271 HIS B O 1
ATOM 5555 N N . SER B 1 296 ? 45.748 41.589 52.753 1.00 70.28 272 SER B N 1
ATOM 5556 C CA . SER B 1 296 ? 44.449 40.967 52.964 1.00 70.08 272 SER B CA 1
ATOM 5557 C C . SER B 1 296 ? 44.358 39.638 52.223 1.00 70.38 272 SER B C 1
ATOM 5558 O O . SER B 1 296 ? 43.888 38.640 52.775 1.00 70.18 272 SER B O 1
ATOM 5561 N N . GLU B 1 297 ? 44.801 39.642 50.967 1.00 70.58 273 GLU B N 1
ATOM 5562 C CA . GLU B 1 297 ? 44.824 38.439 50.138 1.00 71.36 273 GLU B CA 1
ATOM 5563 C C . GLU B 1 297 ? 45.817 37.414 50.690 1.00 69.75 273 GLU B C 1
ATOM 5564 O O . GLU B 1 297 ? 45.580 36.208 50.622 1.00 69.60 273 GLU B O 1
ATOM 5570 N N . GLN B 1 298 ? 46.911 37.914 51.257 1.00 68.67 274 GLN B N 1
ATOM 5571 C CA . GLN B 1 298 ? 47.971 37.081 51.805 1.00 68.05 274 GLN B CA 1
ATOM 5572 C C . GLN B 1 298 ? 47.693 36.716 53.268 1.00 67.95 274 GLN B C 1
ATOM 5573 O O . GLN B 1 298 ? 48.523 36.087 53.925 1.00 68.96 274 GLN B O 1
ATOM 5579 N N . PHE B 1 299 ? 46.529 37.125 53.773 1.00 67.31 275 PHE B N 1
ATOM 5580 C CA . PHE B 1 299 ? 46.069 36.747 55.109 1.00 67.16 275 PHE B CA 1
ATOM 5581 C C . PHE B 1 299 ? 44.938 35.734 54.958 1.00 66.90 275 PHE B C 1
ATOM 5582 O O . PHE B 1 299 ? 44.886 34.747 55.685 1.00 66.53 275 PHE B O 1
ATOM 5590 N N . TYR B 1 300 ? 44.042 35.998 54.007 1.00 66.84 276 TYR B N 1
ATOM 5591 C CA . TYR B 1 300 ? 42.958 35.083 53.629 1.00 67.22 276 TYR B CA 1
ATOM 5592 C C . TYR B 1 300 ? 43.515 33.734 53.201 1.00 67.21 276 TYR B C 1
ATOM 5593 O O . TYR B 1 300 ? 42.838 32.710 53.319 1.00 67.29 276 TYR B O 1
ATOM 5602 N N . LYS B 1 301 ? 44.739 33.744 52.681 1.00 66.67 277 LYS B N 1
ATOM 5603 C CA . LYS B 1 301 ? 45.415 32.515 52.291 1.00 66.05 277 LYS B CA 1
ATOM 5604 C C . LYS B 1 301 ? 45.737 31.712 53.544 1.00 65.40 277 LYS B C 1
ATOM 5605 O O . LYS B 1 301 ? 45.311 30.565 53.675 1.00 64.81 277 LYS B O 1
ATOM 5611 N N . ARG B 1 302 ? 46.457 32.342 54.473 1.00 65.32 278 ARG B N 1
ATOM 5612 C CA . ARG B 1 302 ? 46.822 31.729 55.755 1.00 66.04 278 ARG B CA 1
ATOM 5613 C C . ARG B 1 302 ? 45.614 31.204 56.526 1.00 64.64 278 ARG B C 1
ATOM 5614 O O . ARG B 1 302 ? 45.685 30.137 57.136 1.00 65.20 278 ARG B O 1
ATOM 5622 N N . VAL B 1 303 ? 44.510 31.944 56.471 1.00 63.75 279 VAL B N 1
ATOM 5623 C CA . VAL B 1 303 ? 43.266 31.542 57.129 1.00 62.87 279 VAL B CA 1
ATOM 5624 C C . VAL B 1 303 ? 42.528 30.458 56.336 1.00 63.72 279 VAL B C 1
ATOM 5625 O O . VAL B 1 303 ? 41.874 29.604 56.931 1.00 65.27 279 VAL B O 1
ATOM 5629 N N . HIS B 1 304 ? 42.632 30.467 55.008 1.00 63.68 280 HIS B N 1
ATOM 5630 C CA . HIS B 1 304 ? 41.945 29.438 54.227 1.00 63.48 280 HIS B CA 1
ATOM 5631 C C . HIS B 1 304 ? 42.559 28.065 54.442 1.00 63.45 280 HIS B C 1
ATOM 5632 O O . HIS B 1 304 ? 41.834 27.082 54.624 1.00 63.41 280 HIS B O 1
ATOM 5639 N N . GLN B 1 305 ? 43.892 28.009 54.428 1.00 63.27 281 GLN B N 1
ATOM 5640 C CA . GLN B 1 305 ? 44.623 26.760 54.619 1.00 62.98 281 GLN B CA 1
ATOM 5641 C C . GLN B 1 305 ? 44.318 26.125 55.963 1.00 63.49 281 GLN B C 1
ATOM 5642 O O . GLN B 1 305 ? 44.058 24.921 56.041 1.00 62.40 281 GLN B O 1
ATOM 5648 N N . ALA B 1 306 ? 44.346 26.954 57.011 1.00 64.48 282 ALA B N 1
ATOM 5649 C CA . ALA B 1 306 ? 44.123 26.509 58.385 1.00 63.95 282 ALA B CA 1
ATOM 5650 C C . ALA B 1 306 ? 42.686 26.042 58.597 1.00 64.15 282 ALA B C 1
ATOM 5651 O O . ALA B 1 306 ? 42.461 24.988 59.200 1.00 64.30 282 ALA B O 1
ATOM 5653 N N . VAL B 1 307 ? 41.726 26.808 58.078 1.00 63.90 283 VAL B N 1
ATOM 5654 C CA . VAL B 1 307 ? 40.310 26.433 58.142 1.00 64.59 283 VAL B CA 1
ATOM 5655 C C . VAL B 1 307 ? 40.007 25.117 57.407 1.00 64.51 283 VAL B C 1
ATOM 5656 O O . VAL B 1 307 ? 39.192 24.326 57.869 1.00 65.92 283 VAL B O 1
ATOM 5660 N N . THR B 1 308 ? 40.669 24.882 56.278 1.00 64.21 284 THR B N 1
ATOM 5661 C CA . THR B 1 308 ? 40.422 23.679 55.487 1.00 64.67 284 THR B CA 1
ATOM 5662 C C . THR B 1 308 ? 41.154 22.466 56.072 1.00 64.49 284 THR B C 1
ATOM 5663 O O . THR B 1 308 ? 40.631 21.348 56.063 1.00 64.45 284 THR B O 1
ATOM 5667 N N . SER B 1 309 ? 42.360 22.702 56.583 1.00 64.37 285 SER B N 1
ATOM 5668 C CA . SER B 1 309 ? 43.207 21.644 57.131 1.00 64.40 285 SER B CA 1
ATOM 5669 C C . SER B 1 309 ? 42.716 21.095 58.475 1.00 65.01 285 SER B C 1
ATOM 5670 O O . SER B 1 309 ? 42.988 19.947 58.805 1.00 65.33 285 SER B O 1
ATOM 5673 N N . LEU B 1 310 ? 41.995 21.912 59.240 1.00 66.79 286 LEU B N 1
ATOM 5674 C CA . LEU B 1 310 ? 41.556 21.530 60.589 1.00 67.51 286 LEU B CA 1
ATOM 5675 C C . LEU B 1 310 ? 40.076 21.139 60.688 1.00 68.28 286 LEU B C 1
ATOM 5676 O O . LEU B 1 310 ? 39.677 20.393 61.657 1.00 68.59 286 LEU B O 1
ATOM 5681 N N . ARG B 1 311 ? 39.262 21.640 59.710 1.00 69.15 287 ARG B N 1
ATOM 5682 C CA . ARG B 1 311 ? 37.865 21.188 59.644 1.00 69.84 287 ARG B CA 1
ATOM 5683 C C . ARG B 1 311 ? 37.772 19.783 59.032 1.00 70.33 287 ARG B C 1
ATOM 5684 O O . ARG B 1 311 ? 36.699 19.364 58.592 1.00 70.03 287 ARG B O 1
ATOM 5692 N N . LYS B 1 312 ? 38.908 19.079 58.996 1.00 71.68 288 LYS B N 1
ATOM 5693 C CA . LYS B 1 312 ? 38.977 17.662 58.598 1.00 73.48 288 LYS B CA 1
ATOM 5694 C C . LYS B 1 312 ? 38.997 16.757 59.836 1.00 74.88 288 LYS B C 1
ATOM 5695 O O . LYS B 1 312 ? 38.801 15.520 59.726 1.00 74.86 288 LYS B O 1
ATOM 5701 N N . ASN B 1 313 ? 39.242 17.377 61.011 1.00 76.32 289 ASN B N 1
ATOM 5702 C CA . ASN B 1 313 ? 39.363 16.606 62.253 1.00 77.54 289 ASN B CA 1
ATOM 5703 C C . ASN B 1 313 ? 38.237 16.886 63.254 1.00 78.62 289 ASN B C 1
ATOM 5704 O O . ASN B 1 313 ? 37.563 17.920 63.174 1.00 79.26 289 ASN B O 1
ATOM 5709 N N . ASN B 1 314 ? 38.055 15.945 64.184 1.00 79.12 290 ASN B N 1
ATOM 5710 C CA . ASN B 1 314 ? 37.017 15.994 65.222 1.00 78.85 290 ASN B CA 1
ATOM 5711 C C . ASN B 1 314 ? 36.969 17.304 65.991 1.00 79.28 290 ASN B C 1
ATOM 5712 O O . ASN B 1 314 ? 37.792 17.554 66.873 1.00 79.47 290 ASN B O 1
ATOM 5717 N N . LEU B 1 315 ? 35.999 18.138 65.637 1.00 79.51 291 LEU B N 1
ATOM 5718 C CA . LEU B 1 315 ? 35.758 19.404 66.319 1.00 79.35 291 LEU B CA 1
ATOM 5719 C C . LEU B 1 315 ? 34.267 19.728 66.180 1.00 78.83 291 LEU B C 1
ATOM 5720 O O . LEU B 1 315 ? 33.898 20.814 65.690 1.00 79.82 291 LEU B O 1
ATOM 5725 N N . SER B 1 316 ? 33.418 18.766 66.591 1.00 78.52 292 SER B N 1
ATOM 5726 C CA . SER B 1 316 ? 31.960 18.913 66.483 1.00 77.50 292 SER B CA 1
ATOM 5727 C C . SER B 1 316 ? 31.534 20.297 66.992 1.00 76.57 292 SER B C 1
ATOM 5728 O O . SER B 1 316 ? 31.128 21.261 66.121 1.00 78.07 292 SER B O 1
ATOM 5731 N N . SER B 1 317 ? 31.739 20.392 68.454 1.00 75.08 293 SER B N 1
ATOM 5732 C CA . SER B 1 317 ? 31.570 21.730 69.039 1.00 74.41 293 SER B CA 1
ATOM 5733 C C . SER B 1 317 ? 32.513 22.678 68.309 1.00 73.06 293 SER B C 1
ATOM 5734 O O . SER B 1 317 ? 33.704 22.371 68.111 1.00 73.19 293 SER B O 1
ATOM 5737 N N . ASP B 1 318 ? 31.963 23.821 67.896 1.00 72.31 294 ASP B N 1
ATOM 5738 C CA . ASP B 1 318 ? 32.727 24.848 67.197 1.00 71.17 294 ASP B CA 1
ATOM 5739 C C . ASP B 1 318 ? 33.736 25.499 68.145 1.00 70.48 294 ASP B C 1
ATOM 5740 O O . ASP B 1 318 ? 34.764 26.052 67.699 1.00 68.64 294 ASP B O 1
ATOM 5745 N N . ASP B 1 319 ? 33.438 25.422 69.452 1.00 71.47 295 ASP B N 1
ATOM 5746 C CA . ASP B 1 319 ? 34.339 25.941 70.488 1.00 72.60 295 ASP B CA 1
ATOM 5747 C C . ASP B 1 319 ? 35.742 25.314 70.412 1.00 73.11 295 ASP B C 1
ATOM 5748 O O . ASP B 1 319 ? 36.764 25.998 70.785 1.00 72.99 295 ASP B O 1
ATOM 5753 N N . ASP B 1 320 ? 35.778 24.003 69.948 1.00 72.74 296 ASP B N 1
ATOM 5754 C CA . ASP B 1 320 ? 37.067 23.327 69.754 1.00 72.47 296 ASP B CA 1
ATOM 5755 C C . ASP B 1 320 ? 37.893 24.021 68.647 1.00 72.09 296 ASP B C 1
ATOM 5756 O O . ASP B 1 320 ? 39.055 24.487 68.888 1.00 71.94 296 ASP B O 1
ATOM 5761 N N . PHE B 1 321 ? 37.282 24.114 67.453 1.00 71.99 297 PHE B N 1
ATOM 5762 C CA . PHE B 1 321 ? 37.952 24.671 66.270 1.00 71.95 297 PHE B CA 1
ATOM 5763 C C . PHE B 1 321 ? 38.705 25.983 66.515 1.00 70.95 297 PHE B C 1
ATOM 5764 O O . PHE B 1 321 ? 39.820 26.169 66.010 1.00 69.86 297 PHE B O 1
ATOM 5772 N N . ILE B 1 322 ? 38.083 26.873 67.294 1.00 70.25 298 ILE B N 1
ATOM 5773 C CA . ILE B 1 322 ? 38.628 28.198 67.596 1.00 70.58 298 ILE B CA 1
ATOM 5774 C C . ILE B 1 322 ? 40.014 28.144 68.269 1.00 69.47 298 ILE B C 1
ATOM 5775 O O . ILE B 1 322 ? 40.993 28.782 67.784 1.00 67.78 298 ILE B O 1
ATOM 5780 N N . LYS B 1 323 ? 40.099 27.370 69.369 1.00 69.21 299 LYS B N 1
ATOM 5781 C CA . LYS B 1 323 ? 41.363 27.279 70.120 1.00 68.33 299 LYS B CA 1
ATOM 5782 C C . LYS B 1 323 ? 42.456 26.510 69.337 1.00 67.53 299 LYS B C 1
ATOM 5783 O O . LYS B 1 323 ? 43.682 26.596 69.607 1.00 67.95 299 LYS B O 1
ATOM 5789 N N . LYS B 1 324 ? 41.993 25.710 68.355 1.00 66.01 300 LYS B N 1
ATOM 5790 C CA . LYS B 1 324 ? 42.914 25.026 67.453 1.00 64.94 300 LYS B CA 1
ATOM 5791 C C . LYS B 1 324 ? 43.393 25.997 66.366 1.00 64.37 300 LYS B C 1
ATOM 5792 O O . LYS B 1 324 ? 44.597 26.001 65.975 1.00 65.52 300 LYS B O 1
ATOM 5798 N N . LEU B 1 325 ? 42.448 26.856 65.895 1.00 63.20 301 LEU B N 1
ATOM 5799 C CA . LEU B 1 325 ? 42.786 27.845 64.861 1.00 62.20 301 LEU B CA 1
ATOM 5800 C C . LEU B 1 325 ? 43.752 28.920 65.353 1.00 62.52 301 LEU B C 1
ATOM 5801 O O . LEU B 1 325 ? 44.634 29.366 64.607 1.00 62.49 301 LEU B O 1
ATOM 5806 N N . ALA B 1 326 ? 43.572 29.343 66.608 1.00 63.50 302 ALA B N 1
ATOM 5807 C CA . ALA B 1 326 ? 44.373 30.432 67.187 1.00 64.32 302 ALA B CA 1
ATOM 5808 C C . ALA B 1 326 ? 45.849 30.065 67.245 1.00 64.64 302 ALA B C 1
ATOM 5809 O O . ALA B 1 326 ? 46.722 30.917 67.042 1.00 64.49 302 ALA B O 1
ATOM 5811 N N . GLU B 1 327 ? 46.110 28.790 67.521 1.00 65.02 303 GLU B N 1
ATOM 5812 C CA . GLU B 1 327 ? 47.463 28.267 67.599 1.00 65.75 303 GLU B CA 1
ATOM 5813 C C . GLU B 1 327 ? 48.112 28.202 66.223 1.00 66.82 303 GLU B C 1
ATOM 5814 O O . GLU B 1 327 ? 49.307 28.476 66.087 1.00 67.02 303 GLU B O 1
ATOM 5820 N N . GLU B 1 328 ? 47.315 27.858 65.209 1.00 67.88 304 GLU B N 1
ATOM 5821 C CA . GLU B 1 328 ? 47.838 27.599 63.860 1.00 68.73 304 GLU B CA 1
ATOM 5822 C C . GLU B 1 328 ? 48.123 28.846 63.018 1.00 68.96 304 GLU B C 1
ATOM 5823 O O . GLU B 1 328 ? 48.669 28.740 61.916 1.00 69.86 304 GLU B O 1
ATOM 5829 N N . LEU B 1 329 ? 47.750 30.016 63.529 1.00 69.19 305 LEU B N 1
ATOM 5830 C CA . LEU B 1 329 ? 48.121 31.278 62.892 1.00 68.94 305 LEU B CA 1
ATOM 5831 C C . LEU B 1 329 ? 49.487 31.683 63.442 1.00 70.21 305 LEU B C 1
ATOM 5832 O O . LEU B 1 329 ? 49.856 31.274 64.546 1.00 70.50 305 LEU B O 1
ATOM 5837 N N . THR B 1 330 ? 50.242 32.465 62.675 1.00 71.21 306 THR B N 1
ATOM 5838 C CA . THR B 1 330 ? 51.615 32.817 63.066 1.00 71.66 306 THR B CA 1
ATOM 5839 C C . THR B 1 330 ? 51.676 33.920 64.142 1.00 71.99 306 THR B C 1
ATOM 5840 O O . THR B 1 330 ? 52.065 35.062 63.866 1.00 72.30 306 THR B O 1
ATOM 5844 N N . ASP B 1 331 ? 51.280 33.558 65.367 1.00 71.72 307 ASP B N 1
ATOM 5845 C CA . ASP B 1 331 ? 51.252 34.472 66.523 1.00 70.92 307 ASP B CA 1
ATOM 5846 C C . ASP B 1 331 ? 50.759 35.881 66.177 1.00 70.58 307 ASP B C 1
ATOM 5847 O O . ASP B 1 331 ? 51.070 36.852 66.877 1.00 70.52 307 ASP B O 1
ATOM 5852 N N . CYS B 1 332 ? 49.989 35.978 65.097 1.00 70.23 308 CYS B N 1
ATOM 5853 C CA . CYS B 1 332 ? 49.501 37.261 64.609 1.00 70.20 308 CYS B CA 1
ATOM 5854 C C . CYS B 1 332 ? 47.975 37.356 64.666 1.00 70.42 308 CYS B C 1
ATOM 5855 O O . CYS B 1 332 ? 47.346 38.004 63.814 1.00 72.05 308 CYS B O 1
ATOM 5858 N N . SER B 1 333 ? 47.382 36.713 65.668 1.00 69.12 309 SER B N 1
ATOM 5859 C CA . SER B 1 333 ? 45.948 36.835 65.893 1.00 67.61 309 SER B CA 1
ATOM 5860 C C . SER B 1 333 ? 45.682 37.894 66.974 1.00 66.98 309 SER B C 1
ATOM 5861 O O . SER B 1 333 ? 46.428 38.877 67.087 1.00 66.84 309 SER B O 1
ATOM 5864 N N . PHE B 1 334 ? 44.618 37.692 67.749 1.00 65.25 310 PHE B N 1
ATOM 5865 C CA . PHE B 1 334 ? 44.239 38.572 68.846 1.00 62.60 310 PHE B CA 1
ATOM 5866 C C . PHE B 1 334 ? 42.999 37.986 69.497 1.00 61.22 310 PHE B C 1
ATOM 5867 O O . PHE B 1 334 ? 43.042 37.542 70.636 1.00 60.99 310 PHE B O 1
ATOM 5875 N N . ARG B 1 335 ? 41.898 37.979 68.757 1.00 59.76 311 ARG B N 1
ATOM 5876 C CA . ARG B 1 335 ? 40.629 37.478 69.258 1.00 58.36 311 ARG B CA 1
ATOM 5877 C C . ARG B 1 335 ? 39.934 36.776 68.106 1.00 57.86 311 ARG B C 1
ATOM 5878 O O . ARG B 1 335 ? 39.974 37.250 66.966 1.00 56.57 311 ARG B O 1
ATOM 5886 N N . ILE B 1 336 ? 39.321 35.634 68.411 1.00 57.79 312 ILE B N 1
ATOM 5887 C CA . ILE B 1 336 ? 38.661 34.805 67.410 1.00 57.39 312 ILE B CA 1
ATOM 5888 C C . ILE B 1 336 ? 37.330 34.301 67.950 1.00 57.60 312 ILE B C 1
ATOM 5889 O O . ILE B 1 336 ? 37.264 33.808 69.068 1.00 58.63 312 ILE B O 1
ATOM 5894 N N . TYR B 1 337 ? 36.280 34.431 67.147 1.00 58.66 313 TYR B N 1
ATOM 5895 C CA . TYR B 1 337 ? 34.938 33.983 67.518 1.00 59.56 313 TYR B CA 1
ATOM 5896 C C . TYR B 1 337 ? 34.066 33.724 66.285 1.00 60.88 313 TYR B C 1
ATOM 5897 O O . TYR B 1 337 ? 34.343 34.242 65.197 1.00 61.36 313 TYR B O 1
ATOM 5914 N N . CYS B 1 339 ? 29.951 33.540 64.630 1.00 64.54 315 CYS B N 1
ATOM 5915 C CA . CYS B 1 339 ? 28.582 34.045 64.734 1.00 65.40 315 CYS B CA 1
ATOM 5916 C C . CYS B 1 339 ? 27.697 33.488 63.619 1.00 64.91 315 CYS B C 1
ATOM 5917 O O . CYS B 1 339 ? 28.200 33.040 62.581 1.00 64.83 315 CYS B O 1
ATOM 5920 N N . ASP B 1 340 ? 26.383 33.513 63.841 1.00 64.07 316 ASP B N 1
ATOM 5921 C CA . ASP B 1 340 ? 25.407 33.128 62.814 1.00 63.30 316 ASP B CA 1
ATOM 5922 C C . ASP B 1 340 ? 24.968 34.363 62.022 1.00 62.44 316 ASP B C 1
ATOM 5923 O O . ASP B 1 340 ? 25.499 35.454 62.236 1.00 62.30 316 ASP B O 1
ATOM 5928 N N . GLU B 1 341 ? 23.995 34.197 61.127 1.00 61.61 317 GLU B N 1
ATOM 5929 C CA . GLU B 1 341 ? 23.583 35.276 60.219 1.00 61.45 317 GLU B CA 1
ATOM 5930 C C . GLU B 1 341 ? 22.800 36.413 60.889 1.00 60.93 317 GLU B C 1
ATOM 5931 O O . GLU B 1 341 ? 22.519 37.441 60.269 1.00 60.18 317 GLU B O 1
ATOM 5937 N N . GLU B 1 342 ? 22.449 36.229 62.152 1.00 61.44 318 GLU B N 1
ATOM 5938 C CA . GLU B 1 342 ? 21.708 37.256 62.863 1.00 62.02 318 GLU B CA 1
ATOM 5939 C C . GLU B 1 342 ? 22.526 37.815 64.018 1.00 61.94 318 GLU B C 1
ATOM 5940 O O . GLU B 1 342 ? 21.983 38.334 64.991 1.00 63.40 318 GLU B O 1
ATOM 5946 N N . GLY B 1 343 ? 23.845 37.703 63.885 1.00 61.77 319 GLY B N 1
ATOM 5947 C CA . GLY B 1 343 ? 24.797 38.299 64.819 1.00 60.84 319 GLY B CA 1
ATOM 5948 C C . GLY B 1 343 ? 24.945 37.692 66.199 1.00 61.02 319 GLY B C 1
ATOM 5949 O O . GLY B 1 343 ? 25.559 38.299 67.071 1.00 61.76 319 GLY B O 1
ATOM 5950 N N . ASP B 1 344 ? 24.398 36.502 66.413 1.00 61.23 320 ASP B N 1
ATOM 5951 C CA . ASP B 1 344 ? 24.516 35.863 67.720 1.00 62.30 320 ASP B CA 1
ATOM 5952 C C . ASP B 1 344 ? 25.818 35.095 67.844 1.00 62.63 320 ASP B C 1
ATOM 5953 O O . ASP B 1 344 ? 26.087 34.186 67.057 1.00 63.73 320 ASP B O 1
ATOM 5958 N N . GLN B 1 345 ? 26.631 35.474 68.827 1.00 62.71 321 GLN B N 1
ATOM 5959 C CA . GLN B 1 345 ? 27.883 34.776 69.071 1.00 62.54 321 GLN B CA 1
ATOM 5960 C C . GLN B 1 345 ? 27.564 33.435 69.717 1.00 62.71 321 GLN B C 1
ATOM 5961 O O . GLN B 1 345 ? 27.062 33.382 70.838 1.00 63.32 321 GLN B O 1
ATOM 5967 N N . LEU B 1 346 ? 27.821 32.358 68.984 1.00 63.56 322 LEU B N 1
ATOM 5968 C CA . LEU B 1 346 ? 27.592 31.002 69.493 1.00 64.95 322 LEU B CA 1
ATOM 5969 C C . LEU B 1 346 ? 28.931 30.299 69.724 1.00 65.08 322 LEU B C 1
ATOM 5970 O O . LEU B 1 346 ? 29.133 29.150 69.341 1.00 65.37 322 LEU B O 1
ATOM 5975 N N . THR B 1 347 ? 29.839 31.025 70.373 1.00 66.10 323 THR B N 1
ATOM 5976 C CA . THR B 1 347 ? 31.232 30.624 70.543 1.00 65.67 323 THR B CA 1
ATOM 5977 C C . THR B 1 347 ? 31.863 31.562 71.568 1.00 64.43 323 THR B C 1
ATOM 5978 O O . THR B 1 347 ? 31.611 32.771 71.552 1.00 63.04 323 THR B O 1
ATOM 5982 N N . GLY B 1 348 ? 32.685 31.012 72.456 1.00 63.49 324 GLY B N 1
ATOM 5983 C CA . GLY B 1 348 ? 33.442 31.847 73.380 1.00 63.19 324 GLY B CA 1
ATOM 5984 C C . GLY B 1 348 ? 34.484 32.661 72.631 1.00 63.22 324 GLY B C 1
ATOM 5985 O O . GLY B 1 348 ? 34.570 32.603 71.404 1.00 63.03 324 GLY B O 1
ATOM 5986 N N . ASN B 1 349 ? 35.270 33.439 73.362 1.00 63.45 325 ASN B N 1
ATOM 5987 C CA . ASN B 1 349 ? 36.378 34.161 72.753 1.00 63.90 325 ASN B CA 1
ATOM 5988 C C . ASN B 1 349 ? 37.699 33.446 73.002 1.00 64.42 325 ASN B C 1
ATOM 5989 O O . ASN B 1 349 ? 37.857 32.744 74.004 1.00 64.32 325 ASN B O 1
ATOM 5994 N N . VAL B 1 350 ? 38.635 33.602 72.072 1.00 65.46 326 VAL B N 1
ATOM 5995 C CA . VAL B 1 350 ? 39.995 33.118 72.275 1.00 66.82 326 VAL B CA 1
ATOM 5996 C C . VAL B 1 350 ? 40.930 34.317 72.215 1.00 67.91 326 VAL B C 1
ATOM 5997 O O . VAL B 1 350 ? 41.554 34.602 71.190 1.00 67.74 326 VAL B O 1
ATOM 6001 N N . PHE B 1 351 ? 40.978 35.035 73.334 1.00 69.66 327 PHE B N 1
ATOM 6002 C CA . PHE B 1 351 ? 41.790 36.229 73.466 1.00 71.53 327 PHE B CA 1
ATOM 6003 C C . PHE B 1 351 ? 43.254 35.843 73.625 1.00 72.65 327 PHE B C 1
ATOM 6004 O O . PHE B 1 351 ? 43.579 34.855 74.281 1.00 72.92 327 PHE B O 1
ATOM 6012 N N . LYS B 1 352 ? 44.128 36.634 73.013 1.00 74.34 328 LYS B N 1
ATOM 6013 C CA . LYS B 1 352 ? 45.566 36.402 73.055 1.00 75.64 328 LYS B CA 1
ATOM 6014 C C . LYS B 1 352 ? 46.266 37.572 73.761 1.00 76.57 328 LYS B C 1
ATOM 6015 O O . LYS B 1 352 ? 46.245 38.710 73.277 1.00 77.33 328 LYS B O 1
ATOM 6021 N N . GLN B 1 353 ? 46.848 37.284 74.923 1.00 76.78 329 GLN B N 1
ATOM 6022 C CA . GLN B 1 353 ? 47.600 38.276 75.694 1.00 76.88 329 GLN B CA 1
ATOM 6023 C C . GLN B 1 353 ? 48.934 37.678 76.146 1.00 76.65 329 GLN B C 1
ATOM 6024 O O . GLN B 1 353 ? 48.965 36.613 76.766 1.00 75.69 329 GLN B O 1
ATOM 6030 N N . ASP B 1 354 ? 50.020 38.386 75.829 1.00 76.66 330 ASP B N 1
ATOM 6031 C CA . ASP B 1 354 ? 51.399 37.948 76.094 1.00 76.34 330 ASP B CA 1
ATOM 6032 C C . ASP B 1 354 ? 51.798 36.731 75.248 1.00 76.23 330 ASP B C 1
ATOM 6033 O O . ASP B 1 354 ? 52.567 35.870 75.697 1.00 76.07 330 ASP B O 1
ATOM 6038 N N . GLY B 1 355 ? 51.275 36.680 74.022 1.00 75.81 331 GLY B N 1
ATOM 6039 C CA . GLY B 1 355 ? 51.566 35.599 73.077 1.00 75.16 331 GLY B CA 1
ATOM 6040 C C . GLY B 1 355 ? 51.032 34.236 73.482 1.00 74.75 331 GLY B C 1
ATOM 6041 O O . GLY B 1 355 ? 51.636 33.211 73.161 1.00 74.50 331 GLY B O 1
ATOM 6042 N N . GLU B 1 356 ? 49.895 34.225 74.179 1.00 74.55 332 GLU B N 1
ATOM 6043 C CA . GLU B 1 356 ? 49.289 32.984 74.679 1.00 74.30 332 GLU B CA 1
ATOM 6044 C C . GLU B 1 356 ? 47.756 33.047 74.726 1.00 73.85 332 GLU B C 1
ATOM 6045 O O . GLU B 1 356 ? 47.175 34.123 74.868 1.00 74.18 332 GLU B O 1
ATOM 6051 N N . TRP B 1 357 ? 47.120 31.879 74.619 1.00 73.27 333 TRP B N 1
ATOM 6052 C CA . TRP B 1 357 ? 45.659 31.759 74.550 1.00 71.97 333 TRP B CA 1
ATOM 6053 C C . TRP B 1 357 ? 44.936 31.993 75.879 1.00 70.82 333 TRP B C 1
ATOM 6054 O O . TRP B 1 357 ? 45.517 31.867 76.958 1.00 70.23 333 TRP B O 1
ATOM 6065 N N . ILE B 1 358 ? 43.658 32.339 75.761 1.00 69.41 334 ILE B N 1
ATOM 6066 C CA . ILE B 1 358 ? 42.728 32.469 76.874 1.00 68.09 334 ILE B CA 1
ATOM 6067 C C . ILE B 1 358 ? 41.407 31.971 76.293 1.00 66.58 334 ILE B C 1
ATOM 6068 O O . ILE B 1 358 ? 41.070 32.330 75.166 1.00 66.54 334 ILE B O 1
ATOM 6073 N N . TYR B 1 359 ? 40.668 31.138 77.018 1.00 64.66 335 TYR B N 1
ATOM 6074 C CA . TYR B 1 359 ? 39.321 30.799 76.558 1.00 63.56 335 TYR B CA 1
ATOM 6075 C C . TYR B 1 359 ? 38.269 31.549 77.373 1.00 63.20 335 TYR B C 1
ATOM 6076 O O . TYR B 1 359 ? 38.266 31.492 78.601 1.00 62.14 335 TYR B O 1
ATOM 6085 N N . GLN B 1 360 ? 37.385 32.258 76.674 1.00 63.38 336 GLN B N 1
ATOM 6086 C CA . GLN B 1 360 ? 36.381 33.114 77.316 1.00 63.08 336 GLN B CA 1
ATOM 6087 C C . GLN B 1 360 ? 34.944 32.696 76.992 1.00 63.14 336 GLN B C 1
ATOM 6088 O O . GLN B 1 360 ? 34.306 33.300 76.130 1.00 62.84 336 GLN B O 1
ATOM 6094 N N . PRO B 1 361 ? 34.418 31.680 77.704 1.00 63.20 337 PRO B N 1
ATOM 6095 C CA . PRO B 1 361 ? 33.064 31.190 77.431 1.00 63.62 337 PRO B CA 1
ATOM 6096 C C . PRO B 1 361 ? 31.966 32.244 77.619 1.00 64.43 337 PRO B C 1
ATOM 6097 O O . PRO B 1 361 ? 30.917 32.144 76.978 1.00 64.72 337 PRO B O 1
ATOM 6101 N N . GLU B 1 362 ? 32.198 33.256 78.330 1.00 64.88 338 GLU B N 1
ATOM 6102 C CA . GLU B 1 362 ? 31.254 34.287 78.781 1.00 65.13 338 GLU B CA 1
ATOM 6103 C C . GLU B 1 362 ? 30.568 34.995 77.590 1.00 64.83 338 GLU B C 1
ATOM 6104 O O . GLU B 1 362 ? 29.359 35.236 77.595 1.00 63.90 338 GLU B O 1
ATOM 6110 N N . TYR B 1 363 ? 31.355 35.308 76.585 1.00 65.75 339 TYR B N 1
ATOM 6111 C CA . TYR B 1 363 ? 30.882 36.062 75.394 1.00 66.40 339 TYR B CA 1
ATOM 6112 C C . TYR B 1 363 ? 30.007 35.237 74.389 1.00 66.31 339 TYR B C 1
ATOM 6113 O O . TYR B 1 363 ? 29.434 35.796 73.443 1.00 65.40 339 TYR B O 1
ATOM 6122 N N . ALA B 1 364 ? 29.896 33.931 74.597 1.00 67.48 340 ALA B N 1
ATOM 6123 C CA . ALA B 1 364 ? 29.127 33.022 73.668 1.00 68.21 340 ALA B CA 1
ATOM 6124 C C . ALA B 1 364 ? 27.578 33.159 73.775 1.00 68.36 340 ALA B C 1
ATOM 6125 O O . ALA B 1 364 ? 26.839 32.160 73.678 1.00 69.46 340 ALA B O 1
ATOM 6127 N N . GLU B 1 365 ? 27.127 34.387 73.957 1.00 68.68 341 GLU B N 1
ATOM 6128 C CA . GLU B 1 365 ? 25.685 34.714 74.079 1.00 68.75 341 GLU B CA 1
ATOM 6129 C C . GLU B 1 365 ? 25.440 36.177 73.732 1.00 68.43 341 GLU B C 1
ATOM 6130 O O . GLU B 1 365 ? 24.665 36.888 74.346 1.00 68.92 341 GLU B O 1
ATOM 6136 N N . LYS B 1 366 ? 26.071 36.699 72.744 1.00 67.28 342 LYS B N 1
ATOM 6137 C CA . LYS B 1 366 ? 25.850 38.114 72.469 1.00 67.74 342 LYS B CA 1
ATOM 6138 C C . LYS B 1 366 ? 25.412 38.353 71.033 1.00 67.49 342 LYS B C 1
ATOM 6139 O O . LYS B 1 366 ? 25.707 37.567 70.133 1.00 67.99 342 LYS B O 1
ATOM 6145 N N . ASN B 1 367 ? 24.700 39.454 70.868 1.00 65.94 343 ASN B N 1
ATOM 6146 C CA . ASN B 1 367 ? 24.209 39.891 69.555 1.00 65.04 343 ASN B CA 1
ATOM 6147 C C . ASN B 1 367 ? 25.049 41.084 69.112 1.00 64.95 343 ASN B C 1
ATOM 6148 O O . ASN B 1 367 ? 25.301 42.015 69.885 1.00 65.25 343 ASN B O 1
ATOM 6153 N N . TRP B 1 368 ? 25.478 41.047 67.871 1.00 62.92 344 TRP B N 1
ATOM 6154 C CA . TRP B 1 368 ? 26.323 42.117 67.319 1.00 61.24 344 TRP B CA 1
ATOM 6155 C C . TRP B 1 368 ? 25.644 42.813 66.143 1.00 60.11 344 TRP B C 1
ATOM 6156 O O . TRP B 1 368 ? 26.221 43.733 65.536 1.00 57.66 344 TRP B O 1
ATOM 6167 N N . SER B 1 369 ? 24.378 42.579 65.832 1.00 59.98 345 SER B N 1
ATOM 6168 C CA . SER B 1 369 ? 23.674 43.232 64.719 1.00 61.36 345 SER B CA 1
ATOM 6169 C C . SER B 1 369 ? 23.592 4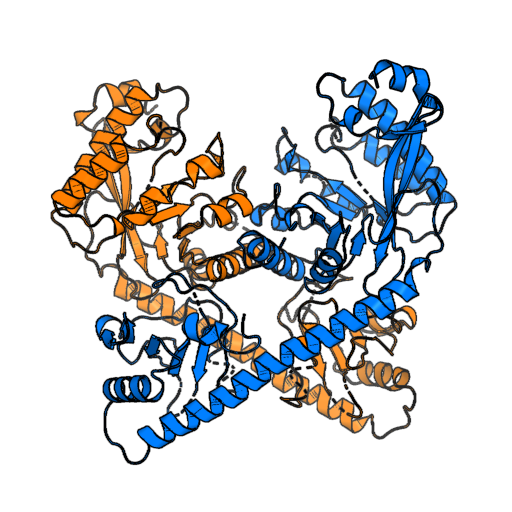4.758 64.832 1.00 61.20 345 SER B C 1
ATOM 6170 O O . SER B 1 369 ? 23.350 45.445 63.837 1.00 62.46 345 SER B O 1
ATOM 6173 N N . TRP B 1 370 ? 23.807 45.279 66.036 1.00 60.25 346 TRP B N 1
ATOM 6174 C CA . TRP B 1 370 ? 23.822 46.719 66.275 1.00 59.00 346 TRP B CA 1
ATOM 6175 C C . TRP B 1 370 ? 25.087 47.408 65.752 1.00 59.63 346 TRP B C 1
ATOM 6176 O O . TRP B 1 370 ? 25.055 48.594 65.434 1.00 59.40 346 TRP B O 1
ATOM 6187 N N . ARG B 1 371 ? 26.194 46.664 65.690 1.00 60.90 347 ARG B N 1
ATOM 6188 C CA . ARG B 1 371 ? 27.471 47.170 65.192 1.00 63.05 347 ARG B CA 1
ATOM 6189 C C . ARG B 1 371 ? 27.327 47.652 63.755 1.00 64.54 347 ARG B C 1
ATOM 6190 O O . ARG B 1 371 ? 26.741 46.958 62.914 1.00 65.43 347 ARG B O 1
ATOM 6198 N N . PRO B 1 372 ? 27.877 48.840 63.472 1.00 65.82 348 PRO B N 1
ATOM 6199 C CA . PRO B 1 372 ? 27.614 49.583 62.239 1.00 66.97 348 PRO B CA 1
ATOM 6200 C C . PRO B 1 372 ? 27.566 48.788 60.924 1.00 67.05 348 PRO B C 1
ATOM 6201 O O . PRO B 1 372 ? 26.558 48.855 60.210 1.00 68.38 348 PRO B O 1
ATOM 6205 N N . TYR B 1 373 ? 28.615 48.044 60.599 1.00 64.78 349 TYR B N 1
ATOM 6206 C CA . TYR B 1 373 ? 28.665 47.429 59.272 1.00 63.81 349 TYR B CA 1
ATOM 6207 C C . TYR B 1 373 ? 28.373 45.923 59.271 1.00 62.90 349 TYR B C 1
ATOM 6208 O O . TYR B 1 373 ? 28.381 45.275 58.216 1.00 62.58 349 TYR B O 1
ATOM 6217 N N . PHE B 1 374 ? 28.092 45.388 60.457 1.00 61.20 350 PHE B N 1
ATOM 6218 C CA . PHE B 1 374 ? 27.921 43.957 60.663 1.00 59.24 350 PHE B CA 1
ATOM 6219 C C . PHE B 1 374 ? 27.017 43.262 59.648 1.00 57.90 350 PHE B C 1
ATOM 6220 O O . PHE B 1 374 ? 27.492 42.444 58.867 1.00 58.72 350 PHE B O 1
ATOM 6228 N N . LEU B 1 375 ? 25.725 43.581 59.676 1.00 57.05 351 LEU B N 1
ATOM 6229 C CA . LEU B 1 375 ? 24.735 42.970 58.779 1.00 57.06 351 LEU B CA 1
ATOM 6230 C C . LEU B 1 375 ? 25.097 43.094 57.300 1.00 57.81 351 LEU B C 1
ATOM 6231 O O . LEU B 1 375 ? 24.934 42.145 56.531 1.00 57.49 351 LEU B O 1
ATOM 6236 N N . GLU B 1 376 ? 25.602 44.264 56.917 1.00 59.33 352 GLU B N 1
ATOM 6237 C CA . GLU B 1 376 ? 26.060 44.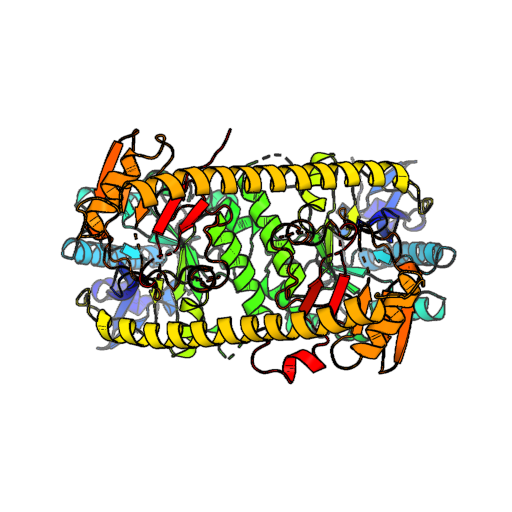514 55.551 1.00 60.15 352 GLU B CA 1
ATOM 6238 C C . GLU B 1 376 ? 27.117 43.486 55.131 1.00 59.74 352 GLU B C 1
ATOM 6239 O O . GLU B 1 376 ? 27.071 42.960 54.017 1.00 57.55 352 GLU B O 1
ATOM 6245 N N . ASN B 1 377 ? 28.046 43.185 56.037 1.00 60.21 353 ASN B N 1
ATOM 6246 C CA . ASN B 1 377 ? 29.101 42.216 55.748 1.00 61.97 353 ASN B CA 1
ATOM 6247 C C . ASN B 1 377 ? 28.574 40.802 55.537 1.00 62.21 353 ASN B C 1
ATOM 6248 O O . ASN B 1 377 ? 28.968 40.127 54.582 1.00 61.52 353 ASN B O 1
ATOM 6253 N N . ILE B 1 378 ? 27.662 40.373 56.406 1.00 62.55 354 ILE B N 1
ATOM 6254 C CA . ILE B 1 378 ? 27.018 39.069 56.271 1.00 63.25 354 ILE B CA 1
ATOM 6255 C C . ILE B 1 378 ? 26.429 38.922 54.871 1.00 64.28 354 ILE B C 1
ATOM 6256 O O . ILE B 1 378 ? 26.663 37.929 54.176 1.00 63.61 354 ILE B O 1
ATOM 6269 N N . ARG B 1 380 ? 27.210 40.757 52.219 1.00 69.52 356 ARG B N 1
ATOM 6270 C CA . ARG B 1 380 ? 28.318 40.870 51.281 1.00 70.79 356 ARG B CA 1
ATOM 6271 C C . ARG B 1 380 ? 29.055 39.538 51.136 1.00 70.76 356 ARG B C 1
ATOM 6272 O O . ARG B 1 380 ? 29.598 39.237 50.078 1.00 70.53 356 ARG B O 1
ATOM 6288 N N . ARG B 1 382 ? 27.633 36.525 51.374 1.00 70.83 358 ARG B N 1
ATOM 6289 C CA . ARG B 1 382 ? 26.818 35.550 50.648 1.00 71.38 358 ARG B CA 1
ATOM 6290 C C . ARG B 1 382 ? 26.891 35.772 49.137 1.00 71.32 358 ARG B C 1
ATOM 6291 O O . ARG B 1 382 ? 26.546 34.884 48.357 1.00 71.69 358 ARG B O 1
ATOM 6299 N N . ASN B 1 383 ? 27.348 36.959 48.740 1.00 71.58 359 ASN B N 1
ATOM 6300 C CA . ASN B 1 383 ? 27.526 37.320 47.334 1.00 71.30 359 ASN B CA 1
ATOM 6301 C C . ASN B 1 383 ? 28.940 37.013 46.857 1.00 70.96 359 ASN B C 1
ATOM 6302 O O . ASN B 1 383 ? 29.131 36.290 45.884 1.00 70.48 359 ASN B O 1
ATOM 6307 N N . LEU B 1 384 ? 29.920 37.585 47.554 1.00 71.31 360 LEU B N 1
ATOM 6308 C CA . LEU B 1 384 ? 31.337 37.409 47.251 1.00 71.73 360 LEU B CA 1
ATOM 6309 C C . LEU B 1 384 ? 31.841 35.995 47.493 1.00 71.77 360 LEU B C 1
ATOM 6310 O O . LEU B 1 384 ? 32.691 35.512 46.752 1.00 71.26 360 LEU B O 1
ATOM 6315 N N . ARG B 1 385 ? 31.317 35.351 48.538 1.00 72.11 361 ARG B N 1
ATOM 6316 C CA . ARG B 1 385 ? 31.843 34.082 49.065 1.00 72.13 361 ARG B CA 1
ATOM 6317 C C . ARG B 1 385 ? 33.358 34.198 49.269 1.00 71.66 361 ARG B C 1
ATOM 6318 O O . ARG B 1 385 ? 34.132 33.347 48.833 1.00 72.07 361 ARG B O 1
ATOM 6326 N N . LYS B 1 386 ? 33.766 35.285 49.916 1.00 71.25 362 LYS B N 1
ATOM 6327 C CA . LYS B 1 386 ? 35.163 35.527 50.239 1.00 70.93 362 LYS B CA 1
ATOM 6328 C C . LYS B 1 386 ? 35.235 36.314 51.536 1.00 69.93 362 LYS B C 1
ATOM 6329 O O . LYS B 1 386 ? 34.257 36.934 51.953 1.00 69.06 362 LYS B O 1
ATOM 6335 N N . GLY B 1 387 ? 36.396 36.263 52.178 1.00 69.27 363 GLY B N 1
ATOM 6336 C CA . GLY B 1 387 ? 36.644 37.035 53.379 1.00 67.68 363 GLY B CA 1
ATOM 6337 C C . GLY B 1 387 ? 37.120 38.428 53.024 1.00 66.91 363 GLY B C 1
ATOM 6338 O O . GLY B 1 387 ? 37.410 38.713 51.853 1.00 67.55 363 GLY B O 1
ATOM 6339 N N . PHE B 1 388 ? 37.189 39.296 54.031 1.00 65.23 364 PHE B N 1
ATOM 6340 C CA . PHE B 1 388 ? 37.700 40.659 53.854 1.00 65.19 364 PHE B CA 1
ATOM 6341 C C . PHE B 1 388 ? 37.897 41.378 55.176 1.00 62.62 364 PHE B C 1
ATOM 6342 O O . PHE B 1 388 ? 37.272 41.049 56.169 1.00 61.12 364 PHE B O 1
ATOM 6350 N N . PHE B 1 389 ? 38.788 42.360 55.158 1.00 62.90 365 PHE B N 1
ATOM 6351 C CA . PHE B 1 389 ? 39.065 43.198 56.309 1.00 62.73 365 PHE B CA 1
ATOM 6352 C C . PHE B 1 389 ? 38.079 44.352 56.421 1.00 61.05 365 PHE B C 1
ATOM 6353 O O . PHE B 1 389 ? 37.598 44.881 55.416 1.00 61.21 365 PHE B O 1
ATOM 6361 N N . SER B 1 390 ? 37.798 44.746 57.654 1.00 58.44 366 SER B N 1
ATOM 6362 C CA . SER B 1 390 ? 37.133 46.012 57.917 1.00 57.88 366 SER B CA 1
ATOM 6363 C C . SER B 1 390 ? 38.193 47.101 57.802 1.00 56.86 366 SER B C 1
ATOM 6364 O O . SER B 1 390 ? 39.384 46.804 57.663 1.00 56.45 366 SER B O 1
ATOM 6367 N N . ASP B 1 391 ? 37.762 48.359 57.866 1.00 56.24 367 ASP B N 1
ATOM 6368 C CA . ASP B 1 391 ? 38.687 49.481 57.979 1.00 56.11 367 ASP B CA 1
ATOM 6369 C C . ASP B 1 391 ? 39.174 49.524 59.428 1.00 54.10 367 ASP B C 1
ATOM 6370 O O . ASP B 1 391 ? 38.659 48.795 60.275 1.00 53.12 367 ASP B O 1
ATOM 6375 N N . LEU B 1 392 ? 40.166 50.364 59.709 1.00 53.60 368 LEU B N 1
ATOM 6376 C CA . LEU B 1 392 ? 40.686 50.506 61.066 1.00 53.46 368 LEU B CA 1
ATOM 6377 C C . LEU B 1 392 ? 39.632 51.110 61.981 1.00 53.94 368 LEU B C 1
ATOM 6378 O O . LEU B 1 392 ? 39.005 52.107 61.629 1.00 56.49 368 LEU B O 1
ATOM 6383 N N . TYR B 1 393 ? 39.430 50.497 63.141 1.00 52.52 369 TYR B N 1
ATOM 6384 C CA . TYR B 1 393 ? 38.556 51.052 64.158 1.00 52.84 369 TYR B CA 1
ATOM 6385 C C . TYR B 1 393 ? 39.058 50.691 65.568 1.00 54.14 369 TYR B C 1
ATOM 6386 O O . TYR B 1 393 ? 39.779 49.707 65.748 1.00 55.59 369 TYR B O 1
ATOM 6395 N N . SER B 1 394 ? 38.671 51.477 66.565 1.00 54.05 370 SER B N 1
ATOM 6396 C CA . SER B 1 394 ? 39.122 51.249 67.937 1.00 55.47 370 SER B CA 1
ATOM 6397 C C . SER B 1 394 ? 38.414 50.061 68.603 1.00 56.48 370 SER B C 1
ATOM 6398 O O . SER B 1 394 ? 37.188 50.021 68.677 1.00 56.14 370 SER B O 1
ATOM 6401 N N . ASP B 1 395 ? 39.203 49.094 69.072 1.00 58.42 371 ASP B N 1
ATOM 6402 C CA . ASP B 1 395 ? 38.684 47.891 69.730 1.00 61.61 371 ASP B CA 1
ATOM 6403 C C . ASP B 1 395 ? 37.911 48.242 70.993 1.00 63.55 371 ASP B C 1
ATOM 6404 O O . ASP B 1 395 ? 38.395 48.999 71.837 1.00 63.98 371 ASP B O 1
ATOM 6409 N N . LEU B 1 396 ? 36.718 47.666 71.116 1.00 66.23 372 LEU B N 1
ATOM 6410 C CA . LEU B 1 396 ? 35.767 47.996 72.188 1.00 68.01 372 LEU B CA 1
ATOM 6411 C C . LEU B 1 396 ? 36.326 47.866 73.604 1.00 68.20 372 LEU B C 1
ATOM 6412 O O . LEU B 1 396 ? 36.059 48.713 74.464 1.00 69.74 372 LEU B O 1
ATOM 6417 N N . GLU B 1 397 ? 37.117 46.819 73.833 1.00 67.62 373 GLU B N 1
ATOM 6418 C CA . GLU B 1 397 ? 37.583 46.471 75.176 1.00 66.92 373 GLU B CA 1
ATOM 6419 C C . GLU B 1 397 ? 38.998 46.946 75.532 1.00 65.47 373 GLU B C 1
ATOM 6420 O O . GLU B 1 397 ? 39.262 47.303 76.684 1.00 65.25 373 GLU B O 1
ATOM 6426 N N . THR B 1 398 ? 39.899 46.934 74.554 1.00 63.90 374 THR B N 1
ATOM 6427 C CA . THR B 1 398 ? 41.289 47.344 74.769 1.00 63.17 374 THR B CA 1
ATOM 6428 C C . THR B 1 398 ? 41.532 48.801 74.369 1.00 62.12 374 THR B C 1
ATOM 6429 O O . THR B 1 398 ? 42.266 49.520 75.051 1.00 61.87 374 THR B O 1
ATOM 6433 N N . GLY B 1 399 ? 40.933 49.225 73.258 1.00 60.55 375 GLY B N 1
ATOM 6434 C CA . GLY B 1 399 ? 41.084 50.595 72.777 1.00 59.38 375 GLY B CA 1
ATOM 6435 C C . GLY B 1 399 ? 42.172 50.766 71.733 1.00 58.65 375 GLY B C 1
ATOM 6436 O O . GLY B 1 399 ? 42.399 51.867 71.233 1.00 58.11 375 GLY B O 1
ATOM 6437 N N . GLU B 1 400 ? 42.849 49.675 71.406 1.00 58.20 376 GLU B N 1
ATOM 6438 C CA . GLU B 1 400 ? 43.906 49.709 70.407 1.00 58.85 376 GLU B CA 1
ATOM 6439 C C . GLU B 1 400 ? 43.309 49.591 69.013 1.00 56.43 376 GLU B C 1
ATOM 6440 O O . GLU B 1 400 ? 42.302 48.915 68.823 1.00 56.23 376 GLU B O 1
ATOM 6454 N N . ILE B 1 402 ? 42.390 48.315 65.550 1.00 53.45 378 ILE B N 1
ATOM 6455 C CA . ILE B 1 402 ? 42.303 46.976 64.950 1.00 54.29 378 ILE B CA 1
ATOM 6456 C C . ILE B 1 402 ? 41.541 46.923 63.615 1.00 54.62 378 ILE B C 1
ATOM 6457 O O . ILE B 1 402 ? 40.916 47.908 63.192 1.00 54.54 378 ILE B O 1
ATOM 6462 N N . ARG B 1 403 ? 41.629 45.765 62.963 1.00 54.02 379 ARG B N 1
ATOM 6463 C CA . ARG B 1 403 ? 40.808 45.402 61.806 1.00 54.86 379 ARG B CA 1
ATOM 6464 C C . ARG B 1 403 ? 40.196 44.045 62.151 1.00 55.71 379 ARG B C 1
ATOM 6465 O O . ARG B 1 403 ? 40.781 43.292 62.940 1.00 54.35 379 ARG B O 1
ATOM 6473 N N . THR B 1 404 ? 39.023 43.723 61.608 1.00 56.41 380 THR B N 1
ATOM 6474 C CA . THR B 1 404 ? 38.511 42.357 61.792 1.00 59.22 380 THR B CA 1
ATOM 6475 C C . THR B 1 404 ? 38.248 41.660 60.468 1.00 59.32 380 THR B C 1
ATOM 6476 O O . THR B 1 404 ? 37.588 42.199 59.570 1.00 59.03 380 THR B O 1
ATOM 6480 N N . PHE B 1 405 ? 38.791 40.453 60.370 1.00 60.29 381 PHE B N 1
ATOM 6481 C CA . PHE B 1 405 ? 38.672 39.632 59.183 1.00 60.77 381 PHE B CA 1
ATOM 6482 C C . PHE B 1 405 ? 37.423 38.767 59.305 1.00 61.80 381 PHE B C 1
ATOM 6483 O O . PHE B 1 405 ? 37.242 38.071 60.304 1.00 62.27 381 PHE B O 1
ATOM 6491 N N . SER B 1 406 ? 36.550 38.844 58.302 1.00 63.16 382 SER B N 1
ATOM 6492 C CA . SER B 1 406 ? 35.327 38.035 58.268 1.00 63.96 382 SER B CA 1
ATOM 6493 C C . SER B 1 406 ? 35.483 36.911 57.273 1.00 62.09 382 SER B C 1
ATOM 6494 O O . SER B 1 406 ? 35.913 37.141 56.161 1.00 62.05 382 SER B O 1
ATOM 6497 N N . TYR B 1 407 ? 35.129 35.698 57.673 1.00 61.65 383 TYR B N 1
ATOM 6498 C CA . TYR B 1 407 ? 35.278 34.544 56.796 1.00 61.50 383 TYR B CA 1
ATOM 6499 C C . TYR B 1 407 ? 33.980 33.741 56.751 1.00 61.28 383 TYR B C 1
ATOM 6500 O O . TYR B 1 407 ? 33.424 33.418 57.797 1.00 61.36 383 TYR B O 1
ATOM 6509 N N . PRO B 1 408 ? 33.488 33.429 55.536 1.00 61.55 384 PRO B N 1
ATOM 6510 C CA . PRO B 1 408 ? 32.272 32.626 55.417 1.00 61.70 384 PRO B CA 1
ATOM 6511 C C . PRO B 1 408 ? 32.537 31.121 55.575 1.00 61.41 384 PRO B C 1
ATOM 6512 O O . PRO B 1 408 ? 33.343 30.545 54.843 1.00 59.59 384 PRO B O 1
ATOM 6524 N N . ASP B 1 410 ? 30.833 27.079 56.098 1.00 65.27 386 ASP B N 1
ATOM 6525 C CA . ASP B 1 410 ? 29.694 26.328 55.586 1.00 66.44 386 ASP B CA 1
ATOM 6526 C C . ASP B 1 410 ? 28.563 26.304 56.619 1.00 66.76 386 ASP B C 1
ATOM 6527 O O . ASP B 1 410 ? 28.803 26.509 57.812 1.00 66.34 386 ASP B O 1
ATOM 6532 N N . ASP B 1 411 ? 27.340 26.075 56.137 1.00 67.13 387 ASP B N 1
ATOM 6533 C CA . ASP B 1 411 ? 26.110 26.046 56.953 1.00 66.91 387 ASP B CA 1
ATOM 6534 C C . ASP B 1 411 ? 25.777 27.374 57.653 1.00 66.75 387 ASP B C 1
ATOM 6535 O O . ASP B 1 411 ? 25.643 27.426 58.879 1.00 66.80 387 ASP B O 1
ATOM 6540 N N . GLN B 1 412 ? 25.637 28.434 56.854 1.00 66.45 388 GLN B N 1
ATOM 6541 C CA . GLN B 1 412 ? 25.205 29.777 57.312 1.00 66.32 388 GLN B CA 1
ATOM 6542 C C . GLN B 1 412 ? 26.004 30.354 58.497 1.00 65.77 388 GLN B C 1
ATOM 6543 O O . GLN B 1 412 ? 25.434 31.039 59.353 1.00 65.45 388 GLN B O 1
ATOM 6557 N N . TYR B 1 414 ? 29.800 32.256 60.135 1.00 58.76 390 TYR B N 1
ATOM 6558 C CA . TYR B 1 414 ? 30.796 33.274 59.808 1.00 56.73 390 TYR B CA 1
ATOM 6559 C C . TYR B 1 414 ? 31.857 33.406 60.884 1.00 56.44 390 TYR B C 1
ATOM 6560 O O . TYR B 1 414 ? 31.548 33.699 62.033 1.00 57.34 390 TYR B O 1
ATOM 6569 N N . LEU B 1 415 ? 33.106 33.179 60.493 1.00 56.32 391 LEU B N 1
ATOM 6570 C CA . LEU B 1 415 ? 34.265 33.334 61.365 1.00 56.57 391 LEU B CA 1
ATOM 6571 C C . LEU B 1 415 ? 34.692 34.802 61.433 1.00 58.56 391 LEU B C 1
ATOM 6572 O O . LEU B 1 415 ? 34.621 35.524 60.434 1.00 59.54 391 LEU B O 1
ATOM 6577 N N . PHE B 1 416 ? 35.146 35.223 62.613 1.00 59.35 392 PHE B N 1
ATOM 6578 C CA . PHE B 1 416 ? 35.621 36.582 62.854 1.00 58.01 392 PHE B CA 1
ATOM 6579 C C . PHE B 1 416 ? 36.986 36.586 63.544 1.00 57.56 392 PHE B C 1
ATOM 6580 O O . PHE B 1 416 ? 37.202 35.863 64.523 1.00 57.32 392 PHE B O 1
ATOM 6588 N N . ILE B 1 417 ? 37.908 37.388 63.016 1.00 56.43 393 ILE B N 1
ATOM 6589 C CA . ILE B 1 417 ? 39.261 37.483 63.561 1.00 56.80 393 ILE B CA 1
ATOM 6590 C C . ILE B 1 417 ? 39.711 38.929 63.758 1.00 58.00 393 ILE B C 1
ATOM 6591 O O . ILE B 1 417 ? 39.987 39.642 62.794 1.00 57.52 393 ILE B O 1
ATOM 6596 N N . ASP B 1 418 ? 39.784 39.342 65.017 1.00 59.01 394 ASP B N 1
ATOM 6597 C CA . ASP B 1 418 ? 40.272 40.663 65.386 1.00 61.93 394 ASP B CA 1
ATOM 6598 C C . ASP B 1 418 ? 41.799 40.692 65.264 1.00 63.02 394 ASP B C 1
ATOM 6599 O O . ASP B 1 418 ? 42.462 39.728 65.630 1.00 64.18 394 ASP B O 1
ATOM 6604 N N . LEU B 1 419 ? 42.349 41.793 64.752 1.00 64.54 395 LEU B N 1
ATOM 6605 C CA . LEU B 1 419 ? 43.761 41.849 64.361 1.00 66.72 395 LEU B CA 1
ATOM 6606 C C . LEU B 1 419 ? 44.394 43.224 64.629 1.00 68.76 395 LEU B C 1
ATOM 6607 O O . LEU B 1 419 ? 43.967 44.225 64.049 1.00 68.36 395 LEU B O 1
ATOM 6612 N N . PRO B 1 420 ? 45.447 43.267 65.474 1.00 70.88 396 PRO B N 1
ATOM 6613 C CA . PRO B 1 420 ? 46.085 44.500 65.950 1.00 72.95 396 PRO B CA 1
ATOM 6614 C C . PRO B 1 420 ? 46.742 45.401 64.898 1.00 75.33 396 PRO B C 1
ATOM 6615 O O . PRO B 1 420 ? 46.810 45.064 63.716 1.00 75.42 396 PRO B O 1
ATOM 6619 N N . TYR B 1 421 ? 47.233 46.536 65.391 1.00 78.56 397 TYR B N 1
ATOM 6620 C CA . TYR B 1 421 ? 47.827 47.636 64.625 1.00 81.45 397 TYR B CA 1
ATOM 6621 C C . TYR B 1 421 ? 48.377 47.377 63.222 1.00 82.42 397 TYR B C 1
ATOM 6622 O O . TYR B 1 421 ? 47.921 47.999 62.264 1.00 82.81 397 TYR B O 1
ATOM 6631 N N . SER B 1 422 ? 49.346 46.464 63.117 1.00 84.09 398 SER B N 1
ATOM 6632 C CA . SER B 1 422 ? 50.223 46.342 61.934 1.00 85.02 398 SER B CA 1
ATOM 6633 C C . SER B 1 422 ? 51.016 47.645 61.767 1.00 85.54 398 SER B C 1
ATOM 6634 O O . SER B 1 422 ? 51.227 48.142 60.655 1.00 85.63 398 SER B O 1
ATOM 6637 N N . TYR B 1 423 ? 51.454 48.175 62.907 1.00 85.94 399 TYR B N 1
ATOM 6638 C CA . TYR B 1 423 ? 52.179 49.434 62.989 1.00 86.34 399 TYR B CA 1
ATOM 6639 C C . TYR B 1 423 ? 53.658 49.219 62.647 1.00 86.90 399 TYR B C 1
ATOM 6640 O O . TYR B 1 423 ? 54.550 49.604 63.412 1.00 87.08 399 TYR B O 1
ATOM 6649 N N . LEU B 1 424 ? 53.909 48.596 61.495 1.00 87.20 400 LEU B N 1
ATOM 6650 C CA . LEU B 1 424 ? 55.269 48.305 61.039 1.00 87.21 400 LEU B CA 1
ATOM 6651 C C . LEU B 1 424 ? 55.926 49.546 60.438 1.00 87.19 400 LEU B C 1
ATOM 6652 O O . LEU B 1 424 ? 57.150 49.636 60.352 1.00 87.14 400 LEU B O 1
#

CATH classification: 3.20.20.450 (+2 more: 1.20.5.170, 3.30.450.20)

Radius of gyration: 29.75 Å; Cα contacts (8 Å, |Δi|>4): 1287; chains: 2; bounding box: 52×94×90 Å

B-factor: mean 65.69, std 7.49, range [23.94, 96.91]

Secondary structure (DSSP, 8-state):
--HHHHHHTTTTEEEEEEEEEESSSSSEEEEEEEEEEEETTEEEESHHHHS-SSS-HHHHHHHHHHHHHHHHHHHTTS-TT-EE----TTT---TTHHHHHHHHHHHHTT--GGGBEEEE--TT--S-HHHHH--HHHHTTT-EEEEEEETTTB--HHHHHHH--SEEEEE-TTT---HHHHHHHHHHHHHHHHTPEEEEE---SHHHHHHHHHTTEEEE-STTT---BSSPPPTTTTHHHHHHHHHHHHHHHHHHHHHHHHHHHHHHHHHHHHHHHHHTT----HHHHHHHHHHHTGGG-SEE---TTSB--S-EEEEETTEEEEEGGGTT-B-TTSTTHHHH----S---EE------TTT---EEEEE-----EEEEEPHHHHTTSTT--/---HHHHHH-GGGEEEEEEEEEETTT-SEEEEEEEEEEEETTEEEE-HHHHT-SSS-HHHHHHHHHHHHHHHHHHHHTS-TT-EE----TTT---TTHHHHHHHHHHHHHT--GGGBEEEE-TTT--S-HHHHH--HHHHTTT-EEEE-STTSSS--HHHHHHH--SEEEEE-TTT---THHHHHHHHHHHHHHHT-EEEEE---SHHHHHHHHTTTEEEE-STTT---BSSPPPTTTTHHHHHHHHHHHHHHHHHHHHHHHHHHHHHHHHHHHHHHHHTTSS--SHHHHHHHHHHHS-S---EE---TT-EE-S-EEEESSS-EEEEGGGTTEE-TTSTTHHHH----S-S-EEPPP---TTT---EEEEE-----EEEEE-----

InterPro domains:
  IPR001633 EAL domain [PF00563] (12-235)
  IPR001633 EAL domain [PS50883] (1-250)
  IPR001633 EAL domain [SM00052] (1-241)
  IPR001633 EAL domain [cd01948] (12-233)
  IPR018842 YkuI, C-terminal [PF10388] (240-407)
  IPR029151 Periplasmic sensor-like domain superfamily [SSF103190] (263-405)
  IPR035919 EAL domain superfamily [G3DSA:3.20.20.450] (4-229)
  IPR035919 EAL domain superfamily [SSF141868] (7-259)

Organism: Bacillus subtilis (strain 168) (NCBI:txid224308)

Foldseek 3Di:
DDLVQCQVVLVQKEWWWFFKAFDVFGWGQATETAIWGQDPNDIDHCVVVLPDDPDDLVSVVSSVVVHVVRVLVVVLPDDLRHAYHEDELVSCVVLVVVVVVVVVVSVVVPRQQLRYEYEYECLPDPDDPVSSLCLVVSCVSNHFYEYEADLPSPDDLVPCQVSLGQEYEHECPVVCVPPSVVSLLVVLVSCVVSNHQYEYEADDDLVSVLVLVVRRHGMYTHVNQPDMGRDDDDGCNCRPVSVVSVVVSVVVVVVLVVLQVVVFVVVQVLLVCLLCVLVPPDDDDDQVSVVSSCVSCVPWFAKKWAFLQQFTQAFIWGHDPSDIDTGRVSGRDGDNVDPCPNVQLVCVVQTKGKDADDADPPPGRFIWIWHWPPGTMITTGDPVNQVPRPNRD/DDDPCQCLVPLVQKEWWWFFKAFLVQRWGQAIETAIWGQDPNDIDHCVVVLVDPVDDLVSVCVSVVVHVVRVLVQVLPDDQRHAYEEDELQSCVVLVVVVVVVLVVSVVVRHQQLSYEYEYEPQNDDDDLVSSLVVVVSCVSNHFYEYEDAPDDRHDPVSVLSSLGQEYEAECVVVCDDPCLVVLQVVLVVCVVSNHAYEYEADDDLVSVLSCVVRRHGMYTHVNQPDIDRDDDDGCPCSVVSVVSVVVSVVVVVVVVVVQVVVFVVVLVQQVCLVVVPVVDPDPPVQRSFVSSCVSHPLFFAWKFAFLQQQTQYFIFGADPSDTDTGPPRNGDGDNVPDCRNVVLCVVVQGKGWDPDDQDPPPRFFIWIWHDPPGIMITTGGDPVD

Nearest PDB structures (foldseek):
  2w27-assembly1_A  TM=9.948E-01  e=6.800E-71  Bacillus subtilis
  2w27-assembly1_B  TM=9.785E-01  e=6.316E-68  Bacillus subtilis
  6pwk-assembly1_A  TM=7.314E-01  e=1.574E-10  Vibrio cholerae O1 str. 2010EL-1786
  6pwk-assembly1_B  TM=7.350E-01  e=2.571E-09  Vibrio cholerae O1 str. 2010EL-1786
  5hxg-assembly2_C  TM=6.982E-01  e=2.689E-06  Salmonella enterica subsp. enterica serovar Infantis str. SARB27